Protein 4M9D (pdb70)

Sequence (842 aa):
SSVVVVGTQWGDEGKGKITDFLSEHAEVVARYQGGNNAGHTIVFGGVKYKLHLIPSGIFYKEKICVIGNGLVVDPKALLEELKYLHDRGVSTDNLRVSNRAHVILPYHLKQDELEEASKGDNKIGTTKKGIGPAYDKAARIGIRADLLDREAFKEKLEQNLAQKNRLFEKYDTEGFSVDEIFEEYFEYGQQIAQYVCDTSVVLNDALDNNHRVLFEGAQGVLDIDHGTYPFVTSSNPIAGGVVTVGTGVVGPAKVTRVVGVCKKAYTSRVGDGPFPTELHDEIGHQIREVGREYGTTTGRPRRVGWFDSVVVRHARRVSGLTTDDLSLNSIDVLTGIPTLKICVAYKCDGKVIDEVPANLNILAKCEPVCEELPGWTEDITGVRSLDELPENARKYVERVSELTGIQLSFSVGPDRNQTNIVSNASSVVVVGTQWGDEGKGKITDFLSEHAEVVARYQGGNNAGHTIVFGGVKYKLHLIPSGIFYKEKICVIGNGLVVDPKALLEELKYLHDRGVSTDNLRVSNRAHVILPYHLKQDELEEASKGDNKIGTTKKGIGPAYDKAARIGIRADLLDREAFKEKLEQNLAQKNRLFEKYDTEGFSVDEIFEEYFEYGQQIAQYVCDTSVVLNDALDNNHRVLFEGAQGVLDIDHGTYPFVTSSNPIAGGVTVGTGVGPAKVTRVVGVCCKAYTSRVGDGPFPTELHDEIGHQIREVGREYGTTTGRPRRVGWFDSVVVRHARRVSGLTDLSLNSIDVLTGIPTLKICVAYKCDGKVIDEVPANLNILAKCEPVCEELPGWTEDITGVRSLDELPENARKYVERVSELTGIQLSFSVGPDRNQTNIVRNVYE

B-factor: mean 26.63, std 10.92, range [11.31, 118.1]

Structure (mmCIF, N/CA/C/O backbone):
data_4M9D
#
_entry.id   4M9D
#
_cell.length_a   128.045
_cell.length_b   255.947
_cell.length_c   61.131
_cell.angle_alpha   90.00
_cell.angle_beta   90.00
_cell.angle_gamma   90.00
#
_symmetry.space_group_name_H-M   'C 2 2 21'
#
loop_
_entity.id
_entity.type
_entity.pdbx_description
1 polymer 'Adenylosuccinate synthetase'
2 non-polymer 'ADENOSINE MONOPHOSPHATE'
3 non-polymer 'MALONATE ION'
4 non-polymer 1,2-ETHANEDIOL
5 non-polymer 'FORMIC ACID'
6 non-polymer 'PHOSPHATE ION'
7 water water
#
loop_
_atom_site.group_PDB
_atom_site.id
_atom_site.type_symbol
_atom_site.label_atom_id
_atom_site.label_alt_id
_atom_site.label_comp_id
_atom_site.label_asym_id
_atom_site.label_entity_id
_atom_site.label_seq_id
_atom_site.pdbx_PDB_ins_code
_atom_site.Cartn_x
_atom_site.Cartn_y
_atom_site.Cartn_z
_atom_site.occupancy
_atom_site.B_iso_or_equiv
_atom_site.auth_seq_id
_atom_site.auth_comp_id
_atom_site.auth_asym_id
_atom_site.auth_atom_id
_atom_site.pdbx_PDB_model_num
ATOM 9 N N . SER A 1 5 ? 22.304 109.830 32.705 1.00 53.79 2 SER A N 1
ATOM 10 C CA . SER A 1 5 ? 23.595 110.276 32.196 1.00 46.15 2 SER A CA 1
ATOM 11 C C . SER A 1 5 ? 24.588 109.128 32.322 1.00 33.51 2 SER A C 1
ATOM 12 O O . SER A 1 5 ? 24.934 108.690 33.425 1.00 28.64 2 SER A O 1
ATOM 15 N N . SER A 1 6 ? 25.020 108.619 31.179 1.00 22.13 3 SER A N 1
ATOM 16 C CA . SER A 1 6 ? 25.966 107.532 31.143 1.00 22.35 3 SER A CA 1
ATOM 17 C C . SER A 1 6 ? 26.845 107.762 29.920 1.00 31.51 3 SER A C 1
ATOM 18 O O . SER A 1 6 ? 26.422 107.508 28.791 1.00 34.94 3 SER A O 1
ATOM 21 N N . VAL A 1 7 ? 28.065 108.243 30.154 1.00 21.32 4 VAL A N 1
ATOM 22 C CA . VAL A 1 7 ? 28.934 108.742 29.090 1.00 21.16 4 VAL A CA 1
ATOM 23 C C . VAL A 1 7 ? 30.168 107.861 28.975 1.00 19.13 4 VAL A C 1
ATOM 24 O O . VAL A 1 7 ? 30.735 107.443 29.992 1.00 19.67 4 VAL A O 1
ATOM 28 N N . VAL A 1 8 ? 30.565 107.531 27.746 1.00 17.35 5 VAL A N 1
ATOM 29 C CA . VAL A 1 8 ? 31.799 106.782 27.527 1.00 20.78 5 VAL A CA 1
ATOM 30 C C . VAL A 1 8 ? 32.799 107.687 26.821 1.00 19.17 5 VAL A C 1
ATOM 31 O O . VAL A 1 8 ? 32.451 108.387 25.869 1.00 18.84 5 VAL A O 1
ATOM 35 N N . VAL A 1 9 ? 34.044 107.674 27.288 1.00 16.72 6 VAL A N 1
ATOM 36 C CA . VAL A 1 9 ? 35.097 108.450 26.639 1.00 19.22 6 VAL A CA 1
ATOM 37 C C . VAL A 1 9 ? 35.980 107.433 25.926 1.00 19.38 6 VAL A C 1
ATOM 38 O O . VAL A 1 9 ? 36.519 106.530 26.562 1.00 18.94 6 VAL A O 1
ATOM 42 N N . VAL A 1 10 ? 36.079 107.525 24.601 1.00 16.13 7 VAL A N 1
ATOM 43 C CA . VAL A 1 10 ? 36.851 106.523 23.861 1.00 16.49 7 VAL A CA 1
ATOM 44 C C . VAL A 1 10 ? 37.899 107.195 22.985 1.00 17.00 7 VAL A C 1
ATOM 45 O O . VAL A 1 10 ? 37.696 108.302 22.489 1.00 20.54 7 VAL A O 1
ATOM 49 N N . GLY A 1 11 ? 39.023 106.514 22.804 1.00 15.10 8 GLY A N 1
ATOM 50 C CA . GLY A 1 11 ? 40.059 107.016 21.916 1.00 18.10 8 GLY A CA 1
ATOM 51 C C . GLY A 1 11 ? 39.711 106.610 20.499 1.00 18.53 8 GLY A C 1
ATOM 52 O O . GLY A 1 11 ? 39.311 105.469 20.269 1.00 18.00 8 GLY A O 1
ATOM 53 N N . THR A 1 12 ? 39.839 107.534 19.552 1.00 19.99 9 THR A N 1
ATOM 54 C CA . THR A 1 12 ? 39.469 107.237 18.170 1.00 16.92 9 THR A CA 1
ATOM 55 C C . THR A 1 12 ? 40.658 106.811 17.318 1.00 21.28 9 THR A C 1
ATOM 56 O O . THR A 1 12 ? 40.484 106.424 16.157 1.00 19.13 9 THR A O 1
ATOM 60 N N . GLN A 1 13 ? 41.864 106.897 17.877 1.00 17.44 10 GLN A N 1
ATOM 61 C CA . GLN A 1 13 ? 43.069 106.604 17.105 1.00 16.47 10 GLN A CA 1
ATOM 62 C C . GLN A 1 13 ? 43.793 105.385 17.655 1.00 16.65 10 GLN A C 1
ATOM 63 O O . GLN A 1 13 ? 43.171 104.356 17.880 1.00 17.34 10 GLN A O 1
ATOM 69 N N . TRP A 1 14 ? 45.096 105.488 17.886 1.00 15.50 11 TRP A N 1
ATOM 70 C CA . TRP A 1 14 ? 45.823 104.369 18.470 1.00 16.70 11 TRP A CA 1
ATOM 71 C C . TRP A 1 14 ? 46.239 104.644 19.913 1.00 17.33 11 TRP A C 1
ATOM 72 O O . TRP A 1 14 ? 47.396 104.435 20.271 1.00 17.42 11 TRP A O 1
ATOM 83 N N . GLY A 1 15 ? 45.301 105.137 20.718 1.00 17.51 12 GLY A N 1
ATOM 84 C CA . GLY A 1 15 ? 45.468 105.122 22.160 1.00 22.95 12 GLY A CA 1
ATOM 85 C C . GLY A 1 15 ? 46.196 106.277 22.806 1.00 28.25 12 GLY A C 1
ATOM 86 O O . GLY A 1 15 ? 46.332 106.319 24.029 1.00 35.93 12 GLY A O 1
ATOM 87 N N . ASP A 1 16 ? 46.652 107.225 22.001 1.00 20.37 13 ASP A N 1
ATOM 88 C CA . ASP A 1 16 ? 47.425 108.322 22.536 1.00 31.74 13 ASP A CA 1
ATOM 89 C C . ASP A 1 16 ? 46.696 109.626 22.197 1.00 31.13 13 ASP A C 1
ATOM 90 O O . ASP A 1 16 ? 47.284 110.553 21.666 1.00 33.54 13 ASP A O 1
ATOM 95 N N . GLU A 1 17 ? 45.401 109.688 22.500 1.00 19.82 14 GLU A N 1
ATOM 96 C CA . GLU A 1 17 ? 44.566 110.783 22.000 1.00 18.33 14 GLU A CA 1
ATOM 97 C C . GLU A 1 17 ? 44.403 111.946 22.977 1.00 20.04 14 GLU A C 1
ATOM 98 O O . GLU A 1 17 ? 43.867 112.990 22.606 1.00 24.13 14 GLU A O 1
ATOM 104 N N . GLY A 1 18 ? 44.874 111.775 24.208 1.00 22.63 15 GLY A N 1
ATOM 105 C CA . GLY A 1 18 ? 44.633 112.768 25.248 1.00 23.50 15 GLY A CA 1
ATOM 106 C C . GLY A 1 18 ? 43.296 112.518 25.936 1.00 23.67 15 GLY A C 1
ATOM 107 O O . GLY A 1 18 ? 42.610 113.458 26.366 1.00 23.98 15 GLY A O 1
ATOM 108 N N . LYS A 1 19 ? 42.919 111.245 26.041 1.00 20.29 16 LYS A N 1
ATOM 109 C CA . LYS A 1 19 ? 41.653 110.868 26.672 1.00 20.27 16 LYS A CA 1
ATOM 110 C C . LYS A 1 19 ? 41.558 111.395 28.094 1.00 22.37 16 LYS A C 1
ATOM 111 O O . LYS A 1 19 ? 40.481 111.801 28.541 1.00 21.77 16 LYS A O 1
ATOM 117 N N . GLY A 1 20 ? 42.692 111.384 28.792 1.00 22.13 17 GLY A N 1
ATOM 118 C CA . GLY A 1 20 ? 42.755 111.811 30.179 1.00 22.80 17 GLY A CA 1
ATOM 119 C C . GLY A 1 20 ? 42.239 113.218 30.397 1.00 27.70 17 GLY A C 1
ATOM 120 O O . GLY A 1 20 ? 41.574 113.473 31.401 1.00 29.71 17 GLY A O 1
ATOM 121 N N . LYS A 1 21 ? 42.539 114.132 29.471 1.00 24.77 18 LYS A N 1
ATOM 122 C CA . LYS A 1 21 ? 42.054 115.513 29.580 1.00 26.12 18 LYS A CA 1
ATOM 123 C C . LYS A 1 21 ? 40.538 115.555 29.624 1.00 26.49 18 LYS A C 1
ATOM 124 O O . LYS A 1 21 ? 39.937 116.370 30.331 1.00 27.14 18 LYS A O 1
ATOM 130 N N . ILE A 1 22 ? 39.925 114.675 28.846 1.00 20.68 19 ILE A N 1
ATOM 131 C CA . ILE A 1 22 ? 38.478 114.668 28.703 1.00 24.44 19 ILE A CA 1
ATOM 132 C C . ILE A 1 22 ? 37.853 113.954 29.901 1.00 20.26 19 ILE A C 1
ATOM 133 O O . ILE A 1 22 ? 36.916 114.468 30.524 1.00 23.57 19 ILE A O 1
ATOM 138 N N . THR A 1 23 ? 38.399 112.787 30.236 1.00 24.03 20 THR A N 1
ATOM 139 C CA . THR A 1 23 ? 37.970 112.031 31.413 1.00 25.49 20 THR A CA 1
ATOM 140 C C . THR A 1 23 ? 38.108 112.836 32.711 1.00 29.38 20 THR A C 1
ATOM 141 O O . THR A 1 23 ? 37.208 112.818 33.559 1.00 29.17 20 THR A O 1
ATOM 145 N N . ASP A 1 24 ? 39.227 113.546 32.868 1.00 23.60 21 ASP A N 1
ATOM 146 C CA . ASP A 1 24 ? 39.429 114.356 34.072 1.00 23.57 21 ASP A CA 1
ATOM 147 C C . ASP A 1 24 ? 38.379 115.451 34.189 1.00 29.26 21 ASP A C 1
ATOM 148 O O . ASP A 1 24 ? 37.911 115.762 35.287 1.00 32.86 21 ASP A O 1
ATOM 153 N N . PHE A 1 25 ? 38.028 116.059 33.060 1.00 24.73 22 PHE A N 1
ATOM 154 C CA . PHE A 1 25 ? 37.009 117.096 33.079 1.00 25.23 22 PHE A CA 1
ATOM 155 C C . PHE A 1 25 ? 35.645 116.491 33.386 1.00 25.18 22 PHE A C 1
ATOM 156 O O . PHE A 1 25 ? 34.935 116.967 34.264 1.00 27.83 22 PHE A O 1
ATOM 164 N N . LEU A 1 26 ? 35.283 115.430 32.669 1.00 22.58 23 LEU A N 1
ATOM 165 C CA . LEU A 1 26 ? 33.964 114.832 32.847 1.00 26.64 23 LEU A CA 1
ATOM 166 C C . LEU A 1 26 ? 33.782 114.154 34.215 1.00 28.19 23 LEU A C 1
ATOM 167 O O . LEU A 1 26 ? 32.662 114.073 34.718 1.00 30.32 23 LEU A O 1
ATOM 172 N N . SER A 1 27 ? 34.875 113.674 34.811 1.00 23.64 24 SER A N 1
ATOM 173 C CA . SER A 1 27 ? 34.799 113.018 36.120 1.00 25.53 24 SER A CA 1
ATOM 174 C C . SER A 1 27 ? 34.284 113.960 37.203 1.00 28.10 24 SER A C 1
ATOM 175 O O . SER A 1 27 ? 33.688 113.516 38.178 1.00 32.95 24 SER A O 1
ATOM 178 N N . GLU A 1 28 ? 34.519 115.258 37.038 1.00 29.01 25 GLU A N 1
ATOM 179 C CA . GLU A 1 28 ? 34.100 116.221 38.047 1.00 27.06 25 GLU A CA 1
ATOM 180 C C . GLU A 1 28 ? 32.611 116.118 38.358 1.00 36.42 25 GLU A C 1
ATOM 181 O O . GLU A 1 28 ? 32.208 116.267 39.504 1.00 34.88 25 GLU A O 1
ATOM 187 N N . HIS A 1 29 ? 31.796 115.838 37.347 1.00 35.89 26 HIS A N 1
ATOM 188 C CA . HIS A 1 29 ? 30.356 115.754 37.575 1.00 38.16 26 HIS A CA 1
ATOM 189 C C . HIS A 1 29 ? 29.777 114.336 37.496 1.00 30.51 26 HIS A C 1
ATOM 190 O O . HIS A 1 29 ? 28.563 114.159 37.560 1.00 44.19 26 HIS A O 1
ATOM 197 N N . ALA A 1 30 ? 30.646 113.334 37.384 1.00 26.91 27 ALA A N 1
ATOM 198 C CA . ALA A 1 30 ? 30.219 111.933 37.457 1.00 22.92 27 ALA A CA 1
ATOM 199 C C . ALA A 1 30 ? 30.218 111.455 38.899 1.00 27.56 27 ALA A C 1
ATOM 200 O O . ALA A 1 30 ? 30.954 111.982 39.734 1.00 32.81 27 ALA A O 1
ATOM 202 N N . GLU A 1 31 ? 29.398 110.451 39.188 1.00 27.96 28 GLU A N 1
ATOM 203 C CA . GLU A 1 31 ? 29.324 109.887 40.530 1.00 28.27 28 GLU A CA 1
ATOM 204 C C . GLU A 1 31 ? 29.964 108.502 40.565 1.00 24.01 28 GLU A C 1
ATOM 205 O O . GLU A 1 31 ? 30.336 108.002 41.631 1.00 28.82 28 GLU A O 1
ATOM 211 N N . VAL A 1 32 ? 30.090 107.892 39.386 1.00 21.70 29 VAL A N 1
ATOM 212 C CA . VAL A 1 32 ? 30.825 106.639 39.215 1.00 21.61 29 VAL A CA 1
ATOM 213 C C . VAL A 1 32 ? 31.724 106.769 37.991 1.00 23.12 29 VAL A C 1
ATOM 214 O O . VAL A 1 32 ? 31.300 107.289 36.959 1.00 22.09 29 VAL A O 1
ATOM 218 N N . VAL A 1 33 ? 32.970 106.316 38.118 1.00 18.40 30 VAL A N 1
ATOM 219 C CA . VAL A 1 33 ? 33.914 106.297 37.007 1.00 18.34 30 VAL A CA 1
ATOM 220 C C . VAL A 1 33 ? 34.418 104.861 36.849 1.00 24.42 30 VAL A C 1
ATOM 221 O O . VAL A 1 33 ? 34.891 104.254 37.820 1.00 19.86 30 VAL A O 1
ATOM 225 N N . ALA A 1 34 ? 34.299 104.299 35.645 1.00 17.35 31 ALA A N 1
ATOM 226 C CA . ALA A 1 34 ? 34.601 102.879 35.466 1.00 15.87 31 ALA A CA 1
ATOM 227 C C . ALA A 1 34 ? 35.492 102.573 34.276 1.00 19.22 31 ALA A C 1
ATOM 228 O O . ALA A 1 34 ? 35.227 103.023 33.158 1.00 19.71 31 ALA A O 1
ATOM 230 N N . ARG A 1 35 ? 36.529 101.774 34.524 1.00 17.18 32 ARG A N 1
ATOM 231 C CA . ARG A 1 35 ? 37.305 101.158 33.447 1.00 15.41 32 ARG A CA 1
ATOM 232 C C . ARG A 1 35 ? 36.576 99.908 33.009 1.00 17.12 32 ARG A C 1
ATOM 233 O O . ARG A 1 35 ? 35.933 99.245 33.829 1.00 16.90 32 ARG A O 1
ATOM 241 N N . TYR A 1 36 ? 36.708 99.553 31.734 1.00 15.44 33 TYR A N 1
ATOM 242 C CA . TYR A 1 36 ? 35.990 98.394 31.221 1.00 17.44 33 TYR A CA 1
ATOM 243 C C . TYR A 1 36 ? 36.812 97.388 30.408 1.00 17.79 33 TYR A C 1
ATOM 244 O O . TYR A 1 36 ? 36.298 96.333 30.042 1.00 15.98 33 TYR A O 1
ATOM 253 N N . GLN A 1 37 ? 38.067 97.711 30.110 1.00 14.87 34 GLN A N 1
ATOM 254 C CA . GLN A 1 37 ? 38.929 96.788 29.360 1.00 15.45 34 GLN A CA 1
ATOM 255 C C . GLN A 1 37 ? 40.383 97.165 29.539 1.00 17.26 34 GLN A C 1
ATOM 256 O O . GLN A 1 37 ? 40.689 98.247 30.052 1.00 15.69 34 GLN A O 1
ATOM 262 N N . GLY A 1 38 ? 41.280 96.276 29.119 1.00 15.18 35 GLY A N 1
ATOM 263 C CA . GLY A 1 38 ? 42.703 96.528 29.214 1.00 18.33 35 GLY A CA 1
ATOM 264 C C . GLY A 1 38 ? 43.217 96.216 30.600 1.00 16.76 35 GLY A C 1
ATOM 265 O O . GLY A 1 38 ? 42.555 95.532 31.379 1.00 14.09 35 GLY A O 1
ATOM 266 N N . GLY A 1 39 ? 44.402 96.724 30.911 1.00 17.91 36 GLY A N 1
ATOM 267 C CA . GLY A 1 39 ? 45.013 96.501 32.210 1.00 17.24 36 GLY A CA 1
ATOM 268 C C . GLY A 1 39 ? 45.840 97.704 32.599 1.00 21.17 36 GLY A C 1
ATOM 269 O O . GLY A 1 39 ? 45.361 98.841 32.527 1.00 19.94 36 GLY A O 1
ATOM 270 N N . ASN A 1 40 ? 47.086 97.467 32.996 1.00 20.78 37 ASN A N 1
ATOM 271 C CA . ASN A 1 40 ? 47.979 98.564 33.344 1.00 19.17 37 ASN A CA 1
ATOM 272 C C . ASN A 1 40 ? 48.728 99.115 32.127 1.00 16.54 37 ASN A C 1
ATOM 273 O O . ASN A 1 40 ? 49.677 99.889 32.269 1.00 17.98 37 ASN A O 1
ATOM 278 N N . ASN A 1 41 ? 48.287 98.714 30.933 1.00 16.75 38 ASN A N 1
ATOM 279 C CA . ASN A 1 41 ? 48.762 99.312 29.682 1.00 16.20 38 ASN A CA 1
ATOM 280 C C . ASN A 1 41 ? 47.940 100.568 29.384 1.00 19.22 38 ASN A C 1
ATOM 281 O O . ASN A 1 41 ? 47.439 100.762 28.278 1.00 29.43 38 ASN A O 1
ATOM 286 N N . ALA A 1 42 ? 47.785 101.412 30.392 1.00 27.07 39 ALA A N 1
ATOM 287 C CA . ALA A 1 42 ? 46.965 102.597 30.257 1.00 20.66 39 ALA A CA 1
ATOM 288 C C . ALA A 1 42 ? 47.457 103.610 31.259 1.00 25.41 39 ALA A C 1
ATOM 289 O O . ALA A 1 42 ? 48.329 103.313 32.075 1.00 27.20 39 ALA A O 1
ATOM 291 N N . GLY A 1 43 ? 46.875 104.799 31.204 1.00 26.51 40 GLY A N 1
ATOM 292 C CA . GLY A 1 43 ? 47.092 105.784 32.242 1.00 30.16 40 GLY A CA 1
ATOM 293 C C . GLY A 1 43 ? 47.542 107.113 31.699 1.00 27.61 40 GLY A C 1
ATOM 294 O O . GLY A 1 43 ? 47.979 107.221 30.550 1.00 25.00 40 GLY A O 1
ATOM 295 N N . HIS A 1 44 ? 47.411 108.136 32.534 1.00 27.29 41 HIS A N 1
ATOM 296 C CA . HIS A 1 44 ? 47.875 109.471 32.196 1.00 29.77 41 HIS A CA 1
ATOM 297 C C . HIS A 1 44 ? 48.174 110.190 33.495 1.00 32.25 41 HIS A C 1
ATOM 298 O O . HIS A 1 44 ? 47.945 109.649 34.578 1.00 35.37 41 HIS A O 1
ATOM 305 N N . THR A 1 45 ? 48.676 111.412 33.381 1.00 34.46 42 THR A N 1
ATOM 306 C CA . THR A 1 45 ? 48.947 112.236 34.549 1.00 37.04 42 THR A CA 1
ATOM 307 C C . THR A 1 45 ? 47.713 113.066 34.898 1.00 38.05 42 THR A C 1
ATOM 308 O O . THR A 1 45 ? 47.255 113.877 34.094 1.00 35.77 42 THR A O 1
ATOM 312 N N . ILE A 1 46 ? 47.161 112.837 36.087 1.00 31.35 43 ILE A N 1
ATOM 313 C CA . ILE A 1 46 ? 46.020 113.603 36.571 1.00 32.55 43 ILE A CA 1
ATOM 314 C C . ILE A 1 46 ? 46.528 114.732 37.454 1.00 36.03 43 ILE A C 1
ATOM 315 O O . ILE A 1 46 ? 47.377 114.497 38.309 1.00 36.28 43 ILE A O 1
ATOM 320 N N . VAL A 1 47 ? 46.026 115.951 37.245 1.00 34.16 44 VAL A N 1
ATOM 321 C CA . VAL A 1 47 ? 46.260 117.037 38.194 1.00 36.66 44 VAL A CA 1
ATOM 322 C C . VAL A 1 47 ? 45.035 117.165 39.103 1.00 38.57 44 VAL A C 1
ATOM 323 O O . VAL A 1 47 ? 43.927 117.430 38.632 1.00 36.84 44 VAL A O 1
ATOM 327 N N . PHE A 1 48 ? 45.228 116.953 40.400 1.00 31.99 45 PHE A N 1
ATOM 328 C CA . PHE A 1 48 ? 44.133 117.062 41.358 1.00 34.86 45 PHE A CA 1
ATOM 329 C C . PHE A 1 48 ? 44.538 117.962 42.515 1.00 39.25 45 PHE A C 1
ATOM 330 O O . PHE A 1 48 ? 45.505 117.678 43.225 1.00 39.09 45 PHE A O 1
ATOM 338 N N . GLY A 1 49 ? 43.801 119.052 42.706 1.00 38.21 46 GLY A N 1
ATOM 339 C CA . GLY A 1 49 ? 44.161 120.014 43.727 1.00 36.11 46 GLY A CA 1
ATOM 340 C C . GLY A 1 49 ? 45.534 120.605 43.467 1.00 37.00 46 GLY A C 1
ATOM 341 O O . GLY A 1 49 ? 46.199 121.086 44.384 1.00 39.69 46 GLY A O 1
ATOM 342 N N . GLY A 1 50 ? 45.968 120.567 42.210 1.00 35.94 47 GLY A N 1
ATOM 343 C CA . GLY A 1 50 ? 47.247 121.156 41.845 1.00 36.44 47 GLY A CA 1
ATOM 344 C C . GLY A 1 50 ? 48.389 120.155 41.847 1.00 42.40 47 GLY A C 1
ATOM 345 O O . GLY A 1 50 ? 49.496 120.467 41.401 1.00 43.86 47 GLY A O 1
ATOM 346 N N . VAL A 1 51 ? 48.110 118.950 42.344 1.00 33.54 48 VAL A N 1
ATOM 347 C CA . VAL A 1 51 ? 49.118 117.897 42.480 1.00 40.76 48 VAL A CA 1
ATOM 348 C C . VAL A 1 51 ? 49.043 116.909 41.317 1.00 38.34 48 VAL A C 1
ATOM 349 O O . VAL A 1 51 ? 47.956 116.447 40.965 1.00 31.67 48 VAL A O 1
ATOM 353 N N . LYS A 1 52 ? 50.190 116.586 40.719 1.00 32.40 49 LYS A N 1
ATOM 354 C CA . LYS A 1 52 ? 50.223 115.612 39.622 1.00 29.32 49 LYS A CA 1
ATOM 355 C C . LYS A 1 52 ? 50.272 114.181 40.144 1.00 33.81 49 LYS A C 1
ATOM 356 O O . LYS A 1 52 ? 51.052 113.876 41.051 1.00 36.42 49 LYS A O 1
ATOM 362 N N . TYR A 1 53 ? 49.438 113.319 39.563 1.00 29.93 50 TYR A N 1
ATOM 363 C CA . TYR A 1 53 ? 49.414 111.892 39.879 1.00 30.29 50 TYR A CA 1
ATOM 364 C C . TYR A 1 53 ? 49.431 111.062 38.599 1.00 35.17 50 TYR A C 1
ATOM 365 O O . TYR A 1 53 ? 48.734 111.383 37.637 1.00 42.61 50 TYR A O 1
ATOM 374 N N . LYS A 1 54 ? 50.202 109.981 38.593 1.00 30.05 51 LYS A N 1
ATOM 375 C CA . LYS A 1 54 ? 50.193 109.065 37.456 1.00 28.87 51 LYS A CA 1
ATOM 376 C C . LYS A 1 54 ? 49.614 107.714 37.852 1.00 29.71 51 LYS A C 1
ATOM 377 O O . LYS A 1 54 ? 50.111 107.065 38.771 1.00 35.44 51 LYS A O 1
ATOM 383 N N . LEU A 1 55 ? 48.556 107.298 37.156 1.00 25.29 52 LEU A N 1
ATOM 384 C CA . LEU A 1 55 ? 47.878 106.038 37.454 1.00 26.91 52 LEU A CA 1
ATOM 385 C C . LEU A 1 55 ? 47.854 105.163 36.209 1.00 24.98 52 LEU A C 1
ATOM 386 O O . LEU A 1 55 ? 48.152 105.645 35.123 1.00 28.37 52 LEU A O 1
ATOM 391 N N . HIS A 1 56 ? 47.508 103.887 36.370 1.00 23.65 53 HIS A N 1
ATOM 392 C CA . HIS A 1 56 ? 47.448 102.959 35.239 1.00 25.13 53 HIS A CA 1
ATOM 393 C C . HIS A 1 56 ? 46.172 102.125 35.250 1.00 25.60 53 HIS A C 1
ATOM 394 O O . HIS A 1 56 ? 45.433 102.096 34.270 1.00 28.42 53 HIS A O 1
ATOM 401 N N . LEU A 1 57 ? 45.916 101.446 36.364 1.00 19.73 54 LEU A N 1
ATOM 402 C CA . LEU A 1 57 ? 44.730 100.605 36.482 1.00 17.80 54 LEU A CA 1
ATOM 403 C C . LEU A 1 57 ? 43.560 101.316 37.156 1.00 19.75 54 LEU A C 1
ATOM 404 O O . LEU A 1 57 ? 42.397 101.079 36.819 1.00 22.45 54 LEU A O 1
ATOM 409 N N . ILE A 1 58 ? 43.871 102.156 38.135 1.00 21.47 55 ILE A N 1
ATOM 410 C CA . ILE A 1 58 ? 42.840 102.801 38.941 1.00 24.97 55 ILE A CA 1
ATOM 411 C C . ILE A 1 58 ? 42.151 103.927 38.157 1.00 24.03 55 ILE A C 1
ATOM 412 O O . ILE A 1 58 ? 42.822 104.760 37.540 1.00 26.15 55 ILE A O 1
ATOM 417 N N . PRO A 1 59 ? 40.805 103.930 38.144 1.00 25.42 56 PRO A N 1
ATOM 418 C CA . PRO A 1 59 ? 40.081 104.958 37.383 1.00 24.16 56 PRO A CA 1
ATOM 419 C C . PRO A 1 59 ? 40.357 106.372 37.869 1.00 28.36 56 PRO A C 1
ATOM 420 O O . PRO A 1 59 ? 40.734 106.586 39.025 1.00 26.23 56 PRO A O 1
ATOM 424 N N . SER A 1 60 ? 40.162 107.339 36.981 1.00 30.43 57 SER A N 1
ATOM 425 C CA . SER A 1 60 ? 40.603 108.703 37.240 1.00 30.32 57 SER A CA 1
ATOM 426 C C . SER A 1 60 ? 39.786 109.446 38.290 1.00 34.22 57 SER A C 1
ATOM 427 O O . SER A 1 60 ? 40.161 110.546 38.702 1.00 32.45 57 SER A O 1
ATOM 430 N N . GLY A 1 61 ? 38.677 108.857 38.727 1.00 31.20 58 GLY A N 1
ATOM 431 C CA . GLY A 1 61 ? 37.852 109.493 39.741 1.00 31.71 58 GLY A CA 1
ATOM 432 C C . GLY A 1 61 ? 38.246 109.178 41.181 1.00 32.03 58 GLY A C 1
ATOM 433 O O . GLY A 1 61 ? 37.559 109.588 42.120 1.00 28.74 58 GLY A O 1
ATOM 434 N N . ILE A 1 62 ? 39.340 108.442 41.367 1.00 27.35 59 ILE A N 1
ATOM 435 C CA . ILE A 1 62 ? 39.695 107.942 42.703 1.00 26.56 59 ILE A CA 1
ATOM 436 C C . ILE A 1 62 ? 39.919 109.056 43.729 1.00 27.37 59 ILE A C 1
ATOM 437 O O . ILE A 1 62 ? 39.689 108.867 44.933 1.00 27.59 59 ILE A O 1
ATOM 442 N N . PHE A 1 63 ? 40.317 110.235 43.251 1.00 24.48 60 PHE A N 1
ATOM 443 C CA . PHE A 1 63 ? 40.683 111.339 44.140 1.00 25.14 60 PHE A CA 1
ATOM 444 C C . PHE A 1 63 ? 39.490 111.987 44.826 1.00 26.11 60 PHE A C 1
ATOM 445 O O . PHE A 1 63 ? 39.642 112.688 45.828 1.00 28.77 60 PHE A O 1
ATOM 453 N N . TYR A 1 64 ? 38.304 111.759 44.281 1.00 27.39 61 TYR A N 1
ATOM 454 C CA . TYR A 1 64 ? 37.091 112.297 44.875 1.00 32.76 61 TYR A CA 1
ATOM 455 C C . TYR A 1 64 ? 36.524 111.216 45.780 1.00 29.68 61 TYR A C 1
ATOM 456 O O . TYR A 1 64 ? 36.091 110.171 45.299 1.00 29.67 61 TYR A O 1
ATOM 465 N N . LYS A 1 65 ? 36.537 111.466 47.089 1.00 30.46 62 LYS A N 1
ATOM 466 C CA . LYS A 1 65 ? 36.180 110.435 48.062 1.00 33.56 62 LYS A CA 1
ATOM 467 C C . LYS A 1 65 ? 34.740 109.959 47.875 1.00 35.77 62 LYS A C 1
ATOM 468 O O . LYS A 1 65 ? 34.397 108.840 48.253 1.00 40.37 62 LYS A O 1
ATOM 470 N N . GLU A 1 66 ? 33.908 110.813 47.280 1.00 33.04 63 GLU A N 1
ATOM 471 C CA . GLU A 1 66 ? 32.480 110.537 47.128 1.00 34.21 63 GLU A CA 1
ATOM 472 C C . GLU A 1 66 ? 32.143 109.850 45.798 1.00 33.40 63 GLU A C 1
ATOM 473 O O . GLU A 1 66 ? 30.987 109.509 45.544 1.00 38.55 63 GLU A O 1
ATOM 479 N N . LYS A 1 67 ? 33.144 109.645 44.950 1.00 31.54 64 LYS A N 1
ATOM 480 C CA . LYS A 1 67 ? 32.905 108.995 43.665 1.00 29.17 64 LYS A CA 1
ATOM 481 C C . LYS A 1 67 ? 33.390 107.553 43.673 1.00 32.15 64 LYS A C 1
ATOM 482 O O . LYS A 1 67 ? 34.536 107.274 44.015 1.00 32.05 64 LYS A O 1
ATOM 488 N N . ILE A 1 68 ? 32.511 106.642 43.278 1.00 25.39 65 ILE A N 1
ATOM 489 C CA . ILE A 1 68 ? 32.847 105.231 43.234 1.00 20.98 65 ILE A CA 1
ATOM 490 C C . ILE A 1 68 ? 33.658 104.950 41.985 1.00 22.02 65 ILE A C 1
ATOM 491 O O . ILE A 1 68 ? 33.287 105.381 40.894 1.00 23.15 65 ILE A O 1
ATOM 496 N N . CYS A 1 69 ? 34.773 104.242 42.140 1.00 19.97 66 CYS A N 1
ATOM 497 C CA . CYS A 1 69 ? 35.632 103.929 41.008 1.00 19.15 66 CYS A CA 1
ATOM 498 C C . CYS A 1 69 ? 35.654 102.435 40.784 1.00 22.46 66 CYS A C 1
ATOM 499 O O . CYS A 1 69 ? 35.953 101.665 41.703 1.00 23.81 66 CYS A O 1
ATOM 502 N N . VAL A 1 70 ? 35.334 102.025 39.559 1.00 19.02 67 VAL A N 1
ATOM 503 C CA . VAL A 1 70 ? 35.143 100.609 39.262 1.00 17.62 67 VAL A CA 1
ATOM 504 C C . VAL A 1 70 ? 36.182 100.077 38.290 1.00 20.02 67 VAL A C 1
ATOM 505 O O . VAL A 1 70 ? 36.446 100.696 37.253 1.00 19.09 67 VAL A O 1
ATOM 509 N N . ILE A 1 71 ? 36.788 98.939 38.636 1.00 16.79 68 ILE A N 1
ATOM 510 C CA . ILE A 1 71 ? 37.576 98.155 37.680 1.00 15.25 68 ILE A CA 1
ATOM 511 C C . ILE A 1 71 ? 36.654 97.007 37.280 1.00 18.41 68 ILE A C 1
ATOM 512 O O . ILE A 1 71 ? 36.352 96.135 38.101 1.00 16.35 68 ILE A O 1
ATOM 517 N N . GLY A 1 72 ? 36.175 97.028 36.035 1.00 14.39 69 GLY A N 1
ATOM 518 C CA . GLY A 1 72 ? 35.137 96.095 35.596 1.00 15.70 69 GLY A CA 1
ATOM 519 C C . GLY A 1 72 ? 35.646 94.690 35.320 1.00 16.66 69 GLY A C 1
ATOM 520 O O . GLY A 1 72 ? 36.840 94.429 35.400 1.00 15.72 69 GLY A O 1
ATOM 521 N N . ASN A 1 73 ? 34.736 93.782 34.986 1.00 16.07 70 ASN A N 1
ATOM 522 C CA . ASN A 1 73 ? 35.116 92.395 34.727 1.00 15.36 70 ASN A CA 1
ATOM 523 C C . ASN A 1 73 ? 35.939 92.228 33.459 1.00 15.27 70 ASN A C 1
ATOM 524 O O . ASN A 1 73 ? 36.570 91.191 33.255 1.00 15.74 70 ASN A O 1
ATOM 529 N N . GLY A 1 74 ? 35.935 93.247 32.603 1.00 14.35 71 GLY A N 1
ATOM 530 C CA . GLY A 1 74 ? 36.592 93.141 31.314 1.00 12.67 71 GLY A CA 1
ATOM 531 C C . GLY A 1 74 ? 38.094 93.375 31.340 1.00 14.67 71 GLY A C 1
ATOM 532 O O . GLY A 1 74 ? 38.773 93.219 30.314 1.00 18.36 71 GLY A O 1
ATOM 533 N N . LEU A 1 75 ? 38.624 93.744 32.506 1.00 16.21 72 LEU A N 1
ATOM 534 C CA . LEU A 1 75 ? 40.046 94.042 32.618 1.00 13.92 72 LEU A CA 1
ATOM 535 C C . LEU A 1 75 ? 40.875 92.807 32.934 1.00 16.41 72 LEU A C 1
ATOM 536 O O . LEU A 1 75 ? 40.348 91.784 33.387 1.00 16.74 72 LEU A O 1
ATOM 541 N N . VAL A 1 76 ? 42.171 92.908 32.645 1.00 14.38 73 VAL A N 1
ATOM 542 C CA . VAL A 1 76 ? 43.158 91.945 33.115 1.00 12.45 73 VAL A CA 1
ATOM 543 C C . VAL A 1 76 ? 44.033 92.665 34.134 1.00 18.09 73 VAL A C 1
ATOM 544 O O . VAL A 1 76 ? 44.654 93.687 33.826 1.00 17.39 73 VAL A O 1
ATOM 548 N N . VAL A 1 77 ? 44.055 92.148 35.359 1.00 17.12 74 VAL A N 1
ATOM 549 C CA . VAL A 1 77 ? 44.615 92.886 36.486 1.00 18.07 74 VAL A CA 1
ATOM 550 C C . VAL A 1 77 ? 45.862 92.217 37.043 1.00 18.58 74 VAL A C 1
ATOM 551 O O . VAL A 1 77 ? 45.803 91.082 37.516 1.00 16.43 74 VAL A O 1
ATOM 555 N N . ASP A 1 78 ? 46.987 92.926 36.979 1.00 17.90 75 ASP A N 1
ATOM 556 C CA . ASP A 1 78 ? 48.203 92.516 37.669 1.00 17.90 75 ASP A CA 1
ATOM 557 C C . ASP A 1 78 ? 48.111 93.006 39.128 1.00 17.46 75 ASP A C 1
ATOM 558 O O . ASP A 1 78 ? 48.183 94.209 39.388 1.00 20.15 75 ASP A O 1
ATOM 563 N N . PRO A 1 79 ? 47.941 92.074 40.081 1.00 21.35 76 PRO A N 1
ATOM 564 C CA . PRO A 1 79 ? 47.709 92.430 41.490 1.00 21.81 76 PRO A CA 1
ATOM 565 C C . PRO A 1 79 ? 48.909 93.144 42.095 1.00 25.26 76 PRO A C 1
ATOM 566 O O . PRO A 1 79 ? 48.758 93.984 42.983 1.00 23.07 76 PRO A O 1
ATOM 570 N N . LYS A 1 80 ? 50.100 92.793 41.626 1.00 18.81 77 LYS A N 1
ATOM 571 C CA . LYS A 1 80 ? 51.310 93.456 42.083 1.00 21.49 77 LYS A CA 1
ATOM 572 C C . LYS A 1 80 ? 51.282 94.925 41.688 1.00 23.43 77 LYS A C 1
ATOM 573 O O . LYS A 1 80 ? 51.549 95.813 42.509 1.00 23.29 77 LYS A O 1
ATOM 579 N N . ALA A 1 81 ? 50.957 95.171 40.422 1.00 21.67 78 ALA A N 1
ATOM 580 C CA . ALA A 1 81 ? 50.906 96.529 39.889 1.00 24.06 78 ALA A CA 1
ATOM 581 C C . ALA A 1 81 ? 49.784 97.327 40.553 1.00 21.06 78 ALA A C 1
ATOM 582 O O . ALA A 1 81 ? 49.952 98.517 40.845 1.00 20.31 78 ALA A O 1
ATOM 584 N N . LEU A 1 82 ? 48.647 96.673 40.789 1.00 18.40 79 LEU A N 1
ATOM 585 C CA . LEU A 1 82 ? 47.528 97.333 41.454 1.00 20.21 79 LEU A CA 1
ATOM 586 C C . LEU A 1 82 ? 47.926 97.768 42.856 1.00 24.23 79 LEU A C 1
ATOM 587 O O . LEU A 1 82 ? 47.645 98.895 43.262 1.00 23.25 79 LEU A O 1
ATOM 592 N N . LEU A 1 83 ? 48.601 96.890 43.592 1.00 19.57 80 LEU A N 1
ATOM 593 C CA . LEU A 1 83 ? 49.062 97.252 44.936 1.00 22.49 80 LEU A CA 1
ATOM 594 C C . LEU A 1 83 ? 50.101 98.362 44.949 1.00 26.09 80 LEU A C 1
ATOM 595 O O . LEU A 1 83 ? 50.138 99.183 45.878 1.00 27.00 80 LEU A O 1
ATOM 600 N N . GLU A 1 84 ? 50.956 98.387 43.934 1.00 23.62 81 GLU A N 1
ATOM 601 C CA . GLU A 1 84 ? 51.938 99.458 43.832 1.00 23.57 81 GLU A CA 1
ATOM 602 C C . GLU A 1 84 ? 51.229 100.796 43.662 1.00 23.91 81 GLU A C 1
ATOM 603 O O . GLU A 1 84 ? 51.647 101.800 44.234 1.00 24.22 81 GLU A O 1
ATOM 609 N N . GLU A 1 85 ? 50.163 100.802 42.866 1.00 23.15 82 GLU A N 1
ATOM 610 C CA . GLU A 1 85 ? 49.377 102.017 42.640 1.00 25.71 82 GLU A CA 1
ATOM 611 C C . GLU A 1 85 ? 48.620 102.440 43.897 1.00 26.10 82 GLU A C 1
ATOM 612 O O . GLU A 1 85 ? 48.528 103.626 44.201 1.00 26.82 82 GLU A O 1
ATOM 618 N N . LEU A 1 86 ? 48.055 101.467 44.608 1.00 24.79 83 LEU A N 1
ATOM 619 C CA . LEU A 1 86 ? 47.386 101.748 45.876 1.00 25.14 83 LEU A CA 1
ATOM 620 C C . LEU A 1 86 ? 48.343 102.368 46.882 1.00 26.98 83 LEU A C 1
ATOM 621 O O . LEU A 1 86 ? 48.023 103.385 47.501 1.00 24.90 83 LEU A O 1
ATOM 626 N N . LYS A 1 87 ? 49.514 101.758 47.053 1.00 27.14 84 LYS A N 1
ATOM 627 C CA . LYS A 1 87 ? 50.498 102.302 47.984 1.00 29.56 84 LYS A CA 1
ATOM 628 C C . LYS A 1 87 ? 50.928 103.709 47.569 1.00 27.51 84 LYS A C 1
ATOM 629 O O . LYS A 1 87 ? 51.104 104.598 48.407 1.00 27.95 84 LYS A O 1
ATOM 635 N N . TYR A 1 88 ? 51.095 103.897 46.268 1.00 24.69 85 TYR A N 1
ATOM 636 C CA . TYR A 1 88 ? 51.494 105.187 45.711 1.00 26.36 85 TYR A CA 1
ATOM 637 C C . TYR A 1 88 ? 50.516 106.276 46.137 1.00 25.43 85 TYR A C 1
ATOM 638 O O . TYR A 1 88 ? 50.919 107.355 46.559 1.00 30.05 85 TYR A O 1
ATOM 647 N N . LEU A 1 89 ? 49.225 105.975 46.025 1.00 27.59 86 LEU A N 1
ATOM 648 C CA . LEU A 1 89 ? 48.177 106.914 46.420 1.00 26.37 86 LEU A CA 1
ATOM 649 C C . LEU A 1 89 ? 48.138 107.131 47.931 1.00 26.26 86 LEU A C 1
ATOM 650 O O . LEU A 1 89 ? 48.045 108.263 48.405 1.00 29.23 86 LEU A O 1
ATOM 655 N N . HIS A 1 90 ? 48.199 106.042 48.688 1.00 27.17 87 HIS A N 1
ATOM 656 C CA . HIS A 1 90 ? 48.165 106.136 50.144 1.00 29.11 87 HIS A CA 1
ATOM 657 C C . HIS A 1 90 ? 49.345 106.928 50.686 1.00 31.43 87 HIS A C 1
ATOM 658 O O . HIS A 1 90 ? 49.194 107.698 51.633 1.00 32.35 87 HIS A O 1
ATOM 665 N N . ASP A 1 91 ? 50.514 106.749 50.078 1.00 32.06 88 ASP A N 1
ATOM 666 C CA . ASP A 1 91 ? 51.706 107.493 50.491 1.00 34.15 88 ASP A CA 1
ATOM 667 C C . ASP A 1 91 ? 51.545 108.998 50.259 1.00 34.71 88 ASP A C 1
ATOM 668 O O . ASP A 1 91 ? 52.256 109.814 50.850 1.00 36.07 88 ASP A O 1
ATOM 673 N N . ARG A 1 92 ? 50.614 109.359 49.386 1.00 32.87 89 ARG A N 1
ATOM 674 C CA . ARG A 1 92 ? 50.393 110.756 49.033 1.00 34.90 89 ARG A CA 1
ATOM 675 C C . ARG A 1 92 ? 49.112 111.305 49.662 1.00 38.07 89 ARG A C 1
ATOM 676 O O . ARG A 1 92 ? 48.644 112.390 49.304 1.00 36.71 89 ARG A O 1
ATOM 684 N N . GLY A 1 93 ? 48.561 110.549 50.610 1.00 37.08 90 GLY A N 1
ATOM 685 C CA . GLY A 1 93 ? 47.413 110.992 51.383 1.00 37.30 90 GLY A CA 1
ATOM 686 C C . GLY A 1 93 ? 46.075 110.837 50.682 1.00 36.12 90 GLY A C 1
ATOM 687 O O . GLY A 1 93 ? 45.093 111.477 51.060 1.00 39.34 90 GLY A O 1
ATOM 688 N N . VAL A 1 94 ? 46.024 109.981 49.668 1.00 30.05 91 VAL A N 1
ATOM 689 C CA . VAL A 1 94 ? 44.786 109.758 48.936 1.00 28.08 91 VAL A CA 1
ATOM 690 C C . VAL A 1 94 ? 44.135 108.446 49.368 1.00 30.83 91 VAL A C 1
ATOM 691 O O . VAL A 1 94 ? 44.724 107.381 49.206 1.00 32.29 91 VAL A O 1
ATOM 695 N N . SER A 1 95 ? 42.921 108.522 49.913 1.00 30.30 92 SER A N 1
ATOM 696 C CA . SER A 1 95 ? 42.180 107.313 50.294 1.00 26.60 92 SER A CA 1
ATOM 697 C C . SER A 1 95 ? 41.568 106.598 49.088 1.00 29.80 92 SER A C 1
ATOM 698 O O . SER A 1 95 ? 41.263 107.218 48.067 1.00 26.88 92 SER A O 1
ATOM 701 N N . THR A 1 96 ? 41.408 105.281 49.200 1.00 26.00 93 THR A N 1
ATOM 702 C CA . THR A 1 96 ? 40.882 104.485 48.092 1.00 24.39 93 THR A CA 1
ATOM 703 C C . THR A 1 96 ? 39.685 103.624 48.493 1.00 22.28 93 THR A C 1
ATOM 704 O O . THR A 1 96 ? 39.388 102.634 47.827 1.00 25.74 93 THR A O 1
ATOM 708 N N . ASP A 1 97 ? 39.010 104.015 49.575 1.00 23.35 94 ASP A N 1
ATOM 709 C CA . ASP A 1 97 ? 37.799 103.340 50.055 1.00 28.48 94 ASP A CA 1
ATOM 710 C C . ASP A 1 97 ? 36.738 103.216 48.972 1.00 28.43 94 ASP A C 1
ATOM 711 O O . ASP A 1 97 ? 35.863 102.350 49.042 1.00 26.70 94 ASP A O 1
ATOM 716 N N . ASN A 1 98 ? 36.811 104.103 47.983 1.00 27.64 95 ASN A N 1
ATOM 717 C CA . ASN A 1 98 ? 35.810 104.184 46.924 1.00 28.48 95 ASN A CA 1
ATOM 718 C C . ASN A 1 98 ? 36.082 103.278 45.720 1.00 25.04 95 ASN A C 1
ATOM 719 O O . ASN A 1 98 ? 35.303 103.253 44.763 1.00 25.13 95 ASN A O 1
ATOM 724 N N . LEU A 1 99 ? 37.179 102.523 45.771 1.00 20.06 96 LEU A N 1
ATOM 725 C CA . LEU A 1 99 ? 37.511 101.574 44.705 1.00 20.28 96 LEU A CA 1
ATOM 726 C C . LEU A 1 99 ? 36.682 100.297 44.793 1.00 21.50 96 LEU A C 1
ATOM 727 O O . LEU A 1 99 ? 36.454 99.762 45.878 1.00 22.32 96 LEU A O 1
ATOM 732 N N . ARG A 1 100 ? 36.236 99.814 43.641 1.00 17.10 97 ARG A N 1
ATOM 733 C CA . ARG A 1 100 ? 35.550 98.526 43.556 1.00 19.67 97 ARG A CA 1
ATOM 734 C C . ARG A 1 100 ? 36.203 97.698 42.460 1.00 21.44 97 ARG A C 1
ATOM 735 O O . ARG A 1 100 ? 36.326 98.161 41.324 1.00 24.14 97 ARG A O 1
ATOM 743 N N . VAL A 1 101 ? 36.613 96.473 42.794 1.00 17.57 98 VAL A N 1
ATOM 744 C CA . VAL A 1 101 ? 37.292 95.600 41.833 1.00 17.39 98 VAL A CA 1
ATOM 745 C C . VAL A 1 101 ? 36.424 94.389 41.490 1.00 17.47 98 VAL A C 1
ATOM 746 O O . VAL A 1 101 ? 35.938 93.693 42.381 1.00 16.02 98 VAL A O 1
ATOM 750 N N . SER A 1 102 ? 36.209 94.149 40.199 1.00 15.42 99 SER A N 1
ATOM 751 C CA . SER A 1 102 ? 35.328 93.059 39.786 1.00 17.23 99 SER A CA 1
ATOM 752 C C . SER A 1 102 ? 35.839 91.695 40.244 1.00 13.15 99 SER A C 1
ATOM 753 O O . SER A 1 102 ? 37.001 91.356 40.010 1.00 17.28 99 SER A O 1
ATOM 756 N N . ASN A 1 103 ? 34.964 90.909 40.868 1.00 14.49 100 ASN A N 1
ATOM 757 C CA . ASN A 1 103 ? 35.302 89.528 41.204 1.00 15.56 100 ASN A CA 1
ATOM 758 C C . ASN A 1 103 ? 35.499 88.630 39.988 1.00 18.74 100 ASN A C 1
ATOM 759 O O . ASN A 1 103 ? 35.958 87.506 40.127 1.00 16.96 100 ASN A O 1
ATOM 764 N N . ARG A 1 104 ? 35.167 89.141 38.804 1.00 17.25 101 ARG A N 1
ATOM 765 C CA . ARG A 1 104 ? 35.278 88.378 37.558 1.00 15.41 101 ARG A CA 1
ATOM 766 C C . ARG A 1 104 ? 36.382 88.895 36.633 1.00 15.51 101 ARG A C 1
ATOM 767 O O . ARG A 1 104 ? 36.560 88.387 35.520 1.00 16.98 101 ARG A O 1
ATOM 775 N N . ALA A 1 105 ? 37.128 89.908 37.076 1.00 16.30 102 ALA A N 1
ATOM 776 C CA . ALA A 1 105 ? 38.282 90.354 36.290 1.00 16.23 102 ALA A CA 1
ATOM 777 C C . ALA A 1 105 ? 39.354 89.269 36.299 1.00 16.59 102 ALA A C 1
ATOM 778 O O . ALA A 1 105 ? 39.513 88.545 37.287 1.00 16.18 102 ALA A O 1
ATOM 780 N N . HIS A 1 106 ? 40.095 89.154 35.204 1.00 16.07 103 HIS A N 1
ATOM 781 C CA . HIS A 1 106 ? 41.160 88.153 35.122 1.00 16.63 103 HIS A CA 1
ATOM 782 C C . HIS A 1 106 ? 42.466 88.647 35.738 1.00 17.26 103 HIS A C 1
ATOM 783 O O . HIS A 1 106 ? 42.702 89.851 35.799 1.00 18.32 103 HIS A O 1
ATOM 790 N N . VAL A 1 107 ? 43.287 87.710 36.211 1.00 16.93 104 VAL A N 1
ATOM 791 C CA . VAL A 1 107 ? 44.521 88.034 36.945 1.00 13.25 104 VAL A CA 1
ATOM 792 C C . VAL A 1 107 ? 45.767 87.814 36.095 1.00 17.21 104 VAL A C 1
ATOM 793 O O . VAL A 1 107 ? 45.946 86.738 35.511 1.00 19.22 104 VAL A O 1
ATOM 797 N N . ILE A 1 108 ? 46.629 88.831 36.029 1.00 15.93 105 ILE A N 1
ATOM 798 C CA . ILE A 1 108 ? 47.907 88.708 35.334 1.00 13.81 105 ILE A CA 1
ATOM 799 C C . ILE A 1 108 ? 48.976 88.232 36.313 1.00 21.05 105 ILE A C 1
ATOM 800 O O . ILE A 1 108 ? 49.194 88.845 37.363 1.00 18.99 105 ILE A O 1
ATOM 805 N N . LEU A 1 109 ? 49.640 87.136 35.967 1.00 18.80 106 LEU A N 1
ATOM 806 C CA . LEU A 1 109 ? 50.654 86.538 36.824 1.00 20.18 106 LEU A CA 1
ATOM 807 C C . LEU A 1 109 ? 52.012 86.603 36.118 1.00 19.40 106 LEU A C 1
ATOM 808 O O . LEU A 1 109 ? 52.063 86.936 34.933 1.00 19.82 106 LEU A O 1
ATOM 813 N N . PRO A 1 110 ? 53.118 86.318 36.841 1.00 21.83 107 PRO A N 1
ATOM 814 C CA . PRO A 1 110 ? 54.442 86.490 36.224 1.00 25.70 107 PRO A CA 1
ATOM 815 C C . PRO A 1 110 ? 54.652 85.699 34.939 1.00 24.86 107 PRO A C 1
ATOM 816 O O . PRO A 1 110 ? 55.403 86.147 34.071 1.00 22.50 107 PRO A O 1
ATOM 820 N N . TYR A 1 111 ? 53.999 84.553 34.800 1.00 21.80 108 TYR A N 1
ATOM 821 C CA . TYR A 1 111 ? 54.163 83.795 33.559 1.00 22.37 108 TYR A CA 1
ATOM 822 C C . TYR A 1 111 ? 53.540 84.490 32.345 1.00 20.24 108 TYR A C 1
ATOM 823 O O . TYR A 1 111 ? 53.972 84.288 31.203 1.00 18.85 108 TYR A O 1
ATOM 832 N N . HIS A 1 112 ? 52.541 85.333 32.582 1.00 17.82 109 HIS A N 1
ATOM 833 C CA . HIS A 1 112 ? 51.967 86.112 31.480 1.00 16.06 109 HIS A CA 1
ATOM 834 C C . HIS A 1 112 ? 52.972 87.119 30.944 1.00 16.14 109 HIS A C 1
ATOM 835 O O . HIS A 1 112 ? 53.046 87.357 29.733 1.00 17.33 109 HIS A O 1
ATOM 842 N N . LEU A 1 113 ? 53.739 87.716 31.847 1.00 17.78 110 LEU A N 1
ATOM 843 C CA . LEU A 1 113 ? 54.744 88.690 31.431 1.00 20.86 110 LEU A CA 1
ATOM 844 C C . LEU A 1 113 ? 55.831 88.014 30.612 1.00 23.67 110 LEU A C 1
ATOM 845 O O . LEU A 1 113 ? 56.252 88.536 29.578 1.00 19.21 110 LEU A O 1
ATOM 850 N N . LYS A 1 114 ? 56.279 86.844 31.061 1.00 17.98 111 LYS A N 1
ATOM 851 C CA . LYS A 1 114 ? 57.308 86.124 30.313 1.00 20.41 111 LYS A CA 1
ATOM 852 C C . LYS A 1 114 ? 56.759 85.656 28.969 1.00 20.07 111 LYS A C 1
ATOM 853 O O . LYS A 1 114 ? 57.435 85.757 27.940 1.00 18.49 111 LYS A O 1
ATOM 859 N N . GLN A 1 115 ? 55.529 85.152 28.976 1.00 19.51 112 GLN A N 1
ATOM 860 C CA . GLN A 1 115 ? 54.908 84.686 27.741 1.00 20.56 112 GLN A CA 1
ATOM 861 C C . GLN A 1 115 ? 54.813 85.796 26.689 1.00 18.85 112 GLN A C 1
ATOM 862 O O . GLN A 1 115 ? 55.046 85.563 25.498 1.00 19.22 112 GLN A O 1
ATOM 868 N N . ASP A 1 116 ? 54.483 87.001 27.142 1.00 16.85 113 ASP A N 1
ATOM 869 C CA . ASP A 1 116 ? 54.376 88.185 26.273 1.00 16.46 113 ASP A CA 1
ATOM 870 C C . ASP A 1 116 ? 55.721 88.432 25.584 1.00 17.90 113 ASP A C 1
ATOM 871 O O . ASP A 1 116 ? 55.784 88.618 24.365 1.00 21.37 113 ASP A O 1
ATOM 876 N N . GLU A 1 117 ? 56.796 88.420 26.365 1.00 17.52 114 GLU A N 1
ATOM 877 C CA . GLU A 1 117 ? 58.138 88.615 25.836 1.00 20.65 114 GLU A CA 1
ATOM 878 C C . GLU A 1 117 ? 58.529 87.495 24.860 1.00 23.20 114 GLU A C 1
ATOM 879 O O . GLU A 1 117 ? 59.091 87.754 23.795 1.00 20.98 114 GLU A O 1
ATOM 885 N N . LEU A 1 118 ? 58.239 86.250 25.225 1.00 21.45 115 LEU A N 1
ATOM 886 C CA . LEU A 1 118 ? 58.589 85.114 24.369 1.00 22.15 115 LEU A CA 1
ATOM 887 C C . LEU A 1 118 ? 57.822 85.135 23.043 1.00 20.89 115 LEU A C 1
ATOM 888 O O . LEU A 1 118 ? 58.395 84.866 21.981 1.00 23.72 115 LEU A O 1
ATOM 893 N N . GLU A 1 119 ? 56.529 85.439 23.107 1.00 17.74 116 GLU A N 1
ATOM 894 C CA . GLU A 1 119 ? 55.703 85.500 21.901 1.00 20.08 116 GLU A CA 1
ATOM 895 C C . GLU A 1 119 ? 56.238 86.573 20.967 1.00 23.40 116 GLU A C 1
ATOM 896 O O . GLU A 1 119 ? 56.364 86.363 19.756 1.00 22.06 116 GLU A O 1
ATOM 902 N N . GLU A 1 120 ? 56.559 87.727 21.541 1.00 19.98 117 GLU A N 1
ATOM 903 C CA . GLU A 1 120 ? 57.123 88.823 20.758 1.00 23.38 117 GLU A CA 1
ATOM 904 C C . GLU A 1 120 ? 58.425 88.422 20.072 1.00 25.74 117 GLU A C 1
ATOM 905 O O . GLU A 1 120 ? 58.612 88.690 18.884 1.00 24.88 117 GLU A O 1
ATOM 911 N N . ALA A 1 121 ? 59.318 87.762 20.802 1.00 22.76 118 ALA A N 1
ATOM 912 C CA . ALA A 1 121 ? 60.564 87.289 20.200 1.00 22.08 118 ALA A CA 1
ATOM 913 C C . ALA A 1 121 ? 60.304 86.301 19.057 1.00 27.21 118 ALA A C 1
ATOM 914 O O . ALA A 1 121 ? 60.951 86.364 18.011 1.00 26.90 118 ALA A O 1
ATOM 916 N N . SER A 1 122 ? 59.348 85.398 19.256 1.00 26.61 119 SER A N 1
ATOM 917 C CA . SER A 1 122 ? 59.053 84.362 18.265 1.00 28.73 119 SER A CA 1
ATOM 918 C C . SER A 1 122 ? 58.528 84.942 16.952 1.00 30.55 119 SER A C 1
ATOM 919 O O . SER A 1 122 ? 58.574 84.282 15.914 1.00 28.65 119 SER A O 1
ATOM 922 N N . LYS A 1 123 ? 58.022 86.173 17.001 1.00 25.92 120 LYS A N 1
ATOM 923 C CA . LYS A 1 123 ? 57.420 86.796 15.826 1.00 22.38 120 LYS A CA 1
ATOM 924 C C . LYS A 1 123 ? 58.432 87.548 14.970 1.00 25.08 120 LYS A C 1
ATOM 925 O O . LYS A 1 123 ? 58.114 87.986 13.860 1.00 24.39 120 LYS A O 1
ATOM 931 N N . GLY A 1 124 ? 59.649 87.693 15.487 1.00 22.10 121 GLY A N 1
ATOM 932 C CA . GLY A 1 124 ? 60.713 88.336 14.744 1.00 25.03 121 GLY A CA 1
ATOM 933 C C . GLY A 1 124 ? 60.300 89.722 14.294 1.00 27.88 121 GLY A C 1
ATOM 934 O O . GLY A 1 124 ? 59.797 90.512 15.092 1.00 26.17 121 GLY A O 1
ATOM 935 N N . ASP A 1 125 ? 60.485 90.001 13.005 1.00 30.74 122 ASP A N 1
ATOM 936 C CA . ASP A 1 125 ? 60.141 91.298 12.423 1.00 29.49 122 ASP A CA 1
ATOM 937 C C . ASP A 1 125 ? 58.644 91.589 12.412 1.00 27.26 122 ASP A C 1
ATOM 938 O O . ASP A 1 125 ? 58.234 92.717 12.142 1.00 30.06 122 ASP A O 1
ATOM 943 N N . ASN A 1 126 ? 57.832 90.572 12.689 1.00 22.66 123 ASN A N 1
ATOM 944 C CA . ASN A 1 126 ? 56.382 90.732 12.713 1.00 22.28 123 ASN A CA 1
ATOM 945 C C . ASN A 1 126 ? 55.852 90.953 14.117 1.00 23.89 123 ASN A C 1
ATOM 946 O O . ASN A 1 126 ? 54.662 90.758 14.369 1.00 25.60 123 ASN A O 1
ATOM 951 N N . LYS A 1 127 ? 56.730 91.336 15.041 1.00 18.88 124 LYS A N 1
ATOM 952 C CA . LYS A 1 127 ? 56.291 91.552 16.417 1.00 18.21 124 LYS A CA 1
ATOM 953 C C . LYS A 1 127 ? 55.278 92.689 16.458 1.00 19.75 124 LYS A C 1
ATOM 954 O O . LYS A 1 127 ? 55.280 93.576 15.599 1.00 22.07 124 LYS A O 1
ATOM 960 N N . ILE A 1 128 ? 54.412 92.643 17.459 1.00 17.84 125 ILE A N 1
ATOM 961 C CA . ILE A 1 128 ? 53.331 93.600 17.598 1.00 16.78 125 ILE A CA 1
ATOM 962 C C . ILE A 1 128 ? 53.829 94.887 18.253 1.00 17.61 125 ILE A C 1
ATOM 963 O O . ILE A 1 128 ? 53.296 95.971 18.002 1.00 21.55 125 ILE A O 1
ATOM 968 N N . GLY A 1 129 ? 54.869 94.765 19.072 1.00 17.00 126 GLY A N 1
ATOM 969 C CA . GLY A 1 129 ? 55.355 95.896 19.846 1.00 18.02 126 GLY A CA 1
ATOM 970 C C . GLY A 1 129 ? 54.436 96.137 21.035 1.00 20.49 126 GLY A C 1
ATOM 971 O O . GLY A 1 129 ? 53.972 97.262 21.255 1.00 19.15 126 GLY A O 1
ATOM 972 N N . THR A 1 130 ? 54.177 95.079 21.805 1.00 19.85 127 THR A N 1
ATOM 973 C CA . THR A 1 130 ? 53.281 95.164 22.959 1.00 18.83 127 THR A CA 1
ATOM 974 C C . THR A 1 130 ? 53.938 95.936 24.098 1.00 19.72 127 THR A C 1
ATOM 975 O O . THR A 1 130 ? 55.139 96.201 24.072 1.00 18.69 127 THR A O 1
ATOM 979 N N . THR A 1 131 ? 53.152 96.271 25.113 1.00 17.78 128 THR A N 1
ATOM 980 C CA . THR A 1 131 ? 53.667 97.021 26.253 1.00 20.69 128 THR A CA 1
ATOM 981 C C . THR A 1 131 ? 54.425 96.134 27.227 1.00 20.65 128 THR A C 1
ATOM 982 O O . THR A 1 131 ? 54.932 96.624 28.235 1.00 21.25 128 THR A O 1
ATOM 986 N N . LYS A 1 132 ? 54.470 94.833 26.937 1.00 20.42 129 LYS A N 1
ATOM 987 C CA . LYS A 1 132 ? 55.237 93.856 27.728 1.00 20.38 129 LYS A CA 1
ATOM 988 C C . LYS A 1 132 ? 54.688 93.669 29.134 1.00 21.51 129 LYS A C 1
ATOM 989 O O . LYS A 1 132 ? 55.428 93.323 30.064 1.00 25.30 129 LYS A O 1
ATOM 995 N N . LYS A 1 133 ? 53.385 93.870 29.285 1.00 18.59 130 LYS A N 1
ATOM 996 C CA . LYS A 1 133 ? 52.750 93.813 30.598 1.00 17.09 130 LYS A CA 1
ATOM 997 C C . LYS A 1 133 ? 51.900 92.561 30.784 1.00 19.83 130 LYS A C 1
ATOM 998 O O . LYS A 1 133 ? 51.183 92.429 31.779 1.00 18.74 130 LYS A O 1
ATOM 1004 N N . GLY A 1 134 ? 51.978 91.641 29.828 1.00 18.63 131 GLY A N 1
ATOM 1005 C CA . GLY A 1 134 ? 51.276 90.370 29.953 1.00 19.20 131 GLY A CA 1
ATOM 1006 C C . GLY A 1 134 ? 49.809 90.434 29.558 1.00 18.23 131 GLY A C 1
ATOM 1007 O O . GLY A 1 134 ? 49.043 89.506 29.835 1.00 16.10 131 GLY A O 1
ATOM 1008 N N . ILE A 1 135 ? 49.421 91.518 28.888 1.00 17.51 132 ILE A N 1
ATOM 1009 C CA . ILE A 1 135 ? 48.017 91.751 28.543 1.00 15.47 132 ILE A CA 1
ATOM 1010 C C . ILE A 1 135 ? 47.462 90.667 27.619 1.00 14.61 132 ILE A C 1
ATOM 1011 O O . ILE A 1 135 ? 46.438 90.041 27.916 1.00 15.08 132 ILE A O 1
ATOM 1016 N N . GLY A 1 136 ? 48.134 90.467 26.486 1.00 16.48 133 GLY A N 1
ATOM 1017 C CA . GLY A 1 136 ? 47.712 89.491 25.502 1.00 14.14 133 GLY A CA 1
ATOM 1018 C C . GLY A 1 136 ? 47.623 88.094 26.081 1.00 15.61 133 GLY A C 1
ATOM 1019 O O . GLY A 1 136 ? 46.578 87.458 25.982 1.00 15.18 133 GLY A O 1
ATOM 1020 N N . PRO A 1 137 ? 48.716 87.601 26.685 1.00 14.94 134 PRO A N 1
ATOM 1021 C CA . PRO A 1 137 ? 48.623 86.254 27.267 1.00 17.89 134 PRO A CA 1
ATOM 1022 C C . PRO A 1 137 ? 47.493 86.085 28.292 1.00 16.08 134 PRO A C 1
ATOM 1023 O O . PRO A 1 137 ? 46.911 85.002 28.372 1.00 14.81 134 PRO A O 1
ATOM 1027 N N . ALA A 1 138 ? 47.172 87.123 29.056 1.00 14.06 135 ALA A N 1
ATOM 1028 C CA . ALA A 1 138 ? 46.082 86.992 30.024 1.00 17.67 135 ALA A CA 1
ATOM 1029 C C . ALA A 1 138 ? 44.725 86.873 29.319 1.00 16.07 135 ALA A C 1
ATOM 1030 O O . ALA A 1 138 ? 43.866 86.080 29.731 1.00 15.13 135 ALA A O 1
ATOM 1032 N N . TYR A 1 139 ? 44.531 87.652 28.255 1.00 15.82 136 TYR A N 1
ATOM 1033 C CA . TYR A 1 139 ? 43.316 87.531 27.457 1.00 16.32 136 TYR A CA 1
ATOM 1034 C C . TYR A 1 139 ? 43.240 86.189 26.723 1.00 16.49 136 TYR A C 1
ATOM 1035 O O . TYR A 1 139 ? 42.155 85.663 26.521 1.00 13.45 136 TYR A O 1
ATOM 1052 N N . ASP A 1 141 ? 44.445 83.321 27.967 1.00 13.62 138 ASP A N 1
ATOM 1053 C CA . ASP A 1 141 ? 44.041 82.359 29.000 1.00 13.90 138 ASP A CA 1
ATOM 1054 C C . ASP A 1 141 ? 42.559 82.495 29.310 1.00 14.66 138 ASP A C 1
ATOM 1055 O O . ASP A 1 141 ? 41.891 81.518 29.636 1.00 15.36 138 ASP A O 1
ATOM 1060 N N . LYS A 1 142 ? 42.039 83.711 29.226 1.00 14.64 139 LYS A N 1
ATOM 1061 C CA . LYS A 1 142 ? 40.595 83.904 29.400 1.00 16.46 139 LYS A CA 1
ATOM 1062 C C . LYS A 1 142 ? 39.809 83.149 28.335 1.00 16.42 139 LYS A C 1
ATOM 1063 O O . LYS A 1 142 ? 38.908 82.370 28.646 1.00 15.72 139 LYS A O 1
ATOM 1069 N N . ALA A 1 143 ? 40.154 83.370 27.072 1.00 14.45 140 ALA A N 1
ATOM 1070 C CA . ALA A 1 143 ? 39.470 82.681 25.985 1.00 16.96 140 ALA A CA 1
ATOM 1071 C C . ALA A 1 143 ? 39.660 81.160 26.102 1.00 18.18 140 ALA A C 1
ATOM 1072 O O . ALA A 1 143 ? 38.770 80.369 25.762 1.00 15.58 140 ALA A O 1
ATOM 1074 N N . ALA A 1 144 ? 40.817 80.748 26.612 1.00 15.41 141 ALA A N 1
ATOM 1075 C CA . ALA A 1 144 ? 41.083 79.324 26.806 1.00 17.61 141 ALA A CA 1
ATOM 1076 C C . ALA A 1 144 ? 40.293 78.755 27.984 1.00 17.03 141 ALA A C 1
ATOM 1077 O O . ALA A 1 144 ? 40.214 77.538 28.141 1.00 19.01 141 ALA A O 1
ATOM 1079 N N . ARG A 1 145 ? 39.749 79.636 28.820 1.00 14.66 142 ARG A N 1
ATOM 1080 C CA . ARG A 1 145 ? 39.022 79.228 30.038 1.00 14.71 142 ARG A CA 1
ATOM 1081 C C . ARG A 1 145 ? 39.908 78.526 31.079 1.00 15.77 142 ARG A C 1
ATOM 1082 O O . ARG A 1 145 ? 39.443 77.687 31.862 1.00 18.87 142 ARG A O 1
ATOM 1090 N N . ILE A 1 146 ? 41.189 78.886 31.100 1.00 15.32 143 ILE A N 1
ATOM 1091 C CA . ILE A 1 146 ? 42.088 78.398 32.139 1.00 15.48 143 ILE A CA 1
ATOM 1092 C C . ILE A 1 146 ? 42.563 79.556 33.011 1.00 15.58 143 ILE A C 1
ATOM 1093 O O . ILE A 1 146 ? 43.265 79.351 34.007 1.00 19.95 143 ILE A O 1
ATOM 1098 N N . GLY A 1 147 ? 42.149 80.768 32.650 1.00 15.48 144 GLY A N 1
ATOM 1099 C CA . GLY A 1 147 ? 42.570 81.962 33.365 1.00 15.52 144 GLY A CA 1
ATOM 1100 C C . GLY A 1 147 ? 42.045 81.979 34.788 1.00 16.17 144 GLY A C 1
ATOM 1101 O O . GLY A 1 147 ? 40.991 81.404 35.087 1.00 18.92 144 GLY A O 1
ATOM 1102 N N . ILE A 1 148 ? 42.812 82.615 35.668 1.00 16.24 145 ILE A N 1
ATOM 1103 C CA . ILE A 1 148 ? 42.472 82.756 37.085 1.00 15.62 145 ILE A CA 1
ATOM 1104 C C . ILE A 1 148 ? 41.813 84.128 37.253 1.00 18.07 145 ILE A C 1
ATOM 1105 O O . ILE A 1 148 ? 42.328 85.119 36.750 1.00 18.69 145 ILE A O 1
ATOM 1110 N N . ARG A 1 149 ? 40.665 84.188 37.928 1.00 15.42 146 ARG A N 1
ATOM 1111 C CA . ARG A 1 149 ? 39.966 85.462 38.103 1.00 15.82 146 ARG A CA 1
ATOM 1112 C C . ARG A 1 149 ? 40.130 85.948 39.528 1.00 16.72 146 ARG A C 1
ATOM 1113 O O . ARG A 1 149 ? 40.608 85.201 40.382 1.00 18.70 146 ARG A O 1
ATOM 1129 N N . ALA A 1 151 ? 38.073 86.305 41.891 1.00 18.18 148 ALA A N 1
ATOM 1130 C CA . ALA A 1 151 ? 37.377 85.443 42.847 1.00 19.04 148 ALA A CA 1
ATOM 1131 C C . ALA A 1 151 ? 38.206 84.210 43.209 1.00 20.61 148 ALA A C 1
ATOM 1132 O O . ALA A 1 151 ? 38.173 83.741 44.349 1.00 24.78 148 ALA A O 1
ATOM 1134 N N . ASP A 1 152 ? 38.933 83.681 42.229 1.00 17.92 149 ASP A N 1
ATOM 1135 C CA . ASP A 1 152 ? 39.827 82.542 42.440 1.00 19.11 149 ASP A CA 1
ATOM 1136 C C . ASP A 1 152 ? 41.047 82.910 43.278 1.00 21.77 149 ASP A C 1
ATOM 1137 O O . ASP A 1 152 ? 41.471 82.142 44.138 1.00 22.00 149 ASP A O 1
ATOM 1142 N N . LEU A 1 153 ? 41.621 84.076 42.997 1.00 20.15 150 LEU A N 1
ATOM 1143 C CA . LEU A 1 153 ? 42.805 84.554 43.708 1.00 20.30 150 LEU A CA 1
ATOM 1144 C C . LEU A 1 153 ? 42.519 84.646 45.201 1.00 24.23 150 LEU A C 1
ATOM 1145 O O . LEU A 1 153 ? 43.400 84.404 46.033 1.00 23.92 150 LEU A O 1
ATOM 1150 N N . LEU A 1 154 ? 41.274 84.981 45.537 1.00 21.33 151 LEU A N 1
ATOM 1151 C CA . LEU A 1 154 ? 40.877 85.182 46.931 1.00 23.47 151 LEU A CA 1
ATOM 1152 C C . LEU A 1 154 ? 40.647 83.868 47.690 1.00 24.76 151 LEU A C 1
ATOM 1153 O O . LEU A 1 154 ? 40.540 83.862 48.912 1.00 27.64 151 LEU A O 1
ATOM 1158 N N . ASP A 1 155 ? 40.578 82.763 46.950 1.00 23.51 152 ASP A N 1
ATOM 1159 C CA . ASP A 1 155 ? 40.298 81.443 47.505 1.00 25.83 152 ASP A CA 1
ATOM 1160 C C . ASP A 1 155 ? 41.628 80.696 47.564 1.00 25.57 152 ASP A C 1
ATOM 1161 O O . ASP A 1 155 ? 42.119 80.201 46.543 1.00 24.49 152 ASP A O 1
ATOM 1166 N N . ARG A 1 156 ? 42.207 80.613 48.757 1.00 23.68 153 ARG A N 1
ATOM 1167 C CA . ARG A 1 156 ? 43.569 80.094 48.907 1.00 26.63 153 ARG A CA 1
ATOM 1168 C C . ARG A 1 156 ? 43.807 78.735 48.246 1.00 27.06 153 ARG A C 1
ATOM 1169 O O . ARG A 1 156 ? 44.728 78.589 47.443 1.00 24.19 153 ARG A O 1
ATOM 1177 N N . GLU A 1 157 ? 42.977 77.749 48.566 1.00 25.11 154 GLU A N 1
ATOM 1178 C CA . GLU A 1 157 ? 43.172 76.411 48.006 1.00 28.23 154 GLU A CA 1
ATOM 1179 C C . GLU A 1 157 ? 42.915 76.356 46.497 1.00 28.67 154 GLU A C 1
ATOM 1180 O O . GLU A 1 157 ? 43.630 75.670 45.757 1.00 28.66 154 GLU A O 1
ATOM 1186 N N . ALA A 1 158 ? 41.895 77.078 46.044 1.00 24.00 155 ALA A N 1
ATOM 1187 C CA . ALA A 1 158 ? 41.551 77.114 44.625 1.00 22.73 155 ALA A CA 1
ATOM 1188 C C . ALA A 1 158 ? 42.637 77.805 43.808 1.00 24.29 155 ALA A C 1
ATOM 1189 O O . ALA A 1 158 ? 42.957 77.391 42.689 1.00 26.78 155 ALA A O 1
ATOM 1191 N N . PHE A 1 159 ? 43.191 78.878 44.361 1.00 23.01 156 PHE A N 1
ATOM 1192 C CA . PHE A 1 159 ? 44.284 79.574 43.700 1.00 22.98 156 PHE A CA 1
ATOM 1193 C C . PHE A 1 159 ? 45.493 78.648 43.569 1.00 23.66 156 PHE A C 1
ATOM 1194 O O . PHE A 1 159 ? 46.102 78.560 42.503 1.00 23.66 156 PHE A O 1
ATOM 1202 N N . LYS A 1 160 ? 45.832 77.955 44.649 1.00 23.71 157 LYS A N 1
ATOM 1203 C CA . LYS A 1 160 ? 46.979 77.047 44.628 1.00 24.88 157 LYS A CA 1
ATOM 1204 C C . LYS A 1 160 ? 46.789 75.953 43.578 1.00 28.77 157 LYS A C 1
ATOM 1205 O O . LYS A 1 160 ? 47.710 75.646 42.816 1.00 28.27 157 LYS A O 1
ATOM 1211 N N . GLU A 1 161 ? 45.582 75.394 43.518 1.00 24.20 158 GLU A N 1
ATOM 1212 C CA . GLU A 1 161 ? 45.276 74.336 42.551 1.00 23.47 158 GLU A CA 1
ATOM 1213 C C . GLU A 1 161 ? 45.359 74.827 41.106 1.00 25.43 158 GLU A C 1
ATOM 1214 O O . GLU A 1 161 ? 45.891 74.131 40.242 1.00 24.78 158 GLU A O 1
ATOM 1216 N N . LYS A 1 162 ? 44.843 76.024 40.843 1.00 26.70 159 LYS A N 1
ATOM 1217 C CA . LYS A 1 162 ? 44.869 76.563 39.486 1.00 22.90 159 LYS A CA 1
ATOM 1218 C C . LYS A 1 162 ? 46.279 76.949 39.070 1.00 24.12 159 LYS A C 1
ATOM 1219 O O . LYS A 1 162 ? 46.657 76.779 37.905 1.00 21.88 159 LYS A O 1
ATOM 1225 N N . LEU A 1 163 ? 47.058 77.452 40.029 1.00 22.48 160 LEU A N 1
ATOM 1226 C CA . LEU A 1 163 ? 48.465 77.764 39.784 1.00 24.32 160 LEU A CA 1
ATOM 1227 C C . LEU A 1 163 ? 49.223 76.504 39.394 1.00 25.29 160 LEU A C 1
ATOM 1228 O O . LEU A 1 163 ? 50.004 76.510 38.448 1.00 29.81 160 LEU A O 1
ATOM 1233 N N . GLU A 1 164 ? 48.998 75.426 40.139 1.00 24.66 161 GLU A N 1
ATOM 1234 C CA . GLU A 1 164 ? 49.634 74.150 39.841 1.00 29.02 161 GLU A CA 1
ATOM 1235 C C . GLU A 1 164 ? 49.252 73.635 38.451 1.00 30.29 161 GLU A C 1
ATOM 1236 O O . GLU A 1 164 ? 50.120 73.219 37.676 1.00 30.20 161 GLU A O 1
ATOM 1242 N N . GLN A 1 165 ? 47.959 73.682 38.135 1.00 25.87 162 GLN A N 1
ATOM 1243 C CA . GLN A 1 165 ? 47.469 73.267 36.821 1.00 27.35 162 GLN A CA 1
ATOM 1244 C C . GLN A 1 165 ? 48.054 74.129 35.717 1.00 26.47 162 GLN A C 1
ATOM 1245 O O . GLN A 1 165 ? 48.557 73.617 34.713 1.00 25.96 162 GLN A O 1
ATOM 1251 N N . ASN A 1 166 ? 47.978 75.444 35.896 1.00 22.25 163 ASN A N 1
ATOM 1252 C CA . ASN A 1 166 ? 48.431 76.352 34.857 1.00 19.65 163 ASN A CA 1
ATOM 1253 C C . ASN A 1 166 ? 49.949 76.338 34.674 1.00 23.24 163 ASN A C 1
ATOM 1254 O O . ASN A 1 166 ? 50.437 76.430 33.549 1.00 22.66 163 ASN A O 1
ATOM 1259 N N . LEU A 1 167 ? 50.691 76.219 35.770 1.00 25.14 164 LEU A N 1
ATOM 1260 C CA . LEU A 1 167 ? 52.151 76.183 35.673 1.00 27.44 164 LEU A CA 1
ATOM 1261 C C . LEU A 1 167 ? 52.634 74.902 35.018 1.00 26.37 164 LEU A C 1
ATOM 1262 O O . LEU A 1 167 ? 53.596 74.925 34.259 1.00 32.05 164 LEU A O 1
ATOM 1267 N N . ALA A 1 168 ? 51.963 73.789 35.302 1.00 27.10 165 ALA A N 1
ATOM 1268 C CA . ALA A 1 168 ? 52.287 72.524 34.645 1.00 33.98 165 ALA A CA 1
ATOM 1269 C C . ALA A 1 168 ? 52.192 72.685 33.129 1.00 32.38 165 ALA A C 1
ATOM 1270 O O . ALA A 1 168 ? 53.055 72.225 32.380 1.00 31.52 165 ALA A O 1
ATOM 1272 N N . GLN A 1 169 ? 51.138 73.353 32.680 1.00 25.12 166 GLN A N 1
ATOM 1273 C CA . GLN A 1 169 ? 50.956 73.607 31.257 1.00 30.42 166 GLN A CA 1
ATOM 1274 C C . GLN A 1 169 ? 51.942 74.658 30.731 1.00 26.73 166 GLN A C 1
ATOM 1275 O O . GLN A 1 169 ? 52.611 74.425 29.722 1.00 28.20 166 GLN A O 1
ATOM 1281 N N . LYS A 1 170 ? 52.029 75.808 31.405 1.00 21.24 167 LYS A N 1
ATOM 1282 C CA . LYS A 1 170 ? 52.906 76.897 30.963 1.00 21.90 167 LYS A CA 1
ATOM 1283 C C . LYS A 1 170 ? 54.380 76.508 30.969 1.00 26.02 167 LYS A C 1
ATOM 1284 O O . LYS A 1 170 ? 55.133 76.902 30.076 1.00 24.78 167 LYS A O 1
ATOM 1290 N N . ASN A 1 171 ? 54.804 75.763 31.987 1.00 24.01 168 ASN A N 1
ATOM 1291 C CA . ASN A 1 171 ? 56.204 75.351 32.056 1.00 24.47 168 ASN A CA 1
ATOM 1292 C C . ASN A 1 171 ? 56.571 74.441 30.888 1.00 25.63 168 ASN A C 1
ATOM 1293 O O . ASN A 1 171 ? 57.668 74.535 30.329 1.00 27.56 168 ASN A O 1
ATOM 1298 N N . ARG A 1 172 ? 55.649 73.555 30.528 1.00 27.54 169 ARG A N 1
ATOM 1299 C CA . ARG A 1 172 ? 55.857 72.669 29.390 1.00 29.75 169 ARG A CA 1
ATOM 1300 C C . ARG A 1 172 ? 55.812 73.482 28.101 1.00 27.80 169 ARG A C 1
ATOM 1301 O O . ARG A 1 172 ? 56.558 73.215 27.162 1.00 30.32 169 ARG A O 1
ATOM 1309 N N . LEU A 1 173 ? 54.937 74.482 28.064 1.00 27.29 170 LEU A N 1
ATOM 1310 C CA . LEU A 1 173 ? 54.880 75.394 26.926 1.00 27.91 170 LEU A CA 1
ATOM 1311 C C . LEU A 1 173 ? 56.200 76.139 26.723 1.00 28.06 170 LEU A C 1
ATOM 1312 O O . LEU A 1 173 ? 56.729 76.185 25.608 1.00 27.81 170 LEU A O 1
ATOM 1317 N N . PHE A 1 174 ? 56.736 76.720 27.796 1.00 24.37 171 PHE A N 1
ATOM 1318 C CA . PHE A 1 174 ? 57.969 77.495 27.691 1.00 24.56 171 PHE A CA 1
ATOM 1319 C C . PHE A 1 174 ? 59.132 76.604 27.270 1.00 26.91 171 PHE A C 1
ATOM 1320 O O . PHE A 1 174 ? 59.935 76.977 26.416 1.00 30.02 171 PHE A O 1
ATOM 1328 N N . GLU A 1 175 ? 59.211 75.423 27.874 1.00 29.50 172 GLU A N 1
ATOM 1329 C CA . GLU A 1 175 ? 60.253 74.459 27.533 1.00 29.98 172 GLU A CA 1
ATOM 1330 C C . GLU A 1 175 ? 60.194 74.027 26.062 1.00 31.23 172 GLU A C 1
ATOM 1331 O O . GLU A 1 175 ? 61.184 74.126 25.341 1.00 37.72 172 GLU A O 1
ATOM 1333 N N . LYS A 1 176 ? 59.026 73.572 25.621 1.00 31.48 173 LYS A N 1
ATOM 1334 C CA . LYS A 1 176 ? 58.879 72.955 24.302 1.00 36.99 173 LYS A CA 1
ATOM 1335 C C . LYS A 1 176 ? 58.793 73.949 23.145 1.00 34.59 173 LYS A C 1
ATOM 1336 O O . LYS A 1 176 ? 59.388 73.726 22.089 1.00 32.93 173 LYS A O 1
ATOM 1350 N N . TYR A 1 178 ? 59.476 77.426 23.416 1.00 30.49 175 TYR A N 1
ATOM 1351 C CA . TYR A 1 178 ? 60.360 78.580 23.515 1.00 28.00 175 TYR A CA 1
ATOM 1352 C C . TYR A 1 178 ? 61.749 78.295 24.063 1.00 33.23 175 TYR A C 1
ATOM 1353 O O . TYR A 1 178 ? 62.546 79.222 24.224 1.00 31.87 175 TYR A O 1
ATOM 1362 N N . ASP A 1 179 ? 62.032 77.024 24.342 1.00 30.19 176 ASP A N 1
ATOM 1363 C CA . ASP A 1 179 ? 63.351 76.596 24.821 1.00 34.12 176 ASP A CA 1
ATOM 1364 C C . ASP A 1 179 ? 63.807 77.401 26.036 1.00 35.90 176 ASP A C 1
ATOM 1365 O O . ASP A 1 179 ? 64.949 77.853 26.106 1.00 34.78 176 ASP A O 1
ATOM 1370 N N . THR A 1 180 ? 62.905 77.585 26.993 1.00 34.43 177 THR A N 1
ATOM 1371 C CA . THR A 1 180 ? 63.218 78.385 28.168 1.00 35.53 177 THR A CA 1
ATOM 1372 C C . THR A 1 180 ? 62.504 77.870 29.414 1.00 32.70 177 THR A C 1
ATOM 1373 O O . THR A 1 180 ? 61.513 77.138 29.318 1.00 33.27 177 THR A O 1
ATOM 1377 N N . GLU A 1 181 ? 63.015 78.250 30.580 1.00 28.97 178 GLU A N 1
ATOM 1378 C CA . GLU A 1 181 ? 62.435 77.805 31.845 1.00 32.73 178 GLU A CA 1
ATOM 1379 C C . GLU A 1 181 ? 61.191 78.606 32.223 1.00 31.55 178 GLU A C 1
ATOM 1380 O O . GLU A 1 181 ? 60.960 79.708 31.713 1.00 34.10 178 GLU A O 1
ATOM 1382 N N . GLY A 1 182 ? 60.384 78.040 33.114 1.00 33.67 179 GLY A N 1
ATOM 1383 C CA . GLY A 1 182 ? 59.187 78.703 33.590 1.00 32.06 179 GLY A CA 1
ATOM 1384 C C . GLY A 1 182 ? 59.303 79.114 35.049 1.00 34.54 179 GLY A C 1
ATOM 1385 O O . GLY A 1 182 ? 60.281 79.742 35.451 1.00 35.50 179 GLY A O 1
ATOM 1386 N N . PHE A 1 183 ? 58.296 78.760 35.843 1.00 30.86 180 PHE A N 1
ATOM 1387 C CA . PHE A 1 183 ? 58.225 79.185 37.238 1.00 28.72 180 PHE A CA 1
ATOM 1388 C C . PHE A 1 183 ? 57.790 78.031 38.129 1.00 29.11 180 PHE A C 1
ATOM 1389 O O . PHE A 1 183 ? 56.978 77.198 37.721 1.00 33.29 180 PHE A O 1
ATOM 1397 N N . SER A 1 184 ? 58.307 77.990 39.353 1.00 29.85 181 SER A N 1
ATOM 1398 C CA . SER A 1 184 ? 57.781 77.054 40.338 1.00 31.87 181 SER A CA 1
ATOM 1399 C C . SER A 1 184 ? 56.544 77.662 40.988 1.00 29.39 181 SER A C 1
ATOM 1400 O O . SER A 1 184 ? 56.351 78.881 40.964 1.00 33.37 181 SER A O 1
ATOM 1403 N N . VAL A 1 185 ? 55.704 76.808 41.563 1.00 28.01 182 VAL A N 1
ATOM 1404 C CA . VAL A 1 185 ? 54.510 77.263 42.266 1.00 31.27 182 VAL A CA 1
ATOM 1405 C C . VAL A 1 185 ? 54.921 78.139 43.444 1.00 33.48 182 VAL A C 1
ATOM 1406 O O . VAL A 1 185 ? 54.289 79.161 43.731 1.00 30.68 182 VAL A O 1
ATOM 1410 N N . ASP A 1 186 ? 56.001 77.732 44.107 1.00 31.37 183 ASP A N 1
ATOM 1411 C CA . ASP A 1 186 ? 56.558 78.467 45.239 1.00 37.22 183 ASP A CA 1
ATOM 1412 C C . ASP A 1 186 ? 56.924 79.915 44.911 1.00 36.19 183 ASP A C 1
ATOM 1413 O O . ASP A 1 186 ? 56.759 80.799 45.752 1.00 35.29 183 ASP A O 1
ATOM 1418 N N . GLU A 1 187 ? 57.433 80.149 43.702 1.00 33.69 184 GLU A N 1
ATOM 1419 C CA . GLU A 1 187 ? 57.855 81.489 43.274 1.00 35.64 184 GLU A CA 1
ATOM 1420 C C . GLU A 1 187 ? 56.706 82.485 43.204 1.00 33.12 184 GLU A C 1
ATOM 1421 O O . GLU A 1 187 ? 56.918 83.698 43.226 1.00 36.35 184 GLU A O 1
ATOM 1427 N N . ILE A 1 188 ? 55.493 81.967 43.071 1.00 27.04 185 ILE A N 1
ATOM 1428 C CA . ILE A 1 188 ? 54.338 82.804 42.769 1.00 25.44 185 ILE A CA 1
ATOM 1429 C C . ILE A 1 188 ? 53.261 82.760 43.855 1.00 28.56 185 ILE A C 1
ATOM 1430 O O . ILE A 1 188 ? 52.648 83.778 44.161 1.00 28.71 185 ILE A O 1
ATOM 1435 N N . PHE A 1 189 ? 53.049 81.586 44.442 1.00 24.01 186 PHE A N 1
ATOM 1436 C CA . PHE A 1 189 ? 51.868 81.346 45.278 1.00 24.56 186 PHE A CA 1
ATOM 1437 C C . PHE A 1 189 ? 51.675 82.305 46.453 1.00 23.47 186 PHE A C 1
ATOM 1438 O O . PHE A 1 189 ? 50.740 83.106 46.446 1.00 26.54 186 PHE A O 1
ATOM 1446 N N . GLU A 1 190 ? 52.538 82.225 47.459 1.00 24.63 187 GLU A N 1
ATOM 1447 C CA . GLU A 1 190 ? 52.364 83.062 48.651 1.00 30.03 187 GLU A CA 1
ATOM 1448 C C . GLU A 1 190 ? 52.395 84.554 48.336 1.00 27.31 187 GLU A C 1
ATOM 1449 O O . GLU A 1 190 ? 51.601 85.325 48.885 1.00 28.82 187 GLU A O 1
ATOM 1455 N N . GLU A 1 191 ? 53.307 84.954 47.452 1.00 26.84 188 GLU A N 1
ATOM 1456 C CA . GLU A 1 191 ? 53.457 86.367 47.097 1.00 28.10 188 GLU A CA 1
ATOM 1457 C C . GLU A 1 191 ? 52.180 86.932 46.499 1.00 28.37 188 GLU A C 1
ATOM 1458 O O . GLU A 1 191 ? 51.685 87.979 46.933 1.00 26.78 188 GLU A O 1
ATOM 1464 N N . TYR A 1 192 ? 51.641 86.240 45.502 1.00 26.29 189 TYR A N 1
ATOM 1465 C CA . TYR A 1 192 ? 50.447 86.727 44.837 1.00 24.80 189 TYR A CA 1
ATOM 1466 C C . TYR A 1 192 ? 49.164 86.481 45.629 1.00 24.82 189 TYR A C 1
ATOM 1467 O O . TYR A 1 192 ? 48.232 87.278 45.542 1.00 23.95 189 TYR A O 1
ATOM 1476 N N . PHE A 1 193 ? 49.117 85.411 46.418 1.00 24.22 190 PHE A N 1
ATOM 1477 C CA . PHE A 1 193 ? 47.963 85.209 47.291 1.00 22.78 190 PHE A CA 1
ATOM 1478 C C . PHE A 1 193 ? 47.857 86.366 48.282 1.00 25.10 190 PHE A C 1
ATOM 1479 O O . PHE A 1 193 ? 46.764 86.879 48.543 1.00 23.59 190 PHE A O 1
ATOM 1487 N N . GLU A 1 194 ? 49.002 86.791 48.810 1.00 24.82 191 GLU A N 1
ATOM 1488 C CA . GLU A 1 194 ? 49.040 87.927 49.722 1.00 28.68 191 GLU A CA 1
ATOM 1489 C C . GLU A 1 194 ? 48.603 89.231 49.046 1.00 25.04 191 GLU A C 1
ATOM 1490 O O . GLU A 1 194 ? 47.907 90.037 49.661 1.00 28.81 191 GLU A O 1
ATOM 1496 N N . TYR A 1 195 ? 48.988 89.437 47.785 1.00 23.22 192 TYR A N 1
ATOM 1497 C CA . TYR A 1 195 ? 48.501 90.600 47.048 1.00 23.81 192 TYR A CA 1
ATOM 1498 C C . TYR A 1 195 ? 46.976 90.584 46.990 1.00 24.16 192 TYR A C 1
ATOM 1499 O O . TYR A 1 195 ? 46.324 91.602 47.223 1.00 25.54 192 TYR A O 1
ATOM 1508 N N . GLY A 1 196 ? 46.414 89.424 46.671 1.00 24.21 193 GLY A N 1
ATOM 1509 C CA . GLY A 1 196 ? 44.970 89.267 46.639 1.00 24.72 193 GLY A CA 1
ATOM 1510 C C . GLY A 1 196 ? 44.316 89.603 47.970 1.00 24.95 193 GLY A C 1
ATOM 1511 O O . GLY A 1 196 ? 43.252 90.226 48.011 1.00 23.41 193 GLY A O 1
ATOM 1512 N N . GLN A 1 197 ? 44.943 89.187 49.070 1.00 22.41 194 GLN A N 1
ATOM 1513 C CA . GLN A 1 197 ? 44.383 89.450 50.386 1.00 25.15 194 GLN A CA 1
ATOM 1514 C C . GLN A 1 197 ? 44.301 90.951 50.682 1.00 30.11 194 GLN A C 1
ATOM 1515 O O . GLN A 1 197 ? 43.407 91.396 51.405 1.00 26.43 194 GLN A O 1
ATOM 1521 N N . GLN A 1 198 ? 45.228 91.724 50.117 1.00 28.59 195 GLN A N 1
ATOM 1522 C CA . GLN A 1 198 ? 45.263 93.171 50.334 1.00 26.73 195 GLN A CA 1
ATOM 1523 C C . GLN A 1 198 ? 44.279 93.905 49.427 1.00 25.31 195 GLN A C 1
ATOM 1524 O O . GLN A 1 198 ? 43.887 95.039 49.706 1.00 30.59 195 GLN A O 1
ATOM 1530 N N . ILE A 1 199 ? 43.883 93.245 48.342 1.00 23.28 196 ILE A N 1
ATOM 1531 C CA . ILE A 1 199 ? 42.920 93.794 47.394 1.00 22.81 196 ILE A CA 1
ATOM 1532 C C . ILE A 1 199 ? 41.482 93.381 47.756 1.00 21.28 196 ILE A C 1
ATOM 1533 O O . ILE A 1 199 ? 40.519 94.045 47.363 1.00 22.06 196 ILE A O 1
ATOM 1538 N N . ALA A 1 200 ? 41.352 92.290 48.514 1.00 23.53 197 ALA A N 1
ATOM 1539 C CA . ALA A 1 200 ? 40.059 91.643 48.780 1.00 24.79 197 ALA A CA 1
ATOM 1540 C C . ALA A 1 200 ? 38.959 92.593 49.258 1.00 27.93 197 ALA A C 1
ATOM 1541 O O . ALA A 1 200 ? 37.784 92.418 48.923 1.00 22.45 197 ALA A O 1
ATOM 1543 N N . GLN A 1 201 ? 39.341 93.594 50.040 1.00 26.38 198 GLN A N 1
ATOM 1544 C CA . GLN A 1 201 ? 38.379 94.559 50.576 1.00 23.68 198 GLN A CA 1
ATOM 1545 C C . GLN A 1 201 ? 37.598 95.288 49.485 1.00 22.58 198 GLN A C 1
ATOM 1546 O O . GLN A 1 201 ? 36.513 95.800 49.744 1.00 25.93 198 GLN A O 1
ATOM 1552 N N . TYR A 1 202 ? 38.145 95.331 48.272 1.00 23.44 199 TYR A N 1
ATOM 1553 C CA . TYR A 1 202 ? 37.507 96.038 47.166 1.00 24.28 199 TYR A CA 1
ATOM 1554 C C . TYR A 1 202 ? 36.728 95.120 46.235 1.00 21.75 199 TYR A C 1
ATOM 1555 O O . TYR A 1 202 ? 36.005 95.592 45.364 1.00 21.21 199 TYR A O 1
ATOM 1564 N N . VAL A 1 203 ? 36.884 93.810 46.400 1.00 19.94 200 VAL A N 1
ATOM 1565 C CA . VAL A 1 203 ? 36.339 92.875 45.421 1.00 19.17 200 VAL A CA 1
ATOM 1566 C C . VAL A 1 203 ? 34.845 92.629 45.622 1.00 24.00 200 VAL A C 1
ATOM 1567 O O . VAL A 1 203 ? 34.401 92.316 46.726 1.00 21.03 200 VAL A O 1
ATOM 1571 N N . CYS A 1 204 ? 34.078 92.765 44.541 1.00 21.41 201 CYS A N 1
ATOM 1572 C CA . CYS A 1 204 ? 32.627 92.628 44.601 1.00 22.22 201 CYS A CA 1
ATOM 1573 C C . CYS A 1 204 ? 32.061 92.443 43.198 1.00 20.45 201 CYS A C 1
ATOM 1574 O O . CYS A 1 204 ? 32.805 92.407 42.223 1.00 20.81 201 CYS A O 1
ATOM 1577 N N . ASP A 1 205 ? 30.739 92.324 43.100 1.00 21.36 202 ASP A N 1
ATOM 1578 C CA . ASP A 1 205 ? 30.077 92.263 41.799 1.00 18.85 202 ASP A CA 1
ATOM 1579 C C . ASP A 1 205 ? 29.938 93.686 41.266 1.00 17.92 202 ASP A C 1
ATOM 1580 O O . ASP A 1 205 ? 29.085 94.447 41.722 1.00 19.04 202 ASP A O 1
ATOM 1585 N N . THR A 1 206 ? 30.776 94.045 40.303 1.00 19.04 203 THR A N 1
ATOM 1586 C CA . THR A 1 206 ? 30.780 95.414 39.807 1.00 17.17 203 THR A CA 1
ATOM 1587 C C . THR A 1 206 ? 29.617 95.712 38.855 1.00 20.38 203 THR A C 1
ATOM 1588 O O . THR A 1 206 ? 29.286 96.872 38.612 1.00 19.94 203 THR A O 1
ATOM 1592 N N . SER A 1 207 ? 28.991 94.667 38.324 1.00 18.46 204 SER A N 1
ATOM 1593 C CA . SER A 1 207 ? 27.802 94.868 37.501 1.00 17.74 204 SER A CA 1
ATOM 1594 C C . SER A 1 207 ? 26.667 95.368 38.384 1.00 20.26 204 SER A C 1
ATOM 1595 O O . SER A 1 207 ? 25.876 96.210 37.971 1.00 18.25 204 SER A O 1
ATOM 1598 N N . VAL A 1 208 ? 26.592 94.844 39.605 1.00 20.14 205 VAL A N 1
ATOM 1599 C CA . VAL A 1 208 ? 25.588 95.306 40.562 1.00 20.34 205 VAL A CA 1
ATOM 1600 C C . VAL A 1 208 ? 25.850 96.761 40.933 1.00 19.77 205 VAL A C 1
ATOM 1601 O O . VAL A 1 208 ? 24.927 97.573 40.995 1.00 24.21 205 VAL A O 1
ATOM 1605 N N . VAL A 1 209 ? 27.115 97.094 41.162 1.00 23.49 206 VAL A N 1
ATOM 1606 C CA . VAL A 1 209 ? 27.493 98.472 41.480 1.00 22.77 206 VAL A CA 1
ATOM 1607 C C . VAL A 1 209 ? 27.061 99.450 40.381 1.00 21.29 206 VAL A C 1
ATOM 1608 O O . VAL A 1 209 ? 26.477 100.507 40.653 1.00 22.51 206 VAL A O 1
ATOM 1612 N N . LEU A 1 210 ? 27.363 99.102 39.137 1.00 19.73 207 LEU A N 1
ATOM 1613 C CA . LEU A 1 210 ? 27.070 99.992 38.022 1.00 21.44 207 LEU A CA 1
ATOM 1614 C C . LEU A 1 210 ? 25.579 100.100 37.725 1.00 23.05 207 LEU A C 1
ATOM 1615 O O . LEU A 1 210 ? 25.065 101.189 37.474 1.00 21.60 207 LEU A O 1
ATOM 1620 N N . ASN A 1 211 ? 24.871 98.979 37.753 1.00 19.61 208 ASN A N 1
ATOM 1621 C CA . ASN A 1 211 ? 23.433 99.029 37.484 1.00 19.88 208 ASN A CA 1
ATOM 1622 C C . ASN A 1 211 ? 22.620 99.683 38.599 1.00 21.31 208 ASN A C 1
ATOM 1623 O O . ASN A 1 211 ? 21.600 100.312 38.331 1.00 24.09 208 ASN A O 1
ATOM 1628 N N . ASP A 1 212 ? 23.067 99.538 39.845 1.00 23.34 209 ASP A N 1
ATOM 1629 C CA . ASP A 1 212 ? 22.452 100.266 40.952 1.00 22.86 209 ASP A CA 1
ATOM 1630 C C . ASP A 1 212 ? 22.568 101.780 40.740 1.00 22.75 209 ASP A C 1
ATOM 1631 O O . ASP A 1 212 ? 21.614 102.523 40.970 1.00 24.00 209 ASP A O 1
ATOM 1636 N N . ALA A 1 213 ? 23.739 102.228 40.297 1.00 26.83 210 ALA A N 1
ATOM 1637 C CA . ALA A 1 213 ? 23.958 103.645 40.004 1.00 25.94 210 ALA A CA 1
ATOM 1638 C C . ALA A 1 213 ? 23.081 104.120 38.842 1.00 25.87 210 ALA A C 1
ATOM 1639 O O . ALA A 1 213 ? 22.401 105.146 38.938 1.00 34.17 210 ALA A O 1
ATOM 1641 N N . LEU A 1 214 ? 23.115 103.377 37.742 1.00 25.11 211 LEU A N 1
ATOM 1642 C CA . LEU A 1 214 ? 22.336 103.710 36.552 1.00 25.78 211 LEU A CA 1
ATOM 1643 C C . LEU A 1 214 ? 20.844 103.746 36.848 1.00 35.80 211 LEU A C 1
ATOM 1644 O O . LEU A 1 214 ? 20.144 104.703 36.487 1.00 36.94 211 LEU A O 1
ATOM 1649 N N . ASP A 1 215 ? 20.356 102.713 37.524 1.00 32.29 212 ASP A N 1
ATOM 1650 C CA . ASP A 1 215 ? 18.928 102.606 37.787 1.00 41.77 212 ASP A CA 1
ATOM 1651 C C . ASP A 1 215 ? 18.449 103.631 38.815 1.00 44.92 212 ASP A C 1
ATOM 1652 O O . ASP A 1 215 ? 17.247 103.845 38.970 1.00 47.26 212 ASP A O 1
ATOM 1657 N N . ASN A 1 216 ? 19.389 104.277 39.503 1.00 40.16 213 ASN A N 1
ATOM 1658 C CA . ASN A 1 216 ? 19.042 105.320 40.467 1.00 40.16 213 ASN A CA 1
ATOM 1659 C C . ASN A 1 216 ? 19.435 106.722 40.008 1.00 34.78 213 ASN A C 1
ATOM 1660 O O . ASN A 1 216 ? 19.570 107.640 40.824 1.00 35.25 213 ASN A O 1
ATOM 1665 N N . ASN A 1 217 ? 19.610 106.867 38.697 1.00 31.02 214 ASN A N 1
ATOM 1666 C CA . ASN A 1 217 ? 19.898 108.154 38.063 1.00 40.22 214 ASN A CA 1
ATOM 1667 C C . ASN A 1 217 ? 21.182 108.823 38.531 1.00 37.86 214 ASN A C 1
ATOM 1668 O O . ASN A 1 217 ? 21.271 110.046 38.587 1.00 40.08 214 ASN A O 1
ATOM 1673 N N . HIS A 1 218 ? 22.176 108.017 38.872 1.00 27.96 215 HIS A N 1
ATOM 1674 C CA . HIS A 1 218 ? 23.495 108.550 39.163 1.00 27.08 215 HIS A CA 1
ATOM 1675 C C . HIS A 1 218 ? 24.271 108.637 37.862 1.00 31.20 215 HIS A C 1
ATOM 1676 O O . HIS A 1 218 ? 24.179 107.750 37.015 1.00 32.46 215 HIS A O 1
ATOM 1683 N N . ARG A 1 219 ? 25.030 109.714 37.705 1.00 24.30 216 ARG A N 1
ATOM 1684 C CA . ARG A 1 219 ? 25.818 109.918 36.502 1.00 23.20 216 ARG A CA 1
ATOM 1685 C C . ARG A 1 219 ? 27.002 108.971 36.504 1.00 26.16 216 ARG A C 1
ATOM 1686 O O . ARG A 1 219 ? 27.742 108.891 37.487 1.00 26.75 216 ARG A O 1
ATOM 1694 N N . VAL A 1 220 ? 27.158 108.235 35.405 1.00 21.21 217 VAL A N 1
ATOM 1695 C CA . VAL A 1 220 ? 28.235 107.258 35.269 1.00 20.21 217 VAL A CA 1
ATOM 1696 C C . VAL A 1 220 ? 29.141 107.662 34.105 1.00 22.22 217 VAL A C 1
ATOM 1697 O O . VAL A 1 220 ? 28.660 108.122 33.062 1.00 24.16 217 VAL A O 1
ATOM 1701 N N . LEU A 1 221 ? 30.450 107.530 34.302 1.00 20.19 218 LEU A N 1
ATOM 1702 C CA . LEU A 1 221 ? 31.419 107.844 33.263 1.00 20.07 218 LEU A CA 1
ATOM 1703 C C . LEU A 1 221 ? 32.246 106.603 33.027 1.00 19.00 218 LEU A C 1
ATOM 1704 O O . LEU A 1 221 ? 32.846 106.074 33.963 1.00 19.33 218 LEU A O 1
ATOM 1709 N N . PHE A 1 222 ? 32.274 106.125 31.786 1.00 17.38 219 PHE A N 1
ATOM 1710 C CA . PHE A 1 222 ? 33.113 104.987 31.441 1.00 16.58 219 PHE A CA 1
ATOM 1711 C C . PHE A 1 222 ? 34.389 105.484 30.784 1.00 19.91 219 PHE A C 1
ATOM 1712 O O . PHE A 1 222 ? 34.348 106.295 29.855 1.00 19.79 219 PHE A O 1
ATOM 1720 N N . GLU A 1 223 ? 35.518 104.978 31.268 1.00 17.93 220 GLU A N 1
ATOM 1721 C CA . GLU A 1 223 ? 36.823 105.494 30.884 1.00 18.58 220 GLU A CA 1
ATOM 1722 C C . GLU A 1 223 ? 37.512 104.480 29.979 1.00 19.61 220 GLU A C 1
ATOM 1723 O O . GLU A 1 223 ? 37.923 103.410 30.427 1.00 17.61 220 GLU A O 1
ATOM 1729 N N . GLY A 1 224 ? 37.619 104.806 28.695 1.00 17.83 221 GLY A N 1
ATOM 1730 C CA . GLY A 1 224 ? 38.267 103.906 27.761 1.00 14.89 221 GLY A CA 1
ATOM 1731 C C . GLY A 1 224 ? 39.778 103.980 27.859 1.00 18.62 221 GLY A C 1
ATOM 1732 O O . GLY A 1 224 ? 40.348 104.998 28.284 1.00 18.14 221 GLY A O 1
ATOM 1733 N N . ALA A 1 225 ? 40.429 102.885 27.483 1.00 17.21 222 ALA A N 1
ATOM 1734 C CA . ALA A 1 225 ? 41.879 102.864 27.370 1.00 20.08 222 ALA A CA 1
ATOM 1735 C C . ALA A 1 225 ? 42.179 102.508 25.922 1.00 20.64 222 ALA A C 1
ATOM 1736 O O . ALA A 1 225 ? 41.279 102.082 25.200 1.00 18.54 222 ALA A O 1
ATOM 1738 N N . GLN A 1 226 ? 43.427 102.679 25.497 1.00 16.21 223 GLN A N 1
ATOM 1739 C CA . GLN A 1 226 ? 43.771 102.486 24.088 1.00 14.52 223 GLN A CA 1
ATOM 1740 C C . GLN A 1 226 ? 42.837 103.292 23.184 1.00 17.41 223 GLN A C 1
ATOM 1741 O O . GLN A 1 226 ? 42.451 104.409 23.534 1.00 20.77 223 GLN A O 1
ATOM 1747 N N . GLY A 1 227 ? 42.484 102.751 22.025 1.00 16.72 224 GLY A N 1
ATOM 1748 C CA . GLY A 1 227 ? 41.678 103.513 21.081 1.00 15.96 224 GLY A CA 1
ATOM 1749 C C . GLY A 1 227 ? 41.110 102.587 20.026 1.00 17.17 224 GLY A C 1
ATOM 1750 O O . GLY A 1 227 ? 41.522 101.437 19.939 1.00 15.82 224 GLY A O 1
ATOM 1751 N N . VAL A 1 228 ? 40.185 103.086 19.211 1.00 16.77 225 VAL A N 1
ATOM 1752 C CA . VAL A 1 228 ? 39.507 102.243 18.226 1.00 16.98 225 VAL A CA 1
ATOM 1753 C C . VAL A 1 228 ? 40.463 101.494 17.292 1.00 14.71 225 VAL A C 1
ATOM 1754 O O . VAL A 1 228 ? 40.221 100.348 16.934 1.00 14.46 225 VAL A O 1
ATOM 1766 N N . LEU A 1 230 ? 43.247 100.304 17.883 1.00 14.59 227 LEU A N 1
ATOM 1767 C CA . LEU A 1 230 ? 43.866 99.178 18.604 1.00 14.09 227 LEU A CA 1
ATOM 1768 C C . LEU A 1 230 ? 42.843 98.122 19.019 1.00 13.63 227 LEU A C 1
ATOM 1769 O O . LEU A 1 230 ? 43.177 97.175 19.716 1.00 14.99 227 LEU A O 1
ATOM 1774 N N . ASP A 1 231 ? 41.592 98.277 18.587 1.00 14.32 228 ASP A N 1
ATOM 1775 C CA . ASP A 1 231 ? 40.533 97.322 18.965 1.00 14.11 228 ASP A CA 1
ATOM 1776 C C . ASP A 1 231 ? 40.770 95.937 18.349 1.00 16.31 228 ASP A C 1
ATOM 1777 O O . ASP A 1 231 ? 41.063 95.826 17.163 1.00 13.86 228 ASP A O 1
ATOM 1782 N N . ILE A 1 232 ? 40.620 94.886 19.152 1.00 14.52 229 ILE A N 1
ATOM 1783 C CA . ILE A 1 232 ? 40.899 93.516 18.697 1.00 13.48 229 ILE A CA 1
ATOM 1784 C C . ILE A 1 232 ? 40.057 93.131 17.478 1.00 17.40 229 ILE A C 1
ATOM 1785 O O . ILE A 1 232 ? 40.522 92.391 16.607 1.00 15.58 229 ILE A O 1
ATOM 1790 N N . ASP A 1 233 ? 38.839 93.667 17.395 1.00 14.87 230 ASP A N 1
ATOM 1791 C CA . ASP A 1 233 ? 37.963 93.416 16.250 1.00 14.95 230 ASP A CA 1
ATOM 1792 C C . ASP A 1 233 ? 38.124 94.474 15.170 1.00 17.21 230 ASP A C 1
ATOM 1793 O O . ASP A 1 233 ? 38.235 94.158 13.986 1.00 15.63 230 ASP A O 1
ATOM 1798 N N . HIS A 1 234 ? 38.109 95.741 15.574 1.00 14.00 231 HIS A N 1
ATOM 1799 C CA . HIS A 1 234 ? 37.925 96.818 14.593 1.00 14.49 231 HIS A CA 1
ATOM 1800 C C . HIS A 1 234 ? 39.179 97.616 14.278 1.00 17.06 231 HIS A C 1
ATOM 1801 O O . HIS A 1 234 ? 39.148 98.504 13.418 1.00 17.10 231 HIS A O 1
ATOM 1808 N N . GLY A 1 235 ? 40.284 97.284 14.941 1.00 15.32 232 GLY A N 1
ATOM 1809 C CA . GLY A 1 235 ? 41.530 98.021 14.747 1.00 14.63 232 GLY A CA 1
ATOM 1810 C C . GLY A 1 235 ? 42.413 97.414 13.661 1.00 16.90 232 GLY A C 1
ATOM 1811 O O . GLY A 1 235 ? 41.962 96.588 12.870 1.00 17.01 232 GLY A O 1
ATOM 1812 N N . THR A 1 236 ? 43.678 97.826 13.617 1.00 15.21 233 THR A N 1
ATOM 1813 C CA . THR A 1 236 ? 44.592 97.369 12.572 1.00 15.68 233 THR A CA 1
ATOM 1814 C C . THR A 1 236 ? 45.169 95.995 12.916 1.00 17.60 233 THR A C 1
ATOM 1815 O O . THR A 1 236 ? 46.371 95.838 13.105 1.00 16.41 233 THR A O 1
ATOM 1819 N N . TYR A 1 237 ? 44.295 94.999 12.978 1.00 16.10 234 TYR A N 1
ATOM 1820 C CA . TYR A 1 237 ? 44.664 93.642 13.377 1.00 15.08 234 TYR A CA 1
ATOM 1821 C C . TYR A 1 237 ? 45.747 93.080 12.460 1.00 15.52 234 TYR A C 1
ATOM 1822 O O . TYR A 1 237 ? 45.661 93.226 11.244 1.00 17.66 234 TYR A O 1
ATOM 1831 N N . PRO A 1 238 ? 46.758 92.399 13.027 1.00 15.49 235 PRO A N 1
ATOM 1832 C CA . PRO A 1 238 ? 46.956 91.954 14.415 1.00 15.00 235 PRO A CA 1
ATOM 1833 C C . PRO A 1 238 ? 47.687 92.980 15.288 1.00 14.91 235 PRO A C 1
ATOM 1834 O O . PRO A 1 238 ? 48.012 92.676 16.444 1.00 16.10 235 PRO A O 1
ATOM 1838 N N . PHE A 1 239 ? 47.957 94.162 14.740 1.00 15.23 236 PHE A N 1
ATOM 1839 C CA . PHE A 1 239 ? 48.669 95.197 15.493 1.00 15.30 236 PHE A CA 1
ATOM 1840 C C . PHE A 1 239 ? 47.692 95.991 16.341 1.00 14.85 236 PHE A C 1
ATOM 1841 O O . PHE A 1 239 ? 47.368 97.150 16.057 1.00 15.54 236 PHE A O 1
ATOM 1849 N N . VAL A 1 240 ? 47.211 95.322 17.385 1.00 14.97 237 VAL A N 1
ATOM 1850 C CA . VAL A 1 240 ? 46.107 95.795 18.205 1.00 13.96 237 VAL A CA 1
ATOM 1851 C C . VAL A 1 240 ? 46.320 95.288 19.619 1.00 13.67 237 VAL A C 1
ATOM 1852 O O . VAL A 1 240 ? 47.220 94.486 19.866 1.00 14.05 237 VAL A O 1
ATOM 1856 N N . THR A 1 241 ? 45.504 95.760 20.551 1.00 13.39 238 THR A N 1
ATOM 1857 C CA . THR A 1 241 ? 45.490 95.184 21.895 1.00 15.20 238 THR A CA 1
ATOM 1858 C C . THR A 1 241 ? 44.383 94.128 21.927 1.00 14.48 238 THR A C 1
ATOM 1859 O O . THR A 1 241 ? 43.520 94.110 21.045 1.00 16.84 238 THR A O 1
ATOM 1863 N N . SER A 1 242 ? 44.414 93.237 22.916 1.00 13.02 239 SER A N 1
ATOM 1864 C CA . SER A 1 242 ? 43.520 92.075 22.892 1.00 12.49 239 SER A CA 1
ATOM 1865 C C . SER A 1 242 ? 42.194 92.319 23.609 1.00 16.15 239 SER A C 1
ATOM 1866 O O . SER A 1 242 ? 41.659 91.426 24.265 1.00 18.22 239 SER A O 1
ATOM 1869 N N . SER A 1 243 ? 41.650 93.520 23.467 1.00 15.59 240 SER A N 1
ATOM 1870 C CA . SER A 1 243 ? 40.363 93.828 24.074 1.00 16.98 240 SER A CA 1
ATOM 1871 C C . SER A 1 243 ? 39.620 94.818 23.190 1.00 16.60 240 SER A C 1
ATOM 1872 O O . SER A 1 243 ? 40.114 95.183 22.114 1.00 15.95 240 SER A O 1
ATOM 1875 N N . ASN A 1 244 ? 38.448 95.260 23.645 1.00 13.27 241 ASN A N 1
ATOM 1876 C CA . ASN A 1 244 ? 37.619 96.188 22.857 1.00 15.53 241 ASN A CA 1
ATOM 1877 C C . ASN A 1 244 ? 37.530 97.591 23.460 1.00 16.22 241 ASN A C 1
ATOM 1878 O O . ASN A 1 244 ? 36.625 97.864 24.258 1.00 18.19 241 ASN A O 1
ATOM 1883 N N . PRO A 1 245 ? 38.445 98.494 23.065 1.00 15.32 242 PRO A N 1
ATOM 1884 C CA . PRO A 1 245 ? 38.367 99.884 23.526 1.00 15.37 242 PRO A CA 1
ATOM 1885 C C . PRO A 1 245 ? 37.149 100.644 23.003 1.00 15.93 242 PRO A C 1
ATOM 1886 O O . PRO A 1 245 ? 36.877 101.724 23.547 1.00 18.06 242 PRO A O 1
ATOM 1890 N N . ILE A 1 246 ? 36.453 100.137 21.982 1.00 15.65 243 ILE A N 1
ATOM 1891 C CA . ILE A 1 246 ? 35.280 100.851 21.457 1.00 15.45 243 ILE A CA 1
ATOM 1892 C C . ILE A 1 246 ? 34.227 100.972 22.545 1.00 14.32 243 ILE A C 1
ATOM 1893 O O . ILE A 1 246 ? 34.283 100.251 23.541 1.00 18.81 243 ILE A O 1
ATOM 1898 N N . ALA A 1 247 ? 33.259 101.863 22.348 1.00 14.63 244 ALA A N 1
ATOM 1899 C CA . ALA A 1 247 ? 32.256 102.118 23.378 1.00 15.53 244 ALA A CA 1
ATOM 1900 C C . ALA A 1 247 ? 31.476 100.855 23.709 1.00 17.71 244 ALA A C 1
ATOM 1901 O O . ALA A 1 247 ? 31.027 100.671 24.842 1.00 18.38 244 ALA A O 1
ATOM 1903 N N . GLY A 1 248 ? 31.313 99.980 22.723 1.00 18.01 245 GLY A N 1
ATOM 1904 C CA . GLY A 1 248 ? 30.615 98.727 22.959 1.00 19.45 245 GLY A CA 1
ATOM 1905 C C . GLY A 1 248 ? 31.266 97.868 24.035 1.00 17.15 245 GLY A C 1
ATOM 1906 O O . GLY A 1 248 ? 30.596 97.060 24.691 1.00 15.57 245 GLY A O 1
ATOM 1907 N N . GLY A 1 249 ? 32.569 98.058 24.238 1.00 15.85 246 GLY A N 1
ATOM 1908 C CA . GLY A 1 249 ? 33.293 97.331 25.268 1.00 16.66 246 GLY A CA 1
ATOM 1909 C C . GLY A 1 249 ? 32.756 97.536 26.674 1.00 17.51 246 GLY A C 1
ATOM 1910 O O . GLY A 1 249 ? 32.956 96.697 27.551 1.00 16.53 246 GLY A O 1
ATOM 1911 N N A VAL A 1 250 ? 32.069 98.650 26.913 0.51 15.95 247 VAL A N 1
ATOM 1912 N N B VAL A 1 250 ? 32.085 98.661 26.874 0.49 15.46 247 VAL A N 1
ATOM 1913 C CA A VAL A 1 250 ? 31.527 98.896 28.251 0.51 14.93 247 VAL A CA 1
ATOM 1914 C CA B VAL A 1 250 ? 31.474 98.983 28.155 0.49 15.69 247 VAL A CA 1
ATOM 1915 C C A VAL A 1 250 ? 30.439 97.884 28.601 0.51 17.15 247 VAL A C 1
ATOM 1916 C C B VAL A 1 250 ? 30.450 97.921 28.571 0.49 17.08 247 VAL A C 1
ATOM 1917 O O A VAL A 1 250 ? 30.261 97.530 29.766 0.51 17.76 247 VAL A O 1
ATOM 1918 O O B VAL A 1 250 ? 30.348 97.553 29.742 0.49 18.69 247 VAL A O 1
ATOM 1925 N N . THR A 1 251 ? 29.708 97.409 27.598 1.00 16.82 248 THR A N 1
ATOM 1926 C CA . THR A 1 251 ? 28.604 96.514 27.881 1.00 14.64 248 THR A CA 1
ATOM 1927 C C . THR A 1 251 ? 29.131 95.167 28.380 1.00 16.45 248 THR A C 1
ATOM 1928 O O . THR A 1 251 ? 28.783 94.715 29.471 1.00 19.62 248 THR A O 1
ATOM 1932 N N . VAL A 1 252 ? 29.989 94.544 27.588 1.00 16.57 249 VAL A N 1
ATOM 1933 C CA . VAL A 1 252 ? 30.534 93.244 27.957 1.00 13.62 249 VAL A CA 1
ATOM 1934 C C . VAL A 1 252 ? 31.512 93.379 29.131 1.00 16.94 249 VAL A C 1
ATOM 1935 O O . VAL A 1 252 ? 31.579 92.499 29.994 1.00 17.47 249 VAL A O 1
ATOM 1939 N N . GLY A 1 253 ? 32.240 94.495 29.172 1.00 16.75 250 GLY A N 1
ATOM 1940 C CA . GLY A 1 253 ? 33.292 94.696 30.155 1.00 15.32 250 GLY A CA 1
ATOM 1941 C C . GLY A 1 253 ? 32.857 95.119 31.547 1.00 15.66 250 GLY A C 1
ATOM 1942 O O . GLY A 1 253 ? 33.661 95.090 32.497 1.00 15.56 250 GLY A O 1
ATOM 1943 N N . THR A 1 254 ? 31.599 95.531 31.695 1.00 15.66 251 THR A N 1
ATOM 1944 C CA . THR A 1 254 ? 31.087 95.857 33.028 1.00 17.05 251 THR A CA 1
ATOM 1945 C C . THR A 1 254 ? 29.753 95.181 33.330 1.00 16.91 251 THR A C 1
ATOM 1946 O O . THR A 1 254 ? 29.260 95.248 34.455 1.00 16.88 251 THR A O 1
ATOM 1950 N N . GLY A 1 255 ? 29.167 94.532 32.333 1.00 16.49 252 GLY A N 1
ATOM 1951 C CA . GLY A 1 255 ? 27.901 93.857 32.552 1.00 19.10 252 GLY A CA 1
ATOM 1952 C C . GLY A 1 255 ? 26.737 94.830 32.589 1.00 18.13 252 GLY A C 1
ATOM 1953 O O . GLY A 1 255 ? 25.927 94.832 33.523 1.00 16.64 252 GLY A O 1
ATOM 1954 N N A VAL A 1 256 ? 26.672 95.711 31.594 0.78 15.82 253 VAL A N 1
ATOM 1955 N N B VAL A 1 256 ? 26.630 95.611 31.523 0.22 17.85 253 VAL A N 1
ATOM 1956 C CA A VAL A 1 256 ? 25.518 96.591 31.443 0.78 18.26 253 VAL A CA 1
ATOM 1957 C CA B VAL A 1 256 ? 25.596 96.621 31.390 0.22 18.71 253 VAL A CA 1
ATOM 1958 C C A VAL A 1 256 ? 24.915 96.417 30.051 0.78 19.42 253 VAL A C 1
ATOM 1959 C C B VAL A 1 256 ? 24.932 96.487 30.016 0.22 19.00 253 VAL A C 1
ATOM 1960 O O A VAL A 1 256 ? 25.623 96.120 29.092 0.78 19.47 253 VAL A O 1
ATOM 1961 O O B VAL A 1 256 ? 25.618 96.283 29.023 0.22 19.01 253 VAL A O 1
ATOM 1968 N N . GLY A 1 257 ? 23.603 96.570 29.961 1.00 18.77 254 GLY A N 1
ATOM 1969 C CA . GLY A 1 257 ? 22.892 96.458 28.693 1.00 20.48 254 GLY A CA 1
ATOM 1970 C C . GLY A 1 257 ? 23.269 97.618 27.786 1.00 20.82 254 GLY A C 1
ATOM 1971 O O . GLY A 1 257 ? 23.608 98.692 28.275 1.00 20.44 254 GLY A O 1
ATOM 1972 N N . PRO A 1 258 ? 23.206 97.416 26.463 1.00 24.38 255 PRO A N 1
ATOM 1973 C CA . PRO A 1 258 ? 23.644 98.457 25.516 1.00 23.70 255 PRO A CA 1
ATOM 1974 C C . PRO A 1 258 ? 22.872 99.781 25.608 1.00 32.53 255 PRO A C 1
ATOM 1975 O O . PRO A 1 258 ? 23.477 100.852 25.512 1.00 32.51 255 PRO A O 1
ATOM 1979 N N . ALA A 1 259 ? 21.563 99.716 25.807 1.00 29.01 256 ALA A N 1
ATOM 1980 C CA . ALA A 1 259 ? 20.754 100.937 25.847 1.00 30.66 256 ALA A CA 1
ATOM 1981 C C . ALA A 1 259 ? 20.983 101.775 27.117 1.00 28.66 256 ALA A C 1
ATOM 1982 O O . ALA A 1 259 ? 20.305 102.784 27.335 1.00 31.94 256 ALA A O 1
ATOM 1984 N N . LYS A 1 260 ? 21.936 101.360 27.947 1.00 23.87 257 LYS A N 1
ATOM 1985 C CA . LYS A 1 260 ? 22.246 102.078 29.182 1.00 27.67 257 LYS A CA 1
ATOM 1986 C C . LYS A 1 260 ? 23.308 103.161 28.989 1.00 29.73 257 LYS A C 1
ATOM 1987 O O . LYS A 1 260 ? 23.612 103.894 29.921 1.00 30.83 257 LYS A O 1
ATOM 1993 N N . VAL A 1 261 ? 23.874 103.243 27.789 1.00 25.94 258 VAL A N 1
ATOM 1994 C CA . VAL A 1 261 ? 24.843 104.289 27.436 1.00 33.17 258 VAL A CA 1
ATOM 1995 C C . VAL A 1 261 ? 24.132 105.403 26.670 1.00 36.77 258 VAL A C 1
ATOM 1996 O O . VAL A 1 261 ? 23.427 105.127 25.699 1.00 44.62 258 VAL A O 1
ATOM 2000 N N . THR A 1 262 ? 24.309 106.654 27.097 1.00 26.23 259 THR A N 1
ATOM 2001 C CA . THR A 1 262 ? 23.579 107.777 26.498 1.00 29.30 259 THR A CA 1
ATOM 2002 C C . THR A 1 262 ? 24.439 108.684 25.616 1.00 33.25 259 THR A C 1
ATOM 2003 O O . THR A 1 262 ? 23.915 109.431 24.786 1.00 40.16 259 THR A O 1
ATOM 2007 N N . ARG A 1 263 ? 25.752 108.638 25.810 1.00 24.64 260 ARG A N 1
ATOM 2008 C CA . ARG A 1 263 ? 26.651 109.520 25.072 1.00 22.47 260 ARG A CA 1
ATOM 2009 C C . ARG A 1 263 ? 28.025 108.883 24.930 1.00 20.43 260 ARG A C 1
ATOM 2010 O O . ARG A 1 263 ? 28.531 108.263 25.862 1.00 20.67 260 ARG A O 1
ATOM 2018 N N . VAL A 1 264 ? 28.614 109.010 23.749 1.00 18.50 261 VAL A N 1
ATOM 2019 C CA . VAL A 1 264 ? 29.956 108.509 23.508 1.00 17.41 261 VAL A CA 1
ATOM 2020 C C . VAL A 1 264 ? 30.793 109.657 22.978 1.00 20.99 261 VAL A C 1
ATOM 2021 O O . VAL A 1 264 ? 30.531 110.163 21.885 1.00 20.41 261 VAL A O 1
ATOM 2025 N N . VAL A 1 265 ? 31.791 110.067 23.759 1.00 18.02 262 VAL A N 1
ATOM 2026 C CA . VAL A 1 265 ? 32.706 111.130 23.351 1.00 16.55 262 VAL A CA 1
ATOM 2027 C C . VAL A 1 265 ? 33.950 110.511 22.726 1.00 18.29 262 VAL A C 1
ATOM 2028 O O . VAL A 1 265 ? 34.705 109.811 23.399 1.00 19.80 262 VAL A O 1
ATOM 2032 N N . GLY A 1 266 ? 34.149 110.745 21.430 1.00 18.28 263 GLY A N 1
ATOM 2033 C CA . GLY A 1 266 ? 35.354 110.290 20.765 1.00 18.91 263 GLY A CA 1
ATOM 2034 C C . GLY A 1 266 ? 36.445 111.321 20.985 1.00 20.93 263 GLY A C 1
ATOM 2035 O O . GLY A 1 266 ? 36.222 112.522 20.833 1.00 23.40 263 GLY A O 1
ATOM 2036 N N . VAL A 1 267 ? 37.631 110.857 21.353 1.00 15.99 264 VAL A N 1
ATOM 2037 C CA . VAL A 1 267 ? 38.744 111.768 21.575 1.00 18.35 264 VAL A CA 1
ATOM 2038 C C . VAL A 1 267 ? 39.793 111.532 20.508 1.00 20.21 264 VAL A C 1
ATOM 2039 O O . VAL A 1 267 ? 40.188 110.398 20.250 1.00 19.18 264 VAL A O 1
ATOM 2043 N N . CYS A 1 268 ? 40.222 112.601 19.855 1.00 20.15 265 CYS A N 1
ATOM 2044 C CA . CYS A 1 268 ? 41.309 112.479 18.905 1.00 20.23 265 CYS A CA 1
ATOM 2045 C C . CYS A 1 268 ? 42.266 113.634 19.070 1.00 23.36 265 CYS A C 1
ATOM 2046 O O . CYS A 1 268 ? 41.885 114.709 19.533 1.00 23.16 265 CYS A O 1
ATOM 2049 N N . LYS A 1 269 ? 43.516 113.395 18.704 1.00 21.20 266 LYS A N 1
ATOM 2050 C CA A LYS A 1 269 ? 44.509 114.452 18.665 0.56 21.84 266 LYS A CA 1
ATOM 2051 C CA B LYS A 1 269 ? 44.516 114.443 18.669 0.44 22.08 266 LYS A CA 1
ATOM 2052 C C . LYS A 1 269 ? 44.462 115.102 17.297 1.00 20.36 266 LYS A C 1
ATOM 2053 O O . LYS A 1 269 ? 43.978 114.501 16.334 1.00 21.02 266 LYS A O 1
ATOM 2064 N N . ALA A 1 270 ? 44.961 116.331 17.206 1.00 20.09 267 ALA A N 1
ATOM 2065 C CA . ALA A 1 270 ? 44.964 117.056 15.937 1.00 19.29 267 ALA A CA 1
ATOM 2066 C C . ALA A 1 270 ? 45.940 116.451 14.929 1.00 21.47 267 ALA A C 1
ATOM 2067 O O . ALA A 1 270 ? 45.965 116.849 13.762 1.00 23.36 267 ALA A O 1
ATOM 2069 N N . TYR A 1 271 ? 46.755 115.511 15.403 1.00 20.68 268 TYR A N 1
ATOM 2070 C CA . TYR A 1 271 ? 47.635 114.698 14.555 1.00 19.24 268 TYR A CA 1
ATOM 2071 C C . TYR A 1 271 ? 47.498 113.272 15.064 1.00 24.23 268 TYR A C 1
ATOM 2072 O O . TYR A 1 271 ? 46.799 113.045 16.041 1.00 23.33 268 TYR A O 1
ATOM 2081 N N . THR A 1 272 ? 48.169 112.313 14.428 1.00 19.25 269 THR A N 1
ATOM 2082 C CA . THR A 1 272 ? 48.049 110.912 14.841 1.00 21.03 269 THR A CA 1
ATOM 2083 C C . THR A 1 272 ? 49.353 110.382 15.423 1.00 21.80 269 THR A C 1
ATOM 2084 O O . THR A 1 272 ? 50.433 110.893 15.123 1.00 22.48 269 THR A O 1
ATOM 2088 N N . SER A 1 273 ? 49.256 109.348 16.251 1.00 19.21 270 SER A N 1
ATOM 2089 C CA . SER A 1 273 ? 50.449 108.716 16.795 1.00 18.09 270 SER A CA 1
ATOM 2090 C C . SER A 1 273 ? 50.231 107.225 17.016 1.00 18.72 270 SER A C 1
ATOM 2091 O O . SER A 1 273 ? 49.103 106.798 17.230 1.00 21.23 270 SER A O 1
ATOM 2094 N N . ARG A 1 274 ? 51.313 106.446 16.947 1.00 19.12 271 ARG A N 1
ATOM 2095 C CA . ARG A 1 274 ? 51.320 105.043 17.358 1.00 21.28 271 ARG A CA 1
ATOM 2096 C C . ARG A 1 274 ? 52.502 104.803 18.271 1.00 22.70 271 ARG A C 1
ATOM 2097 O O . ARG A 1 274 ? 53.608 105.282 18.005 1.00 23.58 271 ARG A O 1
ATOM 2105 N N . VAL A 1 275 ? 52.289 104.020 19.322 1.00 16.77 272 VAL A N 1
ATOM 2106 C CA . VAL A 1 275 ? 53.399 103.605 20.179 1.00 21.18 272 VAL A CA 1
ATOM 2107 C C . VAL A 1 275 ? 54.090 102.355 19.640 1.00 23.25 272 VAL A C 1
ATOM 2108 O O . VAL A 1 275 ? 55.322 102.270 19.601 1.00 26.06 272 VAL A O 1
ATOM 2112 N N . GLY A 1 276 ? 53.291 101.380 19.222 1.00 18.61 273 GLY A N 1
ATOM 2113 C CA . GLY A 1 276 ? 53.810 100.093 18.790 1.00 21.23 273 GLY A CA 1
ATOM 2114 C C . GLY A 1 276 ? 53.982 99.950 17.285 1.00 24.77 273 GLY A C 1
ATOM 2115 O O . GLY A 1 276 ? 53.981 100.940 16.549 1.00 23.14 273 GLY A O 1
ATOM 2116 N N . ASP A 1 277 ? 54.130 98.710 16.831 1.00 19.56 274 ASP A N 1
ATOM 2117 C CA . ASP A 1 277 ? 54.377 98.430 15.418 1.00 20.82 274 ASP A CA 1
ATOM 2118 C C . ASP A 1 277 ? 53.090 98.351 14.613 1.00 20.62 274 ASP A C 1
ATOM 2119 O O . ASP A 1 277 ? 52.001 98.371 15.177 1.00 20.94 274 ASP A O 1
ATOM 2124 N N . GLY A 1 278 ? 53.213 98.251 13.291 1.00 23.01 275 GLY A N 1
ATOM 2125 C CA . GLY A 1 278 ? 52.029 98.104 12.461 1.00 22.13 275 GLY A CA 1
ATOM 2126 C C . GLY A 1 278 ? 51.785 99.267 11.513 1.00 22.38 275 GLY A C 1
ATOM 2127 O O . GLY A 1 278 ? 52.471 100.291 11.582 1.00 23.78 275 GLY A O 1
ATOM 2128 N N . PRO A 1 279 ? 50.796 99.112 10.618 1.00 24.66 276 PRO A N 1
ATOM 2129 C CA . PRO A 1 279 ? 50.555 100.111 9.571 1.00 25.40 276 PRO A CA 1
ATOM 2130 C C . PRO A 1 279 ? 50.126 101.446 10.163 1.00 21.39 276 PRO A C 1
ATOM 2131 O O . PRO A 1 279 ? 49.553 101.517 11.252 1.00 22.58 276 PRO A O 1
ATOM 2135 N N . PHE A 1 280 ? 50.411 102.511 9.433 1.00 20.46 277 PHE A N 1
ATOM 2136 C CA . PHE A 1 280 ? 50.197 103.853 9.944 1.00 18.59 277 PHE A CA 1
ATOM 2137 C C . PHE A 1 280 ? 50.276 104.733 8.705 1.00 22.58 277 PHE A C 1
ATOM 2138 O O . PHE A 1 280 ? 51.327 105.292 8.412 1.00 22.26 277 PHE A O 1
ATOM 2146 N N . PRO A 1 281 ? 49.165 104.825 7.959 1.00 19.47 278 PRO A N 1
ATOM 2147 C CA . PRO A 1 281 ? 49.180 105.421 6.617 1.00 22.66 278 PRO A CA 1
ATOM 2148 C C . PRO A 1 281 ? 49.715 106.851 6.583 1.00 20.56 278 PRO A C 1
ATOM 2149 O O . PRO A 1 281 ? 50.409 107.208 5.636 1.00 22.17 278 PRO A O 1
ATOM 2153 N N . THR A 1 282 ? 49.410 107.653 7.598 1.00 22.45 279 THR A N 1
ATOM 2154 C CA . THR A 1 282 ? 49.788 109.070 7.571 1.00 25.50 279 THR A CA 1
ATOM 2155 C C . THR A 1 282 ? 51.120 109.372 8.263 1.00 26.60 279 THR A C 1
ATOM 2156 O O . THR A 1 282 ? 51.468 110.538 8.484 1.00 26.05 279 THR A O 1
ATOM 2160 N N . GLU A 1 283 ? 51.858 108.315 8.595 1.00 22.11 280 GLU A N 1
ATOM 2161 C CA . GLU A 1 283 ? 53.117 108.446 9.334 1.00 25.36 280 GLU A CA 1
ATOM 2162 C C . GLU A 1 283 ? 54.090 109.406 8.669 1.00 26.99 280 GLU A C 1
ATOM 2163 O O . GLU A 1 283 ? 54.260 109.392 7.449 1.00 27.60 280 GLU A O 1
ATOM 2169 N N . LEU A 1 284 ? 54.733 110.232 9.490 1.00 22.77 281 LEU A N 1
ATOM 2170 C CA . LEU A 1 284 ? 55.719 111.199 9.028 1.00 23.11 281 LEU A CA 1
ATOM 2171 C C . LEU A 1 284 ? 57.136 110.781 9.412 1.00 30.61 281 LEU A C 1
ATOM 2172 O O . LEU A 1 284 ? 57.380 110.378 10.549 1.00 31.55 281 LEU A O 1
ATOM 2177 N N . HIS A 1 285 ? 58.066 110.883 8.468 1.00 30.47 282 HIS A N 1
ATOM 2178 C CA . HIS A 1 285 ? 59.473 110.579 8.733 1.00 32.27 282 HIS A CA 1
ATOM 2179 C C . HIS A 1 285 ? 60.339 111.769 8.372 1.00 38.78 282 HIS A C 1
ATOM 2180 O O . HIS A 1 285 ? 61.506 111.611 8.012 1.00 42.60 282 HIS A O 1
ATOM 2187 N N . ASP A 1 286 ? 59.765 112.962 8.458 1.00 37.59 283 ASP A N 1
ATOM 2188 C CA . ASP A 1 286 ? 60.488 114.155 8.056 1.00 39.15 283 ASP A CA 1
ATOM 2189 C C . ASP A 1 286 ? 60.624 115.164 9.194 1.00 35.70 283 ASP A C 1
ATOM 2190 O O . ASP A 1 286 ? 60.382 114.852 10.362 1.00 30.03 283 ASP A O 1
ATOM 2195 N N . GLU A 1 287 ? 61.015 116.378 8.838 1.00 31.91 284 GLU A N 1
ATOM 2196 C CA . GLU A 1 287 ? 61.200 117.435 9.815 1.00 33.89 284 GLU A CA 1
ATOM 2197 C C . GLU A 1 287 ? 59.895 117.813 10.509 1.00 31.42 284 GLU A C 1
ATOM 2198 O O . GLU A 1 287 ? 59.883 118.207 11.682 1.00 31.29 284 GLU A O 1
ATOM 2204 N N . ILE A 1 288 ? 58.793 117.704 9.777 1.00 27.59 285 ILE A N 1
ATOM 2205 C CA . ILE A 1 288 ? 57.491 118.031 10.341 1.00 29.59 285 ILE A CA 1
ATOM 2206 C C . ILE A 1 288 ? 57.129 116.998 11.402 1.00 30.35 285 ILE A C 1
ATOM 2207 O O . ILE A 1 288 ? 56.598 117.337 12.465 1.00 28.36 285 ILE A O 1
ATOM 2212 N N . GLY A 1 289 ? 57.435 115.738 11.111 1.00 27.57 286 GLY A N 1
ATOM 2213 C CA . GLY A 1 289 ? 57.210 114.665 12.060 1.00 28.05 286 GLY A CA 1
ATOM 2214 C C . GLY A 1 289 ? 57.950 114.904 13.360 1.00 28.80 286 GLY A C 1
ATOM 2215 O O . GLY A 1 289 ? 57.397 114.726 14.446 1.00 28.50 286 GLY A O 1
ATOM 2216 N N . HIS A 1 290 ? 59.205 115.323 13.264 1.00 27.68 287 HIS A N 1
ATOM 2217 C CA . HIS A 1 290 ? 59.962 115.570 14.476 1.00 25.58 287 HIS A CA 1
ATOM 2218 C C . HIS A 1 290 ? 59.413 116.735 15.299 1.00 25.12 287 HIS A C 1
ATOM 2219 O O . HIS A 1 290 ? 59.359 116.668 16.528 1.00 29.65 287 HIS A O 1
ATOM 2226 N N . GLN A 1 291 ? 59.040 117.817 14.625 1.00 30.08 288 GLN A N 1
ATOM 2227 C CA . GLN A 1 291 ? 58.469 118.971 15.309 1.00 32.00 288 GLN A CA 1
ATOM 2228 C C . GLN A 1 291 ? 57.221 118.574 16.096 1.00 26.25 288 GLN A C 1
ATOM 2229 O O . GLN A 1 291 ? 57.064 118.933 17.261 1.00 27.22 288 GLN A O 1
ATOM 2235 N N . ILE A 1 292 ? 56.346 117.800 15.464 1.00 23.27 289 ILE A N 1
ATOM 2236 C CA . ILE A 1 292 ? 55.146 117.312 16.127 1.00 23.38 289 ILE A CA 1
ATOM 2237 C C . ILE A 1 292 ? 55.491 116.460 17.359 1.00 27.09 289 ILE A C 1
ATOM 2238 O O . ILE A 1 292 ? 54.924 116.663 18.439 1.00 24.14 289 ILE A O 1
ATOM 2243 N N . ARG A 1 293 ? 56.419 115.516 17.202 1.00 25.97 290 ARG A N 1
ATOM 2244 C CA . ARG A 1 293 ? 56.824 114.657 18.314 1.00 26.02 290 ARG A CA 1
ATOM 2245 C C . ARG A 1 293 ? 57.443 115.475 19.443 1.00 25.47 290 ARG A C 1
ATOM 2246 O O . ARG A 1 293 ? 57.166 115.236 20.624 1.00 26.16 290 ARG A O 1
ATOM 2254 N N . GLU A 1 294 ? 58.268 116.449 19.075 1.00 26.10 291 GLU A N 1
ATOM 2255 C CA . GLU A 1 294 ? 58.942 117.293 20.050 1.00 30.35 291 GLU A CA 1
ATOM 2256 C C . GLU A 1 294 ? 57.962 118.169 20.827 1.00 31.48 291 GLU A C 1
ATOM 2257 O O . GLU A 1 294 ? 57.963 118.164 22.056 1.00 32.70 291 GLU A O 1
ATOM 2263 N N . VAL A 1 295 ? 57.138 118.926 20.107 1.00 22.96 292 VAL A N 1
ATOM 2264 C CA . VAL A 1 295 ? 56.194 119.846 20.742 1.00 24.69 292 VAL A CA 1
ATOM 2265 C C . VAL A 1 295 ? 55.091 119.085 21.478 1.00 28.41 292 VAL A C 1
ATOM 2266 O O . VAL A 1 295 ? 54.626 119.508 22.542 1.00 25.84 292 VAL A O 1
ATOM 2270 N N . GLY A 1 296 ? 54.685 117.953 20.916 1.00 23.81 293 GLY A N 1
ATOM 2271 C CA . GLY A 1 296 ? 53.646 117.137 21.520 1.00 28.76 293 GLY A CA 1
ATOM 2272 C C . GLY A 1 296 ? 54.163 116.228 22.621 1.00 27.81 293 GLY A C 1
ATOM 2273 O O . GLY A 1 296 ? 53.384 115.504 23.247 1.00 27.51 293 GLY A O 1
ATOM 2274 N N . ARG A 1 297 ? 55.472 116.267 22.854 1.00 23.06 294 ARG A N 1
ATOM 2275 C CA . ARG A 1 297 ? 56.120 115.421 23.859 1.00 25.17 294 ARG A CA 1
ATOM 2276 C C . ARG A 1 297 ? 55.737 113.953 23.672 1.00 28.55 294 ARG A C 1
ATOM 2277 O O . ARG A 1 297 ? 55.360 113.256 24.621 1.00 30.91 294 ARG A O 1
ATOM 2281 N N . GLU A 1 298 ? 55.834 113.485 22.433 1.00 23.65 295 GLU A N 1
ATOM 2282 C CA . GLU A 1 298 ? 55.404 112.128 22.105 1.00 22.45 295 GLU A CA 1
ATOM 2283 C C . GLU A 1 298 ? 56.518 111.118 22.355 1.00 26.79 295 GLU A C 1
ATOM 2284 O O . GLU A 1 298 ? 57.116 110.588 21.417 1.00 23.05 295 GLU A O 1
ATOM 2290 N N . TYR A 1 299 ? 56.794 110.866 23.634 1.00 26.74 296 TYR A N 1
ATOM 2291 C CA . TYR A 1 299 ? 57.816 109.909 24.037 1.00 27.96 296 TYR A CA 1
ATOM 2292 C C . TYR A 1 299 ? 57.277 109.062 25.179 1.00 32.94 296 TYR A C 1
ATOM 2293 O O . TYR A 1 299 ? 56.455 109.539 25.968 1.00 31.71 296 TYR A O 1
ATOM 2302 N N . GLY A 1 300 ? 57.738 107.815 25.259 1.00 33.43 297 GLY A N 1
ATOM 2303 C CA . GLY A 1 300 ? 57.417 106.948 26.376 1.00 38.28 297 GLY A CA 1
ATOM 2304 C C . GLY A 1 300 ? 57.704 107.648 27.691 1.00 40.40 297 GLY A C 1
ATOM 2305 O O . GLY A 1 300 ? 58.802 108.167 27.903 1.00 39.12 297 GLY A O 1
ATOM 2306 N N . THR A 1 301 ? 56.702 107.673 28.563 1.00 39.91 298 THR A N 1
ATOM 2307 C CA . THR A 1 301 ? 56.777 108.409 29.820 1.00 48.95 298 THR A CA 1
ATOM 2308 C C . THR A 1 301 ? 57.860 107.860 30.744 1.00 54.82 298 THR A C 1
ATOM 2309 O O . THR A 1 301 ? 58.398 108.582 31.585 1.00 59.79 298 THR A O 1
ATOM 2313 N N . THR A 1 302 ? 58.182 106.583 30.570 1.00 47.21 299 THR A N 1
ATOM 2314 C CA . THR A 1 302 ? 59.125 105.894 31.444 1.00 54.58 299 THR A CA 1
ATOM 2315 C C . THR A 1 302 ? 60.465 105.612 30.757 1.00 59.63 299 THR A C 1
ATOM 2316 O O . THR A 1 302 ? 61.531 105.760 31.364 1.00 62.91 299 THR A O 1
ATOM 2320 N N . THR A 1 303 ? 60.403 105.224 29.485 1.00 56.99 300 THR A N 1
ATOM 2321 C CA . THR A 1 303 ? 61.595 104.852 28.726 1.00 52.58 300 THR A CA 1
ATOM 2322 C C . THR A 1 303 ? 62.138 106.006 27.885 1.00 47.31 300 THR A C 1
ATOM 2323 O O . THR A 1 303 ? 63.299 105.993 27.478 1.00 49.21 300 THR A O 1
ATOM 2327 N N . GLY A 1 304 ? 61.295 106.995 27.610 1.00 43.23 301 GLY A N 1
ATOM 2328 C CA . GLY A 1 304 ? 61.692 108.085 26.738 1.00 41.95 301 GLY A CA 1
ATOM 2329 C C . GLY A 1 304 ? 61.708 107.663 25.279 1.00 38.61 301 GLY A C 1
ATOM 2330 O O . GLY A 1 304 ? 62.153 108.413 24.413 1.00 39.06 301 GLY A O 1
ATOM 2331 N N . ARG A 1 305 ? 61.214 106.458 25.007 1.00 34.65 302 ARG A N 1
ATOM 2332 C CA . ARG A 1 305 ? 61.172 105.930 23.649 1.00 35.27 302 ARG A CA 1
ATOM 2333 C C . ARG A 1 305 ? 60.235 106.796 22.803 1.00 30.26 302 ARG A C 1
ATOM 2334 O O . ARG A 1 305 ? 59.110 107.069 23.215 1.00 28.45 302 ARG A O 1
ATOM 2338 N N . PRO A 1 306 ? 60.705 107.243 21.624 1.00 32.70 303 PRO A N 1
ATOM 2339 C CA . PRO A 1 306 ? 59.895 108.111 20.761 1.00 27.89 303 PRO A CA 1
ATOM 2340 C C . PRO A 1 306 ? 58.710 107.373 20.148 1.00 29.87 303 PRO A C 1
ATOM 2341 O O . PRO A 1 306 ? 58.821 106.198 19.806 1.00 30.67 303 PRO A O 1
ATOM 2345 N N . ARG A 1 307 ? 57.585 108.065 20.020 1.00 21.82 304 ARG A N 1
ATOM 2346 C CA . ARG A 1 307 ? 56.426 107.501 19.355 1.00 21.06 304 ARG A CA 1
ATOM 2347 C C . ARG A 1 307 ? 56.419 107.864 17.877 1.00 26.50 304 ARG A C 1
ATOM 2348 O O . ARG A 1 307 ? 57.002 108.868 17.471 1.00 25.46 304 ARG A O 1
ATOM 2356 N N . ARG A 1 308 ? 55.762 107.030 17.076 1.00 22.76 305 ARG A N 1
ATOM 2357 C CA . ARG A 1 308 ? 55.546 107.341 15.672 1.00 25.46 305 ARG A CA 1
ATOM 2358 C C . ARG A 1 308 ? 54.453 108.404 15.602 1.00 22.83 305 ARG A C 1
ATOM 2359 O O . ARG A 1 308 ? 53.464 108.328 16.333 1.00 21.17 305 ARG A O 1
ATOM 2367 N N . VAL A 1 309 ? 54.631 109.417 14.755 1.00 20.98 306 VAL A N 1
ATOM 2368 C CA . VAL A 1 309 ? 53.580 110.423 14.578 1.00 20.55 306 VAL A CA 1
ATOM 2369 C C . VAL A 1 309 ? 53.249 110.627 13.099 1.00 21.99 306 VAL A C 1
ATOM 2370 O O . VAL A 1 309 ? 54.024 110.245 12.225 1.00 20.65 306 VAL A O 1
ATOM 2374 N N . GLY A 1 310 ? 52.085 111.214 12.826 1.00 20.20 307 GLY A N 1
ATOM 2375 C CA . GLY A 1 310 ? 51.667 111.450 11.454 1.00 24.38 307 GLY A CA 1
ATOM 2376 C C . GLY A 1 310 ? 50.560 112.484 11.354 1.00 21.83 307 GLY A C 1
ATOM 2377 O O . GLY A 1 310 ? 50.079 112.987 12.373 1.00 20.34 307 GLY A O 1
ATOM 2378 N N . TRP A 1 311 ? 50.147 112.807 10.132 1.00 22.64 308 TRP A N 1
ATOM 2379 C CA . TRP A 1 311 ? 49.070 113.781 9.946 1.00 21.80 308 TRP A CA 1
ATOM 2380 C C . TRP A 1 311 ? 47.757 113.239 10.491 1.00 21.60 308 TRP A C 1
ATOM 2381 O O . TRP A 1 311 ? 47.605 112.024 10.673 1.00 22.27 308 TRP A O 1
ATOM 2392 N N . PHE A 1 312 ? 46.807 114.140 10.751 1.00 19.24 309 PHE A N 1
ATOM 2393 C CA . PHE A 1 312 ? 45.441 113.724 11.083 1.00 20.89 309 PHE A CA 1
ATOM 2394 C C . PHE A 1 312 ? 44.882 112.805 9.994 1.00 22.06 309 PHE A C 1
ATOM 2395 O O . PHE A 1 312 ? 45.022 113.084 8.800 1.00 23.60 309 PHE A O 1
ATOM 2403 N N . ASP A 1 313 ? 44.238 111.717 10.415 1.00 20.91 310 ASP A N 1
ATOM 2404 C CA . ASP A 1 313 ? 43.701 110.726 9.493 1.00 23.00 310 ASP A CA 1
ATOM 2405 C C . ASP A 1 313 ? 42.189 110.668 9.674 1.00 21.33 310 ASP A C 1
ATOM 2406 O O . ASP A 1 313 ? 41.711 110.086 10.641 1.00 21.32 310 ASP A O 1
ATOM 2411 N N . SER A 1 314 ? 41.440 111.263 8.746 1.00 21.70 311 SER A N 1
ATOM 2412 C CA . SER A 1 314 ? 39.983 111.305 8.881 1.00 20.29 311 SER A CA 1
ATOM 2413 C C . SER A 1 314 ? 39.311 109.990 8.480 1.00 21.47 311 SER A C 1
ATOM 2414 O O . SER A 1 314 ? 38.153 109.748 8.838 1.00 23.00 311 SER A O 1
ATOM 2417 N N . VAL A 1 315 ? 40.031 109.125 7.765 1.00 20.73 312 VAL A N 1
ATOM 2418 C CA . VAL A 1 315 ? 39.475 107.813 7.409 1.00 21.32 312 VAL A CA 1
ATOM 2419 C C . VAL A 1 315 ? 39.314 107.001 8.687 1.00 22.65 312 VAL A C 1
ATOM 2420 O O . VAL A 1 315 ? 38.294 106.343 8.917 1.00 20.06 312 VAL A O 1
ATOM 2424 N N . VAL A 1 316 ? 40.343 107.073 9.522 1.00 19.46 313 VAL A N 1
ATOM 2425 C CA . VAL A 1 316 ? 40.374 106.381 10.803 1.00 20.39 313 VAL A CA 1
ATOM 2426 C C . VAL A 1 316 ? 39.245 106.876 11.711 1.00 21.89 313 VAL A C 1
ATOM 2427 O O . VAL A 1 316 ? 38.562 106.084 12.361 1.00 19.13 313 VAL A O 1
ATOM 2431 N N . VAL A 1 317 ? 39.035 108.188 11.748 1.00 17.35 314 VAL A N 1
ATOM 2432 C CA . VAL A 1 317 ? 38.055 108.746 12.674 1.00 18.11 314 VAL A CA 1
ATOM 2433 C C . VAL A 1 317 ? 36.626 108.487 12.183 1.00 17.97 314 VAL A C 1
ATOM 2434 O O . VAL A 1 317 ? 35.730 108.228 12.986 1.00 19.67 314 VAL A O 1
ATOM 2438 N N . ARG A 1 318 ? 36.409 108.522 10.872 1.00 16.73 315 ARG A N 1
ATOM 2439 C CA . ARG A 1 318 ? 35.101 108.115 10.356 1.00 18.12 315 ARG A CA 1
ATOM 2440 C C . ARG A 1 318 ? 34.833 106.632 10.627 1.00 19.15 315 ARG A C 1
ATOM 2441 O O . ARG A 1 318 ? 33.694 106.234 10.847 1.00 18.44 315 ARG A O 1
ATOM 2449 N N . HIS A 1 319 ? 35.881 105.817 10.617 1.00 20.22 316 HIS A N 1
ATOM 2450 C CA . HIS A 1 319 ? 35.745 104.392 10.950 1.00 16.41 316 HIS A CA 1
ATOM 2451 C C . HIS A 1 319 ? 35.278 104.285 12.405 1.00 19.71 316 HIS A C 1
ATOM 2452 O O . HIS A 1 319 ? 34.306 103.591 12.710 1.00 17.83 316 HIS A O 1
ATOM 2459 N N . ALA A 1 320 ? 35.958 105.007 13.290 1.00 16.15 317 ALA A N 1
ATOM 2460 C CA . ALA A 1 320 ? 35.620 105.058 14.716 1.00 14.77 317 ALA A CA 1
ATOM 2461 C C . ALA A 1 320 ? 34.201 105.543 14.970 1.00 20.15 317 ALA A C 1
ATOM 2462 O O . ALA A 1 320 ? 33.514 105.029 15.859 1.00 18.56 317 ALA A O 1
ATOM 2464 N N . ARG A 1 321 ? 33.771 106.546 14.207 1.00 16.92 318 ARG A N 1
ATOM 2465 C CA . ARG A 1 321 ? 32.431 107.106 14.364 1.00 17.05 318 ARG A CA 1
ATOM 2466 C C . ARG A 1 321 ? 31.391 106.005 14.238 1.00 21.71 318 ARG A C 1
ATOM 2467 O O . ARG A 1 321 ? 30.432 105.929 15.012 1.00 20.37 318 ARG A O 1
ATOM 2475 N N . ARG A 1 322 ? 31.597 105.143 13.254 1.00 19.75 319 ARG A N 1
ATOM 2476 C CA . ARG A 1 322 ? 30.667 104.058 12.995 1.00 20.30 319 ARG A CA 1
ATOM 2477 C C . ARG A 1 322 ? 30.779 102.959 14.045 1.00 19.68 319 ARG A C 1
ATOM 2478 O O . ARG A 1 322 ? 29.793 102.620 14.697 1.00 21.35 319 ARG A O 1
ATOM 2486 N N . VAL A 1 323 ? 31.976 102.402 14.223 1.00 16.64 320 VAL A N 1
ATOM 2487 C CA . VAL A 1 323 ? 32.082 101.183 15.034 1.00 16.39 320 VAL A CA 1
ATOM 2488 C C . VAL A 1 323 ? 31.935 101.455 16.525 1.00 20.88 320 VAL A C 1
ATOM 2489 O O . VAL A 1 323 ? 31.598 100.552 17.296 1.00 19.99 320 VAL A O 1
ATOM 2493 N N . SER A 1 324 ? 32.157 102.701 16.935 1.00 16.64 321 SER A N 1
ATOM 2494 C CA . SER A 1 324 ? 32.002 103.051 18.348 1.00 18.00 321 SER A CA 1
ATOM 2495 C C . SER A 1 324 ? 30.797 103.950 18.631 1.00 20.38 321 SER A C 1
ATOM 2496 O O . SER A 1 324 ? 30.573 104.352 19.776 1.00 22.10 321 SER A O 1
ATOM 2499 N N . GLY A 1 325 ? 30.023 104.268 17.596 1.00 20.13 322 GLY A N 1
ATOM 2500 C CA . GLY A 1 325 ? 28.824 105.075 17.754 1.00 18.27 322 GLY A CA 1
ATOM 2501 C C . GLY A 1 325 ? 29.094 106.423 18.404 1.00 17.66 322 GLY A C 1
ATOM 2502 O O . GLY A 1 325 ? 28.395 106.822 19.334 1.00 20.39 322 GLY A O 1
ATOM 2503 N N . LEU A 1 326 ? 30.110 107.131 17.917 1.00 17.47 323 LEU A N 1
ATOM 2504 C CA . LEU A 1 326 ? 30.462 108.435 18.476 1.00 19.66 323 LEU A CA 1
ATOM 2505 C C . LEU A 1 326 ? 29.323 109.449 18.380 1.00 25.54 323 LEU A C 1
ATOM 2506 O O . LEU A 1 326 ? 28.695 109.592 17.324 1.00 23.49 323 LEU A O 1
ATOM 2511 N N . THR A 1 327 ? 29.075 110.153 19.488 1.00 18.11 324 THR A N 1
ATOM 2512 C CA A THR A 1 327 ? 28.030 111.158 19.559 0.69 21.69 324 THR A CA 1
ATOM 2513 C CA B THR A 1 327 ? 28.031 111.177 19.555 0.31 21.93 324 THR A CA 1
ATOM 2514 C C . THR A 1 327 ? 28.647 112.546 19.362 1.00 21.80 324 THR A C 1
ATOM 2515 O O . THR A 1 327 ? 28.034 113.436 18.763 1.00 23.11 324 THR A O 1
ATOM 2522 N N . ASP A 1 328 ? 29.861 112.707 19.881 1.00 18.46 325 ASP A N 1
ATOM 2523 C CA A ASP A 1 328 ? 30.585 113.981 19.971 0.40 23.72 325 ASP A CA 1
ATOM 2524 C CA B ASP A 1 328 ? 30.575 113.956 19.677 0.60 22.18 325 ASP A CA 1
ATOM 2525 C C . ASP A 1 328 ? 32.076 113.744 19.749 1.00 24.49 325 ASP A C 1
ATOM 2526 O O . ASP A 1 328 ? 32.558 112.639 20.008 1.00 24.34 325 ASP A O 1
ATOM 2535 N N . LEU A 1 329 ? 32.815 114.796 19.407 1.00 24.01 326 LEU A N 1
ATOM 2536 C CA . LEU A 1 329 ? 34.267 114.677 19.270 1.00 20.76 326 LEU A CA 1
ATOM 2537 C C . LEU A 1 329 ? 35.006 115.715 20.105 1.00 20.38 326 LEU A C 1
ATOM 2538 O O . LEU A 1 329 ? 34.618 116.883 20.145 1.00 25.42 326 LEU A O 1
ATOM 2543 N N . SER A 1 330 ? 36.078 115.289 20.766 1.00 19.10 327 SER A N 1
ATOM 2544 C CA . SER A 1 330 ? 37.006 116.231 21.397 1.00 23.71 327 SER A CA 1
ATOM 2545 C C . SER A 1 330 ? 38.301 116.224 20.609 1.00 23.99 327 SER A C 1
ATOM 2546 O O . SER A 1 330 ? 38.844 115.160 20.324 1.00 23.30 327 SER A O 1
ATOM 2549 N N . LEU A 1 331 ? 38.791 117.410 20.263 1.00 19.83 328 LEU A N 1
ATOM 2550 C CA . LEU A 1 331 ? 39.985 117.537 19.434 1.00 20.61 328 LEU A CA 1
ATOM 2551 C C . LEU A 1 331 ? 41.108 118.135 20.265 1.00 23.14 328 LEU A C 1
ATOM 2552 O O . LEU A 1 331 ? 41.052 119.299 20.638 1.00 22.94 328 LEU A O 1
ATOM 2557 N N . ASN A 1 332 ? 42.129 117.329 20.538 1.00 18.66 329 ASN A N 1
ATOM 2558 C CA . ASN A 1 332 ? 43.207 117.713 21.445 1.00 21.27 329 ASN A CA 1
ATOM 2559 C C . ASN A 1 332 ? 44.489 118.133 20.739 1.00 19.88 329 ASN A C 1
ATOM 2560 O O . ASN A 1 332 ? 44.718 117.770 19.578 1.00 17.96 329 ASN A O 1
ATOM 2565 N N . SER A 1 333 ? 45.313 118.896 21.460 1.00 20.68 330 SER A N 1
ATOM 2566 C CA . SER A 1 333 ? 46.694 119.189 21.068 1.00 23.01 330 SER A CA 1
ATOM 2567 C C . SER A 1 333 ? 46.794 119.971 19.766 1.00 23.15 330 SER A C 1
ATOM 2568 O O . SER A 1 333 ? 47.732 119.789 18.990 1.00 21.70 330 SER A O 1
ATOM 2571 N N . ILE A 1 334 ? 45.827 120.847 19.531 1.00 21.12 331 ILE A N 1
ATOM 2572 C CA . ILE A 1 334 ? 45.837 121.665 18.327 1.00 23.53 331 ILE A CA 1
ATOM 2573 C C . ILE A 1 334 ? 47.083 122.539 18.300 1.00 21.95 331 ILE A C 1
ATOM 2574 O O . ILE A 1 334 ? 47.637 122.826 17.233 1.00 24.54 331 ILE A O 1
ATOM 2579 N N . ASP A 1 335 ? 47.535 122.946 19.481 1.00 23.00 332 ASP A N 1
ATOM 2580 C CA . ASP A 1 335 ? 48.712 123.806 19.589 1.00 22.73 332 ASP A CA 1
ATOM 2581 C C . ASP A 1 335 ? 49.975 123.155 19.016 1.00 21.80 332 ASP A C 1
ATOM 2582 O O . ASP A 1 335 ? 50.927 123.847 18.652 1.00 24.07 332 ASP A O 1
ATOM 2587 N N . VAL A 1 336 ? 49.996 121.828 18.943 1.00 20.70 333 VAL A N 1
ATOM 2588 C CA . VAL A 1 336 ? 51.195 121.134 18.467 1.00 19.78 333 VAL A CA 1
ATOM 2589 C C . VAL A 1 336 ? 51.480 121.431 16.983 1.00 24.51 333 VAL A C 1
ATOM 2590 O O . VAL A 1 336 ? 52.630 121.373 16.529 1.00 27.56 333 VAL A O 1
ATOM 2594 N N . LEU A 1 337 ? 50.439 121.798 16.239 1.00 23.60 334 LEU A N 1
ATOM 2595 C CA . LEU A 1 337 ? 50.584 122.068 14.807 1.00 24.19 334 LEU A CA 1
ATOM 2596 C C . LEU A 1 337 ? 51.027 123.493 14.487 1.00 29.25 334 LEU A C 1
ATOM 2597 O O . LEU A 1 337 ? 51.148 123.857 13.314 1.00 27.38 334 LEU A O 1
ATOM 2602 N N . THR A 1 338 ? 51.277 124.293 15.522 1.00 25.89 335 THR A N 1
ATOM 2603 C CA . THR A 1 338 ? 51.738 125.675 15.346 1.00 26.12 335 THR A CA 1
ATOM 2604 C C . THR A 1 338 ? 53.081 125.720 14.627 1.00 25.88 335 THR A C 1
ATOM 2605 O O . THR A 1 338 ? 53.990 124.960 14.955 1.00 30.36 335 THR A O 1
ATOM 2609 N N . GLY A 1 339 ? 53.209 126.620 13.657 1.00 30.52 336 GLY A N 1
ATOM 2610 C CA . GLY A 1 339 ? 54.489 126.853 13.011 1.00 33.44 336 GLY A CA 1
ATOM 2611 C C . GLY A 1 339 ? 54.795 125.906 11.867 1.00 34.11 336 GLY A C 1
ATOM 2612 O O . GLY A 1 339 ? 55.937 125.819 11.422 1.00 39.64 336 GLY A O 1
ATOM 2613 N N . ILE A 1 340 ? 53.780 125.191 11.392 1.00 34.19 337 ILE A N 1
ATOM 2614 C CA . ILE A 1 340 ? 53.919 124.360 10.200 1.00 31.44 337 ILE A CA 1
ATOM 2615 C C . ILE A 1 340 ? 53.164 125.045 9.057 1.00 33.17 337 ILE A C 1
ATOM 2616 O O . ILE A 1 340 ? 51.939 125.140 9.094 1.00 35.36 337 ILE A O 1
ATOM 2621 N N . PRO A 1 341 ? 53.898 125.532 8.039 1.00 35.36 338 PRO A N 1
ATOM 2622 C CA . PRO A 1 341 ? 53.327 126.382 6.983 1.00 39.38 338 PRO A CA 1
ATOM 2623 C C . PRO A 1 341 ? 52.176 125.724 6.225 1.00 35.85 338 PRO A C 1
ATOM 2624 O O . PRO A 1 341 ? 51.173 126.391 5.947 1.00 32.94 338 PRO A O 1
ATOM 2628 N N . THR A 1 342 ? 52.315 124.440 5.898 1.00 35.49 339 THR A N 1
ATOM 2629 C CA . THR A 1 342 ? 51.256 123.723 5.201 1.00 33.37 339 THR A CA 1
ATOM 2630 C C . THR A 1 342 ? 50.847 122.493 5.984 1.00 37.18 339 THR A C 1
ATOM 2631 O O . THR A 1 342 ? 51.657 121.588 6.189 1.00 34.44 339 THR A O 1
ATOM 2635 N N . LEU A 1 343 ? 49.594 122.469 6.426 1.00 31.62 340 LEU A N 1
ATOM 2636 C CA . LEU A 1 343 ? 49.064 121.335 7.161 1.00 32.88 340 LEU A CA 1
ATOM 2637 C C . LEU A 1 343 ? 48.366 120.398 6.193 1.00 30.29 340 LEU A C 1
ATOM 2638 O O . LEU A 1 343 ? 47.937 120.816 5.117 1.00 31.16 340 LEU A O 1
ATOM 2643 N N . LYS A 1 344 ? 48.272 119.126 6.566 1.00 25.06 341 LYS A N 1
ATOM 2644 C CA . LYS A 1 344 ? 47.591 118.150 5.727 1.00 27.01 341 LYS A CA 1
ATOM 2645 C C . LYS A 1 344 ? 46.632 117.315 6.558 1.00 27.44 341 LYS A C 1
ATOM 2646 O O . LYS A 1 344 ? 46.924 116.962 7.704 1.00 28.46 341 LYS A O 1
ATOM 2652 N N . ILE A 1 345 ? 45.473 117.019 5.982 1.00 27.96 342 ILE A N 1
ATOM 2653 C CA . ILE A 1 345 ? 44.543 116.087 6.598 1.00 29.07 342 ILE A CA 1
ATOM 2654 C C . ILE A 1 345 ? 44.270 114.992 5.597 1.00 29.42 342 ILE A C 1
ATOM 2655 O O . ILE A 1 345 ? 43.922 115.270 4.448 1.00 29.53 342 ILE A O 1
ATOM 2660 N N . CYS A 1 346 ? 44.442 113.748 6.028 1.00 25.33 343 CYS A N 1
ATOM 2661 C CA . CYS A 1 346 ? 44.166 112.609 5.169 1.00 29.41 343 CYS A CA 1
ATOM 2662 C C . CYS A 1 346 ? 42.662 112.410 5.071 1.00 30.67 343 CYS A C 1
ATOM 2663 O O . CYS A 1 346 ? 41.986 112.271 6.089 1.00 28.13 343 CYS A O 1
ATOM 2666 N N . VAL A 1 347 ? 42.141 112.390 3.848 1.00 31.74 344 VAL A N 1
ATOM 2667 C CA . VAL A 1 347 ? 40.703 112.258 3.641 1.00 35.93 344 VAL A CA 1
ATOM 2668 C C . VAL A 1 347 ? 40.345 110.929 2.983 1.00 33.25 344 VAL A C 1
ATOM 2669 O O . VAL A 1 347 ? 39.176 110.553 2.948 1.00 32.41 344 VAL A O 1
ATOM 2673 N N . ALA A 1 348 ? 41.354 110.225 2.469 1.00 31.27 345 ALA A N 1
ATOM 2674 C CA . ALA A 1 348 ? 41.153 108.939 1.803 1.00 31.00 345 ALA A CA 1
ATOM 2675 C C . ALA A 1 348 ? 42.478 108.204 1.639 1.00 34.40 345 ALA A C 1
ATOM 2676 O O . ALA A 1 348 ? 43.547 108.788 1.835 1.00 32.04 345 ALA A O 1
ATOM 2678 N N . TYR A 1 349 ? 42.404 106.927 1.275 1.00 33.30 346 TYR A N 1
ATOM 2679 C CA . TYR A 1 349 ? 43.602 106.137 1.007 1.00 34.60 346 TYR A CA 1
ATOM 2680 C C . TYR A 1 349 ? 43.717 105.799 -0.467 1.00 36.52 346 TYR A C 1
ATOM 2681 O O . TYR A 1 349 ? 42.712 105.675 -1.168 1.00 37.70 346 TYR A O 1
ATOM 2690 N N . LYS A 1 350 ? 44.955 105.620 -0.916 1.00 31.13 347 LYS A N 1
ATOM 2691 C CA . LYS A 1 350 ? 45.248 105.167 -2.265 1.00 28.67 347 LYS A CA 1
ATOM 2692 C C . LYS A 1 350 ? 45.919 103.802 -2.174 1.00 39.08 347 LYS A C 1
ATOM 2693 O O . LYS A 1 350 ? 46.975 103.663 -1.550 1.00 39.44 347 LYS A O 1
ATOM 2699 N N . CYS A 1 351 ? 45.305 102.794 -2.786 1.00 35.87 348 CYS A N 1
ATOM 2700 C CA . CYS A 1 351 ? 45.898 101.467 -2.847 1.00 46.54 348 CYS A CA 1
ATOM 2701 C C . CYS A 1 351 ? 45.755 100.965 -4.279 1.00 55.47 348 CYS A C 1
ATOM 2702 O O . CYS A 1 351 ? 44.649 100.945 -4.819 1.00 52.92 348 CYS A O 1
ATOM 2705 N N . ASP A 1 352 ? 46.874 100.579 -4.889 1.00 68.10 349 ASP A N 1
ATOM 2706 C CA . ASP A 1 352 ? 46.912 100.207 -6.309 1.00 70.83 349 ASP A CA 1
ATOM 2707 C C . ASP A 1 352 ? 46.406 101.368 -7.162 1.00 65.19 349 ASP A C 1
ATOM 2708 O O . ASP A 1 352 ? 45.779 101.161 -8.203 1.00 66.18 349 ASP A O 1
ATOM 2713 N N . GLY A 1 353 ? 46.666 102.590 -6.702 1.00 56.81 350 GLY A N 1
ATOM 2714 C CA . GLY A 1 353 ? 46.162 103.782 -7.359 1.00 53.02 350 GLY A CA 1
ATOM 2715 C C . GLY A 1 353 ? 44.659 103.952 -7.215 1.00 52.16 350 GLY A C 1
ATOM 2716 O O . GLY A 1 353 ? 44.077 104.878 -7.781 1.00 50.42 350 GLY A O 1
ATOM 2717 N N . LYS A 1 354 ? 44.026 103.057 -6.459 1.00 58.15 351 LYS A N 1
ATOM 2718 C CA . LYS A 1 354 ? 42.584 103.130 -6.229 1.00 50.68 351 LYS A CA 1
ATOM 2719 C C . LYS A 1 354 ? 42.267 103.863 -4.931 1.00 42.06 351 LYS A C 1
ATOM 2720 O O . LYS A 1 354 ? 42.855 103.578 -3.886 1.00 38.95 351 LYS A O 1
ATOM 2726 N N . VAL A 1 355 ? 41.337 104.810 -5.004 1.00 43.42 352 VAL A N 1
ATOM 2727 C CA . VAL A 1 355 ? 41.022 105.660 -3.860 1.00 44.04 352 VAL A CA 1
ATOM 2728 C C . VAL A 1 355 ? 39.836 105.117 -3.067 1.00 42.13 352 VAL A C 1
ATOM 2729 O O . VAL A 1 355 ? 38.764 104.885 -3.625 1.00 43.81 352 VAL A O 1
ATOM 2733 N N . ILE A 1 356 ? 40.041 104.910 -1.767 1.00 39.09 353 ILE A N 1
ATOM 2734 C CA . ILE A 1 356 ? 39.019 104.307 -0.910 1.00 32.92 353 ILE A CA 1
ATOM 2735 C C . ILE A 1 356 ? 38.776 105.113 0.363 1.00 33.84 353 ILE A C 1
ATOM 2736 O O . ILE A 1 356 ? 39.699 105.732 0.906 1.00 34.62 353 ILE A O 1
ATOM 2741 N N . ASP A 1 357 ? 37.532 105.111 0.838 1.00 28.09 354 ASP A N 1
ATOM 2742 C CA . ASP A 1 357 ? 37.223 105.673 2.149 1.00 32.68 354 ASP A CA 1
ATOM 2743 C C . ASP A 1 357 ? 36.812 104.541 3.082 1.00 36.06 354 ASP A C 1
ATOM 2744 O O . ASP A 1 357 ? 35.635 104.360 3.409 1.00 39.15 354 ASP A O 1
ATOM 2749 N N . GLU A 1 358 ? 37.798 103.765 3.493 1.00 28.63 355 GLU A N 1
ATOM 2750 C CA . GLU A 1 358 ? 37.576 102.692 4.440 1.00 33.33 355 GLU A CA 1
ATOM 2751 C C . GLU A 1 358 ? 38.940 102.299 4.953 1.00 29.97 355 GLU A C 1
ATOM 2752 O O . GLU A 1 358 ? 39.956 102.536 4.288 1.00 29.36 355 GLU A O 1
ATOM 2758 N N . VAL A 1 359 ? 38.972 101.724 6.146 1.00 24.05 356 VAL A N 1
ATOM 2759 C CA . VAL A 1 359 ? 40.162 101.017 6.582 1.00 21.78 356 VAL A CA 1
ATOM 2760 C C . VAL A 1 359 ? 39.995 99.566 6.155 1.00 23.50 356 VAL A C 1
ATOM 2761 O O . VAL A 1 359 ? 39.096 98.883 6.646 1.00 26.17 356 VAL A O 1
ATOM 2765 N N . PRO A 1 360 ? 40.852 99.088 5.236 1.00 22.61 357 PRO A N 1
ATOM 2766 C CA . PRO A 1 360 ? 40.804 97.694 4.778 1.00 24.80 357 PRO A CA 1
ATOM 2767 C C . PRO A 1 360 ? 41.061 96.724 5.924 1.00 27.04 357 PRO A C 1
ATOM 2768 O O . PRO A 1 360 ? 41.885 97.019 6.790 1.00 22.41 357 PRO A O 1
ATOM 2772 N N . ALA A 1 361 ? 40.371 95.586 5.910 1.00 21.20 358 ALA A N 1
ATOM 2773 C CA . ALA A 1 361 ? 40.545 94.550 6.927 1.00 19.16 358 ALA A CA 1
ATOM 2774 C C . ALA A 1 361 ? 41.816 93.764 6.651 1.00 22.74 358 ALA A C 1
ATOM 2775 O O . ALA A 1 361 ? 42.465 93.256 7.567 1.00 27.23 358 ALA A O 1
ATOM 2777 N N . ASN A 1 362 ? 42.152 93.656 5.369 1.00 21.32 359 ASN A N 1
ATOM 2778 C CA . ASN A 1 362 ? 43.315 92.908 4.926 1.00 26.77 359 ASN A CA 1
ATOM 2779 C C . ASN A 1 362 ? 44.594 93.700 5.200 1.00 29.11 359 ASN A C 1
ATOM 2780 O O . ASN A 1 362 ? 44.783 94.792 4.665 1.00 26.14 359 ASN A O 1
ATOM 2785 N N . LEU A 1 363 ? 45.463 93.143 6.039 1.00 32.14 360 LEU A N 1
ATOM 2786 C CA . LEU A 1 363 ? 46.715 93.799 6.420 1.00 35.63 360 LEU A CA 1
ATOM 2787 C C . LEU A 1 363 ? 47.560 94.176 5.201 1.00 34.58 360 LEU A C 1
ATOM 2788 O O . LEU A 1 363 ? 48.128 95.273 5.146 1.00 37.06 360 LEU A O 1
ATOM 2793 N N . ASN A 1 364 ? 47.640 93.268 4.225 1.00 30.46 361 ASN A N 1
ATOM 2794 C CA . ASN A 1 364 ? 48.397 93.526 2.993 1.00 34.74 361 ASN A CA 1
ATOM 2795 C C . ASN A 1 364 ? 47.923 94.765 2.246 1.00 35.81 361 ASN A C 1
ATOM 2796 O O . ASN A 1 364 ? 48.729 95.547 1.749 1.00 36.67 361 ASN A O 1
ATOM 2801 N N . ILE A 1 365 ? 46.607 94.922 2.155 1.00 33.48 362 ILE A N 1
ATOM 2802 C CA . ILE A 1 365 ? 46.010 96.088 1.515 1.00 33.00 362 ILE A CA 1
ATOM 2803 C C . ILE A 1 365 ? 46.289 97.328 2.358 1.00 29.53 362 ILE A C 1
ATOM 2804 O O . ILE A 1 365 ? 46.750 98.352 1.847 1.00 31.45 362 ILE A O 1
ATOM 2809 N N . LEU A 1 366 ? 46.023 97.229 3.660 1.00 24.24 363 LEU A N 1
ATOM 2810 C CA . LEU A 1 366 ? 46.261 98.357 4.573 1.00 25.53 363 LEU A CA 1
ATOM 2811 C C . LEU A 1 366 ? 47.723 98.822 4.579 1.00 29.69 363 LEU A C 1
ATOM 2812 O O . LEU A 1 366 ? 48.005 100.024 4.620 1.00 30.61 363 LEU A O 1
ATOM 2817 N N . ALA A 1 367 ? 48.650 97.866 4.529 1.00 27.51 364 ALA A N 1
ATOM 2818 C CA . ALA A 1 367 ? 50.077 98.176 4.577 1.00 32.29 364 ALA A CA 1
ATOM 2819 C C . ALA A 1 367 ? 50.511 98.951 3.343 1.00 39.07 364 ALA A C 1
ATOM 2820 O O . ALA A 1 367 ? 51.555 99.613 3.349 1.00 37.85 364 ALA A O 1
ATOM 2822 N N . LYS A 1 368 ? 49.714 98.856 2.280 1.00 34.17 365 LYS A N 1
ATOM 2823 C CA . LYS A 1 368 ? 50.024 99.539 1.027 1.00 36.89 365 LYS A CA 1
ATOM 2824 C C . LYS A 1 368 ? 49.247 100.836 0.825 1.00 33.76 365 LYS A C 1
ATOM 2825 O O . LYS A 1 368 ? 49.454 101.534 -0.162 1.00 34.26 365 LYS A O 1
ATOM 2831 N N . CYS A 1 369 ? 48.344 101.154 1.743 1.00 28.11 366 CYS A N 1
ATOM 2832 C CA . CYS A 1 369 ? 47.522 102.351 1.590 1.00 25.26 366 CYS A CA 1
ATOM 2833 C C . CYS A 1 369 ? 48.355 103.623 1.718 1.00 33.51 366 CYS A C 1
ATOM 2834 O O . CYS A 1 369 ? 49.023 103.834 2.730 1.00 34.23 366 CYS A O 1
ATOM 2837 N N . GLU A 1 370 ? 48.302 104.460 0.687 1.00 29.23 367 GLU A N 1
ATOM 2838 C CA . GLU A 1 370 ? 48.947 105.767 0.717 1.00 33.74 367 GLU A CA 1
ATOM 2839 C C . GLU A 1 370 ? 47.909 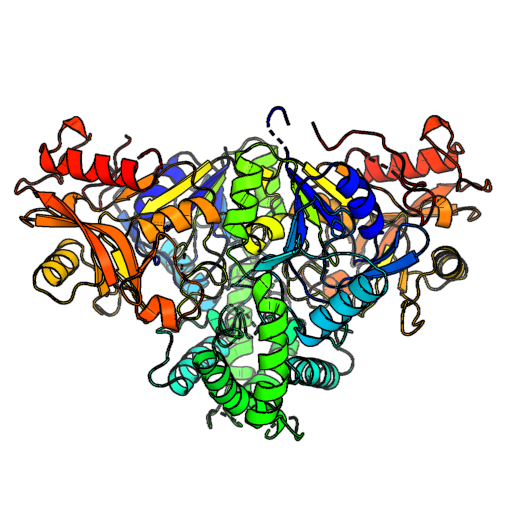106.839 1.026 1.00 32.25 367 GLU A C 1
ATOM 2840 O O . GLU A 1 370 ? 46.783 106.775 0.543 1.00 36.59 367 GLU A O 1
ATOM 2846 N N . PRO A 1 371 ? 48.284 107.836 1.838 1.00 30.88 368 PRO A N 1
ATOM 2847 C CA . PRO A 1 371 ? 47.274 108.826 2.225 1.00 29.75 368 PRO A CA 1
ATOM 2848 C C . PRO A 1 371 ? 46.950 109.804 1.094 1.00 37.15 368 PRO A C 1
ATOM 2849 O O . PRO A 1 371 ? 47.847 110.233 0.364 1.00 38.35 368 PRO A O 1
ATOM 2853 N N . VAL A 1 372 ? 45.668 110.119 0.936 1.00 32.17 369 VAL A N 1
ATOM 2854 C CA . VAL A 1 372 ? 45.229 111.167 0.024 1.00 35.39 369 VAL A CA 1
ATOM 2855 C C . VAL A 1 372 ? 44.857 112.344 0.908 1.00 34.80 369 VAL A C 1
ATOM 2856 O O . VAL A 1 372 ? 44.005 112.215 1.788 1.00 32.90 369 VAL A O 1
ATOM 2860 N N . CYS A 1 373 ? 45.503 113.486 0.693 1.00 31.39 370 CYS A N 1
ATOM 2861 C CA . CYS A 1 373 ? 45.426 114.576 1.660 1.00 30.90 370 CYS A CA 1
ATOM 2862 C C . CYS A 1 373 ? 44.887 115.873 1.089 1.00 30.65 370 CYS A C 1
ATOM 2863 O O . CYS A 1 373 ? 45.161 116.213 -0.057 1.00 33.03 370 CYS A O 1
ATOM 2866 N N . GLU A 1 374 ? 44.117 116.592 1.900 1.00 33.16 371 GLU A N 1
ATOM 2867 C CA . GLU A 1 374 ? 43.830 117.994 1.625 1.00 37.23 371 GLU A CA 1
ATOM 2868 C C . GLU A 1 374 ? 44.892 118.823 2.329 1.00 34.52 371 GLU A C 1
ATOM 2869 O O . GLU A 1 374 ? 45.349 118.458 3.417 1.00 32.59 371 GLU A O 1
ATOM 2875 N N . GLU A 1 375 ? 45.279 119.938 1.721 1.00 35.13 372 GLU A N 1
ATOM 2876 C CA . GLU A 1 375 ? 46.298 120.796 2.307 1.00 35.43 372 GLU A CA 1
ATOM 2877 C C . GLU A 1 375 ? 45.683 122.099 2.801 1.00 37.13 372 GLU A C 1
ATOM 2878 O O . GLU A 1 375 ? 44.876 122.709 2.107 1.00 36.93 372 GLU A O 1
ATOM 2884 N N . LEU A 1 376 ? 46.063 122.512 4.007 1.00 36.99 373 LEU A N 1
ATOM 2885 C CA . LEU A 1 376 ? 45.563 123.755 4.593 1.00 36.57 373 LEU A CA 1
ATOM 2886 C C . LEU A 1 376 ? 46.718 124.634 5.061 1.00 36.65 373 LEU A C 1
ATOM 2887 O O . LEU A 1 376 ? 47.742 124.124 5.515 1.00 36.84 373 LEU A O 1
ATOM 2892 N N . PRO A 1 377 ? 46.559 125.966 4.957 1.00 34.77 374 PRO A N 1
ATOM 2893 C CA . PRO A 1 377 ? 47.602 126.868 5.455 1.00 33.67 374 PRO A CA 1
ATOM 2894 C C . PRO A 1 377 ? 47.662 126.837 6.979 1.00 32.74 374 PRO A C 1
ATOM 2895 O O . PRO A 1 377 ? 46.631 126.673 7.640 1.00 31.95 374 PRO A O 1
ATOM 2899 N N . GLY A 1 378 ? 48.864 126.971 7.531 1.00 38.42 375 GLY A N 1
ATOM 2900 C CA . GLY A 1 378 ? 49.042 126.908 8.971 1.00 37.28 375 GLY A CA 1
ATOM 2901 C C . GLY A 1 378 ? 49.082 128.283 9.617 1.00 28.40 375 GLY A C 1
ATOM 2902 O O . GLY A 1 378 ? 48.793 129.294 8.976 1.00 32.87 375 GLY A O 1
ATOM 2903 N N . TRP A 1 379 ? 49.443 128.315 10.897 1.00 29.58 376 TRP A N 1
ATOM 2904 C CA . TRP A 1 379 ? 49.514 129.565 11.648 1.00 32.22 376 TRP A CA 1
ATOM 2905 C C . TRP A 1 379 ? 50.841 129.616 12.390 1.00 32.20 376 TRP A C 1
ATOM 2906 O O . TRP A 1 379 ? 51.514 128.596 12.540 1.00 32.81 376 TRP A O 1
ATOM 2917 N N . THR A 1 380 ? 51.213 130.800 12.858 1.00 33.19 377 THR A N 1
ATOM 2918 C CA . THR A 1 380 ? 52.487 130.980 13.543 1.00 33.54 377 THR A CA 1
ATOM 2919 C C . THR A 1 380 ? 52.298 131.377 15.004 1.00 33.53 377 THR A C 1
ATOM 2920 O O . THR A 1 380 ? 53.233 131.283 15.810 1.00 35.47 377 THR A O 1
ATOM 2924 N N . GLU A 1 381 ? 51.086 131.812 15.338 1.00 28.93 378 GLU A N 1
ATOM 2925 C CA . GLU A 1 381 ? 50.811 132.402 16.649 1.00 32.59 378 GLU A CA 1
ATOM 2926 C C . GLU A 1 381 ? 50.685 131.375 17.763 1.00 30.85 378 GLU A C 1
ATOM 2927 O O . GLU A 1 381 ? 50.291 130.232 17.534 1.00 28.34 378 GLU A O 1
ATOM 2933 N N . ASP A 1 382 ? 51.013 131.805 18.976 1.00 30.96 379 ASP A N 1
ATOM 2934 C CA . ASP A 1 382 ? 50.817 130.993 20.168 1.00 31.97 379 ASP A CA 1
ATOM 2935 C C . ASP A 1 382 ? 49.318 130.888 20.421 1.00 27.13 379 ASP A C 1
ATOM 2936 O O . ASP A 1 382 ? 48.654 131.905 20.627 1.00 28.37 379 ASP A O 1
ATOM 2941 N N . ILE A 1 383 ? 48.781 129.667 20.399 1.00 24.12 380 ILE A N 1
ATOM 2942 C CA . ILE A 1 383 ? 47.357 129.480 20.672 1.00 26.62 380 ILE A CA 1
ATOM 2943 C C . ILE A 1 383 ? 47.096 128.789 22.011 1.00 27.34 380 ILE A C 1
ATOM 2944 O O . ILE A 1 383 ? 45.956 128.448 22.323 1.00 22.88 380 ILE A O 1
ATOM 2949 N N . THR A 1 384 ? 48.151 128.597 22.804 1.00 25.98 381 THR A N 1
ATOM 2950 C CA . THR A 1 384 ? 48.033 127.881 24.081 1.00 26.99 381 THR A CA 1
ATOM 2951 C C . THR A 1 384 ? 47.191 128.628 25.119 1.00 30.95 381 THR A C 1
ATOM 2952 O O . THR A 1 384 ? 46.819 128.058 26.144 1.00 23.88 381 THR A O 1
ATOM 2956 N N . GLY A 1 385 ? 46.888 129.895 24.853 1.00 23.79 382 GLY A N 1
ATOM 2957 C CA . GLY A 1 385 ? 46.125 130.704 25.794 1.00 26.08 382 GLY A CA 1
ATOM 2958 C C . GLY A 1 385 ? 44.642 130.883 25.485 1.00 25.04 382 GLY A C 1
ATOM 2959 O O . GLY A 1 385 ? 43.926 131.522 26.260 1.00 24.88 382 GLY A O 1
ATOM 2960 N N . VAL A 1 386 ? 44.164 130.331 24.371 1.00 26.16 383 VAL A N 1
ATOM 2961 C CA . VAL A 1 386 ? 42.775 130.593 23.970 1.00 29.65 383 VAL A CA 1
ATOM 2962 C C . VAL A 1 386 ? 41.767 129.767 24.768 1.00 23.80 383 VAL A C 1
ATOM 2963 O O . VAL A 1 386 ? 42.048 128.629 25.165 1.00 22.60 383 VAL A O 1
ATOM 2967 N N . ARG A 1 387 ? 40.590 130.347 24.998 1.00 26.64 384 ARG A N 1
ATOM 2968 C CA . ARG A 1 387 ? 39.528 129.639 25.710 1.00 25.63 384 ARG A CA 1
ATOM 2969 C C . ARG A 1 387 ? 38.370 129.262 24.790 1.00 26.84 384 ARG A C 1
ATOM 2970 O O . ARG A 1 387 ? 37.474 128.516 25.187 1.00 26.89 384 ARG A O 1
ATOM 2978 N N . SER A 1 388 ? 38.373 129.782 23.567 1.00 24.27 385 SER A N 1
ATOM 2979 C CA . SER A 1 388 ? 37.300 129.452 22.622 1.00 30.42 385 SER A CA 1
ATOM 2980 C C . SER A 1 388 ? 37.795 129.475 21.184 1.00 32.22 385 SER A C 1
ATOM 2981 O O . SER A 1 388 ? 38.831 130.067 20.896 1.00 28.79 385 SER A O 1
ATOM 2984 N N . LEU A 1 389 ? 37.041 128.845 20.284 1.00 31.22 386 LEU A N 1
ATOM 2985 C CA . LEU A 1 389 ? 37.432 128.755 18.879 1.00 31.56 386 LEU A CA 1
ATOM 2986 C C . LEU A 1 389 ? 37.508 130.106 18.171 1.00 27.75 386 LEU A C 1
ATOM 2987 O O . LEU A 1 389 ? 38.340 130.292 17.284 1.00 33.94 386 LEU A O 1
ATOM 2992 N N . ASP A 1 390 ? 36.658 131.054 18.552 1.00 26.36 387 ASP A N 1
ATOM 2993 C CA . ASP A 1 390 ? 36.700 132.359 17.893 1.00 27.67 387 ASP A CA 1
ATOM 2994 C C . ASP A 1 390 ? 37.896 133.223 18.320 1.00 30.01 387 ASP A C 1
ATOM 2995 O O . ASP A 1 390 ? 38.092 134.324 17.802 1.00 32.10 387 ASP A O 1
ATOM 3000 N N . GLU A 1 391 ? 38.701 132.714 19.250 1.00 30.34 388 GLU A N 1
ATOM 3001 C CA . GLU A 1 391 ? 39.898 133.428 19.696 1.00 31.10 388 GLU A CA 1
ATOM 3002 C C . GLU A 1 391 ? 41.127 132.950 18.917 1.00 30.87 388 GLU A C 1
ATOM 3003 O O . GLU A 1 391 ? 42.219 133.519 19.024 1.00 29.91 388 GLU A O 1
ATOM 3009 N N . LEU A 1 392 ? 40.933 131.899 18.133 1.00 25.66 389 LEU A N 1
ATOM 3010 C CA . LEU A 1 392 ? 42.014 131.297 17.357 1.00 27.28 389 LEU A CA 1
ATOM 3011 C C . LEU A 1 392 ? 42.350 132.151 16.146 1.00 30.54 389 LEU A C 1
ATOM 3012 O O . LEU A 1 392 ? 41.495 132.877 15.644 1.00 28.48 389 LEU A O 1
ATOM 3017 N N . PRO A 1 393 ? 43.604 132.069 15.674 1.00 34.11 390 PRO A N 1
ATOM 3018 C CA . PRO A 1 393 ? 43.957 132.619 14.363 1.00 37.71 390 PRO A CA 1
ATOM 3019 C C . PRO A 1 393 ? 43.060 131.966 13.320 1.00 32.40 390 PRO A C 1
ATOM 3020 O O . PRO A 1 393 ? 42.683 130.802 13.497 1.00 31.44 390 PRO A O 1
ATOM 3024 N N . GLU A 1 394 ? 42.732 132.697 12.261 1.00 33.17 391 GLU A N 1
ATOM 3025 C CA . GLU A 1 394 ? 41.840 132.206 11.215 1.00 34.77 391 GLU A CA 1
ATOM 3026 C C . GLU A 1 394 ? 42.173 130.797 10.728 1.00 32.70 391 GLU A C 1
ATOM 3027 O O . GLU A 1 394 ? 41.293 129.938 10.635 1.00 32.26 391 GLU A O 1
ATOM 3033 N N . ASN A 1 395 ? 43.446 130.555 10.434 1.00 32.59 392 ASN A N 1
ATOM 3034 C CA . ASN A 1 395 ? 43.855 129.268 9.885 1.00 32.27 392 ASN A CA 1
ATOM 3035 C C . ASN A 1 395 ? 43.717 128.110 10.870 1.00 30.75 392 ASN A C 1
ATOM 3036 O O . ASN A 1 395 ? 43.549 126.963 10.459 1.00 28.97 392 ASN A O 1
ATOM 3041 N N . ALA A 1 396 ? 43.776 128.404 12.168 1.00 28.41 393 ALA A N 1
ATOM 3042 C CA . ALA A 1 396 ? 43.607 127.359 13.179 1.00 26.49 393 ALA A CA 1
ATOM 3043 C C . ALA A 1 396 ? 42.135 127.014 13.323 1.00 25.77 393 ALA A C 1
ATOM 3044 O O . ALA A 1 396 ? 41.763 125.845 13.415 1.00 25.45 393 ALA A O 1
ATOM 3046 N N . ARG A 1 397 ? 41.295 128.041 13.347 1.00 27.56 394 ARG A N 1
ATOM 3047 C CA . ARG A 1 397 ? 39.855 127.831 13.417 1.00 26.54 394 ARG A CA 1
ATOM 3048 C C . ARG A 1 397 ? 39.394 127.024 12.207 1.00 25.56 394 ARG A C 1
ATOM 3049 O O . ARG A 1 397 ? 38.583 126.120 12.329 1.00 26.21 394 ARG A O 1
ATOM 3057 N N . LYS A 1 398 ? 39.936 127.357 11.040 1.00 28.55 395 LYS A N 1
ATOM 3058 C CA . LYS A 1 398 ? 39.576 126.669 9.807 1.00 29.05 395 LYS A CA 1
ATOM 3059 C C . LYS A 1 398 ? 39.999 125.213 9.841 1.00 27.89 395 LYS A C 1
ATOM 3060 O O . LYS A 1 398 ? 39.270 124.344 9.369 1.00 27.29 395 LYS A O 1
ATOM 3064 N N . TYR A 1 399 ? 41.187 124.952 10.380 1.00 27.31 396 TYR A N 1
ATOM 3065 C CA . TYR A 1 399 ? 41.667 123.581 10.527 1.00 26.17 396 TYR A CA 1
ATOM 3066 C C . TYR A 1 399 ? 40.717 122.768 11.399 1.00 30.06 396 TYR A C 1
ATOM 3067 O O . TYR A 1 399 ? 40.349 121.640 11.061 1.00 25.33 396 TYR A O 1
ATOM 3076 N N . VAL A 1 400 ? 40.339 123.341 12.534 1.00 27.87 397 VAL A N 1
ATOM 3077 C CA . VAL A 1 400 ? 39.437 122.674 13.457 1.00 25.48 397 VAL A CA 1
ATOM 3078 C C . VAL A 1 400 ? 38.075 122.401 12.806 1.00 23.90 397 VAL A C 1
ATOM 3079 O O . VAL A 1 400 ? 37.542 121.297 12.915 1.00 26.07 397 VAL A O 1
ATOM 3083 N N . GLU A 1 401 ? 37.517 123.409 12.138 1.00 27.40 398 GLU A N 1
ATOM 3084 C CA . GLU A 1 401 ? 36.249 123.246 11.422 1.00 30.03 398 GLU A CA 1
ATOM 3085 C C . GLU A 1 401 ? 36.301 122.131 10.383 1.00 32.71 398 GLU A C 1
ATOM 3086 O O . GLU A 1 401 ? 35.351 121.360 10.231 1.00 29.04 398 GLU A O 1
ATOM 3089 N N . ARG A 1 402 ? 37.413 122.049 9.662 1.00 31.48 399 ARG A N 1
ATOM 3090 C CA . ARG A 1 402 ? 37.552 121.040 8.620 1.00 34.08 399 ARG A CA 1
ATOM 3091 C C . ARG A 1 402 ? 37.581 119.623 9.203 1.00 28.27 399 ARG A C 1
ATOM 3092 O O . ARG A 1 402 ? 36.987 118.701 8.635 1.00 28.01 399 ARG A O 1
ATOM 3100 N N . VAL A 1 403 ? 38.259 119.446 10.336 1.00 26.69 400 VAL A N 1
ATOM 3101 C CA . VAL A 1 403 ? 38.276 118.145 10.999 1.00 26.85 400 VAL A CA 1
ATOM 3102 C C . VAL A 1 403 ? 36.847 117.700 11.295 1.00 31.06 400 VAL A C 1
ATOM 3103 O O . VAL A 1 403 ? 36.466 116.562 11.016 1.00 24.18 400 VAL A O 1
ATOM 3107 N N . SER A 1 404 ? 36.050 118.615 11.831 1.00 27.45 401 SER A N 1
ATOM 3108 C CA . SER A 1 404 ? 34.645 118.331 12.103 1.00 31.69 401 SER A CA 1
ATOM 3109 C C . SER A 1 404 ? 33.868 118.001 10.830 1.00 30.10 401 SER A C 1
ATOM 3110 O O . SER A 1 404 ? 33.091 117.042 10.797 1.00 32.77 401 SER A O 1
ATOM 3113 N N . GLU A 1 405 ? 34.082 118.796 9.788 1.00 24.45 402 GLU A N 1
ATOM 3114 C CA . GLU A 1 405 ? 33.396 118.598 8.514 1.00 27.50 402 GLU A CA 1
ATOM 3115 C C . GLU A 1 405 ? 33.754 117.251 7.891 1.00 34.53 402 GLU A C 1
ATOM 3116 O O . GLU A 1 405 ? 32.898 116.575 7.321 1.00 32.47 402 GLU A O 1
ATOM 3122 N N . LEU A 1 406 ? 35.021 116.865 8.011 1.00 28.61 403 LEU A N 1
ATOM 3123 C CA . LEU A 1 406 ? 35.514 115.656 7.355 1.00 29.90 403 LEU A CA 1
ATOM 3124 C C . LEU A 1 406 ? 35.119 114.378 8.086 1.00 33.06 403 LEU A C 1
ATOM 3125 O O . LEU A 1 406 ? 34.982 113.318 7.469 1.00 32.46 403 LEU A O 1
ATOM 3130 N N . THR A 1 407 ? 34.955 114.477 9.403 1.00 25.97 404 THR A N 1
ATOM 3131 C CA . THR A 1 407 ? 34.625 113.308 10.216 1.00 26.32 404 THR A CA 1
ATOM 3132 C C . THR A 1 407 ? 33.118 113.165 10.374 1.00 30.05 404 THR A C 1
ATOM 3133 O O . THR A 1 407 ? 32.628 112.089 10.698 1.00 30.82 404 THR A O 1
ATOM 3137 N N . GLY A 1 408 ? 32.389 114.256 10.143 1.00 28.62 405 GLY A N 1
ATOM 3138 C CA . GLY A 1 408 ? 30.940 114.237 10.252 1.00 32.81 405 GLY A CA 1
ATOM 3139 C C . GLY A 1 408 ? 30.480 114.165 11.695 1.00 33.42 405 GLY A C 1
ATOM 3140 O O . GLY A 1 408 ? 29.354 113.738 11.980 1.00 29.14 405 GLY A O 1
ATOM 3141 N N . ILE A 1 409 ? 31.355 114.593 12.605 1.00 28.27 406 ILE A N 1
ATOM 3142 C CA . ILE A 1 409 ? 31.073 114.551 14.036 1.00 26.65 406 ILE A CA 1
ATOM 3143 C C . ILE A 1 409 ? 31.094 115.960 14.611 1.00 32.60 406 ILE A C 1
ATOM 3144 O O . ILE A 1 409 ? 32.015 116.730 14.342 1.00 26.78 406 ILE A O 1
ATOM 3149 N N . GLN A 1 410 ? 30.081 116.284 15.408 1.00 28.40 407 GLN A N 1
ATOM 3150 C CA . GLN A 1 410 ? 29.994 117.573 16.072 1.00 28.63 407 GLN A CA 1
ATOM 3151 C C . GLN A 1 410 ? 31.081 117.709 17.125 1.00 25.18 407 GLN A C 1
ATOM 3152 O O . GLN A 1 410 ? 31.322 116.791 17.898 1.00 22.38 407 GLN A O 1
ATOM 3158 N N . LEU A 1 411 ? 31.728 118.867 17.166 1.00 24.19 408 LEU A N 1
ATOM 3159 C CA . LEU A 1 411 ? 32.782 119.115 18.143 1.00 26.97 408 LEU A CA 1
ATOM 3160 C C . LEU A 1 411 ? 32.189 119.514 19.486 1.00 25.75 408 LEU A C 1
ATOM 3161 O O . LEU A 1 411 ? 31.338 120.392 19.546 1.00 31.04 408 LEU A O 1
ATOM 3166 N N . SER A 1 412 ? 32.647 118.884 20.565 1.00 22.61 409 SER A N 1
ATOM 3167 C CA . SER A 1 412 ? 32.147 119.223 21.898 1.00 26.42 409 SER A CA 1
ATOM 3168 C C . SER A 1 412 ? 33.214 119.904 22.748 1.00 24.64 409 SER A C 1
ATOM 3169 O O . SER A 1 412 ? 32.907 120.758 23.584 1.00 28.04 409 SER A O 1
ATOM 3180 N N . PHE A 1 414 ? 37.733 121.045 22.797 1.00 21.54 411 PHE A N 1
ATOM 3181 C CA . PHE A 1 414 ? 39.044 121.111 22.150 1.00 22.48 411 PHE A CA 1
ATOM 3182 C C . PHE A 1 414 ? 40.091 121.506 23.185 1.00 23.55 411 PHE A C 1
ATOM 3183 O O . PHE A 1 414 ? 39.743 122.072 24.220 1.00 24.60 411 PHE A O 1
ATOM 3191 N N . SER A 1 415 ? 41.363 121.188 22.931 1.00 23.08 412 SER A N 1
ATOM 3192 C CA . SER A 1 415 ? 42.424 121.610 23.846 1.00 20.94 412 SER A CA 1
ATOM 3193 C C . SER A 1 415 ? 43.620 122.180 23.108 1.00 19.11 412 SER A C 1
ATOM 3194 O O . SER A 1 415 ? 43.917 121.803 21.964 1.00 21.16 412 SER A O 1
ATOM 3197 N N . VAL A 1 416 ? 44.311 123.087 23.786 1.00 19.99 413 VAL A N 1
ATOM 3198 C CA . VAL A 1 416 ? 45.483 123.745 23.231 1.00 23.00 413 VAL A CA 1
ATOM 3199 C C . VAL A 1 416 ? 46.641 123.645 24.219 1.00 26.23 413 VAL A C 1
ATOM 3200 O O . VAL A 1 416 ? 47.590 124.424 24.156 1.00 25.94 413 VAL A O 1
ATOM 3204 N N . GLY A 1 417 ? 46.551 122.689 25.140 1.00 24.14 414 GLY A N 1
ATOM 3205 C CA . GLY A 1 417 ? 47.562 122.537 26.174 1.00 24.98 414 GLY A CA 1
ATOM 3206 C C . GLY A 1 417 ? 47.229 121.419 27.145 1.00 25.45 414 GLY A C 1
ATOM 3207 O O . GLY A 1 417 ? 46.133 120.860 27.099 1.00 25.84 414 GLY A O 1
ATOM 3208 N N . PRO A 1 418 ? 48.180 121.088 28.035 1.00 28.42 415 PRO A N 1
ATOM 3209 C CA . PRO A 1 418 ? 48.035 119.978 28.990 1.00 27.68 415 PRO A CA 1
ATOM 3210 C C . PRO A 1 418 ? 47.166 120.295 30.208 1.00 28.69 415 PRO A C 1
ATOM 3211 O O . PRO A 1 418 ? 46.671 119.368 30.862 1.00 27.92 415 PRO A O 1
ATOM 3215 N N . ASP A 1 419 ? 46.978 121.576 30.509 1.00 21.85 416 ASP A N 1
ATOM 3216 C CA . ASP A 1 419 ? 46.300 121.988 31.742 1.00 21.61 416 ASP A CA 1
ATOM 3217 C C . ASP A 1 419 ? 44.784 121.905 31.653 1.00 21.79 416 ASP A C 1
ATOM 3218 O O . ASP A 1 419 ? 44.215 121.959 30.562 1.00 27.33 416 ASP A O 1
ATOM 3223 N N . ARG A 1 420 ? 44.138 121.777 32.811 1.00 21.79 417 ARG A N 1
ATOM 3224 C CA . ARG A 1 420 ? 42.685 121.709 32.872 1.00 22.39 417 ARG A CA 1
ATOM 3225 C C . ARG A 1 420 ? 42.023 122.912 32.201 1.00 26.25 417 ARG A C 1
ATOM 3226 O O . ARG A 1 420 ? 41.009 122.765 31.518 1.00 24.47 417 ARG A O 1
ATOM 3234 N N . ASN A 1 421 ? 42.598 124.098 32.394 1.00 22.46 418 ASN A N 1
ATOM 3235 C CA . ASN A 1 421 ? 42.017 125.304 31.807 1.00 24.03 418 ASN A CA 1
ATOM 3236 C C . ASN A 1 421 ? 42.360 125.479 30.330 1.00 23.24 418 ASN A C 1
ATOM 3237 O O . ASN A 1 421 ? 41.934 126.448 29.703 1.00 24.96 418 ASN A O 1
ATOM 3242 N N . GLN A 1 422 ? 43.128 124.541 29.782 1.00 21.15 419 GLN A N 1
ATOM 3243 C CA . GLN A 1 422 ? 43.438 124.558 28.356 1.00 20.51 419 GLN A CA 1
ATOM 3244 C C . GLN A 1 422 ? 42.579 123.597 27.553 1.00 23.56 419 GLN A C 1
ATOM 3245 O O . GLN A 1 422 ? 42.748 123.484 26.343 1.00 22.39 419 GLN A O 1
ATOM 3251 N N . THR A 1 423 ? 41.667 122.908 28.237 1.00 21.54 420 THR A N 1
ATOM 3252 C CA . THR A 1 423 ? 40.614 122.135 27.584 1.00 19.90 420 THR A CA 1
ATOM 3253 C C . THR A 1 423 ? 39.326 122.943 27.668 1.00 23.11 420 THR A C 1
ATOM 3254 O O . THR A 1 423 ? 38.907 123.333 28.761 1.00 26.32 420 THR A O 1
ATOM 3258 N N . ASN A 1 424 ? 38.715 123.230 26.521 1.00 24.58 421 ASN A N 1
ATOM 3259 C CA . ASN A 1 424 ? 37.602 124.179 26.472 1.00 26.98 421 ASN A CA 1
ATOM 3260 C C . ASN A 1 424 ? 36.378 123.575 25.787 1.00 25.66 421 ASN A C 1
ATOM 3261 O O . ASN A 1 424 ? 36.523 122.770 24.883 1.00 22.12 421 ASN A O 1
ATOM 3266 N N . ILE A 1 425 ? 35.177 123.983 26.194 1.00 26.22 422 ILE A N 1
ATOM 3267 C CA . ILE A 1 425 ? 33.955 123.562 25.500 1.00 34.29 422 ILE A CA 1
ATOM 3268 C C . ILE A 1 425 ? 33.816 124.248 24.125 1.00 42.57 422 ILE A C 1
ATOM 3269 O O . ILE A 1 425 ? 34.317 125.355 23.924 1.00 45.31 422 ILE A O 1
ATOM 3274 N N . VAL A 1 426 ? 33.146 123.581 23.185 1.00 41.27 423 VAL A N 1
ATOM 3275 C CA . VAL A 1 426 ? 32.827 124.165 21.886 1.00 45.82 423 VAL A CA 1
ATOM 3276 C C . VAL A 1 426 ? 31.336 124.461 21.818 1.00 54.87 423 VAL A C 1
ATOM 3277 O O . VAL A 1 426 ? 30.574 124.025 22.682 1.00 58.11 423 VAL A O 1
ATOM 3281 N N . SER B 1 1 ? 10.540 102.234 9.415 1.00 58.62 -2 SER B N 1
ATOM 3282 C CA . SER B 1 1 ? 9.908 102.528 10.698 1.00 62.59 -2 SER B CA 1
ATOM 3283 C C . SER B 1 1 ? 9.962 104.015 11.053 1.00 67.31 -2 SER B C 1
ATOM 3284 O O . SER B 1 1 ? 10.720 104.783 10.454 1.00 69.28 -2 SER B O 1
ATOM 3287 N N . ASN B 1 2 ? 9.139 104.398 12.028 1.00 68.63 -1 ASN B N 1
ATOM 3288 C CA . ASN B 1 2 ? 9.074 105.760 12.560 1.00 68.66 -1 ASN B CA 1
ATOM 3289 C C . ASN B 1 2 ? 10.444 106.273 13.002 1.00 61.86 -1 ASN B C 1
ATOM 3290 O O . ASN B 1 2 ? 10.886 107.355 12.601 1.00 59.15 -1 ASN B O 1
ATOM 3295 N N . ALA B 1 3 ? 11.103 105.483 13.843 1.00 50.18 0 ALA B N 1
ATOM 3296 C CA . ALA B 1 3 ? 12.418 105.820 14.364 1.00 45.80 0 ALA B CA 1
ATOM 3297 C C . ALA B 1 3 ? 13.266 104.558 14.378 1.00 43.41 0 ALA B C 1
ATOM 3298 O O . ALA B 1 3 ? 12.877 103.538 13.800 1.00 41.14 0 ALA B O 1
ATOM 3308 N N . SER B 1 5 ? 14.805 101.091 15.120 1.00 40.86 2 SER B N 1
ATOM 3309 C CA . SER B 1 5 ? 14.161 99.868 15.569 1.00 38.35 2 SER B CA 1
ATOM 3310 C C . SER B 1 5 ? 15.189 98.744 15.531 1.00 31.42 2 SER B C 1
ATOM 3311 O O . SER B 1 5 ? 15.585 98.277 14.458 1.00 27.83 2 SER B O 1
ATOM 3314 N N . SER B 1 6 ? 15.633 98.331 16.714 1.00 21.82 3 SER B N 1
ATOM 3315 C CA . SER B 1 6 ? 16.726 97.385 16.848 1.00 20.22 3 SER B CA 1
ATOM 3316 C C . SER B 1 6 ? 16.399 96.485 18.030 1.00 23.81 3 SER B C 1
ATOM 3317 O O . SER B 1 6 ? 16.214 96.963 19.156 1.00 27.01 3 SER B O 1
ATOM 3320 N N . VAL B 1 7 ? 16.306 95.186 17.774 1.00 19.20 4 VAL B N 1
ATOM 3321 C CA . VAL B 1 7 ? 15.938 94.238 18.823 1.00 18.20 4 VAL B CA 1
ATOM 3322 C C . VAL B 1 7 ? 16.985 93.153 18.908 1.00 17.71 4 VAL B C 1
ATOM 3323 O O . VAL B 1 7 ? 17.441 92.658 17.879 1.00 18.47 4 VAL B O 1
ATOM 3327 N N . VAL B 1 8 ? 17.396 92.795 20.128 1.00 16.30 5 VAL B N 1
ATOM 3328 C CA . VAL B 1 8 ? 18.319 91.678 20.305 1.00 17.06 5 VAL B CA 1
ATOM 3329 C C . VAL B 1 8 ? 17.585 90.522 20.967 1.00 15.88 5 VAL B C 1
ATOM 3330 O O . VAL B 1 8 ? 16.862 90.741 21.931 1.00 16.34 5 VAL B O 1
ATOM 3334 N N . VAL B 1 9 ? 17.789 89.306 20.466 1.00 14.85 6 VAL B N 1
ATOM 3335 C CA . VAL B 1 9 ? 17.206 88.119 21.087 1.00 15.32 6 VAL B CA 1
ATOM 3336 C C . VAL B 1 9 ? 18.342 87.354 21.760 1.00 14.96 6 VAL B C 1
ATOM 3337 O O . VAL B 1 9 ? 19.261 86.890 21.088 1.00 16.29 6 VAL B O 1
ATOM 3341 N N . VAL B 1 10 ? 18.295 87.243 23.086 1.00 14.49 7 VAL B N 1
ATOM 3342 C CA . VAL B 1 10 ? 19.378 86.556 23.795 1.00 15.55 7 VAL B CA 1
ATOM 3343 C C . VAL B 1 10 ? 18.828 85.404 24.607 1.00 17.33 7 VAL B C 1
ATOM 3344 O O . VAL B 1 10 ? 17.675 85.438 25.041 1.00 19.11 7 VAL B O 1
ATOM 3348 N N . GLY B 1 11 ? 19.648 84.379 24.789 1.00 14.60 8 GLY B N 1
ATOM 3349 C CA . GLY B 1 11 ? 19.273 83.277 25.654 1.00 16.58 8 GLY B CA 1
ATOM 3350 C C . GLY B 1 11 ? 19.651 83.644 27.071 1.00 15.82 8 GLY B C 1
ATOM 3351 O O . GLY B 1 11 ? 20.753 84.136 27.306 1.00 16.78 8 GLY B O 1
ATOM 3352 N N . THR B 1 12 ? 18.748 83.422 28.018 1.00 15.25 9 THR B N 1
ATOM 3353 C CA . THR B 1 12 ? 19.014 83.822 29.392 1.00 15.64 9 THR B CA 1
ATOM 3354 C C . THR B 1 12 ? 19.635 82.724 30.248 1.00 20.37 9 THR B C 1
ATOM 3355 O O . THR B 1 12 ? 19.994 82.974 31.397 1.00 18.54 9 THR B O 1
ATOM 3359 N N . GLN B 1 13 ? 19.728 81.511 29.708 1.00 15.59 10 GLN B N 1
ATOM 3360 C CA . GLN B 1 13 ? 20.132 80.361 30.518 1.00 15.93 10 GLN B CA 1
ATOM 3361 C C . GLN B 1 13 ? 21.399 79.756 29.943 1.00 18.20 10 GLN B C 1
ATOM 3362 O O . GLN B 1 13 ? 22.344 80.493 29.676 1.00 16.53 10 GLN B O 1
ATOM 3368 N N . TRP B 1 14 ? 21.439 78.438 29.736 1.00 15.53 11 TRP B N 1
ATOM 3369 C CA . TRP B 1 14 ? 22.622 77.843 29.107 1.00 15.07 11 TRP B CA 1
ATOM 3370 C C . TRP B 1 14 ? 22.346 77.337 27.686 1.00 18.26 11 TRP B C 1
ATOM 3371 O O . TRP B 1 14 ? 22.690 76.195 27.346 1.00 20.04 11 TRP B O 1
ATOM 3382 N N . GLY B 1 15 ? 21.745 78.172 26.844 1.00 17.02 12 GLY B N 1
ATOM 3383 C CA . GLY B 1 15 ? 21.441 77.744 25.481 1.00 16.52 12 GLY B CA 1
ATOM 3384 C C . GLY B 1 15 ? 20.175 76.888 25.462 1.00 17.35 12 GLY B C 1
ATOM 3385 O O . GLY B 1 15 ? 19.636 76.548 26.511 1.00 23.44 12 GLY B O 1
ATOM 3386 N N . ASP B 1 16 ? 19.695 76.551 24.269 1.00 21.46 13 ASP B N 1
ATOM 3387 C CA . ASP B 1 16 ? 18.487 75.732 24.124 1.00 20.04 13 ASP B CA 1
ATOM 3388 C C . ASP B 1 16 ? 17.249 76.322 24.807 1.00 20.76 13 ASP B C 1
ATOM 3389 O O . ASP B 1 16 ? 16.347 75.584 25.211 1.00 21.13 13 ASP B O 1
ATOM 3394 N N . GLU B 1 17 ? 17.201 77.645 24.921 1.00 15.70 14 GLU B N 1
ATOM 3395 C CA . GLU B 1 17 ? 16.049 78.296 25.534 1.00 16.27 14 GLU B CA 1
ATOM 3396 C C . GLU B 1 17 ? 14.875 78.317 24.569 1.00 16.60 14 GLU B C 1
ATOM 3397 O O . GLU B 1 17 ? 13.746 78.617 24.964 1.00 18.92 14 GLU B O 1
ATOM 3403 N N . GLY B 1 18 ? 15.150 78.014 23.303 1.00 21.03 15 GLY B N 1
ATOM 3404 C CA . GLY B 1 18 ? 14.161 78.161 22.248 1.00 22.13 15 GLY B CA 1
ATOM 3405 C C . GLY B 1 18 ? 14.283 79.508 21.544 1.00 28.38 15 GLY B C 1
ATOM 3406 O O . GLY B 1 18 ? 13.293 80.050 21.043 1.00 28.41 15 GLY B O 1
ATOM 3407 N N . LYS B 1 19 ? 15.500 80.050 21.506 1.00 20.98 16 LYS B N 1
ATOM 3408 C CA . LYS B 1 19 ? 15.756 81.347 20.878 1.00 24.90 16 LYS B CA 1
ATOM 3409 C C . LYS B 1 19 ? 15.451 81.292 19.388 1.00 25.09 16 LYS B C 1
ATOM 3410 O O . LYS B 1 19 ? 15.060 82.293 18.773 1.00 23.52 16 LYS B O 1
ATOM 3416 N N . GLY B 1 20 ? 15.686 80.121 18.808 1.00 21.74 17 GLY B N 1
ATOM 3417 C CA . GLY B 1 20 ? 15.566 79.936 17.375 1.00 24.20 17 GLY B CA 1
ATOM 3418 C C . GLY B 1 20 ? 14.201 80.306 16.841 1.00 27.25 17 GLY B C 1
ATOM 3419 O O . GLY B 1 20 ? 14.089 81.121 15.922 1.00 21.03 17 GLY B O 1
ATOM 3420 N N . LYS B 1 21 ? 13.153 79.720 17.409 1.00 26.01 18 LYS B N 1
ATOM 3421 C CA . LYS B 1 21 ? 11.818 80.018 16.911 1.00 26.83 18 LYS B CA 1
ATOM 3422 C C . LYS B 1 21 ? 11.375 81.440 17.267 1.00 26.07 18 LYS B C 1
ATOM 3423 O O . LYS B 1 21 ? 10.512 82.006 16.596 1.00 24.72 18 LYS B O 1
ATOM 3429 N N . ILE B 1 22 ? 11.974 82.034 18.297 1.00 21.60 19 ILE B N 1
ATOM 3430 C CA . ILE B 1 22 ? 11.632 83.415 18.639 1.00 20.41 19 ILE B CA 1
ATOM 3431 C C . ILE B 1 22 ? 12.279 84.360 17.626 1.00 20.07 19 ILE B C 1
ATOM 3432 O O . ILE B 1 22 ? 11.664 85.321 17.172 1.00 18.83 19 ILE B O 1
ATOM 3437 N N . THR B 1 23 ? 13.513 84.060 17.254 1.00 16.13 20 THR B N 1
ATOM 3438 C CA . THR B 1 23 ? 14.174 84.826 16.206 1.00 17.78 20 THR B CA 1
ATOM 3439 C C . THR B 1 23 ? 13.474 84.600 14.862 1.00 21.59 20 THR B C 1
ATOM 3440 O O . THR B 1 23 ? 13.295 85.540 14.089 1.00 22.44 20 THR B O 1
ATOM 3444 N N . ASP B 1 24 ? 13.067 83.358 14.589 1.00 22.59 21 ASP B N 1
ATOM 3445 C CA . ASP B 1 24 ? 12.315 83.060 13.364 1.00 25.32 21 ASP B CA 1
ATOM 3446 C C . ASP B 1 24 ? 11.041 83.899 13.317 1.00 25.07 21 ASP B C 1
ATOM 3447 O O . ASP B 1 24 ? 10.667 84.440 12.275 1.00 24.20 21 ASP B O 1
ATOM 3452 N N . PHE B 1 25 ? 10.372 83.995 14.460 1.00 20.10 22 PHE B N 1
ATOM 3453 C CA . PHE B 1 25 ? 9.134 84.743 14.583 1.00 26.72 22 PHE B CA 1
ATOM 3454 C C . PHE B 1 25 ? 9.384 86.230 14.336 1.00 29.00 22 PHE B C 1
ATOM 3455 O O . PHE B 1 25 ? 8.700 86.861 13.527 1.00 26.07 22 PHE B O 1
ATOM 3463 N N . LEU B 1 26 ? 10.372 86.787 15.031 1.00 24.26 23 LEU B N 1
ATOM 3464 C CA . LEU B 1 26 ? 10.675 88.207 14.903 1.00 22.78 23 LEU B CA 1
ATOM 3465 C C . LEU B 1 26 ? 11.277 88.548 13.537 1.00 20.76 23 LEU B C 1
ATOM 3466 O O . LEU B 1 26 ? 11.192 89.694 13.088 1.00 23.34 23 LEU B O 1
ATOM 3471 N N . SER B 1 27 ? 11.862 87.548 12.879 1.00 22.46 24 SER B N 1
ATOM 3472 C CA . SER B 1 27 ? 12.434 87.732 11.548 1.00 21.33 24 SER B CA 1
ATOM 3473 C C . SER B 1 27 ? 11.393 88.135 10.528 1.00 22.73 24 SER B C 1
ATOM 3474 O O . SER B 1 27 ? 11.716 88.819 9.559 1.00 21.51 24 SER B O 1
ATOM 3477 N N . GLU B 1 28 ? 10.151 87.715 10.751 1.00 25.71 25 GLU B N 1
ATOM 3478 C CA . GLU B 1 28 ? 9.070 87.963 9.806 1.00 24.73 25 GLU B CA 1
ATOM 3479 C C . GLU B 1 28 ? 8.918 89.449 9.496 1.00 29.02 25 GLU B C 1
ATOM 3480 O O . GLU B 1 28 ? 8.610 89.827 8.368 1.00 25.40 25 GLU B O 1
ATOM 3486 N N . HIS B 1 29 ? 9.150 90.287 10.501 1.00 24.84 26 HIS B N 1
ATOM 3487 C CA . HIS B 1 29 ? 9.000 91.727 10.330 1.00 28.53 26 HIS B CA 1
ATOM 3488 C C . HIS B 1 29 ? 10.322 92.519 10.401 1.00 28.83 26 HIS B C 1
ATOM 3489 O O . HIS B 1 29 ? 10.319 93.746 10.391 1.00 33.06 26 HIS B O 1
ATOM 3496 N N . ALA B 1 30 ? 11.446 91.812 10.450 1.00 25.42 27 ALA B N 1
ATOM 3497 C CA . ALA B 1 30 ? 12.762 92.461 10.444 1.00 23.36 27 ALA B CA 1
ATOM 3498 C C . ALA B 1 30 ? 13.238 92.657 9.003 1.00 25.58 27 ALA B C 1
ATOM 3499 O O . ALA B 1 30 ? 12.840 91.904 8.118 1.00 25.55 27 ALA B O 1
ATOM 3501 N N . GLU B 1 31 ? 14.085 93.656 8.760 1.00 19.70 28 GLU B N 1
ATOM 3502 C CA . GLU B 1 31 ? 14.684 93.828 7.432 1.00 19.85 28 GLU B CA 1
ATOM 3503 C C . GLU B 1 31 ? 16.116 93.313 7.358 1.00 18.81 28 GLU B C 1
ATOM 3504 O O . GLU B 1 31 ? 16.614 92.961 6.280 1.00 21.11 28 GLU B O 1
ATOM 3510 N N . VAL B 1 32 ? 16.783 93.294 8.510 1.00 18.11 29 VAL B N 1
ATOM 3511 C CA . VAL B 1 32 ? 18.133 92.763 8.624 1.00 17.53 29 VAL B CA 1
ATOM 3512 C C . VAL B 1 32 ? 18.168 91.852 9.844 1.00 19.68 29 VAL B C 1
ATOM 3513 O O . VAL B 1 32 ? 17.609 92.202 10.882 1.00 19.12 29 VAL B O 1
ATOM 3517 N N . VAL B 1 33 ? 18.787 90.678 9.707 1.00 15.75 30 VAL B N 1
ATOM 3518 C CA . VAL B 1 33 ? 18.973 89.757 10.827 1.00 15.00 30 VAL B CA 1
ATOM 3519 C C . VAL B 1 33 ? 20.460 89.437 10.938 1.00 17.29 30 VAL B C 1
ATOM 3520 O O . VAL B 1 33 ? 21.085 89.060 9.945 1.00 15.79 30 VAL B O 1
ATOM 3524 N N . ALA B 1 34 ? 21.032 89.568 12.137 1.00 15.96 31 ALA B N 1
ATOM 3525 C CA . ALA B 1 34 ? 22.487 89.438 12.290 1.00 13.36 31 ALA B CA 1
ATOM 3526 C C . ALA B 1 34 ? 22.930 88.578 13.471 1.00 14.50 31 ALA B C 1
ATOM 3527 O O . ALA B 1 34 ? 22.483 88.802 14.600 1.00 18.34 31 ALA B O 1
ATOM 3529 N N . ARG B 1 35 ? 23.824 87.617 13.206 1.00 14.16 32 ARG B N 1
ATOM 3530 C CA . ARG B 1 35 ? 24.584 86.932 14.260 1.00 15.44 32 ARG B CA 1
ATOM 3531 C C . ARG B 1 35 ? 25.764 87.789 14.681 1.00 16.38 32 ARG B C 1
ATOM 3532 O O . ARG B 1 35 ? 26.339 88.517 13.861 1.00 15.53 32 ARG B O 1
ATOM 3540 N N . TYR B 1 36 ? 26.150 87.689 15.952 1.00 13.78 33 TYR B N 1
ATOM 3541 C CA . TYR B 1 36 ? 27.182 88.588 16.469 1.00 14.14 33 TYR B CA 1
ATOM 3542 C C . TYR B 1 36 ? 28.282 87.907 17.277 1.00 15.44 33 TYR B C 1
ATOM 3543 O O . TYR B 1 36 ? 29.258 88.551 17.651 1.00 15.60 33 TYR B O 1
ATOM 3552 N N . GLN B 1 37 ? 28.129 86.611 17.547 1.00 11.31 34 GLN B N 1
ATOM 3553 C CA . GLN B 1 37 ? 29.153 85.867 18.276 1.00 12.02 34 GLN B CA 1
ATOM 3554 C C . GLN B 1 37 ? 28.993 84.373 18.080 1.00 15.30 34 GLN B C 1
ATOM 3555 O O . GLN B 1 37 ? 27.968 83.909 17.559 1.00 15.74 34 GLN B O 1
ATOM 3561 N N . GLY B 1 38 ? 30.008 83.623 18.499 1.00 13.54 35 GLY B N 1
ATOM 3562 C CA . GLY B 1 38 ? 29.959 82.182 18.411 1.00 12.67 35 GLY B CA 1
ATOM 3563 C C . GLY B 1 38 ? 30.305 81.706 17.013 1.00 14.11 35 GLY B C 1
ATOM 3564 O O . GLY B 1 38 ? 30.861 82.445 16.193 1.00 13.18 35 GLY B O 1
ATOM 3565 N N . GLY B 1 39 ? 29.968 80.457 16.734 1.00 14.02 36 GLY B N 1
ATOM 3566 C CA . GLY B 1 39 ? 30.274 79.876 15.438 1.00 13.03 36 GLY B CA 1
ATOM 3567 C C . GLY B 1 39 ? 29.214 78.854 15.111 1.00 17.80 36 GLY B C 1
ATOM 3568 O O . GLY B 1 39 ? 28.028 79.105 15.332 1.00 17.74 36 GLY B O 1
ATOM 3569 N N . ASN B 1 40 ? 29.630 77.701 14.599 1.00 15.06 37 ASN B N 1
ATOM 3570 C CA . ASN B 1 40 ? 28.669 76.659 14.264 1.00 16.28 37 ASN B CA 1
ATOM 3571 C C . ASN B 1 40 ? 28.345 75.790 15.468 1.00 15.93 37 ASN B C 1
ATOM 3572 O O . ASN B 1 40 ? 27.760 74.706 15.319 1.00 16.68 37 ASN B O 1
ATOM 3577 N N . ASN B 1 41 ? 28.734 76.258 16.664 1.00 12.69 38 ASN B N 1
ATOM 3578 C CA . ASN B 1 41 ? 28.267 75.639 17.903 1.00 16.32 38 ASN B CA 1
ATOM 3579 C C . ASN B 1 41 ? 26.794 75.981 18.158 1.00 21.80 38 ASN B C 1
ATOM 3580 O O . ASN B 1 41 ? 26.113 75.330 18.945 1.00 35.33 38 ASN B O 1
ATOM 3585 N N . ALA B 1 42 ? 26.312 76.981 17.441 1.00 24.33 39 ALA B N 1
ATOM 3586 C CA . ALA B 1 42 ? 24.910 77.384 17.480 1.00 18.90 39 ALA B CA 1
ATOM 3587 C C . ALA B 1 42 ? 24.070 76.462 16.609 1.00 22.74 39 ALA B C 1
ATOM 3588 O O . ALA B 1 42 ? 24.598 75.664 15.835 1.00 22.81 39 ALA B O 1
ATOM 3590 N N . GLY B 1 43 ? 22.753 76.587 16.711 1.00 23.16 40 GLY B N 1
ATOM 3591 C CA . GLY B 1 43 ? 21.892 75.805 15.849 1.00 32.22 40 GLY B CA 1
ATOM 3592 C C . GLY B 1 43 ? 20.456 75.712 16.302 1.00 30.56 40 GLY B C 1
ATOM 3593 O O . GLY B 1 43 ? 20.170 75.584 17.493 1.00 24.68 40 GLY B O 1
ATOM 3594 N N . HIS B 1 44 ? 19.537 75.787 15.349 1.00 27.24 41 HIS B N 1
ATOM 3595 C CA . HIS B 1 44 ? 18.162 75.424 15.647 1.00 28.74 41 HIS B CA 1
ATOM 3596 C C . HIS B 1 44 ? 17.486 74.890 14.404 1.00 21.22 41 HIS B C 1
ATOM 3597 O O . HIS B 1 44 ? 17.854 75.236 13.279 1.00 24.42 41 HIS B O 1
ATOM 3604 N N . THR B 1 45 ? 16.510 74.023 14.619 1.00 22.24 42 THR B N 1
ATOM 3605 C CA . THR B 1 45 ? 15.761 73.427 13.533 1.00 29.00 42 THR B CA 1
ATOM 3606 C C . THR B 1 45 ? 14.589 74.332 13.177 1.00 29.89 42 THR B C 1
ATOM 3607 O O . THR B 1 45 ? 13.921 74.876 14.057 1.00 27.29 42 THR B O 1
ATOM 3611 N N . ILE B 1 46 ? 14.359 74.518 11.884 1.00 23.30 43 ILE B N 1
ATOM 3612 C CA . ILE B 1 46 ? 13.162 75.211 11.435 1.00 22.01 43 ILE B CA 1
ATOM 3613 C C . ILE B 1 46 ? 12.567 74.419 10.292 1.00 24.28 43 ILE B C 1
ATOM 3614 O O . ILE B 1 46 ? 13.297 73.898 9.442 1.00 25.98 43 ILE B O 1
ATOM 3619 N N . VAL B 1 47 ? 11.247 74.272 10.296 1.00 19.09 44 VAL B N 1
ATOM 3620 C CA . VAL B 1 47 ? 10.567 73.712 9.145 1.00 19.93 44 VAL B CA 1
ATOM 3621 C C . VAL B 1 47 ? 9.989 74.906 8.391 1.00 32.08 44 VAL B C 1
ATOM 3622 O O . VAL B 1 47 ? 9.015 75.513 8.835 1.00 31.65 44 VAL B O 1
ATOM 3626 N N . PHE B 1 48 ? 10.608 75.260 7.270 1.00 21.99 45 PHE B N 1
ATOM 3627 C CA . PHE B 1 48 ? 10.183 76.428 6.497 1.00 20.67 45 PHE B CA 1
ATOM 3628 C C . PHE B 1 48 ? 9.678 75.983 5.135 1.00 20.90 45 PHE B C 1
ATOM 3629 O O . PHE B 1 48 ? 10.381 75.290 4.391 1.00 21.73 45 PHE B O 1
ATOM 3637 N N . GLY B 1 49 ? 8.454 76.372 4.800 1.00 21.80 46 GLY B N 1
ATOM 3638 C CA . GLY B 1 49 ? 7.855 75.930 3.556 1.00 22.78 46 GLY B CA 1
ATOM 3639 C C . GLY B 1 49 ? 7.690 74.419 3.498 1.00 23.85 46 GLY B C 1
ATOM 3640 O O . GLY B 1 49 ? 7.691 73.826 2.414 1.00 23.91 46 GLY B O 1
ATOM 3641 N N . GLY B 1 50 ? 7.541 73.790 4.660 1.00 23.23 47 GLY B N 1
ATOM 3642 C CA . GLY B 1 50 ? 7.332 72.350 4.711 1.00 23.88 47 GLY B CA 1
ATOM 3643 C C . GLY B 1 50 ? 8.613 71.537 4.605 1.00 28.21 47 GLY B C 1
ATOM 3644 O O . GLY B 1 50 ? 8.579 70.305 4.493 1.00 28.46 47 GLY B O 1
ATOM 3645 N N . VAL B 1 51 ? 9.743 72.231 4.648 1.00 24.64 48 VAL B N 1
ATOM 3646 C CA . VAL B 1 51 ? 11.050 71.591 4.525 1.00 22.29 48 VAL B CA 1
ATOM 3647 C C . VAL B 1 51 ? 11.854 71.826 5.798 1.00 22.07 48 VAL B C 1
ATOM 3648 O O . VAL B 1 51 ? 11.877 72.943 6.332 1.00 20.02 48 VAL B O 1
ATOM 3652 N N . LYS B 1 52 ? 12.506 70.776 6.297 1.00 24.14 49 LYS B N 1
ATOM 3653 C CA . LYS B 1 52 ? 13.273 70.880 7.540 1.00 24.04 49 LYS B CA 1
ATOM 3654 C C . LYS B 1 52 ? 14.705 71.350 7.302 1.00 23.06 49 LYS B C 1
ATOM 3655 O O . LYS B 1 52 ? 15.408 70.817 6.436 1.00 23.29 49 LYS B O 1
ATOM 3658 N N . TYR B 1 53 ? 15.125 72.361 8.063 1.00 18.00 50 TYR B N 1
ATOM 3659 C CA . TYR B 1 53 ? 16.486 72.884 7.996 1.00 18.75 50 TYR B CA 1
ATOM 3660 C C . TYR B 1 53 ? 17.088 72.942 9.387 1.00 23.22 50 TYR B C 1
ATOM 3661 O O . TYR B 1 53 ? 16.379 73.146 10.374 1.00 24.03 50 TYR B O 1
ATOM 3670 N N . LYS B 1 54 ? 18.404 72.787 9.468 1.00 22.04 51 LYS B N 1
ATOM 3671 C CA . LYS B 1 54 ? 19.095 73.086 10.708 1.00 22.55 51 LYS B CA 1
ATOM 3672 C C . LYS B 1 54 ? 20.268 74.001 10.403 1.00 27.37 51 LYS B C 1
ATOM 3673 O O . LYS B 1 54 ? 21.283 73.564 9.862 1.00 31.55 51 LYS B O 1
ATOM 3676 N N . LEU B 1 55 ? 20.123 75.277 10.735 1.00 22.90 52 LEU B N 1
ATOM 3677 C CA . LEU B 1 55 ? 21.175 76.238 10.450 1.00 25.81 52 LEU B CA 1
ATOM 3678 C C . LEU B 1 55 ? 22.086 76.359 11.654 1.00 28.63 52 LEU B C 1
ATOM 3679 O O . LEU B 1 55 ? 21.633 76.225 12.790 1.00 30.84 52 LEU B O 1
ATOM 3684 N N . HIS B 1 56 ? 23.374 76.578 11.404 1.00 18.99 53 HIS B N 1
ATOM 3685 C CA . HIS B 1 56 ? 24.340 76.703 12.494 1.00 19.97 53 HIS B CA 1
ATOM 3686 C C . HIS B 1 56 ? 25.054 78.048 12.452 1.00 23.34 53 HIS B C 1
ATOM 3687 O O . HIS B 1 56 ? 25.353 78.635 13.493 1.00 28.64 53 HIS B O 1
ATOM 3694 N N . LEU B 1 57 ? 25.338 78.533 11.246 1.00 16.46 54 LEU B N 1
ATOM 3695 C CA . LEU B 1 57 ? 26.047 79.800 11.090 1.00 14.80 54 LEU B CA 1
ATOM 3696 C C . LEU B 1 57 ? 25.179 80.879 10.458 1.00 19.53 54 LEU B C 1
ATOM 3697 O O . LEU B 1 57 ? 25.308 82.046 10.770 1.00 17.50 54 LEU B O 1
ATOM 3702 N N . ILE B 1 58 ? 24.302 80.474 9.552 1.00 18.38 55 ILE B N 1
ATOM 3703 C CA . ILE B 1 58 ? 23.512 81.433 8.795 1.00 18.23 55 ILE B CA 1
ATOM 3704 C C . ILE B 1 58 ? 22.325 81.922 9.626 1.00 17.09 55 ILE B C 1
ATOM 3705 O O . ILE B 1 58 ? 21.633 81.115 10.243 1.00 19.45 55 ILE B O 1
ATOM 3710 N N . PRO B 1 59 ? 22.102 83.253 9.672 1.00 21.03 56 PRO B N 1
ATOM 3711 C CA . PRO B 1 59 ? 20.985 83.804 10.459 1.00 22.71 56 PRO B CA 1
ATOM 3712 C C . PRO B 1 59 ? 19.594 83.361 9.983 1.00 24.09 56 PRO B C 1
ATOM 3713 O O . PRO B 1 59 ? 19.412 82.991 8.815 1.00 18.41 56 PRO B O 1
ATOM 3717 N N . SER B 1 60 ? 18.622 83.436 10.893 1.00 23.18 57 SER B N 1
ATOM 3718 C CA . SER B 1 60 ? 17.238 83.020 10.643 1.00 26.46 57 SER B CA 1
ATOM 3719 C C . SER B 1 60 ? 16.522 83.675 9.454 1.00 27.92 57 SER B C 1
ATOM 3720 O O . SER B 1 60 ? 15.568 83.115 8.917 1.00 37.71 57 SER B O 1
ATOM 3723 N N . GLY B 1 61 ? 16.937 84.866 9.061 1.00 29.46 58 GLY B N 1
ATOM 3724 C CA . GLY B 1 61 ? 16.188 85.561 8.026 1.00 25.00 58 GLY B CA 1
ATOM 3725 C C . GLY B 1 61 ? 16.428 85.065 6.613 1.00 23.12 58 GLY B C 1
ATOM 3726 O O . GLY B 1 61 ? 15.788 85.550 5.677 1.00 21.57 58 GLY B O 1
ATOM 3727 N N . ILE B 1 62 ? 17.336 84.100 6.453 1.00 18.41 59 ILE B N 1
ATOM 3728 C CA . ILE B 1 62 ? 17.853 83.754 5.123 1.00 15.74 59 ILE B CA 1
ATOM 3729 C C . ILE B 1 62 ? 16.756 83.295 4.164 1.00 16.55 59 ILE B C 1
ATOM 3730 O O . ILE B 1 62 ? 16.854 83.493 2.946 1.00 20.13 59 ILE B O 1
ATOM 3735 N N . PHE B 1 63 ? 15.693 82.714 4.716 1.00 16.83 60 PHE B N 1
ATOM 3736 C CA . PHE B 1 63 ? 14.639 82.119 3.896 1.00 17.66 60 PHE B CA 1
ATOM 3737 C C . PHE B 1 63 ? 13.813 83.152 3.151 1.00 22.53 60 PHE B C 1
ATOM 3738 O O . PHE B 1 63 ? 13.071 82.817 2.225 1.00 20.22 60 PHE B O 1
ATOM 3746 N N . TYR B 1 64 ? 13.954 84.413 3.547 1.00 19.41 61 TYR B N 1
ATOM 3747 C CA . TYR B 1 64 ? 13.223 85.499 2.904 1.00 20.25 61 TYR B CA 1
ATOM 3748 C C . TYR B 1 64 ? 14.175 86.282 2.012 1.00 23.02 61 TYR B C 1
ATOM 3749 O O . TYR B 1 64 ? 15.086 86.937 2.516 1.00 22.17 61 TYR B O 1
ATOM 3758 N N . LYS B 1 65 ? 13.940 86.238 0.704 1.00 20.99 62 LYS B N 1
ATOM 3759 C CA . LYS B 1 65 ? 14.874 86.798 -0.279 1.00 27.84 62 LYS B CA 1
ATOM 3760 C C . LYS B 1 65 ? 15.216 88.263 -0.033 1.00 28.24 62 LYS B C 1
ATOM 3761 O O . LYS B 1 65 ? 16.324 88.704 -0.319 1.00 29.52 62 LYS B O 1
ATOM 3767 N N . GLU B 1 66 ? 14.253 89.011 0.489 1.00 20.80 63 GLU B N 1
ATOM 3768 C CA . GLU B 1 66 ? 14.401 90.457 0.637 1.00 28.00 63 GLU B CA 1
ATOM 3769 C C . GLU B 1 66 ? 15.032 90.901 1.965 1.00 25.31 63 GLU B C 1
ATOM 3770 O O . GLU B 1 66 ? 15.285 92.091 2.176 1.00 29.25 63 GLU B O 1
ATOM 3776 N N . LYS B 1 67 ? 15.292 89.959 2.860 1.00 20.71 64 LYS B N 1
ATOM 3777 C CA . LYS B 1 67 ? 15.918 90.303 4.139 1.00 20.66 64 LYS B CA 1
ATOM 3778 C C . LYS B 1 67 ? 17.428 90.077 4.094 1.00 25.71 64 LYS B C 1
ATOM 3779 O O . LYS B 1 67 ? 17.887 89.025 3.663 1.00 27.89 64 LYS B O 1
ATOM 3785 N N . ILE B 1 68 ? 18.198 91.059 4.552 1.00 17.74 65 ILE B N 1
ATOM 3786 C CA . ILE B 1 68 ? 19.655 90.911 4.609 1.00 17.04 65 ILE B CA 1
ATOM 3787 C C . ILE B 1 68 ? 20.077 90.119 5.846 1.00 19.52 65 ILE B C 1
ATOM 3788 O O . ILE B 1 68 ? 19.647 90.423 6.951 1.00 19.52 65 ILE B O 1
ATOM 3793 N N . CYS B 1 69 ? 20.934 89.110 5.666 1.00 15.48 66 CYS B N 1
ATOM 3794 C CA . CYS B 1 69 ? 21.391 88.283 6.784 1.00 14.69 66 CYS B CA 1
ATOM 3795 C C . CYS B 1 69 ? 22.882 88.449 6.988 1.00 21.25 66 CYS B C 1
ATOM 3796 O O . CYS B 1 69 ? 23.669 88.284 6.053 1.00 19.49 66 CYS B O 1
ATOM 3799 N N . VAL B 1 70 ? 23.267 88.765 8.218 1.00 14.04 67 VAL B N 1
ATOM 3800 C CA . VAL B 1 70 ? 24.639 89.175 8.488 1.00 14.47 67 VAL B CA 1
ATOM 3801 C C . VAL B 1 70 ? 25.324 88.246 9.470 1.00 16.71 67 VAL B C 1
ATOM 3802 O O . VAL B 1 70 ? 24.797 87.949 10.549 1.00 15.42 67 VAL B O 1
ATOM 3806 N N . ILE B 1 71 ? 26.494 87.765 9.069 1.00 12.81 68 ILE B N 1
ATOM 3807 C CA . ILE B 1 71 ? 27.413 87.120 9.992 1.00 12.11 68 ILE B CA 1
ATOM 3808 C C . ILE B 1 71 ? 28.441 88.201 10.366 1.00 13.57 68 ILE B C 1
ATOM 3809 O O . ILE B 1 71 ? 29.244 88.631 9.527 1.00 14.42 68 ILE B O 1
ATOM 3814 N N . GLY B 1 72 ? 28.379 88.665 11.616 1.00 13.71 69 GLY B N 1
ATOM 3815 C CA . GLY B 1 72 ? 29.188 89.789 12.065 1.00 15.14 69 GLY B CA 1
ATOM 3816 C C . GLY B 1 72 ? 30.644 89.434 12.323 1.00 13.12 69 GLY B C 1
ATOM 3817 O O . GLY B 1 72 ? 31.037 88.277 12.233 1.00 13.71 69 GLY B O 1
ATOM 3818 N N . ASN B 1 73 ? 31.445 90.445 12.657 1.00 12.26 70 ASN B N 1
ATOM 3819 C CA . ASN B 1 73 ? 32.873 90.241 12.908 1.00 13.05 70 ASN B CA 1
ATOM 3820 C C . ASN B 1 73 ? 33.174 89.446 14.156 1.00 14.82 70 ASN B C 1
ATOM 3821 O O . ASN B 1 73 ? 34.299 88.954 14.328 1.00 16.01 70 ASN B O 1
ATOM 3826 N N . GLY B 1 74 ? 32.184 89.340 15.044 1.00 12.66 71 GLY B N 1
ATOM 3827 C CA . GLY B 1 74 ? 32.363 88.668 16.324 1.00 11.87 71 GLY B CA 1
ATOM 3828 C C . GLY B 1 74 ? 32.380 87.156 16.274 1.00 15.19 71 GLY B C 1
ATOM 3829 O O . GLY B 1 74 ? 32.672 86.498 17.282 1.00 14.25 71 GLY B O 1
ATOM 3830 N N . LEU B 1 75 ? 32.070 86.588 15.113 1.00 15.90 72 LEU B N 1
ATOM 3831 C CA . LEU B 1 75 ? 31.989 85.137 15.002 1.00 13.08 72 LEU B CA 1
ATOM 3832 C C . LEU B 1 75 ? 33.314 84.476 14.657 1.00 16.22 72 LEU B C 1
ATOM 3833 O O . LEU B 1 75 ? 34.263 85.127 14.195 1.00 15.35 72 LEU B O 1
ATOM 3838 N N . VAL B 1 76 ? 33.367 83.174 14.909 1.00 13.23 73 VAL B N 1
ATOM 3839 C CA . VAL B 1 76 ? 34.447 82.331 14.407 1.00 11.90 73 VAL B CA 1
ATOM 3840 C C . VAL B 1 76 ? 33.812 81.377 13.395 1.00 15.51 73 VAL B C 1
ATOM 3841 O O . VAL B 1 76 ? 32.922 80.587 13.728 1.00 16.29 73 VAL B O 1
ATOM 3845 N N . VAL B 1 77 ? 34.260 81.474 12.150 1.00 15.19 74 VAL B N 1
ATOM 3846 C CA . VAL B 1 77 ? 33.592 80.810 11.028 1.00 14.84 74 VAL B CA 1
ATOM 3847 C C . VAL B 1 77 ? 34.409 79.663 10.423 1.00 14.60 74 VAL B C 1
ATOM 3848 O O . VAL B 1 77 ? 35.522 79.875 9.944 1.00 14.96 74 VAL B O 1
ATOM 3852 N N . ASP B 1 78 ? 33.862 78.449 10.455 1.00 16.71 75 ASP B N 1
ATOM 3853 C CA . ASP B 1 78 ? 34.462 77.309 9.751 1.00 15.93 75 ASP B CA 1
ATOM 3854 C C . ASP B 1 78 ? 33.941 77.371 8.314 1.00 14.11 75 ASP B C 1
ATOM 3855 O O . ASP B 1 78 ? 32.747 77.158 8.097 1.00 17.15 75 ASP B O 1
ATOM 3860 N N . PRO B 1 79 ? 34.812 77.699 7.339 1.00 15.82 76 PRO B N 1
ATOM 3861 C CA . PRO B 1 79 ? 34.341 77.881 5.957 1.00 15.14 76 PRO B CA 1
ATOM 3862 C C . PRO B 1 79 ? 33.751 76.606 5.387 1.00 16.75 76 PRO B C 1
ATOM 3863 O O . PRO B 1 79 ? 32.828 76.651 4.572 1.00 17.68 76 PRO B O 1
ATOM 3867 N N . LYS B 1 80 ? 34.294 75.466 5.793 1.00 15.53 77 LYS B N 1
ATOM 3868 C CA . LYS B 1 80 ? 33.778 74.206 5.279 1.00 15.21 77 LYS B CA 1
ATOM 3869 C C . LYS B 1 80 ? 32.339 73.989 5.737 1.00 15.88 77 LYS B C 1
ATOM 3870 O O . LYS B 1 80 ? 31.473 73.585 4.953 1.00 17.69 77 LYS B O 1
ATOM 3876 N N . ALA B 1 81 ? 32.098 74.238 7.017 1.00 17.79 78 ALA B N 1
ATOM 3877 C CA . ALA B 1 81 ? 30.760 74.119 7.590 1.00 21.05 78 ALA B CA 1
ATOM 3878 C C . ALA B 1 81 ? 29.806 75.140 6.978 1.00 18.94 78 ALA B C 1
ATOM 3879 O O . ALA B 1 81 ? 28.632 74.844 6.728 1.00 19.25 78 ALA B O 1
ATOM 3881 N N . LEU B 1 82 ? 30.294 76.355 6.748 1.00 15.28 79 LEU B N 1
ATOM 3882 C CA . LEU B 1 82 ? 29.457 77.375 6.116 1.00 17.08 79 LEU B CA 1
ATOM 3883 C C . LEU B 1 82 ? 29.041 76.928 4.709 1.00 18.71 79 LEU B C 1
ATOM 3884 O O . LEU B 1 82 ? 27.874 77.048 4.323 1.00 17.02 79 LEU B O 1
ATOM 3889 N N . LEU B 1 83 ? 29.987 76.409 3.934 1.00 17.46 80 LEU B N 1
ATOM 3890 C CA . LEU B 1 83 ? 29.640 75.934 2.596 1.00 19.97 80 LEU B CA 1
ATOM 3891 C C . LEU B 1 83 ? 28.700 74.731 2.583 1.00 20.88 80 LEU B C 1
ATOM 3892 O O . LEU B 1 83 ? 27.871 74.605 1.672 1.00 20.90 80 LEU B O 1
ATOM 3897 N N . GLU B 1 84 ? 28.828 73.837 3.565 1.00 18.77 81 GLU B N 1
ATOM 3898 C CA . GLU B 1 84 ? 27.894 72.714 3.668 1.00 18.90 81 GLU B CA 1
ATOM 3899 C C . GLU B 1 84 ? 26.480 73.236 3.890 1.00 16.90 81 GLU B C 1
ATOM 3900 O O . GLU B 1 84 ? 25.515 72.710 3.343 1.00 18.01 81 GLU B O 1
ATOM 3906 N N . GLU B 1 85 ? 26.368 74.270 4.714 1.00 16.30 82 GLU B N 1
ATOM 3907 C CA . GLU B 1 85 ? 25.072 74.864 5.028 1.00 19.63 82 GLU B CA 1
ATOM 3908 C C . GLU B 1 85 ? 24.476 75.548 3.789 1.00 18.58 82 GLU B C 1
ATOM 3909 O O . GLU B 1 85 ? 23.286 75.398 3.490 1.00 20.96 82 GLU B O 1
ATOM 3915 N N . LEU B 1 86 ? 25.315 76.301 3.082 1.00 17.73 83 LEU B N 1
ATOM 3916 C CA . LEU B 1 86 ? 24.920 76.941 1.830 1.00 19.01 83 LEU B CA 1
ATOM 3917 C C . LEU B 1 86 ? 24.432 75.922 0.813 1.00 22.53 83 LEU B C 1
ATOM 3918 O O . LEU B 1 86 ? 23.395 76.115 0.177 1.00 20.30 83 LEU B O 1
ATOM 3923 N N . LYS B 1 87 ? 25.170 74.827 0.657 1.00 19.46 84 LYS B N 1
ATOM 3924 C CA . LYS B 1 87 ? 24.757 73.788 -0.287 1.00 19.71 84 LYS B CA 1
ATOM 3925 C C . LYS B 1 87 ? 23.414 73.162 0.095 1.00 20.15 84 LYS B C 1
ATOM 3926 O O . LYS B 1 87 ? 22.577 72.883 -0.766 1.00 21.39 84 LYS B O 1
ATOM 3932 N N . TYR B 1 88 ? 23.208 72.954 1.390 1.00 17.43 85 TYR B N 1
ATOM 3933 C CA . TYR B 1 88 ? 21.962 72.381 1.885 1.00 17.95 85 TYR B CA 1
ATOM 3934 C C . TYR B 1 88 ? 20.773 73.273 1.522 1.00 19.05 85 TYR B C 1
ATOM 3935 O O . TYR B 1 88 ? 19.724 72.788 1.081 1.00 19.41 85 TYR B O 1
ATOM 3944 N N . LEU B 1 89 ? 20.947 74.576 1.716 1.00 17.58 86 LEU B N 1
ATOM 3945 C CA . LEU B 1 89 ? 19.928 75.559 1.364 1.00 18.01 86 LEU B CA 1
ATOM 3946 C C . LEU B 1 89 ? 19.685 75.573 -0.135 1.00 17.83 86 LEU B C 1
ATOM 3947 O O . LEU B 1 89 ? 18.544 75.532 -0.590 1.00 20.04 86 LEU B O 1
ATOM 3952 N N . HIS B 1 90 ? 20.767 75.649 -0.902 1.00 17.82 87 HIS B N 1
ATOM 3953 C CA . HIS B 1 90 ? 20.656 75.713 -2.358 1.00 18.62 87 HIS B CA 1
ATOM 3954 C C . HIS B 1 90 ? 19.965 74.494 -2.936 1.00 23.11 87 HIS B C 1
ATOM 3955 O O . HIS B 1 90 ? 19.140 74.621 -3.840 1.00 22.57 87 HIS B O 1
ATOM 3962 N N . ASP B 1 91 ? 20.301 73.315 -2.417 1.00 20.08 88 ASP B N 1
ATOM 3963 C CA . ASP B 1 91 ? 19.685 72.069 -2.882 1.00 22.45 88 ASP B CA 1
ATOM 3964 C C . ASP B 1 91 ? 18.173 72.054 -2.659 1.00 24.81 88 ASP B C 1
ATOM 3965 O O . ASP B 1 91 ? 17.452 71.292 -3.301 1.00 25.55 88 ASP B O 1
ATOM 3970 N N . ARG B 1 92 ? 17.698 72.895 -1.746 1.00 21.58 89 ARG B N 1
ATOM 3971 C CA . ARG B 1 92 ? 16.278 72.948 -1.431 1.00 23.19 89 ARG B CA 1
ATOM 3972 C C . ARG B 1 92 ? 15.636 74.223 -1.956 1.00 26.75 89 ARG B C 1
ATOM 3973 O O . ARG B 1 92 ? 14.503 74.552 -1.602 1.00 23.54 89 ARG B O 1
ATOM 3981 N N . GLY B 1 93 ? 16.370 74.931 -2.808 1.00 23.34 90 GLY B N 1
ATOM 3982 C CA . GLY B 1 93 ? 15.800 76.020 -3.573 1.00 23.39 90 GLY B CA 1
ATOM 3983 C C . GLY B 1 93 ? 15.797 77.348 -2.849 1.00 24.68 90 GLY B C 1
ATOM 3984 O O . GLY B 1 93 ? 15.091 78.271 -3.255 1.00 29.26 90 GLY B O 1
ATOM 3985 N N . VAL B 1 94 ? 16.582 77.452 -1.779 1.00 19.58 91 VAL B N 1
ATOM 3986 C CA . VAL B 1 94 ? 16.700 78.705 -1.045 1.00 22.21 91 VAL B CA 1
ATOM 3987 C C . VAL B 1 94 ? 17.878 79.515 -1.584 1.00 27.74 91 VAL B C 1
ATOM 3988 O O . VAL B 1 94 ? 19.022 79.057 -1.565 1.00 22.60 91 VAL B O 1
ATOM 3992 N N . SER B 1 95 ? 17.606 80.719 -2.076 1.00 20.43 92 SER B N 1
ATOM 3993 C CA . SER B 1 95 ? 18.690 81.558 -2.561 1.00 20.06 92 SER B CA 1
ATOM 3994 C C . SER B 1 95 ? 19.387 82.223 -1.379 1.00 24.89 92 SER B C 1
ATOM 3995 O O . SER B 1 95 ? 18.788 82.424 -0.322 1.00 22.26 92 SER B O 1
ATOM 3998 N N . THR B 1 96 ? 20.667 82.539 -1.543 1.00 19.70 93 THR B N 1
ATOM 3999 C CA . THR B 1 96 ? 21.427 83.130 -0.450 1.00 18.71 93 THR B CA 1
ATOM 4000 C C . THR B 1 96 ? 22.138 84.404 -0.868 1.00 19.16 93 THR B C 1
ATOM 4001 O O . THR B 1 96 ? 23.135 84.779 -0.250 1.00 20.65 93 THR B O 1
ATOM 4005 N N . ASP B 1 97 ? 21.616 85.068 -1.902 1.00 17.77 94 ASP B N 1
ATOM 4006 C CA . ASP B 1 97 ? 22.163 86.346 -2.360 1.00 22.03 94 ASP B CA 1
ATOM 4007 C C . ASP B 1 97 ? 22.155 87.403 -1.259 1.00 26.03 94 ASP B C 1
ATOM 4008 O O . ASP B 1 97 ? 22.914 88.369 -1.315 1.00 24.57 94 ASP B O 1
ATOM 4013 N N . ASN B 1 98 ? 21.277 87.215 -0.277 1.00 20.12 95 ASN B N 1
ATOM 4014 C CA . ASN B 1 98 ? 21.080 88.170 0.806 1.00 21.02 95 ASN B CA 1
ATOM 4015 C C . ASN B 1 98 ? 22.043 88.008 1.985 1.00 24.01 95 ASN B C 1
ATOM 4016 O O . ASN B 1 98 ? 21.976 88.772 2.951 1.00 19.21 95 ASN B O 1
ATOM 4021 N N . LEU B 1 99 ? 22.948 87.033 1.897 1.00 18.13 96 LEU B N 1
ATOM 4022 C CA . LEU B 1 99 ? 23.916 86.793 2.962 1.00 17.17 96 LEU B CA 1
ATOM 4023 C C . LEU B 1 99 ? 25.064 87.806 2.891 1.00 18.71 96 LEU B C 1
ATOM 4024 O O . LEU B 1 99 ? 25.512 88.175 1.804 1.00 18.27 96 LEU B O 1
ATOM 4029 N N . ARG B 1 100 ? 25.524 88.260 4.053 1.00 16.40 97 ARG B N 1
ATOM 4030 C CA . ARG B 1 100 ? 26.679 89.155 4.143 1.00 14.82 97 ARG B CA 1
ATOM 4031 C C . ARG B 1 100 ? 27.600 88.603 5.221 1.00 17.68 97 ARG B C 1
ATOM 4032 O O . ARG B 1 100 ? 27.160 88.365 6.344 1.00 18.14 97 ARG B O 1
ATOM 4040 N N . VAL B 1 101 ? 28.876 88.410 4.888 1.00 14.16 98 VAL B N 1
ATOM 4041 C CA . VAL B 1 101 ? 29.815 87.789 5.831 1.00 14.42 98 VAL B CA 1
ATOM 4042 C C . VAL B 1 101 ? 30.905 88.797 6.180 1.00 13.71 98 VAL B C 1
ATOM 4043 O O . VAL B 1 101 ? 31.525 89.369 5.287 1.00 14.16 98 VAL B O 1
ATOM 4047 N N . SER B 1 102 ? 31.138 89.032 7.468 1.00 13.91 99 SER B N 1
ATOM 4048 C CA . SER B 1 102 ? 32.139 90.049 7.855 1.00 16.17 99 SER B CA 1
ATOM 4049 C C . SER B 1 102 ? 33.551 89.744 7.363 1.00 15.08 99 SER B C 1
ATOM 4050 O O . SER B 1 102 ? 34.056 88.629 7.567 1.00 15.04 99 SER B O 1
ATOM 4053 N N . ASN B 1 103 ? 34.206 90.742 6.769 1.00 15.40 100 ASN B N 1
ATOM 4054 C CA . ASN B 1 103 ? 35.612 90.586 6.391 1.00 16.32 100 ASN B CA 1
ATOM 4055 C C . ASN B 1 103 ? 36.540 90.449 7.603 1.00 15.48 100 ASN B C 1
ATOM 4056 O O . ASN B 1 103 ? 37.719 90.127 7.463 1.00 15.82 100 ASN B O 1
ATOM 4061 N N . ARG B 1 104 ? 35.996 90.670 8.796 1.00 13.48 101 ARG B N 1
ATOM 4062 C CA . ARG B 1 104 ? 36.800 90.665 10.018 1.00 14.20 101 ARG B CA 1
ATOM 4063 C C . ARG B 1 104 ? 36.452 89.504 10.955 1.00 13.28 101 ARG B C 1
ATOM 4064 O O . ARG B 1 104 ? 37.016 89.378 12.049 1.00 13.67 101 ARG B O 1
ATOM 4072 N N . ALA B 1 105 ? 35.524 88.647 10.529 1.00 13.38 102 ALA B N 1
ATOM 4073 C CA . ALA B 1 105 ? 35.235 87.422 11.282 1.00 15.04 102 ALA B CA 1
ATOM 4074 C C . ALA B 1 105 ? 36.459 86.519 11.257 1.00 16.23 102 ALA B C 1
ATOM 4075 O O . ALA B 1 105 ? 37.191 86.490 10.268 1.00 17.46 102 ALA B O 1
ATOM 4077 N N . HIS B 1 106 ? 36.685 85.782 12.340 1.00 12.66 103 HIS B N 1
ATOM 4078 C CA . HIS B 1 106 ? 37.816 84.865 12.385 1.00 12.09 103 HIS B CA 1
ATOM 4079 C C . HIS B 1 106 ? 37.471 83.522 11.750 1.00 14.88 103 HIS B C 1
ATOM 4080 O O . HIS B 1 106 ? 36.300 83.164 11.655 1.00 17.18 103 HIS B O 1
ATOM 4087 N N . VAL B 1 107 ? 38.493 82.813 11.271 1.00 13.23 104 VAL B N 1
ATOM 4088 C CA . VAL B 1 107 ? 38.289 81.580 10.513 1.00 12.82 104 VAL B CA 1
ATOM 4089 C C . VAL B 1 107 ? 38.715 80.363 11.327 1.00 16.64 104 VAL B C 1
ATOM 4090 O O . VAL B 1 107 ? 39.833 80.316 11.838 1.00 15.62 104 VAL B O 1
ATOM 4094 N N . ILE B 1 108 ? 37.839 79.367 11.420 1.00 15.32 105 ILE B N 1
ATOM 4095 C CA . ILE B 1 108 ? 38.195 78.099 12.074 1.00 13.12 105 ILE B CA 1
ATOM 4096 C C . ILE B 1 108 ? 38.776 77.126 11.059 1.00 18.61 105 ILE B C 1
ATOM 4097 O O . ILE B 1 108 ? 38.178 76.892 10.008 1.00 15.39 105 ILE B O 1
ATOM 4102 N N . LEU B 1 109 ? 39.934 76.550 11.386 1.00 15.16 106 LEU B N 1
ATOM 4103 C CA . LEU B 1 109 ? 40.648 75.636 10.493 1.00 15.93 106 LEU B CA 1
ATOM 4104 C C . LEU B 1 109 ? 40.759 74.268 11.178 1.00 16.86 106 LEU B C 1
ATOM 4105 O O . LEU B 1 109 ? 40.437 74.162 12.365 1.00 17.16 106 LEU B O 1
ATOM 4110 N N . PRO B 1 110 ? 41.188 73.219 10.443 1.00 15.67 107 PRO B N 1
ATOM 4111 C CA . PRO B 1 110 ? 41.183 71.884 11.071 1.00 16.48 107 PRO B CA 1
ATOM 4112 C C . PRO B 1 110 ? 42.029 71.776 12.339 1.00 18.57 107 PRO B C 1
ATOM 4113 O O . PRO B 1 110 ? 41.699 70.966 13.212 1.00 16.56 107 PRO B O 1
ATOM 4117 N N . TYR B 1 111 ? 43.093 72.567 12.454 1.00 16.22 108 TYR B N 1
ATOM 4118 C CA . TYR B 1 111 ? 43.902 72.493 13.668 1.00 16.04 108 TYR B CA 1
ATOM 4119 C C . TYR B 1 111 ? 43.157 72.969 14.925 1.00 16.46 108 TYR B C 1
ATOM 4120 O O . TYR B 1 111 ? 43.477 72.547 16.035 1.00 16.90 108 TYR B O 1
ATOM 4129 N N . HIS B 1 112 ? 42.140 73.810 14.750 1.00 13.77 109 HIS B N 1
ATOM 4130 C CA . HIS B 1 112 ? 41.345 74.286 15.888 1.00 15.10 109 HIS B CA 1
ATOM 4131 C C . HIS B 1 112 ? 40.484 73.168 16.437 1.00 16.23 109 HIS B C 1
ATOM 4132 O O . HIS B 1 112 ? 40.299 73.051 17.647 1.00 16.32 109 HIS B O 1
ATOM 4139 N N . LEU B 1 113 ? 39.944 72.348 15.542 1.00 13.69 110 LEU B N 1
ATOM 4140 C CA . LEU B 1 113 ? 39.143 71.204 15.969 1.00 14.49 110 LEU B CA 1
ATOM 4141 C C . LEU B 1 113 ? 39.998 70.215 16.754 1.00 18.27 110 LEU B C 1
ATOM 4142 O O . LEU B 1 113 ? 39.580 69.715 17.789 1.00 15.63 110 LEU B O 1
ATOM 4147 N N . LYS B 1 114 ? 41.207 69.937 16.282 1.00 14.85 111 LYS B N 1
ATOM 4148 C CA . LYS B 1 114 ? 42.064 69.011 17.017 1.00 18.07 111 LYS B CA 1
ATOM 4149 C C . LYS B 1 114 ? 42.524 69.599 18.345 1.00 20.38 111 LYS B C 1
ATOM 4150 O O . LYS B 1 114 ? 42.613 68.892 19.341 1.00 15.74 111 LYS B O 1
ATOM 4156 N N . GLN B 1 115 ? 42.821 70.894 18.362 1.00 16.45 112 GLN B N 1
ATOM 4157 C CA . GLN B 1 115 ? 43.257 71.533 19.596 1.00 16.77 112 GLN B CA 1
ATOM 4158 C C . GLN B 1 115 ? 42.150 71.461 20.656 1.00 17.52 112 GLN B C 1
ATOM 4159 O O . GLN B 1 115 ? 42.411 71.206 21.836 1.00 16.66 112 GLN B O 1
ATOM 4165 N N . ASP B 1 116 ? 40.914 71.668 20.217 1.00 15.84 113 ASP B N 1
ATOM 4166 C CA . ASP B 1 116 ? 39.735 71.591 21.084 1.00 16.70 113 ASP B CA 1
ATOM 4167 C C . ASP B 1 116 ? 39.694 70.209 21.738 1.00 18.11 113 ASP B C 1
ATOM 4168 O O . ASP B 1 116 ? 39.557 70.080 22.952 1.00 19.13 113 ASP B O 1
ATOM 4173 N N . GLU B 1 117 ? 39.847 69.174 20.917 1.00 15.13 114 GLU B N 1
ATOM 4174 C CA . GLU B 1 117 ? 39.785 67.797 21.382 1.00 15.86 114 GLU B CA 1
ATOM 4175 C C . GLU B 1 117 ? 40.916 67.507 22.370 1.00 21.23 114 GLU B C 1
ATOM 4176 O O . GLU B 1 117 ? 40.707 66.890 23.417 1.00 21.59 114 GLU B O 1
ATOM 4178 N N . LEU B 1 118 ? 42.120 67.969 22.045 1.00 20.22 115 LEU B N 1
ATOM 4179 C CA . LEU B 1 118 ? 43.277 67.707 22.893 1.00 19.08 115 LEU B CA 1
ATOM 4180 C C . LEU B 1 118 ? 43.197 68.443 24.226 1.00 21.11 115 LEU B C 1
ATOM 4181 O O . LEU B 1 118 ? 43.557 67.876 25.262 1.00 21.81 115 LEU B O 1
ATOM 4186 N N . GLU B 1 119 ? 42.724 69.693 24.202 1.00 17.49 116 GLU B N 1
ATOM 4187 C CA . GLU B 1 119 ? 42.592 70.486 25.429 1.00 19.37 116 GLU B CA 1
ATOM 4188 C C . GLU B 1 119 ? 41.603 69.827 26.376 1.00 22.01 116 GLU B C 1
ATOM 4189 O O . GLU B 1 119 ? 41.843 69.719 27.583 1.00 21.61 116 GLU B O 1
ATOM 4195 N N . GLU B 1 120 ? 40.485 69.381 25.818 1.00 18.88 117 GLU B N 1
ATOM 4196 C CA . GLU B 1 120 ? 39.490 68.657 26.601 1.00 19.76 117 GLU B CA 1
ATOM 4197 C C . GLU B 1 120 ? 40.048 67.389 27.236 1.00 23.35 117 GLU B C 1
ATOM 4198 O O . GLU B 1 120 ? 39.814 67.125 28.415 1.00 23.34 117 GLU B O 1
ATOM 4204 N N . ALA B 1 121 ? 40.784 66.601 26.456 1.00 21.94 118 ALA B N 1
ATOM 4205 C CA . ALA B 1 121 ? 41.390 65.389 26.985 1.00 24.10 118 ALA B CA 1
ATOM 4206 C C . ALA B 1 121 ? 42.345 65.711 28.137 1.00 27.16 118 ALA B C 1
ATOM 4207 O O . ALA B 1 121 ? 42.383 65.001 29.148 1.00 26.89 118 ALA B O 1
ATOM 4209 N N . SER B 1 122 ? 43.115 66.782 27.986 1.00 23.73 119 SER B N 1
ATOM 4210 C CA . SER B 1 122 ? 44.134 67.145 28.974 1.00 27.06 119 SER B CA 1
ATOM 4211 C C . SER B 1 122 ? 43.520 67.581 30.304 1.00 32.01 119 SER B C 1
ATOM 4212 O O . SER B 1 122 ? 44.177 67.542 31.345 1.00 30.87 119 SER B O 1
ATOM 4215 N N . LYS B 1 123 ? 42.261 68.005 30.274 1.00 23.30 120 LYS B N 1
ATOM 4216 C CA . LYS B 1 123 ? 41.621 68.517 31.480 1.00 22.47 120 LYS B CA 1
ATOM 4217 C C . LYS B 1 123 ? 41.013 67.406 32.322 1.00 26.49 120 LYS B C 1
ATOM 4218 O O . LYS B 1 123 ? 40.627 67.631 33.471 1.00 27.30 120 LYS B O 1
ATOM 4224 N N . GLY B 1 124 ? 40.941 66.205 31.757 1.00 24.93 121 GLY B N 1
ATOM 4225 C CA . GLY B 1 124 ? 40.439 65.062 32.500 1.00 27.16 121 GLY B CA 1
ATOM 4226 C C . GLY B 1 124 ? 39.044 65.320 33.032 1.00 28.31 121 GLY B C 1
ATOM 4227 O O . GLY B 1 124 ? 38.158 65.729 32.280 1.00 26.67 121 GLY B O 1
ATOM 4228 N N . ASP B 1 125 ? 38.851 65.104 34.329 1.00 28.96 122 ASP B N 1
ATOM 4229 C CA . ASP B 1 125 ? 37.541 65.301 34.948 1.00 30.67 122 ASP B CA 1
ATOM 4230 C C . ASP B 1 125 ? 37.084 66.762 34.988 1.00 27.04 122 ASP B C 1
ATOM 4231 O O . ASP B 1 125 ? 35.900 67.033 35.212 1.00 29.17 122 ASP B O 1
ATOM 4236 N N . ASN B 1 126 ? 38.016 67.690 34.765 1.00 25.46 123 ASN B N 1
ATOM 4237 C CA . ASN B 1 126 ? 37.694 69.117 34.690 1.00 25.97 123 ASN B CA 1
ATOM 4238 C C . ASN B 1 126 ? 37.349 69.588 33.284 1.00 23.05 123 ASN B C 1
ATOM 4239 O O . ASN B 1 126 ? 37.334 70.799 33.017 1.00 22.85 123 ASN B O 1
ATOM 4244 N N . LYS B 1 127 ? 37.092 68.651 32.373 1.00 20.19 124 LYS B N 1
ATOM 4245 C CA . LYS B 1 127 ? 36.774 69.043 31.004 1.00 17.72 124 LYS B CA 1
ATOM 4246 C C . LYS B 1 127 ? 35.516 69.903 30.985 1.00 21.76 124 LYS B C 1
ATOM 4247 O O . LYS B 1 127 ? 34.654 69.805 31.868 1.00 20.54 124 LYS B O 1
ATOM 4252 N N . ILE B 1 128 ? 35.427 70.763 29.984 1.00 16.32 125 ILE B N 1
ATOM 4253 C CA . ILE B 1 128 ? 34.312 71.691 29.870 1.00 15.81 125 ILE B CA 1
ATOM 4254 C C . ILE B 1 128 ? 33.102 71.038 29.218 1.00 18.43 125 ILE B C 1
ATOM 4255 O O . ILE B 1 128 ? 31.959 71.399 29.508 1.00 19.22 125 ILE B O 1
ATOM 4260 N N . GLY B 1 129 ? 33.353 70.058 28.357 1.00 19.40 126 GLY B N 1
ATOM 4261 C CA . GLY B 1 129 ? 32.286 69.471 27.563 1.00 19.33 126 GLY B CA 1
ATOM 4262 C C . GLY B 1 129 ? 31.952 70.366 26.384 1.00 21.26 126 GLY B C 1
ATOM 4263 O O . GLY B 1 129 ? 30.782 70.657 26.128 1.00 16.95 126 GLY B O 1
ATOM 4264 N N . THR B 1 130 ? 32.978 70.807 25.655 1.00 19.22 127 THR B N 1
ATOM 4265 C CA . THR B 1 130 ? 32.764 71.716 24.530 1.00 17.07 127 THR B CA 1
ATOM 4266 C C . THR B 1 130 ? 32.086 70.976 23.392 1.00 19.13 127 THR B C 1
ATOM 4267 O O . THR B 1 130 ? 31.992 69.749 23.410 1.00 17.31 127 THR B O 1
ATOM 4271 N N . THR B 1 131 ? 31.637 71.724 22.391 1.00 15.27 128 THR B N 1
ATOM 4272 C CA . THR B 1 131 ? 30.972 71.134 21.228 1.00 19.30 128 THR B CA 1
ATOM 4273 C C . THR B 1 131 ? 31.960 70.492 20.259 1.00 18.88 128 THR B C 1
ATOM 4274 O O . THR B 1 131 ? 31.545 69.903 19.260 1.00 16.12 128 THR B O 1
ATOM 4278 N N . LYS B 1 132 ? 33.254 70.627 20.545 1.00 17.43 129 LYS B N 1
ATOM 4279 C CA . LYS B 1 132 ? 34.322 70.027 19.728 1.00 17.83 129 LYS B CA 1
ATOM 4280 C C . LYS B 1 132 ? 34.382 70.599 18.314 1.00 21.01 129 LYS B C 1
ATOM 4281 O O . LYS B 1 132 ? 34.803 69.920 17.369 1.00 19.00 129 LYS B O 1
ATOM 4285 N N . LYS B 1 133 ? 33.975 71.855 18.178 1.00 15.46 130 LYS B N 1
ATOM 4286 C CA . LYS B 1 133 ? 33.936 72.503 16.877 1.00 17.91 130 LYS B CA 1
ATOM 4287 C C . LYS B 1 133 ? 35.073 73.506 16.696 1.00 14.85 130 LYS B C 1
ATOM 4288 O O . LYS B 1 133 ? 35.111 74.242 15.716 1.00 16.19 130 LYS B O 1
ATOM 4294 N N . GLY B 1 134 ? 36.011 73.516 17.637 1.00 14.76 131 GLY B N 1
ATOM 4295 C CA . GLY B 1 134 ? 37.164 74.390 17.516 1.00 12.91 131 GLY B CA 1
ATOM 4296 C C . GLY B 1 134 ? 36.921 75.824 17.959 1.00 14.08 131 GLY B C 1
ATOM 4297 O O . GLY B 1 134 ? 37.745 76.701 17.689 1.00 13.87 131 GLY B O 1
ATOM 4298 N N . ILE B 1 135 ? 35.802 76.067 18.640 1.00 12.67 132 ILE B N 1
ATOM 4299 C CA . ILE B 1 135 ? 35.389 77.439 18.979 1.00 12.35 132 ILE B CA 1
ATOM 4300 C C . ILE B 1 135 ? 36.402 78.110 19.914 1.00 15.41 132 ILE B C 1
ATOM 4301 O O . ILE B 1 135 ? 36.889 79.229 19.651 1.00 14.89 132 ILE B O 1
ATOM 4306 N N . GLY B 1 136 ? 36.700 77.428 21.018 1.00 14.57 133 GLY B N 1
ATOM 4307 C CA . GLY B 1 136 ? 37.615 77.947 22.013 1.00 13.86 133 GLY B CA 1
ATOM 4308 C C . GLY B 1 136 ? 38.977 78.243 21.414 1.00 15.86 133 GLY B C 1
ATOM 4309 O O . GLY B 1 136 ? 39.494 79.350 21.564 1.00 15.98 133 GLY B O 1
ATOM 4310 N N . PRO B 1 137 ? 39.584 77.250 20.746 1.00 12.38 134 PRO B N 1
ATOM 4311 C CA . PRO B 1 137 ? 40.894 77.551 20.160 1.00 14.23 134 PRO B CA 1
ATOM 4312 C C . PRO B 1 137 ? 40.899 78.701 19.133 1.00 14.55 134 PRO B C 1
ATOM 4313 O O . PRO B 1 137 ? 41.907 79.408 19.025 1.00 14.26 134 PRO B O 1
ATOM 4317 N N . ALA B 1 138 ? 39.809 78.895 18.391 1.00 15.54 135 ALA B N 1
ATOM 4318 C CA . ALA B 1 138 ? 39.761 80.009 17.441 1.00 16.00 135 ALA B CA 1
ATOM 4319 C C . ALA B 1 138 ? 39.719 81.346 18.175 1.00 13.46 135 ALA B C 1
ATOM 4320 O O . ALA B 1 138 ? 40.353 82.327 17.760 1.00 13.85 135 ALA B O 1
ATOM 4322 N N . TYR B 1 139 ? 38.975 81.395 19.270 1.00 13.25 136 TYR B N 1
ATOM 4323 C CA . TYR B 1 139 ? 38.924 82.626 20.059 1.00 12.23 136 TYR B CA 1
ATOM 4324 C C . TYR B 1 139 ? 40.242 82.853 20.786 1.00 14.37 136 TYR B C 1
ATOM 4325 O O . TYR B 1 139 ? 40.627 83.988 21.029 1.00 14.52 136 TYR B O 1
ATOM 4342 N N . ASP B 1 141 ? 43.201 82.042 19.446 1.00 12.71 138 ASP B N 1
ATOM 4343 C CA . ASP B 1 141 ? 44.072 82.602 18.411 1.00 15.27 138 ASP B CA 1
ATOM 4344 C C . ASP B 1 141 ? 43.740 84.067 18.121 1.00 14.63 138 ASP B C 1
ATOM 4345 O O . ASP B 1 141 ? 44.617 84.862 17.778 1.00 13.25 138 ASP B O 1
ATOM 4350 N N . LYS B 1 142 ? 42.469 84.426 18.251 1.00 12.48 139 LYS B N 1
ATOM 4351 C CA . LYS B 1 142 ? 42.072 85.825 18.062 1.00 12.61 139 LYS B CA 1
ATOM 4352 C C . LYS B 1 142 ? 42.743 86.713 19.114 1.00 15.08 139 LYS B C 1
ATOM 4353 O O . LYS B 1 142 ? 43.411 87.706 18.781 1.00 14.81 139 LYS B O 1
ATOM 4359 N N . ALA B 1 143 ? 42.606 86.335 20.386 1.00 13.03 140 ALA B N 1
ATOM 4360 C CA . ALA B 1 143 ? 43.254 87.065 21.487 1.00 14.25 140 ALA B CA 1
ATOM 4361 C C . ALA B 1 143 ? 44.774 87.091 21.353 1.00 16.08 140 ALA B C 1
ATOM 4362 O O . ALA B 1 143 ? 45.438 88.074 21.725 1.00 17.54 140 ALA B O 1
ATOM 4364 N N . ALA B 1 144 ? 45.330 85.995 20.835 1.00 16.93 141 ALA B N 1
ATOM 4365 C CA . ALA B 1 144 ? 46.771 85.884 20.628 1.00 14.90 141 ALA B CA 1
ATOM 4366 C C . ALA B 1 144 ? 47.231 86.759 19.463 1.00 16.73 141 ALA B C 1
ATOM 4367 O O . ALA B 1 144 ? 48.425 86.980 19.281 1.00 18.27 141 ALA B O 1
ATOM 4369 N N . ARG B 1 145 ? 46.272 87.225 18.669 1.00 14.57 142 ARG B N 1
ATOM 4370 C CA . ARG B 1 145 ? 46.548 88.033 17.481 1.00 14.48 142 ARG B CA 1
ATOM 4371 C C . ARG B 1 145 ? 47.346 87.269 16.420 1.00 19.69 142 ARG B C 1
ATOM 4372 O O . ARG B 1 145 ? 48.144 87.851 15.686 1.00 18.38 142 ARG B O 1
ATOM 4380 N N . ILE B 1 146 ? 47.126 85.959 16.350 1.00 14.45 143 ILE B N 1
ATOM 4381 C CA . ILE B 1 146 ? 47.680 85.142 15.273 1.00 14.68 143 ILE B CA 1
ATOM 4382 C C . ILE B 1 146 ? 46.554 84.575 14.404 1.00 16.51 143 ILE B C 1
ATOM 4383 O O . ILE B 1 146 ? 46.801 83.933 13.385 1.00 19.22 143 ILE B O 1
ATOM 4388 N N . GLY B 1 147 ? 45.311 84.836 14.801 1.00 17.77 144 GLY B N 1
ATOM 4389 C CA . GLY B 1 147 ? 44.168 84.294 14.085 1.00 14.88 144 GLY B CA 1
ATOM 4390 C C . GLY B 1 147 ? 44.074 84.765 12.644 1.00 16.11 144 GLY B C 1
ATOM 4391 O O . GLY B 1 147 ? 44.566 85.842 12.281 1.00 16.84 144 GLY B O 1
ATOM 4392 N N . ILE B 1 148 ? 43.462 83.929 11.809 1.00 15.00 145 ILE B N 1
ATOM 4393 C CA . ILE B 1 148 ? 43.266 84.238 10.395 1.00 13.91 145 ILE B CA 1
ATOM 4394 C C . ILE B 1 148 ? 41.834 84.732 10.226 1.00 14.38 145 ILE B C 1
ATOM 4395 O O . ILE B 1 148 ? 40.913 84.140 10.773 1.00 15.05 145 ILE B O 1
ATOM 4400 N N . ARG B 1 149 ? 41.644 85.832 9.497 1.00 13.94 146 ARG B N 1
ATOM 4401 C CA . ARG B 1 149 ? 40.305 86.391 9.346 1.00 13.42 146 ARG B CA 1
ATOM 4402 C C . ARG B 1 149 ? 39.820 86.207 7.927 1.00 13.88 146 ARG B C 1
ATOM 4403 O O . ARG B 1 149 ? 40.597 85.840 7.050 1.00 15.73 146 ARG B O 1
ATOM 4419 N N . ALA B 1 151 ? 39.143 88.288 5.611 1.00 16.80 148 ALA B N 1
ATOM 4420 C CA . ALA B 1 151 ? 39.891 89.106 4.659 1.00 20.01 148 ALA B CA 1
ATOM 4421 C C . ALA B 1 151 ? 41.193 88.439 4.239 1.00 19.88 148 ALA B C 1
ATOM 4422 O O . ALA B 1 151 ? 41.622 88.573 3.092 1.00 19.67 148 ALA B O 1
ATOM 4424 N N . ASP B 1 152 ? 41.826 87.742 5.178 1.00 17.63 149 ASP B N 1
ATOM 4425 C CA . ASP B 1 152 ? 43.052 87.003 4.893 1.00 19.83 149 ASP B CA 1
ATOM 4426 C C . ASP B 1 152 ? 42.774 85.774 4.040 1.00 18.87 149 ASP B C 1
ATOM 4427 O O . ASP B 1 152 ? 43.556 85.438 3.156 1.00 20.84 149 ASP B O 1
ATOM 4432 N N . LEU B 1 153 ? 41.678 85.083 4.342 1.00 17.22 150 LEU B N 1
ATOM 4433 C CA . LEU B 1 153 ? 41.326 83.845 3.642 1.00 15.68 150 LEU B CA 1
ATOM 4434 C C . LEU B 1 153 ? 41.162 84.114 2.146 1.00 22.31 150 LEU B C 1
ATOM 4435 O O . LEU B 1 153 ? 41.514 83.280 1.304 1.00 20.71 150 LEU B O 1
ATOM 4440 N N . LEU B 1 154 ? 40.673 85.309 1.819 1.00 17.39 151 LEU B N 1
ATOM 4441 C CA . LEU B 1 154 ? 40.397 85.678 0.429 1.00 21.87 151 LEU B CA 1
ATOM 4442 C C . LEU B 1 154 ? 41.648 86.060 -0.363 1.00 19.89 151 LEU B C 1
ATOM 4443 O O . LEU B 1 154 ? 41.597 86.216 -1.584 1.00 25.35 151 LEU B O 1
ATOM 4448 N N . ASP B 1 155 ? 42.766 86.202 0.342 1.00 21.46 152 ASP B N 1
ATOM 4449 C CA . ASP B 1 155 ? 44.015 86.708 -0.223 1.00 24.03 152 ASP B CA 1
ATOM 4450 C C . ASP B 1 155 ? 44.996 85.550 -0.372 1.00 23.07 152 ASP B C 1
ATOM 4451 O O . ASP B 1 155 ? 45.508 85.049 0.620 1.00 20.89 152 ASP B O 1
ATOM 4456 N N . ARG B 1 156 ? 45.258 85.136 -1.609 1.00 22.33 153 ARG B N 1
ATOM 4457 C CA . ARG B 1 156 ? 46.088 83.963 -1.881 1.00 24.46 153 ARG B CA 1
ATOM 4458 C C . ARG B 1 156 ? 47.432 84.044 -1.157 1.00 26.42 153 ARG B C 1
ATOM 4459 O O . ARG B 1 156 ? 47.868 83.083 -0.521 1.00 26.07 153 ARG B O 1
ATOM 4467 N N . GLU B 1 157 ? 48.066 85.209 -1.211 1.00 23.98 154 GLU B N 1
ATOM 4468 C CA . GLU B 1 157 ? 49.371 85.380 -0.579 1.00 23.81 154 GLU B CA 1
ATOM 4469 C C . GLU B 1 157 ? 49.284 85.431 0.948 1.00 21.78 154 GLU B C 1
ATOM 4470 O O . GLU B 1 157 ? 50.074 84.787 1.645 1.00 24.91 154 GLU B O 1
ATOM 4473 N N . ALA B 1 158 ? 48.319 86.188 1.465 1.00 19.89 155 ALA B N 1
ATOM 4474 C CA . ALA B 1 158 ? 48.171 86.353 2.911 1.00 23.54 155 ALA B CA 1
ATOM 4475 C C . ALA B 1 158 ? 47.761 85.064 3.614 1.00 28.03 155 ALA B C 1
ATOM 4476 O O . ALA B 1 158 ? 48.249 84.765 4.705 1.00 21.55 155 ALA B O 1
ATOM 4478 N N . PHE B 1 159 ? 46.841 84.319 3.009 1.00 21.42 156 PHE B N 1
ATOM 4479 C CA . PHE B 1 159 ? 46.370 83.080 3.620 1.00 18.66 156 PHE B CA 1
ATOM 4480 C C . PHE B 1 159 ? 47.523 82.079 3.726 1.00 18.47 156 PHE B C 1
ATOM 4481 O O . PHE B 1 159 ? 47.713 81.451 4.763 1.00 22.64 156 PHE B O 1
ATOM 4489 N N . LYS B 1 160 ? 48.301 81.954 2.660 1.00 18.93 157 LYS B N 1
ATOM 4490 C CA . LYS B 1 160 ? 49.454 81.058 2.666 1.00 20.03 157 LYS B CA 1
ATOM 4491 C C . LYS B 1 160 ? 50.480 81.481 3.731 1.00 22.02 157 LYS B C 1
ATOM 4492 O O . LYS B 1 160 ? 50.968 80.639 4.490 1.00 20.98 157 LYS B O 1
ATOM 4498 N N . GLU B 1 161 ? 50.785 82.777 3.812 1.00 23.00 158 GLU B N 1
ATOM 4499 C CA . GLU B 1 161 ? 51.745 83.271 4.810 1.00 24.67 158 GLU B CA 1
ATOM 4500 C C . GLU B 1 161 ? 51.298 82.993 6.247 1.00 20.56 158 GLU B C 1
ATOM 4501 O O . GLU B 1 161 ? 52.104 82.573 7.085 1.00 21.36 158 GLU B O 1
ATOM 4507 N N . LYS B 1 162 ? 50.023 83.231 6.545 1.00 19.79 159 LYS B N 1
ATOM 4508 C CA . LYS B 1 162 ? 49.538 83.039 7.911 1.00 18.59 159 LYS B CA 1
ATOM 4509 C C . LYS B 1 162 ? 49.478 81.567 8.276 1.00 21.12 159 LYS B C 1
ATOM 4510 O O . LYS B 1 162 ? 49.710 81.199 9.422 1.00 20.57 159 LYS B O 1
ATOM 4516 N N . LEU B 1 163 ? 49.158 80.721 7.307 1.00 20.18 160 LEU B N 1
ATOM 4517 C CA . LEU B 1 163 ? 49.187 79.282 7.557 1.00 21.16 160 LEU B CA 1
ATOM 4518 C C . LEU B 1 163 ? 50.610 78.842 7.855 1.00 21.81 160 LEU B C 1
ATOM 4519 O O . LEU B 1 163 ? 50.843 78.010 8.742 1.00 22.11 160 LEU B O 1
ATOM 4524 N N . GLU B 1 164 ? 51.566 79.385 7.110 1.00 18.30 161 GLU B N 1
ATOM 4525 C CA . GLU B 1 164 ? 52.956 78.995 7.319 1.00 20.68 161 GLU B CA 1
ATOM 4526 C C . GLU B 1 164 ? 53.430 79.387 8.721 1.00 25.69 161 GLU B C 1
ATOM 4527 O O . GLU B 1 164 ? 54.071 78.591 9.416 1.00 25.17 161 GLU B O 1
ATOM 4533 N N . GLN B 1 165 ? 53.104 80.610 9.130 1.00 22.20 162 GLN B N 1
ATOM 4534 C CA . GLN B 1 165 ? 53.411 81.082 10.477 1.00 23.78 162 GLN B CA 1
ATOM 4535 C C . GLN B 1 165 ? 52.692 80.253 11.535 1.00 22.59 162 GLN B C 1
ATOM 4536 O O . GLN B 1 165 ? 53.303 79.788 12.501 1.00 24.65 162 GLN B O 1
ATOM 4542 N N . ASN B 1 166 ? 51.385 80.091 11.364 1.00 19.63 163 ASN B N 1
ATOM 4543 C CA . ASN B 1 166 ? 50.577 79.444 12.388 1.00 18.89 163 ASN B CA 1
ATOM 4544 C C . ASN B 1 166 ? 50.872 77.964 12.520 1.00 19.25 163 ASN B C 1
ATOM 4545 O O . ASN B 1 166 ? 50.943 77.441 13.630 1.00 21.15 163 ASN B O 1
ATOM 4550 N N . LEU B 1 167 ? 51.041 77.278 11.396 1.00 20.44 164 LEU B N 1
ATOM 4551 C CA . LEU B 1 167 ? 51.294 75.841 11.471 1.00 23.11 164 LEU B CA 1
ATOM 4552 C C . LEU B 1 167 ? 52.677 75.530 12.021 1.00 26.14 164 LEU B C 1
ATOM 4553 O O . LEU B 1 167 ? 52.876 74.481 12.620 1.00 25.06 164 LEU B O 1
ATOM 4558 N N . ALA B 1 168 ? 53.625 76.443 11.819 1.00 23.56 165 ALA B N 1
ATOM 4559 C CA . ALA B 1 168 ? 54.947 76.305 12.421 1.00 30.13 165 ALA B CA 1
ATOM 4560 C C . ALA B 1 168 ? 54.803 76.188 13.932 1.00 30.63 165 ALA B C 1
ATOM 4561 O O . ALA B 1 168 ? 55.425 75.332 14.557 1.00 29.52 165 ALA B O 1
ATOM 4563 N N . GLN B 1 169 ? 53.973 77.043 14.519 1.00 23.06 166 GLN B N 1
ATOM 4564 C CA . GLN B 1 169 ? 53.745 76.982 15.958 1.00 23.46 166 GLN B CA 1
ATOM 4565 C C . GLN B 1 169 ? 52.812 75.827 16.348 1.00 23.88 166 GLN B C 1
ATOM 4566 O O . GLN B 1 169 ? 53.119 75.077 17.273 1.00 23.76 166 GLN B O 1
ATOM 4572 N N . LYS B 1 170 ? 51.685 75.673 15.650 1.00 19.66 167 LYS B N 1
ATOM 4573 C CA . LYS B 1 170 ? 50.703 74.646 16.020 1.00 17.42 167 LYS B CA 1
ATOM 4574 C C . LYS B 1 170 ? 51.253 73.219 15.879 1.00 17.78 167 LYS B C 1
ATOM 4575 O O . LYS B 1 170 ? 50.943 72.338 16.691 1.00 20.73 167 LYS B O 1
ATOM 4581 N N . ASN B 1 171 ? 52.051 72.975 14.845 1.00 19.24 168 ASN B N 1
ATOM 4582 C CA . ASN B 1 171 ? 52.604 71.637 14.666 1.00 19.71 168 ASN B CA 1
ATOM 4583 C C . ASN B 1 171 ? 53.595 71.298 15.767 1.00 22.47 168 ASN B C 1
ATOM 4584 O O . ASN B 1 171 ? 53.673 70.154 16.203 1.00 23.72 168 ASN B O 1
ATOM 4589 N N . ARG B 1 172 ? 54.351 72.293 16.222 1.00 24.40 169 ARG B N 1
ATOM 4590 C CA . ARG B 1 172 ? 55.246 72.083 17.352 1.00 24.75 169 ARG B CA 1
ATOM 4591 C C . ARG B 1 172 ? 54.386 71.823 18.600 1.00 22.69 169 ARG B C 1
ATOM 4592 O O . ARG B 1 172 ? 54.704 70.943 19.413 1.00 25.14 169 ARG B O 1
ATOM 4596 N N . LEU B 1 173 ? 53.287 72.566 18.730 1.00 20.90 170 LEU B N 1
ATOM 4597 C CA . LEU B 1 173 ? 52.338 72.335 19.827 1.00 24.14 170 LEU B CA 1
ATOM 4598 C C . LEU B 1 173 ? 51.826 70.891 19.828 1.00 23.50 170 LEU B C 1
ATOM 4599 O O . LEU B 1 173 ? 51.931 70.191 20.833 1.00 26.16 170 LEU B O 1
ATOM 4604 N N . PHE B 1 174 ? 51.280 70.444 18.700 1.00 18.87 171 PHE B N 1
ATOM 4605 C CA . PHE B 1 174 ? 50.770 69.071 18.605 1.00 19.52 171 PHE B CA 1
ATOM 4606 C C . PHE B 1 174 ? 51.855 68.036 18.858 1.00 25.35 171 PHE B C 1
ATOM 4607 O O . PHE B 1 174 ? 51.672 67.117 19.662 1.00 24.65 171 PHE B O 1
ATOM 4615 N N . GLU B 1 175 ? 52.985 68.192 18.172 1.00 24.63 172 GLU B N 1
ATOM 4616 C CA . GLU B 1 175 ? 54.064 67.214 18.236 1.00 29.16 172 GLU B CA 1
ATOM 4617 C C . GLU B 1 175 ? 54.770 67.184 19.591 1.00 33.49 172 GLU B C 1
ATOM 4618 O O . GLU B 1 175 ? 55.105 66.108 20.093 1.00 33.60 172 GLU B O 1
ATOM 4624 N N . LYS B 1 176 ? 54.990 68.354 20.188 1.00 31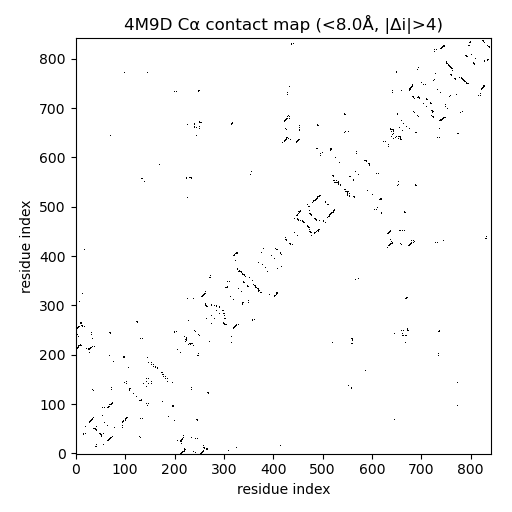.62 173 LYS B N 1
ATOM 4625 C CA . LYS B 1 176 ? 55.808 68.427 21.403 1.00 35.40 173 LYS B CA 1
ATOM 4626 C C . LYS B 1 176 ? 55.008 68.542 22.703 1.00 30.42 173 LYS B C 1
ATOM 4627 O O . LYS B 1 176 ? 55.427 68.015 23.731 1.00 36.13 173 LYS B O 1
ATOM 4638 N N . TYR B 1 178 ? 51.543 67.700 22.885 1.00 30.87 175 TYR B N 1
ATOM 4639 C CA . TYR B 1 178 ? 50.485 66.693 22.922 1.00 24.84 175 TYR B CA 1
ATOM 4640 C C . TYR B 1 178 ? 50.899 65.339 22.337 1.00 25.77 175 TYR B C 1
ATOM 4641 O O . TYR B 1 178 ? 50.088 64.417 22.295 1.00 29.71 175 TYR B O 1
ATOM 4650 N N . ASP B 1 179 ? 52.150 65.226 21.890 1.00 23.99 176 ASP B N 1
ATOM 4651 C CA . ASP B 1 179 ? 52.679 63.971 21.358 1.00 27.77 176 ASP B CA 1
ATOM 4652 C C . ASP B 1 179 ? 51.776 63.390 20.255 1.00 27.32 176 ASP B C 1
ATOM 4653 O O . ASP B 1 179 ? 51.517 62.185 20.207 1.00 26.99 176 ASP B O 1
ATOM 4658 N N . THR B 1 180 ? 51.297 64.253 19.367 1.00 22.89 177 THR B N 1
ATOM 4659 C CA . THR B 1 180 ? 50.408 63.808 18.295 1.00 29.84 177 THR B CA 1
ATOM 4660 C C . THR B 1 180 ? 50.743 64.510 16.978 1.00 30.21 177 THR B C 1
ATOM 4661 O O . THR B 1 180 ? 51.611 65.378 16.942 1.00 27.38 177 THR B O 1
ATOM 4665 N N . GLU B 1 181 ? 50.062 64.126 15.902 1.00 24.17 178 GLU B N 1
ATOM 4666 C CA . GLU B 1 181 ? 50.355 64.665 14.569 1.00 21.90 178 GLU B CA 1
ATOM 4667 C C . GLU B 1 181 ? 49.692 66.014 14.356 1.00 25.49 178 GLU B C 1
ATOM 4668 O O . GLU B 1 181 ? 48.618 66.284 14.906 1.00 26.77 178 GLU B O 1
ATOM 4674 N N . GLY B 1 182 ? 50.326 66.861 13.545 1.00 23.15 179 GLY B N 1
ATOM 4675 C CA . GLY B 1 182 ? 49.751 68.153 13.205 1.00 18.88 179 GLY B CA 1
ATOM 4676 C C . GLY B 1 182 ? 49.153 68.140 11.805 1.00 25.74 179 GLY B C 1
ATOM 4677 O O . GLY B 1 182 ? 48.587 67.135 11.370 1.00 21.64 179 GLY B O 1
ATOM 4678 N N . PHE B 1 183 ? 49.295 69.253 11.094 1.00 21.72 180 PHE B N 1
ATOM 4679 C CA . PHE B 1 183 ? 48.627 69.451 9.812 1.00 18.82 180 PHE B CA 1
ATOM 4680 C C . PHE B 1 183 ? 49.589 69.973 8.754 1.00 22.62 180 PHE B C 1
ATOM 4681 O O . PHE B 1 183 ? 50.750 70.260 9.049 1.00 21.50 180 PHE B O 1
ATOM 4689 N N . SER B 1 184 ? 49.099 70.081 7.523 1.00 18.98 181 SER B N 1
ATOM 4690 C CA . SER B 1 184 ? 49.928 70.461 6.385 1.00 19.60 181 SER B CA 1
ATOM 4691 C C . SER B 1 184 ? 49.534 71.842 5.886 1.00 22.48 181 SER B C 1
ATOM 4692 O O . SER B 1 184 ? 48.347 72.115 5.695 1.00 18.58 181 SER B O 1
ATOM 4695 N N . VAL B 1 185 ? 50.520 72.709 5.671 1.00 21.40 182 VAL B N 1
ATOM 4696 C CA . VAL B 1 185 ? 50.244 74.031 5.106 1.00 23.29 182 VAL B CA 1
ATOM 4697 C C . VAL B 1 185 ? 49.551 73.926 3.744 1.00 19.43 182 VAL B C 1
ATOM 4698 O O . VAL B 1 185 ? 48.509 74.536 3.520 1.00 21.56 182 VAL B O 1
ATOM 4702 N N . ASP B 1 186 ? 50.132 73.146 2.842 1.00 20.33 183 ASP B N 1
ATOM 4703 C CA . ASP B 1 186 ? 49.599 73.045 1.489 1.00 24.74 183 ASP B CA 1
ATOM 4704 C C . ASP B 1 186 ? 48.218 72.402 1.422 1.00 23.50 183 ASP B C 1
ATOM 4705 O O . ASP B 1 186 ? 47.378 72.810 0.615 1.00 23.94 183 ASP B O 1
ATOM 4710 N N . GLU B 1 187 ? 47.970 71.396 2.256 1.00 22.81 184 GLU B N 1
ATOM 4711 C CA . GLU B 1 187 ? 46.673 70.720 2.204 1.00 24.40 184 GLU B CA 1
ATOM 4712 C C . GLU B 1 187 ? 45.564 71.613 2.724 1.00 22.33 184 GLU B C 1
ATOM 4713 O O . GLU B 1 187 ? 44.477 71.659 2.145 1.00 23.05 184 GLU B O 1
ATOM 4719 N N . ILE B 1 188 ? 45.827 72.315 3.821 1.00 19.21 185 ILE B N 1
ATOM 4720 C CA . ILE B 1 188 ? 44.846 73.261 4.336 1.00 17.47 185 ILE B CA 1
ATOM 4721 C C . ILE B 1 188 ? 44.659 74.411 3.353 1.00 18.81 185 ILE B C 1
ATOM 4722 O O . ILE B 1 188 ? 43.533 74.818 3.089 1.00 17.87 185 ILE B O 1
ATOM 4727 N N . PHE B 1 189 ? 45.756 74.913 2.794 1.00 18.67 186 PHE B N 1
ATOM 4728 C CA . PHE B 1 189 ? 45.648 76.003 1.833 1.00 18.32 186 PHE B CA 1
ATOM 4729 C C . PHE B 1 189 ? 44.765 75.614 0.652 1.00 20.05 186 PHE B C 1
ATOM 4730 O O . PHE B 1 189 ? 43.828 76.325 0.316 1.00 21.60 186 PHE B O 1
ATOM 4738 N N . GLU B 1 190 ? 45.064 74.491 0.016 1.00 19.46 187 GLU B N 1
ATOM 4739 C CA . GLU B 1 190 ? 44.337 74.133 -1.197 1.00 23.64 187 GLU B CA 1
ATOM 4740 C C . GLU B 1 190 ? 42.845 73.932 -0.951 1.00 26.00 187 GLU B C 1
ATOM 4741 O O . GLU B 1 190 ? 42.005 74.425 -1.715 1.00 23.36 187 GLU B O 1
ATOM 4747 N N . GLU B 1 191 ? 42.515 73.230 0.127 1.00 20.56 188 GLU B N 1
ATOM 4748 C CA . GLU B 1 191 ? 41.118 72.962 0.445 1.00 19.84 188 GLU B CA 1
ATOM 4749 C C . GLU B 1 191 ? 40.389 74.232 0.870 1.00 20.27 188 GLU B C 1
ATOM 4750 O O . GLU B 1 191 ? 39.327 74.566 0.339 1.00 19.97 188 GLU B O 1
ATOM 4756 N N . TYR B 1 192 ? 40.960 74.939 1.834 1.00 18.01 189 TYR B N 1
ATOM 4757 C CA . TYR B 1 192 ? 40.261 76.076 2.432 1.00 16.57 189 TYR B CA 1
ATOM 4758 C C . TYR B 1 192 ? 40.305 77.356 1.597 1.00 20.04 189 TYR B C 1
ATOM 4759 O O . TYR B 1 192 ? 39.389 78.185 1.669 1.00 17.71 189 TYR B O 1
ATOM 4768 N N . PHE B 1 193 ? 41.332 77.520 0.780 1.00 17.45 190 PHE B N 1
ATOM 4769 C CA . PHE B 1 193 ? 41.337 78.692 -0.078 1.00 22.46 190 PHE B CA 1
ATOM 4770 C C . PHE B 1 193 ? 40.183 78.597 -1.069 1.00 22.29 190 PHE B C 1
ATOM 4771 O O . PHE B 1 193 ? 39.528 79.596 -1.376 1.00 18.45 190 PHE B O 1
ATOM 4779 N N . GLU B 1 194 ? 39.914 77.387 -1.549 1.00 20.03 191 GLU B N 1
ATOM 4780 C CA . GLU B 1 194 ? 38.806 77.185 -2.476 1.00 20.57 191 GLU B CA 1
ATOM 4781 C C . GLU B 1 194 ? 37.452 77.466 -1.803 1.00 21.38 191 GLU B C 1
ATOM 4782 O O . GLU B 1 194 ? 36.560 78.049 -2.423 1.00 22.07 191 GLU B O 1
ATOM 4788 N N . TYR B 1 195 ? 37.297 77.068 -0.543 1.00 18.89 192 TYR B N 1
ATOM 4789 C CA . TYR B 1 195 ? 36.097 77.433 0.209 1.00 21.60 192 TYR B CA 1
ATOM 4790 C C . TYR B 1 195 ? 35.940 78.954 0.272 1.00 21.79 192 TYR B C 1
ATOM 4791 O O . TYR B 1 195 ? 34.838 79.497 0.077 1.00 20.36 192 TYR B O 1
ATOM 4800 N N . GLY B 1 196 ? 37.043 79.637 0.554 1.00 22.81 193 GLY B N 1
ATOM 4801 C CA . GLY B 1 196 ? 37.053 81.087 0.601 1.00 18.26 193 GLY B CA 1
ATOM 4802 C C . GLY B 1 196 ? 36.573 81.716 -0.697 1.00 19.30 193 GLY B C 1
ATOM 4803 O O . GLY B 1 196 ? 35.833 82.703 -0.686 1.00 22.15 193 GLY B O 1
ATOM 4804 N N . GLN B 1 197 ? 36.999 81.158 -1.825 1.00 19.88 194 GLN B N 1
ATOM 4805 C CA . GLN B 1 197 ? 36.604 81.703 -3.118 1.00 19.85 194 GLN B CA 1
ATOM 4806 C C . GLN B 1 197 ? 35.098 81.561 -3.362 1.00 23.01 194 GLN B C 1
ATOM 4807 O O . GLN B 1 197 ? 34.493 82.392 -4.037 1.00 23.09 194 GLN B O 1
ATOM 4813 N N . GLN B 1 198 ? 34.487 80.523 -2.792 1.00 20.66 195 GLN B N 1
ATOM 4814 C CA . GLN B 1 198 ? 33.043 80.328 -2.937 1.00 19.87 195 GLN B CA 1
ATOM 4815 C C . GLN B 1 198 ? 32.247 81.237 -1.991 1.00 25.68 195 GLN B C 1
ATOM 4816 O O . GLN B 1 198 ? 31.067 81.507 -2.219 1.00 26.69 195 GLN B O 1
ATOM 4822 N N . ILE B 1 199 ? 32.899 81.700 -0.930 1.00 19.10 196 ILE B N 1
ATOM 4823 C CA . ILE B 1 199 ? 32.261 82.557 0.068 1.00 18.02 196 ILE B CA 1
ATOM 4824 C C . ILE B 1 199 ? 32.495 84.035 -0.257 1.00 18.79 196 ILE B C 1
ATOM 4825 O O . ILE B 1 199 ? 31.772 84.917 0.229 1.00 17.13 196 ILE B O 1
ATOM 4830 N N . ALA B 1 200 ? 33.500 84.305 -1.089 1.00 19.04 197 ALA B N 1
ATOM 4831 C CA . ALA B 1 200 ? 33.954 85.683 -1.340 1.00 20.23 197 ALA B CA 1
ATOM 4832 C C . ALA B 1 200 ? 32.838 86.654 -1.742 1.00 19.53 197 ALA B C 1
ATOM 4833 O O . ALA B 1 200 ? 32.862 87.832 -1.365 1.00 18.27 197 ALA B O 1
ATOM 4835 N N . GLN B 1 201 ? 31.876 86.160 -2.520 1.00 18.88 198 GLN B N 1
ATOM 4836 C CA . GLN B 1 201 ? 30.761 86.970 -3.012 1.00 21.54 198 GLN B CA 1
ATOM 4837 C C . GLN B 1 201 ? 29.958 87.647 -1.901 1.00 22.23 198 GLN B C 1
ATOM 4838 O O . GLN B 1 201 ? 29.274 88.642 -2.149 1.00 22.63 198 GLN B O 1
ATOM 4844 N N . TYR B 1 202 ? 30.045 87.113 -0.683 1.00 17.89 199 TYR B N 1
ATOM 4845 C CA . TYR B 1 202 ? 29.291 87.626 0.469 1.00 17.32 199 TYR B CA 1
ATOM 4846 C C . TYR B 1 202 ? 30.107 88.502 1.402 1.00 17.70 199 TYR B C 1
ATOM 4847 O O . TYR B 1 202 ? 29.563 89.108 2.332 1.00 16.63 199 TYR B O 1
ATOM 4856 N N . VAL B 1 203 ? 31.420 88.520 1.205 1.00 16.80 200 VAL B N 1
ATOM 4857 C CA . VAL B 1 203 ? 32.310 89.144 2.183 1.00 17.97 200 VAL B CA 1
ATOM 4858 C C . VAL B 1 203 ? 32.365 90.665 2.017 1.00 18.40 200 VAL B C 1
ATOM 4859 O O . VAL B 1 203 ? 32.583 91.171 0.925 1.00 17.94 200 VAL B O 1
ATOM 4863 N N . CYS B 1 204 ? 32.155 91.392 3.111 1.00 19.08 201 CYS B N 1
ATOM 4864 C CA . CYS B 1 204 ? 32.123 92.852 3.050 1.00 20.49 201 CYS B CA 1
ATOM 4865 C C . CYS B 1 204 ? 32.258 93.430 4.451 1.00 18.98 201 CYS B C 1
ATOM 4866 O O . CYS B 1 204 ? 32.384 92.680 5.420 1.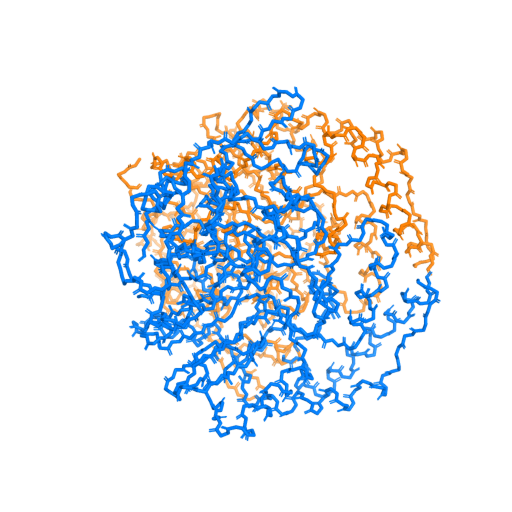00 17.92 201 CYS B O 1
ATOM 4869 N N . ASP B 1 205 ? 32.236 94.759 4.558 1.00 19.90 202 ASP B N 1
ATOM 4870 C CA . ASP B 1 205 ? 32.243 95.403 5.873 1.00 17.87 202 ASP B CA 1
ATOM 4871 C C . ASP B 1 205 ? 30.825 95.374 6.439 1.00 19.13 202 ASP B C 1
ATOM 4872 O O . ASP B 1 205 ? 29.971 96.160 6.030 1.00 17.67 202 ASP B O 1
ATOM 4877 N N . THR B 1 206 ? 30.577 94.482 7.389 1.00 18.07 203 THR B N 1
ATOM 4878 C CA . THR B 1 206 ? 29.216 94.303 7.897 1.00 20.30 203 THR B CA 1
ATOM 4879 C C . THR B 1 206 ? 28.808 95.380 8.906 1.00 18.37 203 THR B C 1
ATOM 4880 O O . THR B 1 206 ? 27.624 95.548 9.189 1.00 19.52 203 THR B O 1
ATOM 4884 N N . SER B 1 207 ? 29.774 96.118 9.443 1.00 16.55 204 SER B N 1
ATOM 4885 C CA . SER B 1 207 ? 29.426 97.276 10.268 1.00 16.23 204 SER B CA 1
ATOM 4886 C C . SER B 1 207 ? 28.768 98.340 9.408 1.00 17.66 204 SER B C 1
ATOM 4887 O O . SER B 1 207 ? 27.820 99.006 9.837 1.00 19.34 204 SER B O 1
ATOM 4890 N N . VAL B 1 208 ? 29.273 98.507 8.186 1.00 17.05 205 VAL B N 1
ATOM 4891 C CA . VAL B 1 208 ? 28.663 99.456 7.260 1.00 20.80 205 VAL B CA 1
ATOM 4892 C C . VAL B 1 208 ? 27.248 98.995 6.926 1.00 20.83 205 VAL B C 1
ATOM 4893 O O . VAL B 1 208 ? 26.312 99.802 6.884 1.00 18.69 205 VAL B O 1
ATOM 4897 N N . VAL B 1 209 ? 27.084 97.692 6.715 1.00 20.02 206 VAL B N 1
ATOM 4898 C CA . VAL B 1 209 ? 25.761 97.153 6.408 1.00 20.63 206 VAL B CA 1
ATOM 4899 C C . VAL B 1 209 ? 24.764 97.448 7.533 1.00 20.47 206 VAL B C 1
ATOM 4900 O O . VAL B 1 209 ? 23.664 97.953 7.295 1.00 20.91 206 VAL B O 1
ATOM 4904 N N . LEU B 1 210 ? 25.153 97.138 8.762 1.00 16.80 207 LEU B N 1
ATOM 4905 C CA . LEU B 1 210 ? 24.232 97.278 9.888 1.00 20.26 207 LEU B CA 1
ATOM 4906 C C . LEU B 1 210 ? 23.965 98.737 10.249 1.00 22.82 207 LEU B C 1
ATOM 4907 O O . LEU B 1 210 ? 22.822 99.116 10.523 1.00 19.85 207 LEU B O 1
ATOM 4912 N N . ASN B 1 211 ? 25.004 99.567 10.241 1.00 17.50 208 ASN B N 1
ATOM 4913 C CA . ASN B 1 211 ? 24.799 100.973 10.569 1.00 18.23 208 ASN B CA 1
ATOM 4914 C C . ASN B 1 211 ? 24.003 101.731 9.518 1.00 22.12 208 ASN B C 1
ATOM 4915 O O . ASN B 1 211 ? 23.241 102.638 9.858 1.00 22.77 208 ASN B O 1
ATOM 4920 N N . ASP B 1 212 ? 24.171 101.367 8.248 1.00 19.47 209 ASP B N 1
ATOM 4921 C CA . ASP B 1 212 ? 23.325 101.945 7.195 1.00 23.54 209 ASP B CA 1
ATOM 4922 C C . ASP B 1 212 ? 21.858 101.604 7.446 1.00 23.52 209 ASP B C 1
ATOM 4923 O O . ASP B 1 212 ? 20.973 102.444 7.281 1.00 27.56 209 ASP B O 1
ATOM 4928 N N . ALA B 1 213 ? 21.606 100.356 7.829 1.00 21.03 210 ALA B N 1
ATOM 4929 C CA . ALA B 1 213 ? 20.243 99.911 8.112 1.00 21.27 210 ALA B CA 1
ATOM 4930 C C . ALA B 1 213 ? 19.682 100.640 9.332 1.00 25.79 210 ALA B C 1
ATOM 4931 O O . ALA B 1 213 ? 18.567 101.150 9.299 1.00 24.77 210 ALA B O 1
ATOM 4933 N N . LEU B 1 214 ? 20.462 100.679 10.410 1.00 21.57 211 LEU B N 1
ATOM 4934 C CA . LEU B 1 214 ? 20.023 101.308 11.655 1.00 24.27 211 LEU B CA 1
ATOM 4935 C C . LEU B 1 214 ? 19.749 102.793 11.479 1.00 29.31 211 LEU B C 1
ATOM 4936 O O . LEU B 1 214 ? 18.692 103.289 11.884 1.00 26.13 211 LEU B O 1
ATOM 4941 N N . ASP B 1 215 ? 20.697 103.501 10.867 1.00 27.50 212 ASP B N 1
ATOM 4942 C CA . ASP B 1 215 ? 20.594 104.946 10.723 1.00 28.54 212 ASP B CA 1
ATOM 4943 C C . ASP B 1 215 ? 19.464 105.351 9.775 1.00 31.38 212 ASP B C 1
ATOM 4944 O O . ASP B 1 215 ? 19.008 106.494 9.799 1.00 32.94 212 ASP B O 1
ATOM 4949 N N . ASN B 1 216 ? 19.003 104.416 8.950 1.00 30.19 213 ASN B N 1
ATOM 4950 C CA . ASN B 1 216 ? 17.913 104.717 8.022 1.00 27.42 213 ASN B CA 1
ATOM 4951 C C . ASN B 1 216 ? 16.564 104.099 8.404 1.00 28.48 213 ASN B C 1
ATOM 4952 O O . ASN B 1 216 ? 15.677 103.948 7.561 1.00 30.47 213 ASN B O 1
ATOM 4957 N N . ASN B 1 217 ? 16.424 103.772 9.687 1.00 25.85 214 ASN B N 1
ATOM 4958 C CA . ASN B 1 217 ? 15.170 103.294 10.267 1.00 29.79 214 ASN B CA 1
ATOM 4959 C C . ASN B 1 217 ? 14.655 101.976 9.699 1.00 28.27 214 ASN B C 1
ATOM 4960 O O . ASN B 1 217 ? 13.448 101.741 9.643 1.00 31.32 214 ASN B O 1
ATOM 4965 N N . HIS B 1 218 ? 15.568 101.114 9.274 1.00 22.17 215 HIS B N 1
ATOM 4966 C CA . HIS B 1 218 ? 15.175 99.762 8.912 1.00 22.71 215 HIS B CA 1
ATOM 4967 C C . HIS B 1 218 ? 15.189 98.917 10.176 1.00 26.49 215 HIS B C 1
ATOM 4968 O O . HIS B 1 218 ? 16.032 99.125 11.051 1.00 28.37 215 HIS B O 1
ATOM 4975 N N . ARG B 1 219 ? 14.248 97.984 10.287 1.00 26.47 216 ARG B N 1
ATOM 4976 C CA . ARG B 1 219 ? 14.190 97.119 11.459 1.00 21.32 216 ARG B CA 1
ATOM 4977 C C . ARG B 1 219 ? 15.321 96.107 11.439 1.00 22.15 216 ARG B C 1
ATOM 4978 O O . ARG B 1 219 ? 15.451 95.319 10.498 1.00 21.12 216 ARG B O 1
ATOM 4986 N N . VAL B 1 220 ? 16.139 96.128 12.486 1.00 20.96 217 VAL B N 1
ATOM 4987 C CA . VAL B 1 220 ? 17.273 95.216 12.582 1.00 17.50 217 VAL B CA 1
ATOM 4988 C C . VAL B 1 220 ? 17.062 94.269 13.751 1.00 21.02 217 VAL B C 1
ATOM 4989 O O . VAL B 1 220 ? 16.676 94.693 14.839 1.00 19.93 217 VAL B O 1
ATOM 4993 N N . LEU B 1 221 ? 17.300 92.983 13.519 1.00 18.27 218 LEU B N 1
ATOM 4994 C CA . LEU B 1 221 ? 17.161 91.981 14.568 1.00 16.11 218 LEU B CA 1
ATOM 4995 C C . LEU B 1 221 ? 18.513 91.321 14.789 1.00 18.97 218 LEU B C 1
ATOM 4996 O O . LEU B 1 221 ? 19.134 90.860 13.833 1.00 19.07 218 LEU B O 1
ATOM 5001 N N . PHE B 1 222 ? 18.980 91.279 16.036 1.00 15.72 219 PHE B N 1
ATOM 5002 C CA . PHE B 1 222 ? 20.229 90.577 16.347 1.00 14.82 219 PHE B CA 1
ATOM 5003 C C . PHE B 1 222 ? 19.928 89.238 17.002 1.00 17.85 219 PHE B C 1
ATOM 5004 O O . PHE B 1 222 ? 19.153 89.170 17.961 1.00 19.59 219 PHE B O 1
ATOM 5012 N N . GLU B 1 223 ? 20.567 88.189 16.493 1.00 16.35 220 GLU B N 1
ATOM 5013 C CA . GLU B 1 223 ? 20.270 86.812 16.888 1.00 18.47 220 GLU B CA 1
ATOM 5014 C C . GLU B 1 223 ? 21.390 86.252 17.763 1.00 18.91 220 GLU B C 1
ATOM 5015 O O . GLU B 1 223 ? 22.494 85.975 17.280 1.00 15.19 220 GLU B O 1
ATOM 5021 N N . GLY B 1 224 ? 21.126 86.098 19.056 1.00 17.91 221 GLY B N 1
ATOM 5022 C CA . GLY B 1 224 ? 22.135 85.536 19.945 1.00 16.19 221 GLY B CA 1
ATOM 5023 C C . GLY B 1 224 ? 22.253 84.024 19.836 1.00 16.86 221 GLY B C 1
ATOM 5024 O O . GLY B 1 224 ? 21.319 83.344 19.425 1.00 15.90 221 GLY B O 1
ATOM 5025 N N . ALA B 1 225 ? 23.414 83.496 20.220 1.00 13.02 222 ALA B N 1
ATOM 5026 C CA . ALA B 1 225 ? 23.617 82.059 20.296 1.00 14.68 222 ALA B CA 1
ATOM 5027 C C . ALA B 1 225 ? 23.985 81.756 21.738 1.00 17.99 222 ALA B C 1
ATOM 5028 O O . ALA B 1 225 ? 24.254 82.680 22.510 1.00 17.15 222 ALA B O 1
ATOM 5030 N N . GLN B 1 226 ? 24.009 80.479 22.105 1.00 13.81 223 GLN B N 1
ATOM 5031 C CA . GLN B 1 226 ? 24.281 80.098 23.494 1.00 13.56 223 GLN B CA 1
ATOM 5032 C C . GLN B 1 226 ? 23.351 80.858 24.437 1.00 16.91 223 GLN B C 1
ATOM 5033 O O . GLN B 1 226 ? 22.183 81.033 24.126 1.00 18.94 223 GLN B O 1
ATOM 5039 N N . GLY B 1 227 ? 23.851 81.317 25.576 1.00 15.95 224 GLY B N 1
ATOM 5040 C CA . GLY B 1 227 ? 23.003 82.051 26.500 1.00 13.62 224 GLY B CA 1
ATOM 5041 C C . GLY B 1 227 ? 23.841 82.723 27.562 1.00 14.42 224 GLY B C 1
ATOM 5042 O O . GLY B 1 227 ? 25.048 82.475 27.648 1.00 13.60 224 GLY B O 1
ATOM 5043 N N . VAL B 1 228 ? 23.212 83.570 28.375 1.00 13.82 225 VAL B N 1
ATOM 5044 C CA . VAL B 1 228 ? 23.960 84.375 29.342 1.00 14.48 225 VAL B CA 1
ATOM 5045 C C . VAL B 1 228 ? 24.808 83.526 30.291 1.00 14.09 225 VAL B C 1
ATOM 5046 O O . VAL B 1 228 ? 25.922 83.905 30.653 1.00 14.06 225 VAL B O 1
ATOM 5058 N N . LEU B 1 230 ? 26.374 80.923 29.713 1.00 13.78 227 LEU B N 1
ATOM 5059 C CA . LEU B 1 230 ? 27.560 80.440 29.001 1.00 13.39 227 LEU B CA 1
ATOM 5060 C C . LEU B 1 230 ? 28.493 81.587 28.594 1.00 13.48 227 LEU B C 1
ATOM 5061 O O . LEU B 1 230 ? 29.442 81.383 27.839 1.00 13.53 227 LEU B O 1
ATOM 5066 N N . ASP B 1 231 ? 28.218 82.796 29.075 1.00 13.09 228 ASP B N 1
ATOM 5067 C CA . ASP B 1 231 ? 28.995 83.977 28.663 1.00 13.46 228 ASP B CA 1
ATOM 5068 C C . ASP B 1 231 ? 30.409 83.901 29.229 1.00 14.41 228 ASP B C 1
ATOM 5069 O O . ASP B 1 231 ? 30.580 83.607 30.402 1.00 13.37 228 ASP B O 1
ATOM 5074 N N . ILE B 1 232 ? 31.421 84.191 28.408 1.00 15.31 229 ILE B N 1
ATOM 5075 C CA . ILE B 1 232 ? 32.822 84.105 28.855 1.00 12.76 229 ILE B CA 1
ATOM 5076 C C . ILE B 1 232 ? 33.113 84.972 30.098 1.00 14.95 229 ILE B C 1
ATOM 5077 O O . ILE B 1 232 ? 33.894 84.576 30.978 1.00 15.15 229 ILE B O 1
ATOM 5082 N N . ASP B 1 233 ? 32.461 86.132 30.188 1.00 14.04 230 ASP B N 1
ATOM 5083 C CA . ASP B 1 233 ? 32.581 86.990 31.364 1.00 13.86 230 ASP B CA 1
ATOM 5084 C C . ASP B 1 233 ? 31.564 86.653 32.463 1.00 15.75 230 ASP B C 1
ATOM 5085 O O . ASP B 1 233 ? 31.909 86.532 33.638 1.00 17.71 230 ASP B O 1
ATOM 5090 N N . HIS B 1 234 ? 30.302 86.525 32.076 1.00 13.36 231 HIS B N 1
ATOM 5091 C CA . HIS B 1 234 ? 29.213 86.570 33.050 1.00 13.32 231 HIS B CA 1
ATOM 5092 C C . HIS B 1 234 ? 28.574 85.226 33.353 1.00 15.93 231 HIS B C 1
ATOM 5093 O O . HIS B 1 234 ? 27.703 85.131 34.229 1.00 16.89 231 HIS B O 1
ATOM 5100 N N . GLY B 1 235 ? 29.010 84.178 32.661 1.00 14.10 232 GLY B N 1
ATOM 5101 C CA . GLY B 1 235 ? 28.423 82.867 32.893 1.00 12.48 232 GLY B CA 1
ATOM 5102 C C . GLY B 1 235 ? 29.155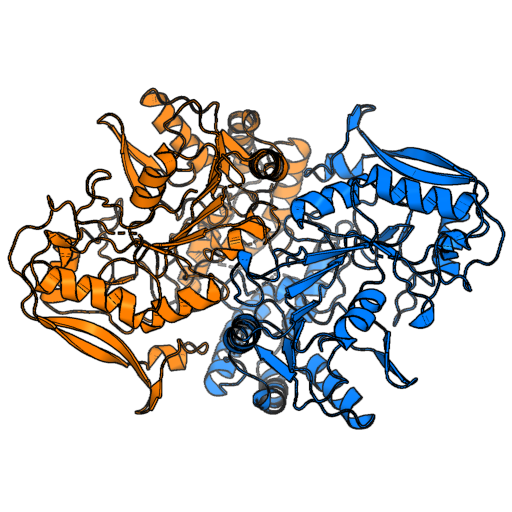 82.049 33.952 1.00 13.80 232 GLY B C 1
ATOM 5103 O O . GLY B 1 235 ? 29.955 82.577 34.730 1.00 15.06 232 GLY B O 1
ATOM 5104 N N . THR B 1 236 ? 28.874 80.749 33.987 1.00 15.17 233 THR B N 1
ATOM 5105 C CA . THR B 1 236 ? 29.453 79.868 35.002 1.00 14.69 233 THR B CA 1
ATOM 5106 C C . THR B 1 236 ? 30.882 79.479 34.633 1.00 16.88 233 THR B C 1
ATOM 5107 O O . THR B 1 236 ? 31.184 78.304 34.444 1.00 14.94 233 THR B O 1
ATOM 5111 N N . TYR B 1 237 ? 31.763 80.476 34.555 1.00 16.25 234 TYR B N 1
ATOM 5112 C CA . TYR B 1 237 ? 33.161 80.264 34.162 1.00 15.58 234 TYR B CA 1
ATOM 5113 C C . TYR B 1 237 ? 33.845 79.218 35.063 1.00 20.08 234 TYR B C 1
ATOM 5114 O O . TYR B 1 237 ? 33.691 79.257 36.282 1.00 17.23 234 TYR B O 1
ATOM 5123 N N . PRO B 1 238 ? 34.639 78.292 34.482 1.00 15.15 235 PRO B N 1
ATOM 5124 C CA . PRO B 1 238 ? 35.090 78.151 33.092 1.00 14.61 235 PRO B CA 1
ATOM 5125 C C . PRO B 1 238 ? 34.160 77.311 32.229 1.00 14.26 235 PRO B C 1
ATOM 5126 O O . PRO B 1 238 ? 34.495 77.023 31.070 1.00 15.53 235 PRO B O 1
ATOM 5130 N N . PHE B 1 239 ? 33.021 76.923 32.785 1.00 13.98 236 PHE B N 1
ATOM 5131 C CA . PHE B 1 239 ? 32.050 76.110 32.047 1.00 13.90 236 PHE B CA 1
ATOM 5132 C C . PHE B 1 239 ? 31.161 77.008 31.206 1.00 15.13 236 PHE B C 1
ATOM 5133 O O . PHE B 1 239 ? 29.966 77.201 31.469 1.00 13.81 236 PHE B O 1
ATOM 5141 N N . VAL B 1 240 ? 31.792 77.584 30.186 1.00 14.36 237 VAL B N 1
ATOM 5142 C CA . VAL B 1 240 ? 31.183 78.627 29.377 1.00 13.45 237 VAL B CA 1
ATOM 5143 C C . VAL B 1 240 ? 31.714 78.493 27.968 1.00 13.80 237 VAL B C 1
ATOM 5144 O O . VAL B 1 240 ? 32.665 77.741 27.725 1.00 14.02 237 VAL B O 1
ATOM 5148 N N . THR B 1 241 ? 31.129 79.246 27.042 1.00 12.74 238 THR B N 1
ATOM 5149 C CA . THR B 1 241 ? 31.709 79.368 25.700 1.00 13.58 238 THR B CA 1
ATOM 5150 C C . THR B 1 241 ? 32.606 80.609 25.684 1.00 13.93 238 THR B C 1
ATOM 5151 O O . THR B 1 241 ? 32.499 81.466 26.573 1.00 15.10 238 THR B O 1
ATOM 5155 N N . SER B 1 242 ? 33.492 80.707 24.693 1.00 13.32 239 SER B N 1
ATOM 5156 C CA . SER B 1 242 ? 34.533 81.749 24.710 1.00 13.47 239 SER B CA 1
ATOM 5157 C C . SER B 1 242 ? 34.118 83.038 24.001 1.00 17.12 239 SER B C 1
ATOM 5158 O O . SER B 1 242 ? 34.929 83.677 23.331 1.00 17.07 239 SER B O 1
ATOM 5161 N N . SER B 1 243 ? 32.856 83.425 24.140 1.00 13.28 240 SER B N 1
ATOM 5162 C CA . SER B 1 243 ? 32.386 84.661 23.513 1.00 14.20 240 SER B CA 1
ATOM 5163 C C . SER B 1 243 ? 31.318 85.266 24.416 1.00 13.34 240 SER B C 1
ATOM 5164 O O . SER B 1 243 ? 31.061 84.731 25.503 1.00 14.15 240 SER B O 1
ATOM 5167 N N . ASN B 1 244 ? 30.703 86.369 23.973 1.00 13.89 241 ASN B N 1
ATOM 5168 C CA . ASN B 1 244 ? 29.686 87.079 24.761 1.00 16.42 241 ASN B CA 1
ATOM 5169 C C . ASN B 1 244 ? 28.271 87.027 24.186 1.00 13.39 241 ASN B C 1
ATOM 5170 O O . ASN B 1 244 ? 27.885 87.906 23.417 1.00 16.21 241 ASN B O 1
ATOM 5175 N N . PRO B 1 245 ? 27.475 86.021 24.588 1.00 14.84 242 PRO B N 1
ATOM 5176 C CA . PRO B 1 245 ? 26.083 85.930 24.126 1.00 17.90 242 PRO B CA 1
ATOM 5177 C C . PRO B 1 245 ? 25.184 87.025 24.692 1.00 17.51 242 PRO B C 1
ATOM 5178 O O . PRO B 1 245 ? 24.079 87.198 24.175 1.00 16.85 242 PRO B O 1
ATOM 5182 N N . ILE B 1 246 ? 25.628 87.749 25.716 1.00 14.36 243 ILE B N 1
ATOM 5183 C CA . ILE B 1 246 ? 24.796 88.815 26.285 1.00 14.01 243 ILE B CA 1
ATOM 5184 C C . ILE B 1 246 ? 24.526 89.858 25.209 1.00 15.42 243 ILE B C 1
ATOM 5185 O O . ILE B 1 246 ? 25.237 89.898 24.208 1.00 14.44 243 ILE B O 1
ATOM 5190 N N . ALA B 1 247 ? 23.518 90.707 25.414 1.00 15.48 244 ALA B N 1
ATOM 5191 C CA . ALA B 1 247 ? 23.161 91.718 24.424 1.00 14.09 244 ALA B CA 1
ATOM 5192 C C . ALA B 1 247 ? 24.334 92.635 24.085 1.00 15.78 244 ALA B C 1
ATOM 5193 O O . ALA B 1 247 ? 24.442 93.131 22.964 1.00 17.84 244 ALA B O 1
ATOM 5195 N N . GLY B 1 248 ? 25.208 92.859 25.057 1.00 15.11 245 GLY B N 1
ATOM 5196 C CA . GLY B 1 248 ? 26.379 93.690 24.829 1.00 16.65 245 GLY B CA 1
ATOM 5197 C C . GLY B 1 248 ? 27.270 93.182 23.711 1.00 17.31 245 GLY B C 1
ATOM 5198 O O . GLY B 1 248 ? 27.965 93.964 23.046 1.00 16.33 245 GLY B O 1
ATOM 5199 N N . GLY B 1 249 ? 27.242 91.873 23.488 1.00 18.00 246 GLY B N 1
ATOM 5200 C CA . GLY B 1 249 ? 28.029 91.271 22.422 1.00 15.63 246 GLY B CA 1
ATOM 5201 C C . GLY B 1 249 ? 27.715 91.808 21.037 1.00 13.15 246 GLY B C 1
ATOM 5202 O O . GLY B 1 249 ? 28.535 91.711 20.116 1.00 13.61 246 GLY B O 1
ATOM 5203 N N . VAL B 1 250 ? 26.510 92.341 20.871 1.00 13.04 247 VAL B N 1
ATOM 5204 C CA . VAL B 1 250 ? 26.096 92.920 19.592 1.00 13.17 247 VAL B CA 1
ATOM 5205 C C . VAL B 1 250 ? 26.987 94.097 19.219 1.00 15.33 247 VAL B C 1
ATOM 5206 O O . VAL B 1 250 ? 27.321 94.304 18.058 1.00 15.74 247 VAL B O 1
ATOM 5210 N N . THR B 1 251 ? 27.380 94.871 20.217 1.00 15.36 248 THR B N 1
ATOM 5211 C CA . THR B 1 251 ? 28.095 96.106 19.933 1.00 15.13 248 THR B CA 1
ATOM 5212 C C . THR B 1 251 ? 29.500 95.780 19.414 1.00 19.26 248 THR B C 1
ATOM 5213 O O . THR B 1 251 ? 29.892 96.198 18.325 1.00 19.10 248 THR B O 1
ATOM 5217 N N . VAL B 1 252 ? 30.248 95.004 20.181 1.00 15.57 249 VAL B N 1
ATOM 5218 C CA . VAL B 1 252 ? 31.593 94.635 19.747 1.00 13.66 249 VAL B CA 1
ATOM 5219 C C . VAL B 1 252 ? 31.570 93.675 18.555 1.00 17.71 249 VAL B C 1
ATOM 5220 O O . VAL B 1 252 ? 32.443 93.739 17.686 1.00 16.31 249 VAL B O 1
ATOM 5224 N N . GLY B 1 253 ? 30.568 92.801 18.511 1.00 16.74 250 GLY B N 1
ATOM 5225 C CA . GLY B 1 253 ? 30.519 91.749 17.511 1.00 13.47 250 GLY B CA 1
ATOM 5226 C C . GLY B 1 253 ? 29.990 92.141 16.146 1.00 14.61 250 GLY B C 1
ATOM 5227 O O . GLY B 1 253 ? 30.053 91.349 15.208 1.00 14.14 250 GLY B O 1
ATOM 5228 N N . THR B 1 254 ? 29.455 93.355 16.019 1.00 13.97 251 THR B N 1
ATOM 5229 C CA . THR B 1 254 ? 29.016 93.850 14.717 1.00 14.42 251 THR B CA 1
ATOM 5230 C C . THR B 1 254 ? 29.511 95.262 14.415 1.00 18.21 251 THR B C 1
ATOM 5231 O O . THR B 1 254 ? 29.384 95.745 13.287 1.00 17.35 251 THR B O 1
ATOM 5235 N N . GLY B 1 255 ? 30.077 95.915 15.420 1.00 15.19 252 GLY B N 1
ATOM 5236 C CA . GLY B 1 255 ? 30.566 97.276 15.247 1.00 14.86 252 GLY B CA 1
ATOM 5237 C C . GLY B 1 255 ? 29.425 98.277 15.227 1.00 16.87 252 GLY B C 1
ATOM 5238 O O . GLY B 1 255 ? 29.293 99.068 14.287 1.00 17.42 252 GLY B O 1
ATOM 5239 N N . VAL B 1 256 ? 28.589 98.234 16.261 1.00 16.35 253 VAL B N 1
ATOM 5240 C CA . VAL B 1 256 ? 27.521 99.222 16.422 1.00 17.26 253 VAL B CA 1
ATOM 5241 C C . VAL B 1 256 ? 27.623 99.850 17.808 1.00 19.44 253 VAL B C 1
ATOM 5242 O O . VAL B 1 256 ? 27.998 99.186 18.770 1.00 18.04 253 VAL B O 1
ATOM 5246 N N . GLY B 1 257 ? 27.323 101.140 17.907 1.00 17.82 254 GLY B N 1
ATOM 5247 C CA . GLY B 1 257 ? 27.363 101.809 19.197 1.00 16.31 254 GLY B CA 1
ATOM 5248 C C . GLY B 1 257 ? 26.296 101.268 20.140 1.00 17.94 254 GLY B C 1
ATOM 5249 O O . GLY B 1 257 ? 25.249 100.793 19.695 1.00 19.22 254 GLY B O 1
ATOM 5250 N N . PRO B 1 258 ? 26.543 101.356 21.455 1.00 17.85 255 PRO B N 1
ATOM 5251 C CA . PRO B 1 258 ? 25.604 100.717 22.389 1.00 21.95 255 PRO B CA 1
ATOM 5252 C C . PRO B 1 258 ? 24.198 101.319 22.387 1.00 27.61 255 PRO B C 1
ATOM 5253 O O . PRO B 1 258 ? 23.234 100.587 22.617 1.00 30.71 255 PRO B O 1
ATOM 5257 N N . ALA B 1 259 ? 24.072 102.614 22.115 1.00 21.17 256 ALA B N 1
ATOM 5258 C CA . ALA B 1 259 ? 22.754 103.254 22.139 1.00 26.28 256 ALA B CA 1
ATOM 5259 C C . ALA B 1 259 ? 21.874 102.840 20.953 1.00 27.49 256 ALA B C 1
ATOM 5260 O O . ALA B 1 259 ? 20.676 103.117 20.939 1.00 27.15 256 ALA B O 1
ATOM 5262 N N . LYS B 1 260 ? 22.470 102.172 19.968 1.00 21.82 257 LYS B N 1
ATOM 5263 C CA . LYS B 1 260 ? 21.729 101.704 18.790 1.00 26.26 257 LYS B CA 1
ATOM 5264 C C . LYS B 1 260 ? 20.966 100.385 18.990 1.00 28.87 257 LYS B C 1
ATOM 5265 O O . LYS B 1 260 ? 20.546 99.743 18.028 1.00 31.66 257 LYS B O 1
ATOM 5271 N N . VAL B 1 261 ? 20.780 99.990 20.240 1.00 25.78 258 VAL B N 1
ATOM 5272 C CA . VAL B 1 261 ? 19.897 98.873 20.566 1.00 31.29 258 VAL B CA 1
ATOM 5273 C C . VAL B 1 261 ? 18.681 99.414 21.312 1.00 38.77 258 VAL B C 1
ATOM 5274 O O . VAL B 1 261 ? 18.825 100.160 22.278 1.00 49.73 258 VAL B O 1
ATOM 5278 N N . THR B 1 262 ? 17.482 99.058 20.865 1.00 32.86 259 THR B N 1
ATOM 5279 C CA . THR B 1 262 ? 16.275 99.622 21.461 1.00 31.79 259 THR B CA 1
ATOM 5280 C C . THR B 1 262 ? 15.552 98.657 22.407 1.00 37.53 259 THR B C 1
ATOM 5281 O O . THR B 1 262 ? 14.931 99.088 23.380 1.00 42.40 259 THR B O 1
ATOM 5285 N N . ARG B 1 263 ? 15.619 97.358 22.122 1.00 24.68 260 ARG B N 1
ATOM 5286 C CA . ARG B 1 263 ? 14.940 96.360 22.952 1.00 18.64 260 ARG B CA 1
ATOM 5287 C C . ARG B 1 263 ? 15.790 95.102 23.053 1.00 17.48 260 ARG B C 1
ATOM 5288 O O . ARG B 1 263 ? 16.467 94.726 22.099 1.00 20.22 260 ARG B O 1
ATOM 5296 N N . VAL B 1 264 ? 15.761 94.455 24.214 1.00 15.92 261 VAL B N 1
ATOM 5297 C CA . VAL B 1 264 ? 16.487 93.205 24.396 1.00 14.97 261 VAL B CA 1
ATOM 5298 C C . VAL B 1 264 ? 15.517 92.164 24.913 1.00 18.67 261 VAL B C 1
ATOM 5299 O O . VAL B 1 264 ? 15.014 92.282 26.033 1.00 18.85 261 VAL B O 1
ATOM 5303 N N . VAL B 1 265 ? 15.247 91.150 24.090 1.00 14.67 262 VAL B N 1
ATOM 5304 C CA . VAL B 1 265 ? 14.337 90.074 24.490 1.00 15.04 262 VAL B CA 1
ATOM 5305 C C . VAL B 1 265 ? 15.127 88.942 25.111 1.00 18.01 262 VAL B C 1
ATOM 5306 O O . VAL B 1 265 ? 15.985 88.346 24.460 1.00 18.54 262 VAL B O 1
ATOM 5310 N N . GLY B 1 266 ? 14.849 88.651 26.378 1.00 16.18 263 GLY B N 1
ATOM 5311 C CA . GLY B 1 266 ? 15.488 87.526 27.025 1.00 15.45 263 GLY B CA 1
ATOM 5312 C C . GLY B 1 266 ? 14.587 86.322 26.864 1.00 17.76 263 GLY B C 1
ATOM 5313 O O . GLY B 1 266 ? 13.433 86.337 27.292 1.00 17.96 263 GLY B O 1
ATOM 5314 N N . VAL B 1 267 ? 15.114 85.273 26.245 1.00 18.62 264 VAL B N 1
ATOM 5315 C CA . VAL B 1 267 ? 14.332 84.071 26.026 1.00 17.77 264 VAL B CA 1
ATOM 5316 C C . VAL B 1 267 ? 14.675 83.096 27.143 1.00 18.15 264 VAL B C 1
ATOM 5317 O O . VAL B 1 267 ? 15.847 82.811 27.382 1.00 15.82 264 VAL B O 1
ATOM 5321 N N . CYS B 1 268 ? 13.661 82.628 27.865 1.00 16.90 265 CYS B N 1
ATOM 5322 C CA A CYS B 1 268 ? 13.802 81.667 28.965 0.52 17.36 265 CYS B CA 1
ATOM 5323 C CA B CYS B 1 268 ? 13.917 81.592 28.846 0.48 16.42 265 CYS B CA 1
ATOM 5324 C C . CYS B 1 268 ? 12.939 80.456 28.676 1.00 20.92 265 CYS B C 1
ATOM 5325 O O . CYS B 1 268 ? 11.793 80.628 28.305 1.00 19.79 265 CYS B O 1
ATOM 5330 N N . LYS B 1 269 ? 13.446 79.263 28.912 1.00 16.99 266 LYS B N 1
ATOM 5331 C CA . LYS B 1 269 ? 12.605 78.088 28.855 1.00 14.24 266 LYS B CA 1
ATOM 5332 C C . LYS B 1 269 ? 11.929 77.989 30.223 1.00 16.74 266 LYS B C 1
ATOM 5333 O O . LYS B 1 269 ? 12.491 78.457 31.215 1.00 17.63 266 LYS B O 1
ATOM 5339 N N . ALA B 1 270 ? 10.730 77.402 30.281 1.00 17.52 267 ALA B N 1
ATOM 5340 C CA . ALA B 1 270 ? 9.980 77.268 31.537 1.00 16.56 267 ALA B CA 1
ATOM 5341 C C . ALA B 1 270 ? 10.672 76.355 32.554 1.00 17.95 267 ALA B C 1
ATOM 5342 O O . ALA B 1 270 ? 10.282 76.308 33.728 1.00 18.42 267 ALA B O 1
ATOM 5344 N N . TYR B 1 271 ? 11.671 75.613 32.083 1.00 15.22 268 TYR B N 1
ATOM 5345 C CA . TYR B 1 271 ? 12.548 74.812 32.930 1.00 15.86 268 TYR B CA 1
ATOM 5346 C C . TYR B 1 271 ? 13.941 75.075 32.368 1.00 20.44 268 TYR B C 1
ATOM 5347 O O . TYR B 1 271 ? 14.071 75.761 31.355 1.00 20.85 268 TYR B O 1
ATOM 5356 N N . THR B 1 272 ? 14.976 74.521 32.989 1.00 15.62 269 THR B N 1
ATOM 5357 C CA . THR B 1 272 ? 16.356 74.797 32.565 1.00 15.95 269 THR B CA 1
ATOM 5358 C C . THR B 1 272 ? 17.068 73.562 32.012 1.00 16.73 269 THR B C 1
ATOM 5359 O O . THR B 1 272 ? 16.662 72.424 32.273 1.00 17.02 269 THR B O 1
ATOM 5363 N N . SER B 1 273 ? 18.140 73.780 31.254 1.00 15.33 270 SER B N 1
ATOM 5364 C CA . SER B 1 273 ? 18.911 72.665 30.713 1.00 15.79 270 SER B CA 1
ATOM 5365 C C . SER B 1 273 ? 20.362 73.066 30.495 1.00 17.06 270 SER B C 1
ATOM 5366 O O . SER B 1 273 ? 20.662 74.250 30.327 1.00 16.31 270 SER B O 1
ATOM 5369 N N . ARG B 1 274 ? 21.253 72.075 30.505 1.00 16.25 271 ARG B N 1
ATOM 5370 C CA . ARG B 1 274 ? 22.659 72.257 30.133 1.00 20.39 271 ARG B CA 1
ATOM 5371 C C . ARG B 1 274 ? 23.073 71.118 29.230 1.00 19.10 271 ARG B C 1
ATOM 5372 O O . ARG B 1 274 ? 22.750 69.969 29.499 1.00 18.13 271 ARG B O 1
ATOM 5380 N N . VAL B 1 275 ? 23.849 71.425 28.197 1.00 17.39 272 VAL B N 1
ATOM 5381 C CA . VAL B 1 275 ? 24.392 70.392 27.323 1.00 18.03 272 VAL B CA 1
ATOM 5382 C C . VAL B 1 275 ? 25.736 69.877 27.830 1.00 20.96 272 VAL B C 1
ATOM 5383 O O . VAL B 1 275 ? 26.004 68.680 27.809 1.00 21.28 272 VAL B O 1
ATOM 5387 N N . GLY B 1 276 ? 26.587 70.789 28.279 1.00 18.24 273 GLY B N 1
ATOM 5388 C CA . GLY B 1 276 ? 27.931 70.419 28.688 1.00 16.53 273 GLY B CA 1
ATOM 5389 C C . GLY B 1 276 ? 28.086 70.259 30.192 1.00 21.81 273 GLY B C 1
ATOM 5390 O O . GLY B 1 276 ? 27.100 70.169 30.933 1.00 16.95 273 GLY B O 1
ATOM 5391 N N . ASP B 1 277 ? 29.334 70.223 30.647 1.00 16.24 274 ASP B N 1
ATOM 5392 C CA . ASP B 1 277 ? 29.619 70.020 32.069 1.00 15.57 274 ASP B CA 1
ATOM 5393 C C . ASP B 1 277 ? 29.520 71.322 32.864 1.00 18.12 274 ASP B C 1
ATOM 5394 O O . ASP B 1 277 ? 29.406 72.404 32.290 1.00 16.01 274 ASP B O 1
ATOM 5399 N N . GLY B 1 278 ? 29.561 71.212 34.190 1.00 18.08 275 GLY B N 1
ATOM 5400 C CA . GLY B 1 278 ? 29.587 72.394 35.038 1.00 15.86 275 GLY B CA 1
ATOM 5401 C C . GLY B 1 278 ? 28.405 72.464 35.990 1.00 14.36 275 GLY B C 1
ATOM 5402 O O . GLY B 1 278 ? 27.481 71.652 35.906 1.00 18.98 275 GLY B O 1
ATOM 5403 N N . PRO B 1 279 ? 28.430 73.443 36.907 1.00 18.90 276 PRO B N 1
ATOM 5404 C CA . PRO B 1 279 ? 27.390 73.527 37.940 1.00 20.21 276 PRO B CA 1
ATOM 5405 C C . PRO B 1 279 ? 26.012 73.754 37.337 1.00 17.07 276 PRO B C 1
ATOM 5406 O O . PRO B 1 279 ? 25.870 74.372 36.281 1.00 15.99 276 PRO B O 1
ATOM 5410 N N . PHE B 1 280 ? 24.993 73.270 38.034 1.00 14.78 277 PHE B N 1
ATOM 5411 C CA . PHE B 1 280 ? 23.629 73.356 37.538 1.00 16.40 277 PHE B CA 1
ATOM 5412 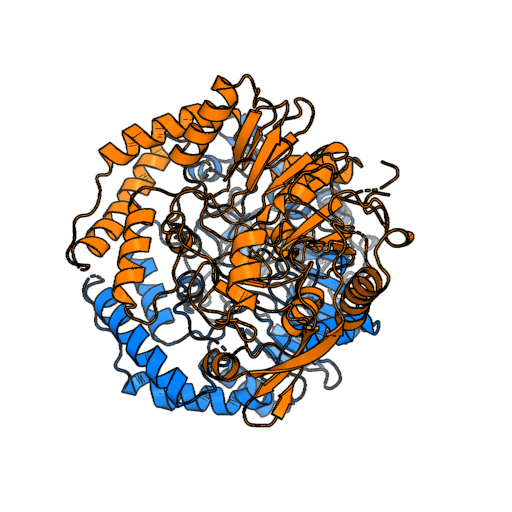C C . PHE B 1 280 ? 22.776 73.197 38.781 1.00 17.14 277 PHE B C 1
ATOM 5413 O O . PHE B 1 280 ? 22.344 72.084 39.097 1.00 16.53 277 PHE B O 1
ATOM 5421 N N . PRO B 1 281 ? 22.557 74.305 39.508 1.00 16.73 278 PRO B N 1
ATOM 5422 C CA . PRO B 1 281 ? 21.953 74.211 40.844 1.00 18.18 278 PRO B CA 1
ATOM 5423 C C . PRO B 1 281 ? 20.580 73.513 40.874 1.00 19.59 278 PRO B C 1
ATOM 5424 O O . PRO B 1 281 ? 20.306 72.755 41.810 1.00 14.98 278 PRO B O 1
ATOM 5428 N N . THR B 1 282 ? 19.753 73.714 39.849 1.00 13.73 279 THR B N 1
ATOM 5429 C CA . THR B 1 282 ? 18.399 73.151 39.875 1.00 16.57 279 THR B CA 1
ATOM 5430 C C . THR B 1 282 ? 18.262 71.815 39.152 1.00 19.29 279 THR B C 1
ATOM 5431 O O . THR B 1 282 ? 17.145 71.351 38.912 1.00 16.38 279 THR B O 1
ATOM 5435 N N . GLU B 1 283 ? 19.392 71.202 38.806 1.00 15.49 280 GLU B N 1
ATOM 5436 C CA . GLU B 1 283 ? 19.385 69.936 38.066 1.00 15.20 280 GLU B CA 1
ATOM 5437 C C . GLU B 1 283 ? 18.528 68.849 38.733 1.00 20.79 280 GLU B C 1
ATOM 5438 O O . GLU B 1 283 ? 18.564 68.668 39.957 1.00 17.83 280 GLU B O 1
ATOM 5444 N N . LEU B 1 284 ? 17.769 68.131 37.908 1.00 14.98 281 LEU B N 1
ATOM 5445 C CA . LEU B 1 284 ? 16.902 67.036 38.351 1.00 14.61 281 LEU B CA 1
ATOM 5446 C C . LEU B 1 284 ? 17.429 65.684 37.899 1.00 17.39 281 LEU B C 1
ATOM 5447 O O . LEU B 1 284 ? 17.993 65.569 36.816 1.00 19.65 281 LEU B O 1
ATOM 5452 N N . HIS B 1 285 ? 17.243 64.657 38.728 1.00 15.35 282 HIS B N 1
ATOM 5453 C CA . HIS B 1 285 ? 17.623 63.298 38.339 1.00 16.53 282 HIS B CA 1
ATOM 5454 C C . HIS B 1 285 ? 16.486 62.314 38.588 1.00 19.45 282 HIS B C 1
ATOM 5455 O O . HIS B 1 285 ? 16.705 61.105 38.659 1.00 23.52 282 HIS B O 1
ATOM 5462 N N . ASP B 1 286 ? 15.269 62.836 38.705 1.00 17.72 283 ASP B N 1
ATOM 5463 C CA . ASP B 1 286 ? 14.131 62.006 39.084 1.00 18.67 283 ASP B CA 1
ATOM 5464 C C . ASP B 1 286 ? 13.191 61.730 37.909 1.00 17.59 283 ASP B C 1
ATOM 5465 O O . ASP B 1 286 ? 13.522 62.027 36.755 1.00 17.74 283 ASP B O 1
ATOM 5470 N N . GLU B 1 287 ? 12.031 61.145 38.194 1.00 17.04 284 GLU B N 1
ATOM 5471 C CA . GLU B 1 287 ? 11.085 60.827 37.126 1.00 17.61 284 GLU B CA 1
ATOM 5472 C C . GLU B 1 287 ? 10.515 62.094 36.492 1.00 18.79 284 GLU B C 1
ATOM 5473 O O . GLU B 1 287 ? 10.207 62.108 35.302 1.00 18.72 284 GLU B O 1
ATOM 5479 N N . ILE B 1 288 ? 10.381 63.161 37.275 1.00 18.71 285 ILE B N 1
ATOM 5480 C CA . ILE B 1 288 ? 9.967 64.451 36.702 1.00 19.61 285 ILE B CA 1
ATOM 5481 C C . ILE B 1 288 ? 10.985 64.986 35.702 1.00 20.95 285 ILE B C 1
ATOM 5482 O O . ILE B 1 288 ? 10.622 65.432 34.606 1.00 17.61 285 ILE B O 1
ATOM 5487 N N . GLY B 1 289 ? 12.261 64.946 36.072 1.00 17.94 286 GLY B N 1
ATOM 5488 C CA . GLY B 1 289 ? 13.315 65.326 35.145 1.00 19.32 286 GLY B CA 1
ATOM 5489 C C . GLY B 1 289 ? 13.254 64.502 33.870 1.00 17.38 286 GLY B C 1
ATOM 5490 O O . GLY B 1 289 ? 13.448 65.027 32.772 1.00 17.76 286 GLY B O 1
ATOM 5491 N N . HIS B 1 290 ? 12.993 63.205 33.999 1.00 16.08 287 HIS B N 1
ATOM 5492 C CA . HIS B 1 290 ? 12.906 62.367 32.806 1.00 16.54 287 HIS B CA 1
ATOM 5493 C C . HIS B 1 290 ? 11.707 62.755 31.944 1.00 19.18 287 HIS B C 1
ATOM 5494 O O . HIS B 1 290 ? 11.786 62.752 30.712 1.00 17.43 287 HIS B O 1
ATOM 5501 N N . GLN B 1 291 ? 10.588 63.063 32.588 1.00 16.77 288 GLN B N 1
ATOM 5502 C CA . GLN B 1 291 ? 9.402 63.474 31.838 1.00 18.36 288 GLN B CA 1
ATOM 5503 C C . GLN B 1 291 ? 9.663 64.781 31.092 1.00 19.38 288 GLN B C 1
ATOM 5504 O O . GLN B 1 291 ? 9.293 64.936 29.923 1.00 19.14 288 GLN B O 1
ATOM 5510 N N . ILE B 1 292 ? 10.293 65.726 31.769 1.00 17.69 289 ILE B N 1
ATOM 5511 C CA . ILE B 1 292 ? 10.647 66.993 31.132 1.00 17.42 289 ILE B CA 1
ATOM 5512 C C . ILE B 1 292 ? 11.578 66.758 29.930 1.00 20.86 289 ILE B C 1
ATOM 5513 O O . ILE B 1 292 ? 11.364 67.320 28.854 1.00 19.45 289 ILE B O 1
ATOM 5518 N N . ARG B 1 293 ? 12.598 65.920 30.108 1.00 17.35 290 ARG B N 1
ATOM 5519 C CA . ARG B 1 293 ? 13.528 65.608 29.017 1.00 18.77 290 ARG B CA 1
ATOM 5520 C C . ARG B 1 293 ? 12.821 64.972 27.814 1.00 16.41 290 ARG B C 1
ATOM 5521 O O . ARG B 1 293 ? 13.089 65.331 26.660 1.00 18.38 290 ARG B O 1
ATOM 5529 N N . GLU B 1 294 ? 11.915 64.034 28.085 1.00 16.93 291 GLU B N 1
ATOM 5530 C CA . GLU B 1 294 ? 11.202 63.308 27.033 1.00 23.22 291 GLU B CA 1
ATOM 5531 C C . GLU B 1 294 ? 10.229 64.222 26.284 1.00 21.79 291 GLU B C 1
ATOM 5532 O O . GLU B 1 294 ? 10.254 64.307 25.054 1.00 20.18 291 GLU B O 1
ATOM 5538 N N . VAL B 1 295 ? 9.367 64.901 27.029 1.00 21.88 292 VAL B N 1
ATOM 5539 C CA . VAL B 1 295 ? 8.376 65.779 26.407 1.00 21.61 292 VAL B CA 1
ATOM 5540 C C . VAL B 1 295 ? 9.052 66.980 25.736 1.00 22.51 292 VAL B C 1
ATOM 5541 O O . VAL B 1 295 ? 8.643 67.426 24.652 1.00 21.55 292 VAL B O 1
ATOM 5545 N N . GLY B 1 296 ? 10.110 67.480 26.366 1.00 18.34 293 GLY B N 1
ATOM 5546 C CA . GLY B 1 296 ? 10.845 68.624 25.854 1.00 19.09 293 GLY B CA 1
ATOM 5547 C C . GLY B 1 296 ? 11.826 68.262 24.754 1.00 20.38 293 GLY B C 1
ATOM 5548 O O . GLY B 1 296 ? 12.458 69.145 24.179 1.00 19.81 293 GLY B O 1
ATOM 5549 N N . ARG B 1 297 ? 11.950 66.968 24.461 1.00 20.65 294 ARG B N 1
ATOM 5550 C CA . ARG B 1 297 ? 12.902 66.491 23.451 1.00 23.07 294 ARG B CA 1
ATOM 5551 C C . ARG B 1 297 ? 14.316 67.026 23.693 1.00 23.02 294 ARG B C 1
ATOM 5552 O O . ARG B 1 297 ? 15.000 67.518 22.781 1.00 21.58 294 ARG B O 1
ATOM 5560 N N . GLU B 1 298 ? 14.753 66.925 24.944 1.00 20.13 295 GLU B N 1
ATOM 5561 C CA . GLU B 1 298 ? 16.028 67.497 25.357 1.00 17.54 295 GLU B CA 1
ATOM 5562 C C . GLU B 1 298 ? 17.169 66.514 25.102 1.00 21.94 295 GLU B C 1
ATOM 5563 O O . GLU B 1 298 ? 17.759 65.968 26.042 1.00 17.04 295 GLU B O 1
ATOM 5569 N N . TYR B 1 299 ? 17.453 66.298 23.818 1.00 19.27 296 TYR B N 1
ATOM 5570 C CA . TYR B 1 299 ? 18.513 65.410 23.356 1.00 21.22 296 TYR B CA 1
ATOM 5571 C C . TYR B 1 299 ? 19.262 66.092 22.222 1.00 27.56 296 TYR B C 1
ATOM 5572 O O . TYR B 1 299 ? 18.684 66.900 21.491 1.00 29.34 296 TYR B O 1
ATOM 5581 N N . GLY B 1 300 ? 20.537 65.750 22.053 1.00 25.53 297 GLY B N 1
ATOM 5582 C CA . GLY B 1 300 ? 21.301 66.270 20.931 1.00 27.40 297 GLY B CA 1
ATOM 5583 C C . GLY B 1 300 ? 20.683 65.831 19.611 1.00 31.84 297 GLY B C 1
ATOM 5584 O O . GLY B 1 300 ? 20.401 64.646 19.409 1.00 31.44 297 GLY B O 1
ATOM 5585 N N . THR B 1 301 ? 20.464 66.794 18.720 1.00 30.50 298 THR B N 1
ATOM 5586 C CA . THR B 1 301 ? 19.847 66.548 17.415 1.00 40.23 298 THR B CA 1
ATOM 5587 C C . THR B 1 301 ? 20.600 65.487 16.621 1.00 48.88 298 THR B C 1
ATOM 5588 O O . THR B 1 301 ? 19.997 64.642 15.954 1.00 52.70 298 THR B O 1
ATOM 5592 N N . THR B 1 302 ? 21.924 65.538 16.710 1.00 46.32 299 THR B N 1
ATOM 5593 C CA . THR B 1 302 ? 22.796 64.663 15.936 1.00 49.03 299 THR B CA 1
ATOM 5594 C C . THR B 1 302 ? 23.132 63.367 16.671 1.00 49.57 299 THR B C 1
ATOM 5595 O O . THR B 1 302 ? 23.072 62.280 16.097 1.00 51.18 299 THR B O 1
ATOM 5599 N N . THR B 1 303 ? 23.480 63.490 17.947 1.00 46.84 300 THR B N 1
ATOM 5600 C CA . THR B 1 303 ? 24.011 62.370 18.714 1.00 42.32 300 THR B CA 1
ATOM 5601 C C . THR B 1 303 ? 22.937 61.658 19.530 1.00 41.70 300 THR B C 1
ATOM 5602 O O . THR B 1 303 ? 23.069 60.475 19.841 1.00 42.41 300 THR B O 1
ATOM 5606 N N . GLY B 1 304 ? 21.880 62.383 19.883 1.00 37.22 301 GLY B N 1
ATOM 5607 C CA . GLY B 1 304 ? 20.835 61.836 20.730 1.00 33.77 301 GLY B CA 1
ATOM 5608 C C . GLY B 1 304 ? 21.248 61.826 22.192 1.00 29.53 301 GLY B C 1
ATOM 5609 O O . GLY B 1 304 ? 20.574 61.228 23.034 1.00 32.12 301 GLY B O 1
ATOM 5610 N N . ARG B 1 305 ? 22.364 62.485 22.496 1.00 29.58 302 ARG B N 1
ATOM 5611 C CA . ARG B 1 305 ? 22.850 62.530 23.866 1.00 28.85 302 ARG B CA 1
ATOM 5612 C C . ARG B 1 305 ? 21.878 63.357 24.684 1.00 21.34 302 ARG B C 1
ATOM 5613 O O . ARG B 1 305 ? 21.520 64.466 24.284 1.00 24.86 302 ARG B O 1
ATOM 5615 N N . PRO B 1 306 ? 21.432 62.813 25.826 1.00 25.21 303 PRO B N 1
ATOM 5616 C CA . PRO B 1 306 ? 20.499 63.552 26.675 1.00 20.99 303 PRO B CA 1
ATOM 5617 C C . PRO B 1 306 ? 21.147 64.793 27.270 1.00 23.97 303 PRO B C 1
ATOM 5618 O O . PRO B 1 306 ? 22.306 64.761 27.697 1.00 24.61 303 PRO B O 1
ATOM 5622 N N . ARG B 1 307 ? 20.393 65.884 27.287 1.00 17.28 304 ARG B N 1
ATOM 5623 C CA . ARG B 1 307 ? 20.805 67.073 28.000 1.00 14.76 304 ARG B CA 1
ATOM 5624 C C . ARG B 1 307 ? 20.430 66.948 29.467 1.00 18.33 304 ARG B C 1
ATOM 5625 O O . ARG B 1 307 ? 19.526 66.196 29.826 1.00 18.56 304 ARG B O 1
ATOM 5633 N N . ARG B 1 308 ? 21.145 67.681 30.315 1.00 16.24 305 ARG B N 1
ATOM 5634 C CA . ARG B 1 308 ? 20.791 67.789 31.726 1.00 16.05 305 ARG B CA 1
ATOM 5635 C C . ARG B 1 308 ? 19.605 68.737 31.831 1.00 15.56 305 ARG B C 1
ATOM 5636 O O . ARG B 1 308 ? 19.556 69.730 31.114 1.00 15.55 305 ARG B O 1
ATOM 5644 N N . VAL B 1 309 ? 18.629 68.432 32.688 1.00 15.16 306 VAL B N 1
ATOM 5645 C CA . VAL B 1 309 ? 17.475 69.324 32.842 1.00 14.65 306 VAL B CA 1
ATOM 5646 C C . VAL B 1 309 ? 17.247 69.629 34.313 1.00 18.42 306 VAL B C 1
ATOM 5647 O O . VAL B 1 309 ? 17.694 68.876 35.185 1.00 17.23 306 VAL B O 1
ATOM 5651 N N . GLY B 1 310 ? 16.573 70.742 34.588 1.00 16.53 307 GLY B N 1
ATOM 5652 C CA . GLY B 1 310 ? 16.333 71.147 35.963 1.00 21.65 307 GLY B CA 1
ATOM 5653 C C . GLY B 1 310 ? 15.154 72.091 36.057 1.00 17.01 307 GLY B C 1
ATOM 5654 O O . GLY B 1 310 ? 14.595 72.473 35.042 1.00 16.36 307 GLY B O 1
ATOM 5655 N N . TRP B 1 311 ? 14.770 72.463 37.271 1.00 17.83 308 TRP B N 1
ATOM 5656 C CA . TRP B 1 311 ? 13.679 73.417 37.439 1.00 16.71 308 TRP B CA 1
ATOM 5657 C C . TRP B 1 311 ? 14.100 74.803 36.959 1.00 15.95 308 TRP B C 1
ATOM 5658 O O . TRP B 1 311 ? 15.292 75.108 36.873 1.00 15.66 308 TRP B O 1
ATOM 5669 N N . PHE B 1 312 ? 13.117 75.652 36.681 1.00 14.76 309 PHE B N 1
ATOM 5670 C CA . PHE B 1 312 ? 13.392 77.056 36.378 1.00 16.55 309 PHE B CA 1
ATOM 5671 C C . PHE B 1 312 ? 14.222 77.673 37.502 1.00 17.24 309 PHE B C 1
ATOM 5672 O O . PHE B 1 312 ? 13.946 77.456 38.686 1.00 16.47 309 PHE B O 1
ATOM 5680 N N . ASP B 1 313 ? 15.227 78.449 37.117 1.00 16.00 310 ASP B N 1
ATOM 5681 C CA . ASP B 1 313 ? 16.134 79.075 38.074 1.00 16.97 310 ASP B CA 1
ATOM 5682 C C . ASP B 1 313 ? 16.021 80.587 37.895 1.00 18.64 310 ASP B C 1
ATOM 5683 O O . ASP B 1 313 ? 16.567 81.143 36.938 1.00 16.82 310 ASP B O 1
ATOM 5688 N N . SER B 1 314 ? 15.312 81.255 38.805 1.00 15.46 311 SER B N 1
ATOM 5689 C CA . SER B 1 314 ? 15.139 82.707 38.697 1.00 14.62 311 SER B CA 1
ATOM 5690 C C . SER B 1 314 ? 16.371 83.497 39.155 1.00 15.84 311 SER B C 1
ATOM 5691 O O . SER B 1 314 ? 16.495 84.688 38.858 1.00 16.90 311 SER B O 1
ATOM 5694 N N . VAL B 1 315 ? 17.297 82.845 39.855 1.00 16.83 312 VAL B N 1
ATOM 5695 C CA . VAL B 1 315 ? 18.530 83.530 40.270 1.00 16.24 312 VAL B CA 1
ATOM 5696 C C . VAL B 1 315 ? 19.342 83.837 39.023 1.00 16.67 312 VAL B C 1
ATOM 5697 O O . VAL B 1 315 ? 19.848 84.950 38.829 1.00 17.17 312 VAL B O 1
ATOM 5701 N N . VAL B 1 316 ? 19.452 82.824 38.175 1.00 17.32 313 VAL B N 1
ATOM 5702 C CA . VAL B 1 316 ? 20.116 82.931 36.888 1.00 17.36 313 VAL B CA 1
ATOM 5703 C C . VAL B 1 316 ? 19.467 83.992 35.993 1.00 18.05 313 VAL B C 1
ATOM 5704 O O . VAL B 1 316 ? 20.155 84.799 35.360 1.00 16.95 313 VAL B O 1
ATOM 5708 N N . VAL B 1 317 ? 18.139 84.012 35.936 1.00 13.57 314 VAL B N 1
ATOM 5709 C CA . VAL B 1 317 ? 17.486 84.965 35.044 1.00 15.45 314 VAL B CA 1
ATOM 5710 C C . VAL B 1 317 ? 17.549 86.403 35.570 1.00 14.83 314 VAL B C 1
ATOM 5711 O O . VAL B 1 317 ? 17.678 87.347 34.789 1.00 17.57 314 VAL B O 1
ATOM 5715 N N . ARG B 1 318 ? 17.512 86.581 36.888 1.00 15.68 315 ARG B N 1
ATOM 5716 C CA . ARG B 1 318 ? 17.704 87.923 37.435 1.00 14.95 315 ARG B CA 1
ATOM 5717 C C . ARG B 1 318 ? 19.127 88.426 37.154 1.00 18.37 315 ARG B C 1
ATOM 5718 O O . ARG B 1 318 ? 19.343 89.610 36.901 1.00 16.06 315 ARG B O 1
ATOM 5726 N N . HIS B 1 319 ? 20.091 87.513 37.189 1.00 15.75 316 HIS B N 1
ATOM 5727 C CA . HIS B 1 319 ? 21.473 87.812 36.819 1.00 14.65 316 HIS B CA 1
ATOM 5728 C C . HIS B 1 319 ? 21.525 88.254 35.351 1.00 15.91 316 HIS B C 1
ATOM 5729 O O . HIS B 1 319 ? 22.117 89.283 35.018 1.00 15.99 316 HIS B O 1
ATOM 5736 N N . ALA B 1 320 ? 20.881 87.485 34.474 1.00 17.73 317 ALA B N 1
ATOM 5737 C CA . ALA B 1 320 ? 20.827 87.815 33.052 1.00 13.99 317 ALA B CA 1
ATOM 5738 C C . ALA B 1 320 ? 20.137 89.152 32.802 1.00 15.64 317 ALA B C 1
ATOM 5739 O O . ALA B 1 320 ? 20.545 89.920 31.916 1.00 17.30 317 ALA B O 1
ATOM 5741 N N . ARG B 1 321 ? 19.092 89.439 33.571 1.00 14.21 318 ARG B N 1
ATOM 5742 C CA . ARG B 1 321 ? 18.397 90.713 33.413 1.00 14.44 318 ARG B CA 1
ATOM 5743 C C . ARG B 1 321 ? 19.380 91.866 33.554 1.00 19.88 318 ARG B C 1
ATOM 5744 O O . ARG B 1 321 ? 19.377 92.816 32.764 1.00 18.69 318 ARG B O 1
ATOM 5752 N N . ARG B 1 322 ? 20.237 91.775 34.561 1.00 16.73 319 ARG B N 1
ATOM 5753 C CA . ARG B 1 322 ? 21.192 92.843 34.815 1.00 18.64 319 ARG B CA 1
ATOM 5754 C C . ARG B 1 322 ? 22.315 92.878 33.777 1.00 18.31 319 ARG B C 1
ATOM 5755 O O . ARG B 1 322 ? 22.526 93.891 33.118 1.00 18.16 319 ARG B O 1
ATOM 5763 N N . VAL B 1 323 ? 23.027 91.772 33.600 1.00 15.68 320 VAL B N 1
ATOM 5764 C CA . VAL B 1 323 ? 24.224 91.822 32.763 1.00 15.71 320 VAL B CA 1
ATOM 5765 C C . VAL B 1 323 ? 23.920 91.965 31.271 1.00 18.01 320 VAL B C 1
ATOM 5766 O O . VAL B 1 323 ? 24.794 92.336 30.484 1.00 17.25 320 VAL B O 1
ATOM 5770 N N . SER B 1 324 ? 22.692 91.645 30.877 1.00 16.80 321 SER B N 1
ATOM 5771 C CA . SER B 1 324 ? 22.328 91.739 29.466 1.00 16.70 321 SER B CA 1
ATOM 5772 C C . SER B 1 324 ? 21.298 92.834 29.214 1.00 17.19 321 SER B C 1
ATOM 5773 O O . SER B 1 324 ? 20.855 93.011 28.082 1.00 21.32 321 SER B O 1
ATOM 5776 N N . GLY B 1 325 ? 20.925 93.572 30.260 1.00 15.73 322 GLY B N 1
ATOM 5777 C CA . GLY B 1 325 ? 19.940 94.640 30.127 1.00 16.84 322 GLY B CA 1
ATOM 5778 C C . GLY B 1 325 ? 18.622 94.202 29.494 1.00 21.04 322 GLY B C 1
ATOM 5779 O O . GLY B 1 325 ? 18.122 94.843 28.556 1.00 19.18 322 GLY B O 1
ATOM 5780 N N . LEU B 1 326 ? 18.039 93.120 30.010 1.00 16.72 323 LEU B N 1
ATOM 5781 C CA . LEU B 1 326 ? 16.805 92.583 29.426 1.00 17.24 323 LEU B CA 1
ATOM 5782 C C . LEU B 1 326 ? 15.626 93.533 29.621 1.00 18.38 323 LEU B C 1
ATOM 5783 O O . LEU B 1 326 ? 15.367 94.007 30.735 1.00 20.23 323 LEU B O 1
ATOM 5788 N N . THR B 1 327 ? 14.894 93.800 28.541 1.00 16.22 324 THR B N 1
ATOM 5789 C CA . THR B 1 327 ? 13.725 94.680 28.620 1.00 16.72 324 THR B CA 1
ATOM 5790 C C . THR B 1 327 ? 12.415 93.902 28.459 1.00 19.78 324 THR B C 1
ATOM 5791 O O . THR B 1 327 ? 11.345 94.372 28.853 1.00 20.78 324 THR B O 1
ATOM 5795 N N . ASP B 1 328 ? 12.510 92.705 27.884 1.00 17.40 325 ASP B N 1
ATOM 5796 C CA . ASP B 1 328 ? 11.333 91.929 27.506 1.00 17.38 325 ASP B CA 1
ATOM 5797 C C . ASP B 1 328 ? 11.618 90.462 27.729 1.00 15.97 325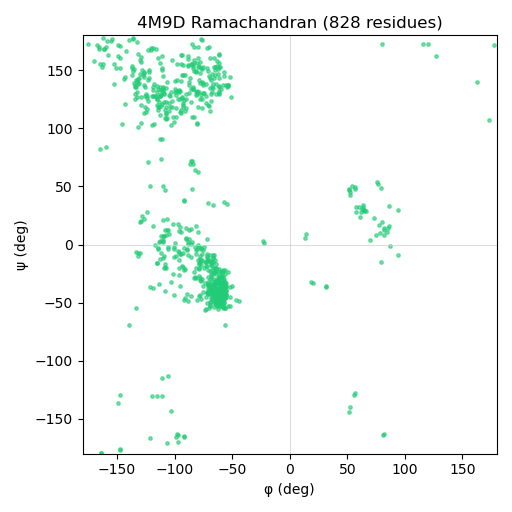 ASP B C 1
ATOM 5798 O O . ASP B 1 328 ? 12.734 90.004 27.489 1.00 20.16 325 ASP B O 1
ATOM 5803 N N . LEU B 1 329 ? 10.609 89.730 28.195 1.00 16.24 326 LEU B N 1
ATOM 5804 C CA . LEU B 1 329 ? 10.746 88.298 28.444 1.00 15.73 326 LEU B CA 1
ATOM 5805 C C . LEU B 1 329 ? 9.938 87.470 27.442 1.00 16.90 326 LEU B C 1
ATOM 5806 O O . LEU B 1 329 ? 8.764 87.754 27.181 1.00 19.49 326 LEU B O 1
ATOM 5811 N N . SER B 1 330 ? 10.577 86.449 26.882 1.00 15.89 327 SER B N 1
ATOM 5812 C CA . SER B 1 330 ? 9.874 85.436 26.099 1.00 19.75 327 SER B CA 1
ATOM 5813 C C . SER B 1 330 ? 9.998 84.129 26.879 1.00 17.56 327 SER B C 1
ATOM 5814 O O . SER B 1 330 ? 11.113 83.629 27.072 1.00 18.35 327 SER B O 1
ATOM 5817 N N . LEU B 1 331 ? 8.869 83.584 27.342 1.00 15.64 328 LEU B N 1
ATOM 5818 C CA . LEU B 1 331 ? 8.881 82.346 28.125 1.00 17.88 328 LEU B CA 1
ATOM 5819 C C . LEU B 1 331 ? 8.425 81.175 27.263 1.00 18.88 328 LEU B C 1
ATOM 5820 O O . LEU B 1 331 ? 7.294 81.164 26.775 1.00 18.71 328 LEU B O 1
ATOM 5825 N N . ASN B 1 332 ? 9.306 80.192 27.083 1.00 15.96 329 ASN B N 1
ATOM 5826 C CA . ASN B 1 332 ? 9.062 79.106 26.127 1.00 15.30 329 ASN B CA 1
ATOM 5827 C C . ASN B 1 332 ? 8.823 77.759 26.804 1.00 15.29 329 ASN B C 1
ATOM 5828 O O . ASN B 1 332 ? 9.155 77.585 27.969 1.00 17.30 329 ASN B O 1
ATOM 5833 N N . SER B 1 333 ? 8.244 76.823 26.054 1.00 17.95 330 SER B N 1
ATOM 5834 C CA . SER B 1 333 ? 8.120 75.434 26.483 1.00 19.23 330 SER B CA 1
ATOM 5835 C C . SER B 1 333 ? 7.237 75.238 27.713 1.00 19.02 330 SER B C 1
ATOM 5836 O O . SER B 1 333 ? 7.435 74.295 28.470 1.00 18.30 330 SER B O 1
ATOM 5839 N N . ILE B 1 334 ? 6.257 76.117 27.911 1.00 17.61 331 ILE B N 1
ATOM 5840 C CA . ILE B 1 334 ? 5.383 75.997 29.073 1.00 18.00 331 ILE B CA 1
ATOM 5841 C C . ILE B 1 334 ? 4.599 74.683 29.006 1.00 20.61 331 ILE B C 1
ATOM 5842 O O . ILE B 1 334 ? 4.289 74.074 30.035 1.00 19.94 331 ILE B O 1
ATOM 5847 N N . ASP B 1 335 ? 4.321 74.230 27.787 1.00 17.60 332 ASP B N 1
ATOM 5848 C CA . ASP B 1 335 ? 3.596 72.979 27.578 1.00 18.16 332 ASP B CA 1
ATOM 5849 C C . ASP B 1 335 ? 4.340 71.764 28.142 1.00 17.76 332 ASP B C 1
ATOM 5850 O O . ASP B 1 335 ? 3.721 70.761 28.498 1.00 19.22 332 ASP B O 1
ATOM 5855 N N . VAL B 1 336 ? 5.664 71.842 28.204 1.00 17.05 333 VAL B N 1
ATOM 5856 C CA . VAL B 1 336 ? 6.460 70.700 28.683 1.00 18.28 333 VAL B CA 1
ATOM 5857 C C . VAL B 1 336 ? 6.167 70.386 30.165 1.00 21.74 333 VAL B C 1
ATOM 5858 O O . VAL B 1 336 ? 6.354 69.260 30.635 1.00 18.86 333 VAL B O 1
ATOM 5862 N N . LEU B 1 337 ? 5.675 71.379 30.897 1.00 17.46 334 LEU B N 1
ATOM 5863 C CA . LEU B 1 337 ? 5.411 71.196 32.325 1.00 17.30 334 LEU B CA 1
ATOM 5864 C C . LEU B 1 337 ? 4.013 70.660 32.606 1.00 19.06 334 LEU B C 1
ATOM 5865 O O . LEU B 1 337 ? 3.628 70.486 33.769 1.00 19.54 334 LEU B O 1
ATOM 5870 N N . THR B 1 338 ? 3.262 70.389 31.543 1.00 18.01 335 THR B N 1
ATOM 5871 C CA . THR B 1 338 ? 1.909 69.835 31.667 1.00 18.85 335 THR B CA 1
ATOM 5872 C C . THR B 1 338 ? 1.911 68.458 32.351 1.00 24.87 335 THR B C 1
ATOM 5873 O O . THR B 1 338 ? 2.752 67.605 32.051 1.00 21.53 335 THR B O 1
ATOM 5877 N N . GLY B 1 339 ? 0.973 68.237 33.271 1.00 23.34 336 GLY B N 1
ATOM 5878 C CA . GLY B 1 339 ? 0.802 66.917 33.860 1.00 21.78 336 GLY B CA 1
ATOM 5879 C C . GLY B 1 339 ? 1.712 66.608 35.039 1.00 24.34 336 GLY B C 1
ATOM 5880 O O . GLY B 1 339 ? 1.802 65.467 35.480 1.00 30.39 336 GLY B O 1
ATOM 5881 N N . ILE B 1 340 ? 2.398 67.626 35.543 1.00 20.66 337 ILE B N 1
ATOM 5882 C CA . ILE B 1 340 ? 3.212 67.492 36.740 1.00 22.31 337 ILE B CA 1
ATOM 5883 C C . ILE B 1 340 ? 2.483 68.212 37.870 1.00 25.06 337 ILE B C 1
ATOM 5884 O O . ILE B 1 340 ? 2.354 69.435 37.838 1.00 23.47 337 ILE B O 1
ATOM 5889 N N . PRO B 1 341 ? 2.009 67.459 38.878 1.00 29.03 338 PRO B N 1
ATOM 5890 C CA . PRO B 1 341 ? 1.100 68.026 39.888 1.00 28.51 338 PRO B CA 1
ATOM 5891 C C . PRO B 1 341 ? 1.696 69.174 40.704 1.00 25.76 338 PRO B C 1
ATOM 5892 O O . PRO B 1 341 ? 0.978 70.136 41.021 1.00 24.32 338 PRO B O 1
ATOM 5896 N N . THR B 1 342 ? 2.980 69.074 41.047 1.00 24.76 339 THR B N 1
ATOM 5897 C CA . THR B 1 342 ? 3.654 70.152 41.764 1.00 22.06 339 THR B CA 1
ATOM 5898 C C . THR B 1 342 ? 4.915 70.613 41.040 1.00 27.17 339 THR B C 1
ATOM 5899 O O . THR B 1 342 ? 5.860 69.839 40.849 1.00 27.63 339 THR B O 1
ATOM 5903 N N . LEU B 1 343 ? 4.915 71.883 40.642 1.00 20.70 340 LEU B N 1
ATOM 5904 C CA . LEU B 1 343 ? 6.046 72.501 39.959 1.00 21.20 340 LEU B CA 1
ATOM 5905 C C . LEU B 1 343 ? 6.881 73.283 40.968 1.00 20.58 340 LEU B C 1
ATOM 5906 O O . LEU B 1 343 ? 6.378 73.691 42.016 1.00 25.91 340 LEU B O 1
ATOM 5911 N N . LYS B 1 344 ? 8.163 73.486 40.671 1.00 18.34 341 LYS B N 1
ATOM 5912 C CA . LYS B 1 344 ? 9.024 74.250 41.572 1.00 18.06 341 LYS B CA 1
ATOM 5913 C C . LYS B 1 344 ? 9.777 75.308 40.793 1.00 21.77 341 LYS B C 1
ATOM 5914 O O . LYS B 1 344 ? 10.163 75.082 39.648 1.00 22.13 341 LYS B O 1
ATOM 5920 N N . ILE B 1 345 ? 9.967 76.472 41.408 1.00 19.58 342 ILE B N 1
ATOM 5921 C CA . ILE B 1 345 ? 10.805 77.508 40.823 1.00 18.62 342 ILE B CA 1
ATOM 5922 C C . ILE B 1 345 ? 11.856 77.899 41.847 1.00 19.51 342 ILE B C 1
ATOM 5923 O O . ILE B 1 345 ? 11.531 78.205 42.986 1.00 20.77 342 ILE B O 1
ATOM 5928 N N . CYS B 1 346 ? 13.121 77.879 41.450 1.00 16.70 343 CYS B N 1
ATOM 5929 C CA . CYS B 1 346 ? 14.183 78.230 42.380 1.00 19.81 343 CYS B CA 1
ATOM 5930 C C . CYS B 1 346 ? 14.223 79.748 42.505 1.00 21.22 343 CYS B C 1
ATOM 5931 O O . CYS B 1 346 ? 14.324 80.445 41.494 1.00 22.09 343 CYS B O 1
ATOM 5934 N N . VAL B 1 347 ? 14.126 80.257 43.737 1.00 19.07 344 VAL B N 1
ATOM 5935 C CA . VAL B 1 347 ? 14.078 81.701 43.965 1.00 18.51 344 VAL B CA 1
ATOM 5936 C C . VAL B 1 347 ? 15.360 82.254 44.584 1.00 21.98 344 VAL B C 1
ATOM 5937 O O . VAL B 1 347 ? 15.605 83.460 44.550 1.00 21.36 344 VAL B O 1
ATOM 5941 N N . ALA B 1 348 ? 16.175 81.370 45.148 1.00 19.88 345 ALA B N 1
ATOM 5942 C CA . ALA B 1 348 ? 17.421 81.760 45.797 1.00 18.18 345 ALA B CA 1
ATOM 5943 C C . ALA B 1 348 ? 18.328 80.543 45.879 1.00 20.13 345 ALA B C 1
ATOM 5944 O O . ALA B 1 348 ? 17.887 79.429 45.613 1.00 20.68 345 ALA B O 1
ATOM 5946 N N . TYR B 1 349 ? 19.588 80.751 46.248 1.00 22.76 346 TYR B N 1
ATOM 5947 C CA . TYR B 1 349 ? 20.482 79.636 46.545 1.00 24.25 346 TYR B CA 1
ATOM 5948 C C . TYR B 1 349 ? 20.794 79.612 48.024 1.00 25.12 346 TYR B C 1
ATOM 5949 O O . TYR B 1 349 ? 20.834 80.654 48.681 1.00 26.09 346 TYR B O 1
ATOM 5958 N N . LYS B 1 350 ? 21.031 78.413 48.536 1.00 22.66 347 LYS B N 1
ATOM 5959 C CA . LYS B 1 350 ? 21.524 78.245 49.887 1.00 21.26 347 LYS B CA 1
ATOM 5960 C C . LYS B 1 350 ? 22.962 77.781 49.760 1.00 26.70 347 LYS B C 1
ATOM 5961 O O . LYS B 1 350 ? 23.242 76.771 49.115 1.00 28.37 347 LYS B O 1
ATOM 5967 N N . CYS B 1 351 ? 23.876 78.532 50.360 1.00 22.17 348 CYS B N 1
ATOM 5968 C CA . CYS B 1 351 ? 25.294 78.276 50.181 1.00 28.12 348 CYS B CA 1
ATOM 5969 C C . CYS B 1 351 ? 25.960 78.272 51.547 1.00 36.27 348 CYS B C 1
ATOM 5970 O O . CYS B 1 351 ? 26.230 79.336 52.111 1.00 40.15 348 CYS B O 1
ATOM 5973 N N . ASP B 1 352 ? 26.215 77.072 52.066 1.00 39.45 349 ASP B N 1
ATOM 5974 C CA . ASP B 1 352 ? 26.684 76.887 53.441 1.00 47.42 349 ASP B CA 1
ATOM 5975 C C . ASP B 1 352 ? 25.702 77.519 54.425 1.00 42.26 349 ASP B C 1
ATOM 5976 O O . ASP B 1 352 ? 26.086 78.292 55.300 1.00 42.97 349 ASP B O 1
ATOM 5981 N N . GLY B 1 353 ? 24.422 77.198 54.252 1.00 33.16 350 GLY B N 1
ATOM 5982 C CA . GLY B 1 353 ? 23.382 77.685 55.140 1.00 36.73 350 GLY B CA 1
ATOM 5983 C C . GLY B 1 353 ? 22.939 79.114 54.879 1.00 37.91 350 GLY B C 1
ATOM 5984 O O . GLY B 1 353 ? 21.891 79.538 55.372 1.00 39.25 350 GLY B O 1
ATOM 5985 N N . LYS B 1 354 ? 23.727 79.860 54.105 1.00 33.49 351 LYS B N 1
ATOM 5986 C CA . LYS B 1 354 ? 23.394 81.254 53.807 1.00 29.69 351 LYS B CA 1
ATOM 5987 C C . LYS B 1 354 ? 22.573 81.384 52.532 1.00 25.28 351 LYS B C 1
ATOM 5988 O O . LYS B 1 354 ? 22.977 80.911 51.471 1.00 28.64 351 LYS B O 1
ATOM 5994 N N . VAL B 1 355 ? 21.411 82.024 52.640 1.00 24.36 352 VAL B N 1
ATOM 5995 C CA . VAL B 1 355 ? 20.519 82.194 51.495 1.00 22.44 352 VAL B CA 1
ATOM 5996 C C . VAL B 1 355 ? 20.923 83.442 50.715 1.00 28.41 352 VAL B C 1
ATOM 5997 O O . VAL B 1 355 ? 20.982 84.538 51.272 1.00 25.46 352 VAL B O 1
ATOM 6001 N N . ILE B 1 356 ? 21.215 83.280 49.431 1.00 22.94 353 ILE B N 1
ATOM 6002 C CA . ILE B 1 356 ? 21.709 84.397 48.634 1.00 21.74 353 ILE B CA 1
ATOM 6003 C C . ILE B 1 356 ? 20.939 84.551 47.326 1.00 22.28 353 ILE B C 1
ATOM 6004 O O . ILE B 1 356 ? 20.312 83.612 46.854 1.00 21.74 353 ILE B O 1
ATOM 6009 N N . ASP B 1 357 ? 21.001 85.747 46.748 1.00 19.25 354 ASP B N 1
ATOM 6010 C CA . ASP B 1 357 ? 20.429 85.992 45.429 1.00 20.42 354 ASP B CA 1
ATOM 6011 C C . ASP B 1 357 ? 21.516 86.516 44.504 1.00 23.27 354 ASP B C 1
ATOM 6012 O O . ASP B 1 357 ? 21.540 87.696 44.144 1.00 27.29 354 ASP B O 1
ATOM 6017 N N . GLU B 1 358 ? 22.430 85.633 44.134 1.00 21.71 355 GLU B N 1
ATOM 6018 C CA . GLU B 1 358 ? 23.508 85.995 43.236 1.00 24.43 355 GLU B CA 1
ATOM 6019 C C . GLU B 1 358 ? 24.062 84.702 42.692 1.00 24.54 355 GLU B C 1
ATOM 6020 O O . GLU B 1 358 ? 23.929 83.649 43.317 1.00 22.46 355 GLU B O 1
ATOM 6026 N N . VAL B 1 359 ? 24.678 84.775 41.523 1.00 19.24 356 VAL B N 1
ATOM 6027 C CA . VAL B 1 359 ? 25.460 83.650 41.042 1.00 19.80 356 VAL B CA 1
ATOM 6028 C C . VAL B 1 359 ? 26.884 83.953 41.478 1.00 18.67 356 VAL B C 1
ATOM 6029 O O . VAL B 1 359 ? 27.467 84.957 41.050 1.00 21.28 356 VAL B O 1
ATOM 6033 N N . PRO B 1 360 ? 27.445 83.118 42.371 1.00 17.05 357 PRO B N 1
ATOM 6034 C CA . PRO B 1 360 ? 28.813 83.377 42.825 1.00 19.42 357 PRO B CA 1
ATOM 6035 C C . PRO B 1 360 ? 29.792 83.307 41.661 1.00 19.71 357 PRO B C 1
ATOM 6036 O O . PRO B 1 360 ? 29.597 82.516 40.730 1.00 19.16 357 PRO B O 1
ATOM 6040 N N .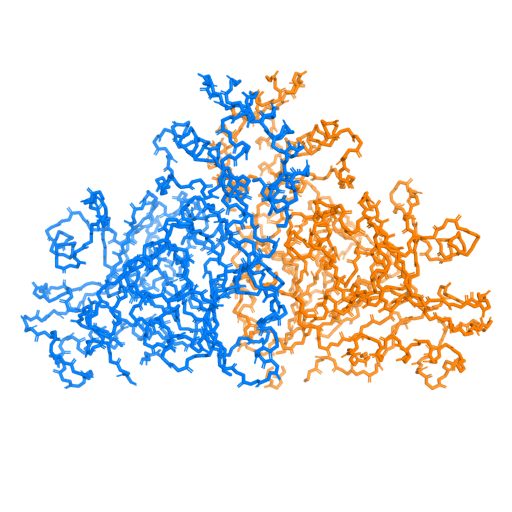 ALA B 1 361 ? 30.840 84.118 41.724 1.00 17.80 358 ALA B N 1
ATOM 6041 C CA . ALA B 1 361 ? 31.853 84.129 40.680 1.00 17.95 358 ALA B CA 1
ATOM 6042 C C . ALA B 1 361 ? 32.839 82.992 40.878 1.00 27.12 358 ALA B C 1
ATOM 6043 O O . ALA B 1 361 ? 33.430 82.496 39.910 1.00 23.94 358 ALA B O 1
ATOM 6045 N N . ASN B 1 362 ? 33.028 82.599 42.138 1.00 18.57 359 ASN B N 1
ATOM 6046 C CA . ASN B 1 362 ? 33.936 81.502 42.473 1.00 21.66 359 ASN B CA 1
ATOM 6047 C C . ASN B 1 362 ? 33.213 80.187 42.214 1.00 20.73 359 ASN B C 1
ATOM 6048 O O . ASN B 1 362 ? 32.178 79.908 42.827 1.00 20.54 359 ASN B O 1
ATOM 6053 N N . LEU B 1 363 ? 33.758 79.386 41.300 1.00 24.40 360 LEU B N 1
ATOM 6054 C CA . LEU B 1 363 ? 33.120 78.130 40.885 1.00 27.78 360 LEU B CA 1
ATOM 6055 C C . LEU B 1 363 ? 32.912 77.172 42.054 1.00 25.26 360 LEU B C 1
ATOM 6056 O O . LEU B 1 363 ? 31.896 76.483 42.132 1.00 24.90 360 LEU B O 1
ATOM 6061 N N . ASN B 1 364 ? 33.885 77.120 42.958 1.00 28.35 361 ASN B N 1
ATOM 6062 C CA . ASN B 1 364 ? 33.776 76.251 44.129 1.00 30.18 361 ASN B CA 1
ATOM 6063 C C . ASN B 1 364 ? 32.602 76.633 45.027 1.00 29.59 361 ASN B C 1
ATOM 6064 O O . ASN B 1 364 ? 31.988 75.776 45.669 1.00 31.23 361 ASN B O 1
ATOM 6069 N N . ILE B 1 365 ? 32.286 77.923 45.058 1.00 23.19 362 ILE B N 1
ATOM 6070 C CA . ILE B 1 365 ? 31.178 78.409 45.857 1.00 20.67 362 ILE B CA 1
ATOM 6071 C C . ILE B 1 365 ? 29.856 78.138 45.134 1.00 23.32 362 ILE B C 1
ATOM 6072 O O . ILE B 1 365 ? 28.889 77.670 45.737 1.00 23.32 362 ILE B O 1
ATOM 6077 N N . LEU B 1 366 ? 29.827 78.417 43.831 1.00 19.64 363 LEU B N 1
ATOM 6078 C CA . LEU B 1 366 ? 28.660 78.097 43.010 1.00 20.05 363 LEU B CA 1
ATOM 6079 C C . LEU B 1 366 ? 28.345 76.608 43.059 1.00 18.22 363 LEU B C 1
ATOM 6080 O O . LEU B 1 366 ? 27.178 76.210 43.100 1.00 21.63 363 LEU B O 1
ATOM 6085 N N . ALA B 1 367 ? 29.388 75.780 43.070 1.00 20.19 364 ALA B N 1
ATOM 6086 C CA . ALA B 1 367 ? 29.215 74.326 43.108 1.00 22.06 364 ALA B CA 1
ATOM 6087 C C . ALA B 1 367 ? 28.544 73.850 44.399 1.00 23.37 364 ALA B C 1
ATOM 6088 O O . ALA B 1 367 ? 28.065 72.716 44.472 1.00 24.80 364 ALA B O 1
ATOM 6090 N N . LYS B 1 368 ? 28.523 74.711 45.414 1.00 22.19 365 LYS B N 1
ATOM 6091 C CA . LYS B 1 368 ? 27.907 74.385 46.705 1.00 24.28 365 LYS B CA 1
ATOM 6092 C C . LYS B 1 368 ? 26.489 74.921 46.832 1.00 27.73 365 LYS B C 1
ATOM 6093 O O . LYS B 1 368 ? 25.817 74.675 47.829 1.00 28.74 365 LYS B O 1
ATOM 6099 N N . CYS B 1 369 ? 26.046 75.692 45.850 1.00 21.27 366 CYS B N 1
ATOM 6100 C CA . CYS B 1 369 ? 24.726 76.312 45.930 1.00 21.31 366 CYS B CA 1
ATOM 6101 C C . CYS B 1 369 ? 23.591 75.310 45.770 1.00 24.06 366 CYS B C 1
ATOM 6102 O O . CYS B 1 369 ? 23.489 74.637 44.739 1.00 26.87 366 CYS B O 1
ATOM 6105 N N . GLU B 1 370 ? 22.742 75.217 46.794 1.00 22.02 367 GLU B N 1
ATOM 6106 C CA . GLU B 1 370 ? 21.543 74.390 46.744 1.00 21.30 367 GLU B CA 1
ATOM 6107 C C . GLU B 1 370 ? 20.360 75.280 46.403 1.00 25.18 367 GLU B C 1
ATOM 6108 O O . GLU B 1 370 ? 20.268 76.403 46.896 1.00 23.02 367 GLU B O 1
ATOM 6114 N N . PRO B 1 371 ? 19.435 74.778 45.575 1.00 22.57 368 PRO B N 1
ATOM 6115 C CA . PRO B 1 371 ? 18.290 75.621 45.211 1.00 21.77 368 PRO B CA 1
ATOM 6116 C C . PRO B 1 371 ? 17.300 75.786 46.366 1.00 25.24 368 PRO B C 1
ATOM 6117 O O . PRO B 1 371 ? 17.015 74.826 47.089 1.00 25.16 368 PRO B O 1
ATOM 6121 N N . VAL B 1 372 ? 16.797 77.005 46.548 1.00 19.51 369 VAL B N 1
ATOM 6122 C CA . VAL B 1 372 ? 15.700 77.250 47.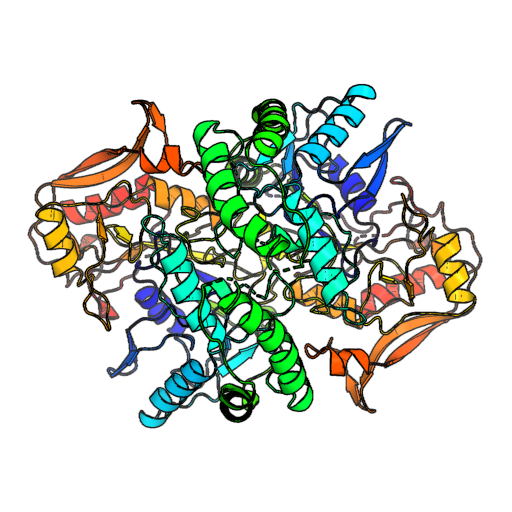478 1.00 22.51 369 VAL B CA 1
ATOM 6123 C C . VAL B 1 372 ? 14.494 77.516 46.591 1.00 23.68 369 VAL B C 1
ATOM 6124 O O . VAL B 1 372 ? 14.533 78.410 45.745 1.00 26.03 369 VAL B O 1
ATOM 6128 N N . CYS B 1 373 ? 13.435 76.728 46.759 1.00 21.67 370 CYS B N 1
ATOM 6129 C CA . CYS B 1 373 ? 12.348 76.744 45.778 1.00 22.41 370 CYS B CA 1
ATOM 6130 C C . CYS B 1 373 ? 10.993 77.094 46.361 1.00 26.61 370 CYS B C 1
ATOM 6131 O O . CYS B 1 373 ? 10.716 76.801 47.525 1.00 26.22 370 CYS B O 1
ATOM 6134 N N . GLU B 1 374 ? 10.175 77.740 45.531 1.00 26.24 371 GLU B N 1
ATOM 6135 C CA . GLU B 1 374 ? 8.736 77.881 45.753 1.00 26.18 371 GLU B CA 1
ATOM 6136 C C . GLU B 1 374 ? 8.055 76.750 45.014 1.00 27.16 371 GLU B C 1
ATOM 6137 O O . GLU B 1 374 ? 8.491 76.373 43.925 1.00 27.00 371 GLU B O 1
ATOM 6143 N N . GLU B 1 375 ? 6.962 76.243 45.571 1.00 21.32 372 GLU B N 1
ATOM 6144 C CA . GLU B 1 375 ? 6.174 75.218 44.903 1.00 27.64 372 GLU B CA 1
ATOM 6145 C C . GLU B 1 375 ? 4.874 75.821 44.370 1.00 32.13 372 GLU B C 1
ATOM 6146 O O . GLU B 1 375 ? 4.265 76.665 45.025 1.00 26.16 372 GLU B O 1
ATOM 6152 N N . LEU B 1 376 ? 4.477 75.402 43.170 1.00 25.87 373 LEU B N 1
ATOM 6153 C CA . LEU B 1 376 ? 3.250 75.877 42.540 1.00 24.85 373 LEU B CA 1
ATOM 6154 C C . LEU B 1 376 ? 2.496 74.675 41.983 1.00 22.38 373 LEU B C 1
ATOM 6155 O O . LEU B 1 376 ? 3.110 73.754 41.440 1.00 26.40 373 LEU B O 1
ATOM 6160 N N . PRO B 1 377 ? 1.157 74.687 42.093 1.00 24.88 374 PRO B N 1
ATOM 6161 C CA . PRO B 1 377 ? 0.365 73.570 41.567 1.00 22.66 374 PRO B CA 1
ATOM 6162 C C . PRO B 1 377 ? 0.360 73.551 40.035 1.00 23.03 374 PRO B C 1
ATOM 6163 O O . PRO B 1 377 ? 0.444 74.607 39.396 1.00 22.83 374 PRO B O 1
ATOM 6167 N N . GLY B 1 378 ? 0.265 72.362 39.449 1.00 24.76 375 GLY B N 1
ATOM 6168 C CA . GLY B 1 378 ? 0.329 72.244 38.003 1.00 22.64 375 GLY B CA 1
ATOM 6169 C C . GLY B 1 378 ? -1.041 72.141 37.358 1.00 21.07 375 GLY B C 1
ATOM 6170 O O . GLY B 1 378 ? -2.059 72.478 37.972 1.00 21.18 375 GLY B O 1
ATOM 6171 N N . TRP B 1 379 ? -1.071 71.680 36.110 1.00 21.13 376 TRP B N 1
ATOM 6172 C CA . TRP B 1 379 ? -2.327 71.549 35.366 1.00 22.37 376 TRP B CA 1
ATOM 6173 C C . TRP B 1 379 ? -2.266 70.282 34.527 1.00 24.43 376 TRP B C 1
ATOM 6174 O O . TRP B 1 379 ? -1.193 69.710 34.348 1.00 22.62 376 TRP B O 1
ATOM 6185 N N . THR B 1 380 ? -3.406 69.850 33.997 1.00 20.94 377 THR B N 1
ATOM 6186 C CA . THR B 1 380 ? -3.440 68.618 33.205 1.00 25.41 377 THR B CA 1
ATOM 6187 C C . THR B 1 380 ? -3.808 68.845 31.737 1.00 25.26 377 THR B C 1
ATOM 6188 O O . THR B 1 380 ? -3.609 67.957 30.898 1.00 23.14 377 THR B O 1
ATOM 6192 N N . GLU B 1 381 ? -4.359 70.020 31.433 1.00 20.36 378 GLU B N 1
ATOM 6193 C CA . GLU B 1 381 ? -4.850 70.319 30.080 1.00 20.99 378 GLU B CA 1
ATOM 6194 C C . GLU B 1 381 ? -3.743 70.386 29.024 1.00 19.50 378 GLU B C 1
ATOM 6195 O O . GLU B 1 381 ? -2.644 70.867 29.297 1.00 21.92 378 GLU B O 1
ATOM 6201 N N . ASP B 1 382 ? -4.049 69.915 27.815 1.00 19.99 379 ASP B N 1
ATOM 6202 C CA . ASP B 1 382 ? -3.198 70.130 26.651 1.00 18.96 379 ASP B CA 1
ATOM 6203 C C . ASP B 1 382 ? -3.264 71.619 26.299 1.00 18.89 379 ASP B C 1
ATOM 6204 O O . ASP B 1 382 ? -4.320 72.119 25.925 1.00 21.83 379 ASP B O 1
ATOM 6209 N N . ILE B 1 383 ? -2.149 72.334 26.425 1.00 17.68 380 ILE B N 1
ATOM 6210 C CA . ILE B 1 383 ? -2.160 73.777 26.157 1.00 19.21 380 ILE B CA 1
ATOM 6211 C C . ILE B 1 383 ? -1.467 74.158 24.850 1.00 21.78 380 ILE B C 1
ATOM 6212 O O . ILE B 1 383 ? -1.212 75.335 24.599 1.00 20.32 380 ILE B O 1
ATOM 6217 N N . THR B 1 384 ? -1.185 73.162 24.013 1.00 18.49 381 THR B N 1
ATOM 6218 C CA . THR B 1 384 ? -0.362 73.384 22.821 1.00 17.22 381 THR B CA 1
ATOM 6219 C C . THR B 1 384 ? -1.087 74.186 21.747 1.00 18.96 381 THR B C 1
ATOM 6220 O O . THR B 1 384 ? -0.472 74.594 20.765 1.00 20.20 381 THR B O 1
ATOM 6224 N N . GLY B 1 385 ? -2.390 74.404 21.922 1.00 17.79 382 GLY B N 1
ATOM 6225 C CA . GLY B 1 385 ? -3.145 75.214 20.978 1.00 18.34 382 GLY B CA 1
ATOM 6226 C C . GLY B 1 385 ? -3.580 76.556 21.550 1.00 21.56 382 GLY B C 1
ATOM 6227 O O . GLY B 1 385 ? -4.296 77.327 20.902 1.00 21.87 382 GLY B O 1
ATOM 6228 N N . VAL B 1 386 ? -3.149 76.843 22.774 1.00 17.61 383 VAL B N 1
ATOM 6229 C CA . VAL B 1 386 ? -3.588 78.061 23.466 1.00 18.31 383 VAL B CA 1
ATOM 6230 C C . VAL B 1 386 ? -3.027 79.311 22.785 1.00 19.77 383 VAL B C 1
ATOM 6231 O O . VAL B 1 386 ? -1.876 79.314 22.330 1.00 19.78 383 VAL B O 1
ATOM 6235 N N . ARG B 1 387 ? -3.842 80.362 22.718 1.00 18.21 384 ARG B N 1
ATOM 6236 C CA . ARG B 1 387 ? -3.467 81.593 22.016 1.00 20.03 384 ARG B CA 1
ATOM 6237 C C . ARG B 1 387 ? -3.201 82.809 22.912 1.00 20.96 384 ARG B C 1
ATOM 6238 O O . ARG B 1 387 ? -2.711 83.833 22.432 1.00 21.29 384 ARG B O 1
ATOM 6246 N N . SER B 1 388 ? -3.541 82.731 24.192 1.00 20.04 385 SER B N 1
ATOM 6247 C CA . SER B 1 388 ? -3.423 83.918 25.058 1.00 23.66 385 SER B CA 1
ATOM 6248 C C . SER B 1 388 ? -3.319 83.547 26.526 1.00 22.85 385 SER B C 1
ATOM 6249 O O . SER B 1 388 ? -3.640 82.420 26.905 1.00 19.32 385 SER B O 1
ATOM 6252 N N . LEU B 1 389 ? -2.871 84.491 27.353 1.00 21.97 386 LEU B N 1
ATOM 6253 C CA . LEU B 1 389 ? -2.738 84.233 28.787 1.00 24.91 386 LEU B CA 1
ATOM 6254 C C . LEU B 1 389 ? -4.097 83.921 29.405 1.00 23.80 386 LEU B C 1
ATOM 6255 O O . LEU B 1 389 ? -4.207 83.050 30.268 1.00 21.78 386 LEU B O 1
ATOM 6260 N N . ASP B 1 390 ? -5.120 84.644 28.951 1.00 20.28 387 ASP B N 1
ATOM 6261 C CA . ASP B 1 390 ? -6.505 84.463 29.408 1.00 25.02 387 ASP B CA 1
ATOM 6262 C C . ASP B 1 390 ? -7.002 83.037 29.221 1.00 25.13 387 ASP B C 1
ATOM 6263 O O . ASP B 1 390 ? -7.832 82.544 29.996 1.00 23.30 387 ASP B O 1
ATOM 6268 N N . GLU B 1 391 ? -6.526 82.396 28.161 1.00 21.54 388 GLU B N 1
ATOM 6269 C CA . GLU B 1 391 ? -7.002 81.070 27.778 1.00 19.92 388 GLU B CA 1
ATOM 6270 C C . GLU B 1 391 ? -6.303 79.958 28.563 1.00 24.41 388 GLU B C 1
ATOM 6271 O O . GLU B 1 391 ? -6.842 78.859 28.714 1.00 21.01 388 GLU B O 1
ATOM 6277 N N . LEU B 1 392 ? -5.107 80.240 29.076 1.00 21.70 389 LEU B N 1
ATOM 6278 C CA . LEU B 1 392 ? -4.379 79.234 29.850 1.00 18.38 389 LEU B CA 1
ATOM 6279 C C . LEU B 1 392 ? -5.206 78.757 31.038 1.00 23.52 389 LEU B C 1
ATOM 6280 O O . LEU B 1 392 ? -5.969 79.527 31.620 1.00 19.87 389 LEU B O 1
ATOM 6285 N N . PRO B 1 393 ? -5.076 77.466 31.382 1.00 22.09 390 PRO B N 1
ATOM 6286 C CA . PRO B 1 393 ? -5.608 76.978 32.654 1.00 26.29 390 PRO B CA 1
ATOM 6287 C C . PRO B 1 393 ? -5.073 77.881 33.761 1.00 23.46 390 PRO B C 1
ATOM 6288 O O . PRO B 1 393 ? -3.935 78.341 33.649 1.00 22.32 390 PRO B O 1
ATOM 6292 N N . GLU B 1 394 ? -5.878 78.146 34.784 1.00 20.99 391 GLU B N 1
ATOM 6293 C CA . GLU B 1 394 ? -5.476 79.031 35.878 1.00 23.97 391 GLU B CA 1
ATOM 6294 C C . GLU B 1 394 ? -4.052 78.794 36.387 1.00 20.67 391 GLU B C 1
ATOM 6295 O O . GLU B 1 394 ? -3.275 79.735 36.523 1.00 22.00 391 GLU B O 1
ATOM 6301 N N . ASN B 1 395 ? -3.699 77.543 36.661 1.00 20.66 392 ASN B N 1
ATOM 6302 C CA . ASN B 1 395 ? -2.385 77.270 37.237 1.00 20.06 392 ASN B CA 1
ATOM 6303 C C . ASN B 1 395 ? -1.229 77.521 36.278 1.00 18.86 392 ASN B C 1
ATOM 6304 O O . ASN B 1 395 ? -0.122 77.845 36.697 1.00 20.25 392 ASN B O 1
ATOM 6309 N N . ALA B 1 396 ? -1.479 77.353 34.985 1.00 19.52 393 ALA B N 1
ATOM 6310 C CA . ALA B 1 396 ? -0.458 77.651 33.995 1.00 18.37 393 ALA B CA 1
ATOM 6311 C C . ALA B 1 396 ? -0.259 79.168 33.883 1.00 18.53 393 ALA B C 1
ATOM 6312 O O . ALA B 1 396 ? 0.874 79.641 33.770 1.00 17.93 393 ALA B O 1
ATOM 6314 N N . ARG B 1 397 ? -1.351 79.933 33.909 1.00 21.74 394 ARG B N 1
ATOM 6315 C CA . ARG B 1 397 ? -1.227 81.393 33.889 1.00 18.22 394 ARG B CA 1
ATOM 6316 C C . ARG B 1 397 ? -0.487 81.878 35.137 1.00 18.60 394 ARG B C 1
ATOM 6317 O O . ARG B 1 397 ? 0.366 82.767 35.057 1.00 21.11 394 ARG B O 1
ATOM 6325 N N . LYS B 1 398 ? -0.817 81.295 36.288 1.00 21.54 395 LYS B N 1
ATOM 6326 C CA . LYS B 1 398 ? -0.157 81.675 37.536 1.00 19.38 395 LYS B CA 1
ATOM 6327 C C . LYS B 1 398 ? 1.330 81.381 37.468 1.00 18.52 395 LYS B C 1
ATOM 6328 O O . LYS B 1 398 ? 2.135 82.156 37.978 1.00 19.61 395 LYS B O 1
ATOM 6332 N N . TYR B 1 399 ? 1.700 80.271 36.826 1.00 18.08 396 TYR B N 1
ATOM 6333 C CA . TYR B 1 399 ? 3.108 79.910 36.690 1.00 18.95 396 TYR B CA 1
ATOM 6334 C C . TYR B 1 399 ? 3.845 80.944 35.826 1.00 21.03 396 TYR B C 1
ATOM 6335 O O . TYR B 1 399 ? 4.915 81.440 36.197 1.00 19.03 396 TYR B O 1
ATOM 6344 N N . VAL B 1 400 ? 3.264 81.267 34.673 1.00 16.54 397 VAL B N 1
ATOM 6345 C CA . VAL B 1 400 ? 3.813 82.295 33.795 1.00 19.03 397 VAL B CA 1
ATOM 6346 C C . VAL B 1 400 ? 3.951 83.642 34.506 1.00 20.98 397 VAL B C 1
ATOM 6347 O O . VAL B 1 400 ? 5.009 84.270 34.463 1.00 18.85 397 VAL B O 1
ATOM 6351 N N . GLU B 1 401 ? 2.885 84.090 35.156 1.00 18.10 398 GLU B N 1
ATOM 6352 C CA . GLU B 1 401 ? 2.935 85.348 35.901 1.00 19.43 398 GLU B CA 1
ATOM 6353 C C . GLU B 1 401 ? 4.017 85.335 36.987 1.00 20.61 398 GLU B C 1
ATOM 6354 O O . GLU B 1 401 ? 4.703 86.337 37.202 1.00 21.35 398 GLU B O 1
ATOM 6360 N N . ARG B 1 402 ? 4.169 84.205 37.668 1.00 21.48 399 ARG B N 1
ATOM 6361 C CA . ARG B 1 402 ? 5.169 84.110 38.734 1.00 22.83 399 ARG B CA 1
ATOM 6362 C C . ARG B 1 402 ? 6.597 84.248 38.198 1.00 23.02 399 ARG B C 1
ATOM 6363 O O . ARG B 1 402 ? 7.457 84.835 38.856 1.00 20.53 399 ARG B O 1
ATOM 6371 N N . VAL B 1 403 ? 6.856 83.714 37.009 1.00 19.58 400 VAL B N 1
ATOM 6372 C CA . VAL B 1 403 ? 8.178 83.879 36.403 1.00 20.56 400 VAL B CA 1
ATOM 6373 C C . VAL B 1 403 ? 8.495 85.356 36.170 1.00 23.84 400 VAL B C 1
ATOM 6374 O O . VAL B 1 403 ? 9.591 85.836 36.482 1.00 21.50 400 VAL B O 1
ATOM 6378 N N . SER B 1 404 ? 7.532 86.093 35.635 1.00 23.20 401 SER B N 1
ATOM 6379 C CA . SER B 1 404 ? 7.749 87.516 35.410 1.00 23.44 401 SER B CA 1
ATOM 6380 C C . SER B 1 404 ? 7.888 88.289 36.721 1.00 26.48 401 SER B C 1
ATOM 6381 O O . SER B 1 404 ? 8.688 89.224 36.818 1.00 29.49 401 SER B O 1
ATOM 6384 N N . GLU B 1 405 ? 7.112 87.901 37.731 1.00 20.57 402 GLU B N 1
ATOM 6385 C CA . GLU B 1 405 ? 7.219 88.519 39.044 1.00 22.83 402 GLU B CA 1
ATOM 6386 C C . GLU B 1 405 ? 8.596 88.294 39.662 1.00 20.47 402 GLU B C 1
ATOM 6387 O O . GLU B 1 405 ? 9.175 89.200 40.248 1.00 27.91 402 GLU B O 1
ATOM 6393 N N . LEU B 1 406 ? 9.096 87.071 39.552 1.00 20.71 403 LEU B N 1
ATOM 6394 C CA . LEU B 1 406 ? 10.343 86.708 40.217 1.00 23.17 403 LEU B CA 1
ATOM 6395 C C . LEU B 1 406 ? 11.555 87.274 39.490 1.00 28.46 403 LEU B C 1
ATOM 6396 O O . LEU B 1 406 ? 12.579 87.564 40.108 1.00 27.61 403 LEU B O 1
ATOM 6401 N N . THR B 1 407 ? 11.444 87.430 38.177 1.00 25.01 404 THR B N 1
ATOM 6402 C CA . THR B 1 407 ? 12.587 87.896 37.390 1.00 26.43 404 THR B CA 1
ATOM 6403 C C . THR B 1 407 ? 12.620 89.410 37.238 1.00 28.60 404 THR B C 1
ATOM 6404 O O . THR B 1 407 ? 13.670 89.986 36.953 1.00 26.93 404 THR B O 1
ATOM 6408 N N . GLY B 1 408 ? 11.468 90.049 37.426 1.00 22.66 405 GLY B N 1
ATOM 6409 C CA . GLY B 1 408 ? 11.360 91.490 37.285 1.00 19.79 405 GLY B CA 1
ATOM 6410 C C . GLY B 1 408 ? 11.320 91.941 35.829 1.00 20.26 405 GLY B C 1
ATOM 6411 O O . GLY B 1 408 ? 11.518 93.115 35.529 1.00 24.67 405 GLY B O 1
ATOM 6412 N N . ILE B 1 409 ? 11.049 91.011 34.919 1.00 22.54 406 ILE B N 1
ATOM 6413 C CA . ILE B 1 409 ? 11.011 91.338 33.491 1.00 23.82 406 ILE B CA 1
ATOM 6414 C C . ILE B 1 409 ? 9.585 91.203 32.945 1.00 23.66 406 ILE B C 1
ATOM 6415 O O . ILE B 1 409 ? 8.951 90.159 33.123 1.00 22.45 406 ILE B O 1
ATOM 6420 N N . GLN B 1 410 ? 9.086 92.249 32.283 1.00 20.05 407 GLN B N 1
ATOM 6421 C CA . GLN B 1 410 ? 7.729 92.224 31.726 1.00 21.49 407 GLN B CA 1
ATOM 6422 C C . GLN B 1 410 ? 7.603 91.151 30.643 1.00 27.04 407 GLN B C 1
ATOM 6423 O O . GLN B 1 410 ? 8.502 90.980 29.815 1.00 21.27 407 GLN B O 1
ATOM 6429 N N . LEU B 1 411 ? 6.488 90.423 30.648 1.00 18.71 408 LEU B N 1
ATOM 6430 C CA . LEU B 1 411 ? 6.277 89.364 29.663 1.00 19.58 408 LEU B CA 1
ATOM 6431 C C . LEU B 1 411 ? 5.888 89.973 28.321 1.00 25.17 408 LEU B C 1
ATOM 6432 O O . LEU B 1 411 ? 4.978 90.794 28.254 1.00 24.30 408 LEU B O 1
ATOM 6437 N N . SER B 1 412 ? 6.575 89.578 27.252 1.00 18.21 409 SER B N 1
ATOM 6438 C CA . SER B 1 412 ? 6.247 90.097 25.928 1.00 18.88 409 SER B CA 1
ATOM 6439 C C . SER B 1 412 ? 5.776 89.007 24.965 1.00 18.43 409 SER B C 1
ATOM 6440 O O . SER B 1 412 ? 5.008 89.284 24.038 1.00 20.79 409 SER B O 1
ATOM 6451 N N . PHE B 1 414 ? 5.027 84.400 24.885 1.00 20.66 411 PHE B N 1
ATOM 6452 C CA . PHE B 1 414 ? 5.175 83.064 25.458 1.00 18.70 411 PHE B CA 1
ATOM 6453 C C . PHE B 1 414 ? 4.870 82.019 24.407 1.00 20.20 411 PHE B C 1
ATOM 6454 O O . PHE B 1 414 ? 4.139 82.285 23.457 1.00 21.21 411 PHE B O 1
ATOM 6462 N N . SER B 1 415 ? 5.464 80.842 24.561 1.00 16.95 412 SER B N 1
ATOM 6463 C CA . SER B 1 415 ? 5.286 79.775 23.586 1.00 18.57 412 SER B CA 1
ATOM 6464 C C . SER B 1 415 ? 4.736 78.520 24.244 1.00 19.22 412 SER B C 1
ATOM 6465 O O . SER B 1 415 ? 5.133 78.172 25.356 1.00 17.31 412 SER B O 1
ATOM 6468 N N . VAL B 1 416 ? 3.840 77.829 23.543 1.00 15.48 413 VAL B N 1
ATOM 6469 C CA . VAL B 1 416 ? 3.213 76.629 24.088 1.00 19.95 413 VAL B CA 1
ATOM 6470 C C . VAL B 1 416 ? 3.527 75.397 23.240 1.00 21.54 413 VAL B C 1
ATOM 6471 O O . VAL B 1 416 ? 2.869 74.363 23.361 1.00 19.36 413 VAL B O 1
ATOM 6475 N N . GLY B 1 417 ? 4.537 75.505 22.383 1.00 19.26 414 GLY B N 1
ATOM 6476 C CA . GLY B 1 417 ? 4.941 74.374 21.570 1.00 20.00 414 GLY B CA 1
ATOM 6477 C C . GLY B 1 417 ? 6.177 74.678 20.748 1.00 22.19 414 GLY B C 1
ATOM 6478 O O . GLY B 1 417 ? 6.630 75.823 20.704 1.00 21.43 414 GLY B O 1
ATOM 6479 N N . PRO B 1 418 ? 6.729 73.650 20.085 1.00 24.44 415 PRO B N 1
ATOM 6480 C CA . PRO B 1 418 ? 7.995 73.808 19.359 1.00 27.63 415 PRO B CA 1
ATOM 6481 C C . PRO B 1 418 ? 7.840 74.534 18.018 1.00 26.86 415 PRO B C 1
ATOM 6482 O O . PRO B 1 418 ? 8.844 74.958 17.443 1.00 24.68 415 PRO B O 1
ATOM 6486 N N . ASP B 1 419 ? 6.616 74.678 17.522 1.00 21.30 416 ASP B N 1
ATOM 6487 C CA . ASP B 1 419 ? 6.429 75.298 16.207 1.00 23.49 416 ASP B CA 1
ATOM 6488 C C . ASP B 1 419 ? 6.353 76.823 16.277 1.00 21.35 416 ASP B C 1
ATOM 6489 O O . ASP B 1 419 ? 5.985 77.394 17.312 1.00 21.84 416 ASP B O 1
ATOM 6494 N N . ARG B 1 420 ? 6.696 77.480 15.169 1.00 22.62 417 ARG B N 1
ATOM 6495 C CA . ARG B 1 420 ? 6.666 78.938 15.112 1.00 20.73 417 ARG B CA 1
ATOM 6496 C C . ARG B 1 420 ? 5.267 79.487 15.354 1.00 21.53 417 ARG B C 1
ATOM 6497 O O . ARG B 1 420 ? 5.113 80.546 15.964 1.00 24.98 417 ARG B O 1
ATOM 6505 N N . ASN B 1 421 ? 4.244 78.763 14.901 1.00 21.24 418 ASN B N 1
ATOM 6506 C CA . ASN B 1 421 ? 2.874 79.246 15.085 1.00 21.89 418 ASN B CA 1
ATOM 6507 C C . ASN B 1 421 ? 2.353 79.098 16.515 1.00 23.32 418 ASN B C 1
ATOM 6508 O O . ASN B 1 421 ? 1.261 79.562 16.831 1.00 22.99 418 ASN B O 1
ATOM 6513 N N . GLN B 1 422 ? 3.150 78.478 17.383 1.00 18.24 419 GLN B N 1
ATOM 6514 C CA . GLN B 1 422 ? 2.778 78.344 18.793 1.00 17.50 419 GLN B CA 1
ATOM 6515 C C . GLN B 1 422 ? 3.375 79.446 19.670 1.00 20.03 419 GLN B C 1
ATOM 6516 O O . GLN B 1 422 ? 3.373 79.357 20.899 1.00 19.67 419 GLN B O 1
ATOM 6522 N N . THR B 1 423 ? 3.859 80.499 19.026 1.00 20.02 420 THR B N 1
ATOM 6523 C CA . THR B 1 423 ? 4.353 81.681 19.734 1.00 18.67 420 THR B CA 1
ATOM 6524 C C . THR B 1 423 ? 3.249 82.712 19.856 1.00 20.06 420 THR B C 1
ATOM 6525 O O . THR B 1 423 ? 2.653 83.099 18.853 1.00 20.79 420 THR B O 1
ATOM 6529 N N . ASN B 1 424 ? 2.997 83.176 21.080 1.00 17.52 421 ASN B N 1
ATOM 6530 C CA . ASN B 1 424 ? 1.947 84.158 21.340 1.00 18.81 421 ASN B CA 1
ATOM 6531 C C . ASN B 1 424 ? 2.513 85.500 21.770 1.00 21.44 421 ASN B C 1
ATOM 6532 O O . ASN B 1 424 ? 3.377 85.551 22.630 1.00 22.43 421 ASN B O 1
ATOM 6537 N N . ILE B 1 425 ? 2.020 86.584 21.180 1.00 20.68 422 ILE B N 1
ATOM 6538 C CA . ILE B 1 425 ? 2.528 87.912 21.505 1.00 22.54 422 ILE B CA 1
ATOM 6539 C C . ILE B 1 425 ? 1.693 88.565 22.599 1.00 26.19 422 ILE B C 1
ATOM 6540 O O . ILE B 1 425 ? 0.468 88.671 22.474 1.00 24.78 422 ILE B O 1
ATOM 6545 N N . VAL B 1 426 ? 2.358 89.011 23.663 1.00 24.78 423 VAL B N 1
ATOM 6546 C CA . VAL B 1 426 ? 1.705 89.789 24.716 1.00 25.93 423 VAL B CA 1
ATOM 6547 C C . VAL B 1 426 ? 2.008 91.271 24.510 1.00 27.42 423 VAL B C 1
ATOM 6548 O O . VAL B 1 426 ? 1.117 92.123 24.612 1.00 27.87 423 VAL B O 1
ATOM 6552 N N . ARG B 1 427 ? 3.266 91.578 24.198 1.00 27.89 424 ARG B N 1
ATOM 6553 C CA . ARG B 1 427 ? 3.673 92.949 23.874 1.00 29.56 424 ARG B CA 1
ATOM 6554 C C . ARG B 1 427 ? 4.498 93.001 22.599 1.00 30.10 424 ARG B C 1
ATOM 6555 O O . ARG B 1 427 ? 5.336 92.129 22.359 1.00 28.72 424 ARG B O 1
ATOM 6563 N N . ASN B 1 428 ? 4.291 94.042 21.803 1.00 27.06 425 ASN B N 1
ATOM 6564 C CA . ASN B 1 428 ? 5.112 94.268 20.614 1.00 36.18 425 ASN B CA 1
ATOM 6565 C C . ASN B 1 428 ? 6.505 94.782 20.973 1.00 39.12 425 ASN B C 1
ATOM 6566 O O . ASN B 1 428 ? 6.632 95.721 21.754 1.00 42.59 425 ASN B O 1
ATOM 6571 N N . VAL B 1 429 ? 7.549 94.164 20.418 1.00 35.85 426 VAL B N 1
ATOM 6572 C CA . VAL B 1 429 ? 8.915 94.635 20.671 1.00 32.70 426 VAL B CA 1
ATOM 6573 C C . VAL B 1 429 ? 9.415 95.557 19.561 1.00 33.25 426 VAL B C 1
ATOM 6574 O O . VAL B 1 429 ? 10.432 96.227 19.721 1.00 33.54 426 VAL B O 1
ATOM 6578 N N . TYR B 1 430 ? 8.697 95.585 18.436 1.00 31.91 427 TYR B N 1
ATOM 6579 C CA . TYR B 1 430 ? 8.928 96.581 17.394 1.00 42.68 427 TYR B CA 1
ATOM 6580 C C . TYR B 1 430 ? 7.960 97.747 17.609 1.00 51.58 427 TYR B C 1
ATOM 6581 O O . TYR B 1 430 ? 6.795 97.537 17.960 1.00 57.75 427 TYR B O 1
ATOM 6590 N N . GLU B 1 431 ? 8.434 98.968 17.396 1.00 50.90 428 GLU B N 1
ATOM 6591 C CA . GLU B 1 431 ? 7.568 100.138 17.518 1.00 60.54 428 GLU B CA 1
ATOM 6592 C C . GLU B 1 431 ? 7.321 100.780 16.157 1.00 64.42 428 GLU B C 1
ATOM 6593 O O . GLU B 1 431 ? 7.029 100.094 15.179 1.00 63.99 428 GLU B O 1
#

Nearest PDB structures (foldseek):
  4m9d-assembly1_A  TM=1.002E+00  e=7.306E-93  Bacillus anthracis str. 'Ames Ancestor'
  4m0g-assembly1_B  TM=9.421E-01  e=1.176E-81  Bacillus anthracis str. 'Ames Ancestor'
  4m0g-assembly1_A  TM=9.348E-01  e=2.352E-80  Bacillus anthracis str. 'Ames Ancestor'
  5i34-assembly1_A  TM=9.589E-01  e=1.103E-52  Cryptococcus neoformans H99
  5i34-assembly1_B  TM=9.602E-01  e=1.765E-50  Cryptococcus neoformans H99

CATH classification: 3.40.440.10 (+2 more: 1.10.300.10, 3.90.170.10)

Organism: Bacillus anthracis (NCBI:txid1392)

Radius of gyration: 26.54 Å; Cα contacts (8 Å, |Δi|>4): 2076; chains: 2; bounding box: 70×73×62 Å

Solvent-accessible surface area: 29875 Å² total

InterPro domains:
  IPR001114 Adenylosuccinate synthetase [MF_00011] (1-429)
  IPR001114 Adenylosuccinate synthetase [PF00709] (5-420)
  IPR001114 Adenylosuccinate synthetase [PTHR11846] (3-420)
  IPR001114 Adenylosuccinate synthetase [SM00788] (3-422)
  IPR001114 Adenylosuccinate synthetase [TIGR00184] (5-427)
  IPR001114 Adenylosuccinate synthetase [cd03108] (2-420)
  IPR018220 Adenylosuccinate synthase, GTP-binding site [PS01266] (10-17)
  IPR027417 P-loop containing nucleoside triphosphate hydrolase [SSF52540] (1-427)
  IPR033128 Adenylosuccinate synthase, active site [PS00513] (131-142)
  IPR042109 Adenylosuccinate synthetase, domain 1 [G3DSA:3.40.440.10] (5-264)
  IPR042110 Adenylosuccinate synthetase, domain 2 [G3DSA:1.10.300.10] (105-204)
  IPR042111 Adenylosuccinate synthetase, domain 3 [G3DSA:3.90.170.10] (265-429)

Foldseek 3Di:
DEEEEFALAFFPQLSVLVQLVVLVQFQEEEEFAEEQPFWDWDQDPNDTDTGRQWTPNQQPVRHAYEYFLHYEYALVRVVVNQVVQVVVVGDRLRYAYEQNHFYAFPLLLVVLVLVQVVCPVNGLFDPSRSQVVRLVVVVVLTQGVQLQPQVSVLVSLVVVQVVSQVVVCVCVDGGDDSVVTRPVSSVSCVVCVSRYDQQLCVVVVCLVVVGYYYYYFGTHCLAVPRDLPPSRGDHGSAQVSNCVRHPHDPVSHDAYEYGHEQWHWHATDAFDQFWDDDPQQVLLCVLVVQADPPPRHHITIGHAELLSLLSSCPVRVHQAYEYEQLQSNAPPQKGKYFLWWAFPNDTDSHQDNDRVRRNRTHTDIDIFGHHHDRPQPDQDLVVDDPRSSVSVVVSCVSSVHHHQYANDDDSSRRYGD/DVAAEEEEFALAFFPLLLLLVQLLVLVQAQEEEEFAEEQLFWDWAQDPNRIAIDRQWTNNQQPPRHATEYFLHYEYALVSVVVRVVVCVVVPGDRLRYAYEQNHFYAFVLLLVVLVLVQVVCVVNGLFGPSRSQVVQLVVVVVLTDGVQLQPLVSLLVSLVVVQVVSQCVVCCCVHGGDDSVVRNVVSSVSCVVCVSRYDQQLCVVVVCLRVPGYYYYRFGTHCLAVPRDLPPSRGDHGSAQVSNCVRHPHDPVSHDAYEHRGEQWHWHATDAADQFWDDDPLQVLLCVLVVQADPPPRHHITIGGAELLSLLSSCPVRVHAEYEYEQLQSNAPPFKGKYFLFWQFVNDTHRHQDNDRVRNNRTHTDIDIFGHHHDRCQPPADLVRDDPRSSVSVVVSCVSNVHYYQYANDSHSVRGYGPHDNTD

Secondary structure (DSSP, 8-state):
-EEEEEESSSS-S-HHHHHHHHHTT-SEEEE-SB-SS---EEEETTEEEE-SSS-TTTTSTTSEEEE-TTBEE-HHHHHHHHHHHHTTT---TTEEEETT-EE--HHHHHHHHHHHHHTGGG-----SSSHHHH--TTTT------TTSHHHHHHHHHHHHHHHHHHHH--------HHHHHHHHHHHHHHHGGGEE-HHHHHHHHHHTT--EEEE--S----TTTSSTTSS-SS--STTHHHHHHT--GGG--EEEEEEESSEEESSSS--TTB--SHHHHHHHHHTT-B-TTT-PBPEEE-EEHHHHHHHHHHTT--EEEEE-GGGGTT-SEEEEEEEEEETTEEESS--SSHHHHHTPEEEEEEEE---S--TT-SSGGGS-HHHHHHHHHHHHHHT--B--BSSSSGGGB---/----EEEEEESSSS-SSHHHHHHHHHTT-SEEEE-SB-TT--EEEEETTEEEEESSS-GGGGSTTSEEEE-TTBEE-HHHHHHHHHHHHHTT---TTEEEETT-EE--HHHHHHHHHHHHHHGGG-----SSSHHHH--TTTT------TT-HHHHHHHHHHHHHHHHHHHH---S----HHHHHHHHHHHHHHHGGGEE-HHHHHHHHHHTT--EEEE--S----TTTSSTTSS-SS--STTHHHHHHT--GGG--EEEEEEESEEEESSSS--TTB--SHHHHHHHHHTT-B-TTT-PBPEEEEEEHHHHHHHHHHHT--EEEEE-GGGGTT-SEEEEEEEEEETTEEESS--SSHHHHTTPEEEEEEEE---S--TT--SGGGS-HHHHHHHHHHHHHHT--B--BSSSSGGGB--SS-S--